Protein AF-A0A2S6H254-F1 (afdb_monomer_lite)

Sequence (1239 aa):
MQKLYFEAPTSEAFLKVLQPLWGDEAFSVSLIGDNELANELAAAASQQGITIRRSDVMPTVSSKKTQLKKTRLFIITEQKGEELSKQLLSCVDLDNVIVVAPITDWHFSQKPLFLVSIPKAGTHLIYELAKALGYYEGIEVPEFPEGQTWYCVEYTNSHTVARDFFVDTVRRSPFGNRHHSFMYSPALFIYRHPLDILVSEAHYYHKDGKTAFAGWLDGIGFDERIARLLDDNWLVGSLRERIGGFLPWLDFPNVISLSFEELIGAAGGGNDIDQLRLIWSIQLKLQAPGDSSNIASHLFNPDSATFRSGQLGGYKKHLPDHIVSDFLNKNEDILTKLGYPSDGSVGLPMDRMARRKRNIRFSKADYENMPITIESDFLGCNLVRYLKRFFAIPISAGHVALEALPADVLAIIPSAPSLSEIKATLLIGNIDLSVRRHALDKLAQSIKGLVPIQAVDQYWIGVNTPHLLQEGYFGYNLIAYAGRVWAIEVTAGPLDFANADVVQDWLANGSLLRAATVDGACAAVDRLLDRRAFEAGLSKLGTTFDERLISLTSRLENGLEEAAYRNDERLNTMEARLEQRQESIAQRLSLIAPESDGGTRLLQEDYHGYNLIAYAGRVWAVEMTAGSLDFANADVVEDWLANGSLLQAVTVDGACAAVDRLLDRRAFEAGLSKLGTTFDGRLISLTSRLENGLEEAAYRNDERLNTMETRLEQRQESIAQRLSLIAPESDGGTRLLQEDYYGYNLIAYAGRVWAVEMTAGSLDFANAEDWLTNGSLLQAATVDGACAAVDRLLDRRAFEAGLSTMETRLEQRQESIAQRLSLIAPESDGGTRLLQEDYHGYNLIAYAGRVWAVEMTAGSLDFANADVVEDWLANGNLLQAATVDGACAAVDRQLDRRAFEAGLSTIAQRLSLIAPESDGGTRLLQEDYHGYNLIAYAGRVWAVEMTAGSLDFANADVVEDWLANGSLLQAATVDGACVAVDRLLDRRAFEAGLSTMETRLEQRQESIAQRLSLIAPEFDGGTRLLQEDYHGYNLIAYAGRVWAVEMTAGSLDFANADVVEDWLANGSLLQAATVDGACAAVDRLLDRRAFEAGLSTIAQRLSLIAPESDGGTRLLQEDYHGYNLIAYAGRVWAVEMTVGSLDFANADVVEDWLANGSLLQAATVDGACVAVDRLLGRRAFEAGLSKLGTAIDEKLTSLASRLESSLEEAARRSDERFVVLERPRWRQWLGRKKNNGKV

Secondary structure (DSSP, 8-state):
-EEEEEE-SSHHHHHHHHHHHHT-TTEEEEEE--SHHHHHHHHHHHHTT---EEESS-----S------SEEEEEE---SHHHHHHHHHTTTT-SSEEEEEE--TTSGGGS-EEEEE-TTS-HHHHHHHHHHTT-EEEES--SSPPTTEEEESBTTBS---HHIIIIIIHHHSGGGGTT-GGGGS-EEEEE--HHHHHHHHHHHHTSTTT-TTGGGSTTS-HHHHHHHHHH--SSS--HHHHHHTTGGGGT-TTEEEEEHHHHSTGGGTS-HHHHHHHHHHHHHHHT--EEHHHHHTTT--TT-TT-S---TTGGGGTS-HHHHHHHHHH-HHHHHHHT--TT------TTHHHHHHPPP-------SSS-EEEEEEETTEEEEEETTEEEEEEGGG-S--GGGS-HHHHHHS-EESSHHHHHHHHHHTTT-HHHHHHHHHHHHHHHTTSS-GGGS--TTS--SS-EEEEEEETTEEEEEETTEEEEEEGGG----TT-HHHHHHHHHHTSEEEESSHHHHHHHHHHHHHHHHHHHHHHHHHHHHHHHHHHHHHHHHHHHHHHHHHHHHHHHHHHHHHHHHHHHHHTT---------SS-EEEEEEETTEEEEEETTEEEEEETTS----TT-HHHHHHHHHHTSEEEESSHHHHHHHHHHHHHHHHHHHHHHHHHHHHHHHHHHHHHHHHHHHHHHHHHHHHHHHHHHHHHHHHHHHHHHHTT-----S----EEEEEEETTEEEEEETTEEEEEETTS-S--GGGHHHHHHTTSEEEESSHHHHHHHHHHHHHHHHHHHHHHHHHHHHHHHHHHHHHHTTS-PPP---S-EEEEEEETTEEEEEETTEEEEEETTS----TT-HHHHHHHHHTTSEEEESSHHHHHHHHHHHHHHHHHHHHHHHHHHHHTTS---S----EEEEEEETTEEEEEETTEEEEEETTS----TT-HHHHHHHHHHTSEEEESSHHHHHHHHHHHHHHHHHHHHHHHHHHHHHHHHHHHHHHHTT------SS-EEEEEEETTEEEEEETTEEEEEETTS----TT-HHHHHHHHHHTSEEEESSHHHHHHHHHHHHHHHHHHHHHHHHHHHHTTS---S-SS-EEEEEEETTEEEEEETTEEEEEETTS----TT-HHHHHHHHHHTSEEEESSHHHHHHHHHHHHHHHHHHHHHHHHHHHHHHHHHHHHHHHHHHHHHHHHHTSSS----------------------

Structure (mmCIF, N/CA/C/O backbone):
data_AF-A0A2S6H254-F1
#
_entry.id   AF-A0A2S6H254-F1
#
loop_
_atom_site.group_PDB
_atom_site.id
_atom_site.type_symbol
_atom_site.label_atom_id
_atom_site.label_alt_id
_atom_site.label_comp_id
_atom_site.label_asym_id
_atom_site.label_entity_id
_atom_site.label_seq_id
_atom_site.pdbx_PDB_ins_code
_atom_site.Cartn_x
_atom_site.Cartn_y
_atom_site.Cartn_z
_atom_site.occupancy
_atom_site.B_iso_or_equiv
_atom_site.auth_seq_id
_atom_site.auth_comp_id
_atom_site.auth_asym_id
_atom_site.auth_atom_id
_atom_site.pdbx_PDB_model_num
ATOM 1 N N . MET A 1 1 ? -6.852 26.618 -0.969 1.00 84.00 1 MET A N 1
ATOM 2 C CA . MET A 1 1 ? -6.638 26.062 0.388 1.00 84.00 1 MET A CA 1
ATOM 3 C C . MET A 1 1 ? -7.608 24.910 0.620 1.00 84.00 1 MET A C 1
ATOM 5 O O . MET A 1 1 ? -8.804 25.120 0.461 1.00 84.00 1 MET A O 1
ATOM 9 N N . GLN A 1 2 ? -7.120 23.713 0.939 1.00 95.25 2 GLN A N 1
ATOM 10 C CA . GLN A 1 2 ? -7.946 22.543 1.271 1.00 95.25 2 GLN A CA 1
ATOM 11 C C . GLN A 1 2 ? -7.411 21.947 2.572 1.00 95.25 2 GLN A C 1
ATOM 13 O O . GLN A 1 2 ? -6.271 21.483 2.605 1.00 95.25 2 GLN A O 1
ATOM 18 N N . LYS A 1 3 ? -8.205 22.030 3.644 1.00 97.69 3 LYS A N 1
ATOM 19 C CA . LYS A 1 3 ? -7.824 21.567 4.986 1.00 97.69 3 LYS A CA 1
ATOM 20 C C . LYS A 1 3 ? -8.873 20.619 5.544 1.00 97.69 3 LYS A C 1
ATOM 22 O O . LYS A 1 3 ? -10.069 20.893 5.434 1.00 97.69 3 LYS A O 1
ATOM 27 N N . LEU A 1 4 ? -8.417 19.541 6.167 1.00 98.31 4 LEU A N 1
ATOM 28 C CA . LEU A 1 4 ? -9.266 18.528 6.784 1.00 98.31 4 LEU A CA 1
ATOM 29 C C . LEU A 1 4 ? -8.855 18.313 8.241 1.00 98.31 4 LEU A C 1
ATOM 31 O O . LEU A 1 4 ? -7.676 18.118 8.537 1.00 98.31 4 LEU A O 1
ATOM 35 N N . TYR A 1 5 ? -9.838 18.354 9.132 1.00 98.38 5 TYR A N 1
ATOM 36 C CA . TYR A 1 5 ? -9.691 18.120 10.563 1.00 98.38 5 TYR A CA 1
ATOM 37 C C . TYR A 1 5 ? -10.594 16.964 10.985 1.00 98.38 5 TYR A C 1
ATOM 39 O O . TYR A 1 5 ? -11.740 16.878 10.535 1.00 98.38 5 TYR A O 1
ATOM 47 N N . PHE A 1 6 ? -10.078 16.118 11.876 1.00 98.44 6 PHE A N 1
ATOM 48 C CA . PHE A 1 6 ? -10.823 15.035 12.502 1.00 98.44 6 PHE A CA 1
ATOM 49 C C . PHE A 1 6 ? -10.767 15.171 14.018 1.00 98.44 6 PHE A C 1
ATOM 51 O O . PHE A 1 6 ? -9.685 15.323 14.573 1.00 98.44 6 PHE A O 1
ATOM 58 N N . GLU A 1 7 ? -11.922 15.107 14.674 1.00 98.38 7 GLU A N 1
ATOM 59 C CA . GLU A 1 7 ? -12.042 15.248 16.128 1.00 98.38 7 GLU A CA 1
ATOM 60 C C . GLU A 1 7 ? -12.893 14.130 16.732 1.00 98.38 7 GLU A C 1
ATOM 62 O O . GLU A 1 7 ? -13.658 13.462 16.035 1.00 98.38 7 GLU A O 1
ATOM 67 N N . ALA A 1 8 ? -12.783 13.908 18.044 1.00 98.00 8 ALA A N 1
ATOM 68 C CA . ALA A 1 8 ? -13.702 13.002 18.733 1.00 98.00 8 ALA A CA 1
ATOM 69 C C . ALA A 1 8 ? -15.164 13.445 18.487 1.00 98.00 8 ALA A C 1
ATOM 71 O O . ALA A 1 8 ? -15.412 14.650 18.399 1.00 98.00 8 ALA A O 1
ATOM 72 N N . PRO A 1 9 ? -16.144 12.522 18.378 1.00 97.62 9 PRO A N 1
ATOM 73 C CA . PRO A 1 9 ? -17.543 12.843 18.071 1.00 97.62 9 PRO A CA 1
ATOM 74 C C . PRO A 1 9 ? -18.286 13.469 19.270 1.00 97.62 9 PRO A C 1
ATOM 76 O O . PRO A 1 9 ? -19.375 13.038 19.639 1.00 97.62 9 PRO A O 1
ATOM 79 N N . THR A 1 10 ? -17.691 14.487 19.890 1.00 97.94 10 THR A N 1
ATOM 80 C CA . THR A 1 10 ? -18.226 15.254 21.015 1.00 97.94 10 THR A CA 1
ATOM 81 C C . THR A 1 10 ? -18.233 16.737 20.662 1.00 97.94 10 THR A C 1
ATOM 83 O O . THR A 1 10 ? -17.360 17.230 19.940 1.00 97.94 10 THR A O 1
ATOM 86 N N . SER A 1 11 ? -19.219 17.478 21.171 1.00 97.69 11 SER A N 1
ATOM 87 C CA . SER A 1 11 ? -19.310 18.917 20.913 1.00 97.69 11 SER A CA 1
ATOM 88 C C . SER A 1 11 ? -18.085 19.667 21.436 1.00 97.69 11 SER A C 1
ATOM 90 O O . SER A 1 11 ? -17.565 20.529 20.736 1.00 97.69 11 SER A O 1
ATOM 92 N N . GLU A 1 12 ? -17.556 19.299 22.604 1.00 97.81 12 GLU A N 1
ATOM 93 C CA . GLU A 1 12 ? -16.350 19.906 23.181 1.00 97.81 12 GLU A CA 1
ATOM 94 C C . GLU A 1 12 ? -15.130 19.829 22.244 1.00 97.81 12 GLU A C 1
ATOM 96 O O . GLU A 1 12 ? -14.479 20.849 21.998 1.00 97.81 12 GLU A O 1
ATOM 101 N N . ALA A 1 13 ? -14.844 18.651 21.676 1.00 97.88 13 ALA A N 1
ATOM 102 C CA . ALA A 1 13 ? -13.695 18.458 20.791 1.00 97.88 13 ALA A CA 1
ATOM 103 C C . ALA A 1 13 ? -13.836 19.273 19.496 1.00 97.88 13 ALA A C 1
ATOM 105 O O . ALA A 1 13 ? -12.922 20.000 19.105 1.00 97.88 13 ALA A O 1
ATOM 106 N N . PHE A 1 14 ? -15.022 19.248 18.882 1.00 98.19 14 PHE A N 1
ATOM 107 C CA . PHE A 1 14 ? -15.319 20.064 17.703 1.00 98.19 14 PHE A CA 1
ATOM 108 C C . PHE A 1 14 ? -15.194 21.563 17.996 1.00 98.19 14 PHE A C 1
ATOM 110 O O . PHE A 1 14 ? -14.594 22.301 17.214 1.00 98.19 14 PHE A O 1
ATOM 117 N N . LEU A 1 15 ? -15.724 22.035 19.128 1.00 97.06 15 LEU A N 1
ATOM 118 C CA . LEU A 1 15 ? -15.663 23.445 19.513 1.00 97.06 15 LEU A CA 1
ATOM 119 C C . LEU A 1 15 ? -14.227 23.934 19.700 1.00 97.06 15 LEU A C 1
ATOM 121 O O . LEU A 1 15 ? -13.940 25.077 19.360 1.00 97.06 15 LEU A O 1
ATOM 125 N N . LYS A 1 16 ? -13.306 23.085 20.162 1.00 97.06 16 LYS A N 1
ATOM 126 C CA . LYS A 1 16 ? -11.884 23.439 20.279 1.00 97.06 16 LYS A CA 1
ATOM 127 C C . LYS A 1 16 ? -11.261 23.822 18.929 1.00 97.06 16 LYS A C 1
ATOM 129 O O . LYS A 1 16 ? -10.465 24.756 18.869 1.00 97.06 16 LYS A O 1
ATOM 134 N N . VAL A 1 17 ? -11.641 23.131 17.851 1.00 96.88 17 VAL A N 1
ATOM 135 C CA . VAL A 1 17 ? -11.173 23.419 16.481 1.00 96.88 17 VAL A CA 1
ATOM 136 C C . VAL A 1 17 ? -11.957 24.560 15.837 1.00 96.88 17 VAL A C 1
ATOM 138 O O . VAL A 1 17 ? -11.391 25.364 15.099 1.00 96.88 17 VAL A O 1
ATOM 141 N N . LEU A 1 18 ? -13.260 24.650 16.108 1.00 96.50 18 LEU A N 1
ATOM 142 C CA . LEU A 1 18 ? -14.143 25.652 15.508 1.00 96.50 18 LEU A CA 1
ATOM 143 C C . LEU A 1 18 ? -13.991 27.048 16.141 1.00 96.50 18 LEU A C 1
ATOM 145 O O . LEU A 1 18 ? -14.051 28.031 15.406 1.00 96.50 18 LEU A O 1
ATOM 149 N N . GLN A 1 19 ? -13.705 27.117 17.450 1.00 94.81 19 GLN A N 1
ATOM 150 C CA . GLN A 1 19 ? -13.237 28.273 18.243 1.00 94.81 19 GLN A CA 1
ATOM 151 C C . GLN A 1 19 ? -12.499 29.331 17.398 1.00 94.81 19 GLN A C 1
ATOM 153 O O . GLN A 1 19 ? -13.031 30.404 17.091 1.00 94.81 19 GLN A O 1
ATOM 158 N N . PRO A 1 20 ? -11.266 29.016 16.969 1.00 94.50 20 PRO A N 1
ATOM 159 C CA . PRO A 1 20 ? -10.436 29.942 16.204 1.00 94.50 20 PRO A CA 1
ATOM 160 C C . PRO A 1 20 ? -10.976 30.282 14.807 1.00 94.50 20 PRO A C 1
ATOM 162 O O . PRO A 1 20 ? -10.659 31.342 14.275 1.00 94.50 20 PRO A O 1
ATOM 165 N N . LEU A 1 21 ? -11.767 29.394 14.196 1.00 93.25 21 LEU A N 1
ATOM 166 C CA . LEU A 1 21 ? -12.285 29.563 12.833 1.00 93.25 21 LEU A CA 1
ATOM 167 C C . LEU A 1 21 ? -13.522 30.467 12.784 1.00 93.25 21 LEU A C 1
ATOM 169 O O . LEU A 1 21 ? -13.819 31.053 11.748 1.00 93.25 21 LEU A O 1
ATOM 173 N N . TRP A 1 22 ? -14.255 30.586 13.888 1.00 87.19 22 TRP A N 1
ATOM 174 C CA . TRP A 1 22 ? -15.487 31.366 13.960 1.00 87.19 22 TRP A CA 1
ATOM 175 C C . TRP A 1 22 ? -15.285 32.883 13.983 1.00 87.19 22 TRP A C 1
ATOM 177 O O . TRP A 1 22 ? -16.183 33.612 13.568 1.00 87.19 22 TRP A O 1
ATOM 187 N N . GLY A 1 23 ? -14.119 33.360 14.425 1.00 77.12 23 GLY A N 1
ATOM 188 C CA . GLY A 1 23 ? -13.796 34.791 14.474 1.00 77.12 23 GLY A CA 1
ATOM 189 C C . GLY A 1 23 ? -13.499 35.432 13.113 1.00 77.12 23 GLY A C 1
ATOM 190 O O . GLY A 1 23 ? -13.330 36.646 13.040 1.00 77.12 23 GLY A O 1
ATOM 191 N N . ASP A 1 24 ? -13.427 34.641 12.042 1.00 78.56 24 ASP A N 1
ATOM 192 C CA . ASP A 1 24 ? -13.094 35.117 10.703 1.00 78.56 24 ASP A CA 1
ATOM 193 C C . ASP A 1 24 ? -14.360 35.221 9.833 1.00 78.56 24 ASP A C 1
ATOM 195 O O . ASP A 1 24 ? -14.938 34.227 9.377 1.00 78.56 24 ASP A O 1
ATOM 199 N N . GLU A 1 25 ? -14.794 36.458 9.564 1.00 77.38 25 GLU A N 1
ATOM 200 C CA . GLU A 1 25 ? -15.943 36.747 8.697 1.00 77.38 25 GLU A CA 1
ATOM 201 C C . GLU A 1 25 ? -15.762 36.215 7.260 1.00 77.38 25 GLU A C 1
ATOM 203 O O . GLU A 1 25 ? -16.728 36.185 6.487 1.00 77.38 25 GLU A O 1
ATOM 208 N N . ALA A 1 26 ? -14.563 35.748 6.888 1.00 81.31 26 ALA A N 1
ATOM 209 C CA . ALA A 1 26 ? -14.245 35.172 5.589 1.00 81.31 26 ALA A CA 1
ATOM 210 C C . ALA A 1 26 ? -14.776 33.746 5.360 1.00 81.31 26 ALA A C 1
ATOM 212 O O . ALA A 1 26 ? -14.611 33.236 4.249 1.00 81.31 26 ALA A O 1
ATOM 213 N N . PHE A 1 27 ? -15.490 33.118 6.309 1.00 87.94 27 PHE A N 1
ATOM 214 C CA . PHE A 1 27 ? -16.077 31.782 6.103 1.00 87.94 27 PHE A CA 1
ATOM 215 C C . PHE A 1 27 ? -17.587 31.767 5.821 1.00 87.94 27 PHE A C 1
ATOM 217 O O . PHE A 1 27 ? -18.375 32.528 6.385 1.00 87.94 27 PHE A O 1
ATOM 224 N N . SER A 1 28 ? -18.029 30.880 4.925 1.00 91.00 28 SER A N 1
ATOM 225 C CA . SER A 1 28 ? -19.426 30.422 4.892 1.00 91.00 28 SER A CA 1
ATOM 226 C C . SER A 1 28 ? -19.522 29.069 5.594 1.00 91.00 28 SER A C 1
ATOM 228 O O . SER A 1 28 ? -18.947 28.100 5.093 1.00 91.00 28 SER A O 1
ATOM 230 N N . VAL A 1 29 ? -20.242 28.999 6.716 1.00 94.69 29 VAL A N 1
ATOM 231 C CA . VAL A 1 29 ? -20.322 27.793 7.556 1.00 94.69 29 VAL A CA 1
ATOM 232 C C . VAL A 1 29 ? -21.564 26.972 7.209 1.00 94.69 29 VAL A C 1
ATOM 234 O O . VAL A 1 29 ? -22.681 27.492 7.181 1.00 94.69 29 VAL A O 1
ATOM 237 N N . SER A 1 30 ? -21.374 25.685 6.922 1.00 96.06 30 SER A N 1
ATOM 238 C CA . SER A 1 30 ? -22.449 24.716 6.689 1.00 96.06 30 SER A CA 1
ATOM 239 C C . SER A 1 30 ? -22.297 23.524 7.629 1.00 96.06 30 SER A C 1
ATOM 241 O O . SER A 1 30 ? -21.223 22.935 7.696 1.00 96.06 30 SER A O 1
ATOM 243 N N . LEU A 1 31 ? -23.373 23.171 8.329 1.00 97.25 31 LEU A N 1
ATOM 244 C CA . LEU A 1 31 ? -23.442 21.995 9.196 1.00 97.25 31 LEU A CA 1
ATOM 245 C C . LEU A 1 31 ? -24.236 20.896 8.495 1.00 97.25 31 LEU A C 1
ATOM 247 O O . LEU A 1 31 ? -25.365 21.131 8.059 1.00 97.25 31 LEU A O 1
ATOM 251 N N . ILE A 1 32 ? -23.623 19.722 8.397 1.00 97.69 32 ILE A N 1
ATOM 252 C CA . ILE A 1 32 ? -24.108 18.566 7.655 1.00 97.69 32 ILE A CA 1
ATOM 253 C C . ILE A 1 32 ? -24.415 17.436 8.639 1.00 97.69 32 ILE A C 1
ATOM 255 O O . ILE A 1 32 ? -23.512 16.911 9.301 1.00 97.69 32 ILE A O 1
ATOM 259 N N . GLY A 1 33 ? -25.700 17.089 8.738 1.00 95.19 33 GLY A N 1
ATOM 260 C CA . GLY A 1 33 ? -26.215 16.008 9.581 1.00 95.19 33 GLY A CA 1
ATOM 261 C C . GLY A 1 33 ? -27.377 16.400 10.505 1.00 95.19 33 GLY A C 1
ATOM 262 O O . GLY A 1 33 ? -27.603 17.576 10.822 1.00 95.19 33 GLY A O 1
ATOM 263 N N . ASP A 1 34 ? -28.106 15.372 10.953 1.00 95.88 34 ASP A N 1
ATOM 264 C CA . ASP A 1 34 ? -29.287 15.493 11.819 1.00 95.88 34 ASP A CA 1
ATOM 265 C C . ASP A 1 34 ? -29.227 14.644 13.102 1.00 95.88 34 ASP A C 1
ATOM 267 O O . ASP A 1 34 ? -30.218 14.087 13.560 1.00 95.88 34 ASP A O 1
ATOM 271 N N . ASN A 1 35 ? -28.035 14.508 13.684 1.00 95.81 35 ASN A N 1
ATOM 272 C CA . ASN A 1 35 ? -27.842 13.774 14.935 1.00 95.81 35 ASN A CA 1
ATOM 273 C C . ASN A 1 35 ? -27.670 14.706 16.148 1.00 95.81 35 ASN A C 1
ATOM 275 O O . ASN A 1 35 ? -27.687 15.932 16.032 1.00 95.81 35 ASN A O 1
ATOM 279 N N . GLU A 1 36 ? -27.527 14.108 17.332 1.00 97.75 36 GLU A N 1
ATOM 280 C CA . GLU A 1 36 ? -27.354 14.825 18.600 1.00 97.75 36 GLU A CA 1
ATOM 281 C C . GLU A 1 36 ? -26.163 15.793 18.564 1.00 97.75 36 GLU A C 1
ATOM 283 O O . GLU A 1 36 ? -26.329 16.971 18.875 1.00 97.75 36 GLU A O 1
ATOM 288 N N . LEU A 1 37 ? -25.014 15.351 18.041 1.00 97.69 37 LEU A N 1
ATOM 289 C CA . LEU A 1 37 ? -23.827 16.191 17.871 1.00 97.69 37 LEU A CA 1
ATOM 290 C C . LEU A 1 37 ? -24.108 17.420 16.987 1.00 97.69 37 LEU A C 1
ATOM 292 O O . LEU A 1 37 ? -23.682 18.529 17.310 1.00 97.69 37 LEU A O 1
ATOM 296 N N . ALA A 1 38 ? -24.859 17.261 15.892 1.00 97.50 38 ALA A N 1
ATOM 297 C CA . ALA A 1 38 ? -25.267 18.386 15.051 1.00 97.50 38 ALA A CA 1
ATOM 298 C C . ALA A 1 38 ? -26.155 19.386 15.813 1.00 97.50 38 ALA A C 1
ATOM 300 O O . ALA A 1 38 ? -25.961 20.598 15.695 1.00 97.50 38 ALA A O 1
ATOM 301 N N . ASN A 1 39 ? -27.100 18.899 16.620 1.00 97.56 39 ASN A N 1
ATOM 302 C CA . ASN A 1 39 ? -27.965 19.753 17.436 1.00 97.56 39 ASN A CA 1
ATOM 303 C C . ASN A 1 39 ? -27.167 20.537 18.491 1.00 97.56 39 ASN A C 1
ATOM 305 O O . ASN A 1 39 ? -27.378 21.742 18.643 1.00 97.56 39 ASN A O 1
ATOM 309 N N . GLU A 1 40 ? -26.218 19.887 19.167 1.00 97.88 40 GLU A N 1
ATOM 310 C CA . GLU A 1 40 ? -25.334 20.527 20.148 1.00 97.88 40 GLU A CA 1
ATOM 311 C C . GLU A 1 40 ? -24.463 21.616 19.515 1.00 97.88 40 GLU A C 1
ATOM 313 O O . GLU A 1 40 ? -24.399 22.739 20.021 1.00 97.88 40 GLU A O 1
ATOM 318 N N . LEU A 1 41 ? -23.834 21.322 18.373 1.00 97.56 41 LEU A N 1
ATOM 319 C CA . LEU A 1 41 ? -22.987 22.283 17.663 1.00 97.56 41 LEU A CA 1
ATOM 320 C C . LEU A 1 41 ? -23.788 23.474 17.128 1.00 97.56 41 LEU A C 1
ATOM 322 O O . LEU A 1 41 ? -23.323 24.613 17.208 1.00 97.56 41 LEU A O 1
ATOM 326 N N . ALA A 1 42 ? -25.003 23.241 16.625 1.00 96.94 42 ALA A N 1
ATOM 327 C CA . ALA A 1 42 ? -25.900 24.312 16.200 1.00 96.94 42 ALA A CA 1
ATOM 328 C C . ALA A 1 42 ? -26.308 25.216 17.377 1.00 96.94 42 ALA A C 1
ATOM 330 O O . ALA A 1 42 ? -26.308 26.442 17.240 1.00 96.94 42 ALA A O 1
ATOM 331 N N . ALA A 1 43 ? -26.610 24.631 18.540 1.00 97.12 43 ALA A N 1
ATOM 332 C CA . ALA A 1 43 ? -26.935 25.383 19.749 1.00 97.12 43 ALA A CA 1
ATOM 333 C C . ALA A 1 43 ? -25.738 26.213 20.242 1.00 97.12 43 ALA A C 1
ATOM 335 O O . ALA A 1 43 ? -25.893 27.406 20.511 1.00 97.12 43 ALA A O 1
ATOM 336 N N . ALA A 1 44 ? -24.541 25.620 20.293 1.00 96.06 44 ALA A N 1
ATOM 337 C CA . ALA A 1 44 ? -23.314 26.305 20.700 1.00 96.06 44 ALA A CA 1
ATOM 338 C C . ALA A 1 44 ? -22.965 27.475 19.763 1.00 96.06 44 ALA A C 1
ATOM 340 O O . ALA A 1 44 ? -22.649 28.571 20.224 1.00 96.06 44 ALA A O 1
ATOM 341 N N . ALA A 1 45 ? -23.094 27.285 18.448 1.00 95.00 45 ALA A N 1
ATOM 342 C CA . ALA A 1 45 ? -22.885 28.355 17.477 1.00 95.00 45 ALA A CA 1
ATOM 343 C C . ALA A 1 45 ? -23.913 29.488 17.622 1.00 95.00 45 ALA A C 1
ATOM 345 O O . ALA A 1 45 ? -23.547 30.664 17.581 1.00 95.00 45 ALA A O 1
ATOM 346 N N . SER A 1 46 ? -25.186 29.150 17.866 1.00 95.69 46 SER A N 1
ATOM 347 C CA . SER A 1 46 ? -26.236 30.143 18.119 1.00 95.69 46 SER A CA 1
ATOM 348 C C . SER A 1 46 ? -25.963 30.963 19.381 1.00 95.69 46 SER A C 1
ATOM 350 O O . SER A 1 46 ? -26.230 32.163 19.385 1.00 95.69 46 SER A O 1
ATOM 352 N N . GLN A 1 47 ? -25.423 30.350 20.439 1.00 95.69 47 GLN A N 1
ATOM 353 C CA . GLN A 1 47 ? -25.035 31.059 21.665 1.00 95.69 47 GLN A CA 1
ATOM 354 C C . GLN A 1 47 ? -23.895 32.059 21.425 1.00 95.69 47 GLN A C 1
ATOM 356 O O . GLN A 1 47 ? -23.831 33.081 22.103 1.00 95.69 47 GLN A O 1
ATOM 361 N N . GLN A 1 48 ? -23.032 31.800 20.439 1.00 93.06 48 GLN A N 1
ATOM 362 C CA . GLN A 1 48 ? -21.937 32.692 20.045 1.00 93.06 48 GLN A CA 1
ATOM 363 C C . GLN A 1 48 ? -22.316 33.675 18.923 1.00 93.06 48 GLN A C 1
ATOM 365 O O . GLN A 1 48 ? -21.461 34.404 18.427 1.00 93.06 48 GLN A O 1
ATOM 370 N N . GLY A 1 49 ? -23.590 33.724 18.516 1.00 93.69 49 GLY A N 1
ATOM 371 C CA . GLY A 1 49 ? -24.068 34.632 17.468 1.00 93.69 49 GLY A CA 1
ATOM 372 C C . GLY A 1 49 ? -23.644 34.244 16.046 1.00 93.69 49 GLY A C 1
ATOM 373 O O . GLY A 1 49 ? -23.713 35.070 15.137 1.00 93.69 49 GLY A O 1
ATOM 374 N N . ILE A 1 50 ? -23.217 32.999 15.827 1.00 93.19 50 ILE A N 1
ATOM 375 C CA . ILE A 1 50 ? -22.716 32.523 14.536 1.00 93.19 50 ILE A CA 1
ATOM 376 C C . ILE A 1 50 ? -23.864 31.927 13.729 1.00 93.19 50 ILE A C 1
ATOM 378 O O . ILE A 1 50 ? -24.564 31.014 14.168 1.00 93.19 50 ILE A O 1
ATOM 382 N N . THR A 1 51 ? -24.038 32.413 12.501 1.00 93.12 51 THR A N 1
ATOM 383 C CA . THR A 1 51 ? -25.052 31.877 11.587 1.00 93.12 51 THR A CA 1
ATOM 384 C C . THR A 1 51 ? -24.516 30.643 10.864 1.00 93.12 51 THR A C 1
ATOM 386 O O . THR A 1 51 ? -23.673 30.753 9.974 1.00 93.12 51 THR A O 1
ATOM 389 N N . ILE A 1 52 ? -25.036 29.466 11.213 1.00 94.50 52 ILE A N 1
ATOM 390 C CA . ILE A 1 52 ? -24.728 28.197 10.542 1.00 94.50 52 ILE A CA 1
ATOM 391 C C . ILE A 1 52 ? -25.888 27.795 9.632 1.00 94.50 52 ILE A C 1
ATOM 393 O O . ILE A 1 52 ? -27.043 27.759 10.054 1.00 94.50 52 ILE A O 1
ATOM 397 N N . ARG A 1 53 ? -25.587 27.435 8.378 1.00 94.88 53 ARG A N 1
ATOM 398 C CA . ARG A 1 53 ? -26.586 26.857 7.472 1.00 94.88 53 ARG A CA 1
ATOM 399 C C . ARG A 1 53 ? -26.633 25.341 7.652 1.00 94.88 53 ARG A C 1
ATOM 401 O O . ARG A 1 53 ? -25.686 24.653 7.281 1.00 94.88 53 ARG A O 1
ATOM 408 N N . ARG A 1 54 ? -27.733 24.823 8.194 1.00 95.44 54 ARG A N 1
ATOM 409 C CA . ARG A 1 54 ? -27.958 23.377 8.308 1.00 95.44 54 ARG A CA 1
ATOM 410 C C . ARG A 1 54 ? -28.412 22.788 6.970 1.00 95.44 54 ARG A C 1
ATOM 412 O O . ARG A 1 54 ? -29.192 23.422 6.257 1.00 95.44 54 ARG A O 1
ATOM 419 N N . SER A 1 55 ? -27.902 21.613 6.620 1.00 93.38 55 SER A N 1
ATOM 420 C CA . SER A 1 55 ? -28.291 20.861 5.424 1.00 93.38 55 SER A CA 1
ATOM 421 C C . SER A 1 55 ? -28.109 19.366 5.665 1.00 93.38 55 SER A C 1
ATOM 423 O O . SER A 1 55 ? -27.102 18.961 6.234 1.00 93.38 55 SER A O 1
ATOM 425 N N . ASP A 1 56 ? -29.028 18.543 5.171 1.00 87.56 56 ASP A N 1
ATOM 426 C CA . ASP A 1 56 ? -28.890 17.079 5.245 1.00 87.56 56 ASP A CA 1
ATOM 427 C C . ASP A 1 56 ? -28.012 16.530 4.116 1.00 87.56 56 ASP A C 1
ATOM 429 O O . ASP A 1 56 ? -27.515 15.409 4.173 1.00 87.56 56 ASP A O 1
ATOM 433 N N . VAL A 1 57 ? -27.815 17.333 3.067 1.00 87.12 57 VAL A N 1
ATOM 434 C CA . VAL A 1 57 ? -27.083 16.939 1.864 1.00 87.12 57 VAL A CA 1
ATOM 435 C C . VAL A 1 57 ? -25.918 17.885 1.640 1.00 87.12 57 VAL A C 1
ATOM 437 O O . VAL A 1 57 ? -26.036 19.107 1.795 1.00 87.12 57 VAL A O 1
ATOM 440 N N . MET A 1 58 ? -24.789 17.317 1.227 1.00 89.00 58 MET A N 1
ATOM 441 C CA . MET A 1 58 ? -23.649 18.104 0.791 1.00 89.00 58 MET A CA 1
ATOM 442 C C . MET A 1 58 ? -24.002 18.909 -0.465 1.00 89.00 58 MET A C 1
ATOM 444 O O . MET A 1 58 ? -24.569 18.369 -1.417 1.00 89.00 58 MET A O 1
ATOM 448 N N . PRO A 1 59 ? -23.687 20.213 -0.501 1.00 80.81 59 PRO A N 1
ATOM 449 C CA . PRO A 1 59 ? -24.031 21.049 -1.636 1.00 80.81 59 PRO A CA 1
ATOM 450 C C . PRO A 1 59 ? -23.270 20.589 -2.879 1.00 80.81 59 PRO A C 1
ATOM 452 O O . PRO A 1 59 ? -22.048 20.712 -2.951 1.00 80.81 59 PRO A O 1
ATOM 455 N N . THR A 1 60 ? -24.009 20.117 -3.881 1.00 78.12 60 THR A N 1
ATOM 456 C CA . THR A 1 60 ? -23.459 19.784 -5.195 1.00 78.12 60 THR A CA 1
ATOM 457 C C . THR A 1 60 ? -22.830 21.018 -5.829 1.00 78.12 60 THR A C 1
ATOM 459 O O . THR A 1 60 ? -23.418 22.105 -5.807 1.00 78.12 60 THR A O 1
ATOM 462 N N . VAL A 1 61 ? -21.643 20.851 -6.415 1.00 74.38 61 VAL A N 1
ATOM 463 C CA . VAL A 1 61 ? -20.979 21.900 -7.193 1.00 74.38 61 VAL A CA 1
ATOM 464 C C . VAL A 1 61 ? -21.910 22.309 -8.334 1.00 74.38 61 VAL A C 1
ATOM 466 O O . VAL A 1 61 ? -22.112 21.562 -9.287 1.00 74.38 61 VAL A O 1
ATOM 469 N N . SER A 1 62 ? -22.527 23.486 -8.221 1.00 65.00 62 SER A N 1
ATOM 470 C CA . SER A 1 62 ? -23.280 24.072 -9.328 1.00 65.00 62 SER A CA 1
ATOM 471 C C . SER A 1 62 ? -22.317 24.294 -10.491 1.00 65.00 62 SER A C 1
ATOM 473 O O . SER A 1 62 ? -21.239 24.856 -10.306 1.00 65.00 62 SER A O 1
ATOM 475 N N . SER A 1 63 ? -22.705 23.880 -11.696 1.00 56.09 63 SER A N 1
ATOM 476 C CA . SER A 1 63 ? -21.900 24.000 -12.921 1.00 56.09 63 SER A CA 1
ATOM 477 C C . SER A 1 63 ? -21.499 25.442 -13.267 1.00 56.09 63 SER A C 1
ATOM 479 O O . SER A 1 63 ? -20.613 25.664 -14.095 1.00 56.09 63 SER A O 1
ATOM 481 N N . LYS A 1 64 ? -22.095 26.446 -12.610 1.00 60.47 64 LYS A N 1
ATOM 482 C CA . LYS A 1 64 ? -21.651 27.838 -12.690 1.00 60.47 64 LYS A CA 1
ATOM 483 C C . LYS A 1 64 ? -20.423 28.037 -11.794 1.00 60.47 64 LYS A C 1
ATOM 485 O O . LYS A 1 64 ? -20.565 28.308 -10.605 1.00 60.47 64 LYS A O 1
ATOM 490 N N . LYS A 1 65 ? -19.227 27.943 -12.399 1.00 56.38 65 LYS A N 1
ATOM 491 C CA . LYS A 1 65 ? -17.902 28.334 -11.861 1.00 56.38 65 LYS A CA 1
ATOM 492 C C . LYS A 1 65 ? -17.820 29.830 -11.496 1.00 56.38 65 LYS A C 1
ATOM 494 O O . LYS A 1 65 ? -16.904 30.537 -11.912 1.00 56.38 65 LYS A O 1
ATOM 499 N N . THR A 1 66 ? -18.767 30.365 -10.738 1.00 57.16 66 THR A N 1
ATOM 500 C CA . THR A 1 66 ? -18.570 31.669 -10.113 1.00 57.16 66 THR A CA 1
ATOM 501 C C . THR A 1 66 ? -17.547 31.440 -9.009 1.00 57.16 66 THR A C 1
ATOM 503 O O . THR A 1 66 ? -17.873 30.805 -8.010 1.00 57.16 66 THR A O 1
ATOM 506 N N . GLN A 1 67 ? -16.298 31.869 -9.224 1.00 58.44 67 GLN A N 1
ATOM 507 C CA . GLN A 1 67 ? -15.232 31.823 -8.219 1.00 58.44 67 GLN A CA 1
ATOM 508 C C . GLN A 1 67 ? -15.753 32.445 -6.921 1.00 58.44 67 GLN A C 1
ATOM 510 O O . GLN A 1 67 ? -15.862 33.666 -6.792 1.00 58.44 67 GLN A O 1
ATOM 515 N N . LEU A 1 68 ? -16.121 31.600 -5.961 1.00 64.69 68 LEU A N 1
ATOM 516 C CA . LEU A 1 68 ? -16.465 32.056 -4.630 1.00 64.69 68 LEU A CA 1
ATOM 517 C C . LEU A 1 68 ? -15.157 32.522 -3.995 1.00 64.69 68 LEU A C 1
ATOM 519 O O . LEU A 1 68 ? -14.287 31.715 -3.685 1.00 64.69 68 LEU A O 1
ATOM 523 N N . LYS A 1 69 ? -15.012 33.839 -3.820 1.00 79.12 69 LYS A N 1
ATOM 524 C CA . LYS A 1 69 ? -13.887 34.431 -3.077 1.00 79.12 69 LYS A CA 1
ATOM 525 C C . LYS A 1 69 ? -13.865 34.001 -1.603 1.00 79.12 69 LYS A C 1
ATOM 527 O O . LYS A 1 69 ? -12.855 34.192 -0.941 1.00 79.12 69 LYS A O 1
ATOM 532 N N . LYS A 1 70 ? -14.977 33.460 -1.090 1.00 87.94 70 LYS A N 1
ATOM 533 C CA . LYS A 1 70 ? -15.173 33.105 0.317 1.00 87.94 70 LYS A CA 1
ATOM 534 C C . LYS A 1 70 ? -14.831 31.633 0.565 1.00 87.94 70 LYS A C 1
ATOM 536 O O . LYS A 1 70 ? -15.347 30.768 -0.143 1.00 87.94 70 LYS A O 1
ATOM 541 N N . THR A 1 71 ? -14.007 31.356 1.575 1.00 91.88 71 THR A N 1
ATOM 542 C CA . THR A 1 71 ? -13.662 29.986 1.984 1.00 91.88 71 THR A CA 1
ATOM 543 C C . THR A 1 71 ? -14.880 29.314 2.619 1.00 91.88 71 THR A C 1
ATOM 545 O O . THR A 1 71 ? -15.641 29.936 3.365 1.00 91.88 71 THR A O 1
ATOM 548 N N . ARG A 1 72 ? -15.108 28.037 2.313 1.00 94.38 72 ARG A N 1
ATOM 549 C CA . ARG A 1 72 ? -16.267 27.284 2.815 1.00 94.38 72 ARG A CA 1
ATOM 550 C C . ARG A 1 72 ? -15.838 26.395 3.975 1.00 94.38 72 ARG A C 1
ATOM 552 O O . ARG A 1 72 ? -14.908 25.618 3.810 1.00 94.38 72 ARG A O 1
ATOM 559 N N . LEU A 1 73 ? -16.522 26.491 5.111 1.00 96.25 73 LEU A N 1
ATOM 560 C CA . LEU A 1 73 ? -16.324 25.610 6.261 1.00 96.25 73 LEU A CA 1
ATOM 561 C C . LEU A 1 73 ? -17.482 24.610 6.322 1.00 96.25 73 LEU A C 1
ATOM 563 O O . LEU A 1 73 ? -18.633 25.013 6.497 1.00 96.25 73 LEU A O 1
ATOM 567 N N . PHE A 1 74 ? -17.180 23.324 6.175 1.00 97.38 74 PHE A N 1
ATOM 568 C CA . PHE A 1 74 ? -18.130 22.237 6.394 1.00 97.38 74 PHE A CA 1
ATOM 569 C C . PHE A 1 74 ? -17.870 21.576 7.736 1.00 97.38 74 PHE A C 1
ATOM 571 O O . PHE A 1 74 ? -16.747 21.176 8.028 1.00 97.38 74 PHE A O 1
ATOM 578 N N . ILE A 1 75 ? -18.930 21.439 8.520 1.00 97.88 75 ILE A N 1
ATOM 579 C CA . ILE A 1 75 ? -18.944 20.680 9.763 1.00 97.88 75 ILE A CA 1
ATOM 580 C C . ILE A 1 75 ? -19.787 19.444 9.483 1.00 97.88 75 ILE A C 1
ATOM 582 O O . ILE A 1 75 ? -20.987 19.566 9.250 1.00 97.88 75 ILE A O 1
ATOM 586 N N . ILE A 1 76 ? -19.166 18.274 9.442 1.00 98.38 76 ILE A N 1
ATOM 587 C CA . ILE A 1 76 ? -19.835 16.999 9.187 1.00 98.38 76 ILE A CA 1
ATOM 588 C C . ILE A 1 76 ? -19.938 16.247 10.509 1.00 98.38 76 ILE A C 1
ATOM 590 O O . ILE A 1 76 ? -18.997 16.259 11.295 1.00 98.38 76 ILE A O 1
ATOM 594 N N . THR A 1 77 ? -21.078 15.607 10.765 1.00 98.19 77 THR A N 1
ATOM 595 C CA . THR A 1 77 ? -21.349 14.924 12.044 1.00 98.19 77 THR A CA 1
ATOM 596 C C . THR A 1 77 ? -21.638 13.428 11.903 1.00 98.19 77 THR A C 1
ATOM 598 O O . THR A 1 77 ? -21.925 12.775 12.901 1.00 98.19 77 THR A O 1
ATOM 601 N N . GLU A 1 78 ? -21.562 12.864 10.693 1.00 98.00 78 GLU A N 1
ATOM 602 C CA . GLU A 1 78 ? -21.752 11.428 10.432 1.00 98.00 78 GLU A CA 1
ATOM 603 C C . GLU A 1 78 ? -20.671 10.579 11.117 1.00 98.00 78 GLU A C 1
ATOM 605 O O . GLU A 1 78 ? -19.486 10.804 10.899 1.00 98.00 78 GLU A O 1
ATOM 610 N N . GLN A 1 79 ? -21.079 9.590 11.916 1.00 97.81 79 GLN A N 1
ATOM 611 C CA . GLN A 1 79 ? -20.178 8.778 12.747 1.00 97.81 79 GLN A CA 1
ATOM 612 C C . GLN A 1 79 ? -19.866 7.401 12.139 1.00 97.81 79 GLN A C 1
ATOM 614 O O . GLN A 1 79 ? -18.974 6.706 12.620 1.00 97.81 79 GLN A O 1
ATOM 619 N N . LYS A 1 80 ? -20.579 6.982 11.086 1.00 97.81 80 LYS A N 1
ATOM 620 C CA . LYS A 1 80 ? -20.301 5.729 10.369 1.00 97.81 80 LYS A CA 1
ATOM 621 C C . LYS A 1 80 ? -19.254 5.966 9.287 1.00 97.81 80 LYS A C 1
ATOM 623 O O . LYS A 1 80 ? -19.505 6.742 8.365 1.00 97.81 80 LYS A O 1
ATOM 628 N N . GLY A 1 81 ? -18.130 5.247 9.331 1.00 96.94 81 GLY A N 1
ATOM 629 C CA . GLY A 1 81 ? -17.011 5.467 8.412 1.00 96.94 81 GLY A CA 1
ATOM 630 C C . GLY A 1 81 ? -17.376 5.394 6.925 1.00 96.94 81 GLY A C 1
ATOM 631 O O . GLY A 1 81 ? -16.964 6.261 6.151 1.00 96.94 81 GLY A O 1
ATOM 632 N N . GLU A 1 82 ? -18.211 4.425 6.526 1.00 96.75 82 GLU A N 1
ATOM 633 C CA . GLU A 1 82 ? -18.665 4.275 5.132 1.00 96.75 82 GLU A CA 1
ATOM 634 C C . GLU A 1 82 ? -19.503 5.476 4.653 1.00 96.75 82 GLU A C 1
ATOM 636 O O . GLU A 1 82 ? -19.293 5.987 3.550 1.00 96.75 82 GLU A O 1
ATOM 641 N N . GLU A 1 83 ? -20.447 5.946 5.471 1.00 97.12 83 GLU A N 1
ATOM 642 C CA . GLU A 1 83 ? -21.315 7.075 5.115 1.00 97.12 83 GLU A CA 1
ATOM 643 C C . GLU A 1 83 ? -20.555 8.403 5.165 1.00 97.12 83 GLU A C 1
ATOM 645 O O . GLU A 1 83 ? -20.706 9.235 4.265 1.00 97.12 83 GLU A O 1
ATOM 650 N N . LEU A 1 84 ? -19.656 8.567 6.142 1.00 97.44 84 LEU A N 1
ATOM 651 C CA . LEU A 1 84 ? -18.766 9.720 6.212 1.00 97.44 84 LEU A CA 1
ATOM 652 C C . LEU A 1 84 ? -17.875 9.796 4.967 1.00 97.44 84 LEU A C 1
ATOM 654 O O . LEU A 1 84 ? -17.748 10.867 4.379 1.00 97.44 84 LEU A O 1
ATOM 658 N N . SER A 1 85 ? -17.319 8.672 4.501 1.00 96.88 85 SER A N 1
ATOM 659 C CA . SER A 1 85 ? -16.509 8.629 3.275 1.00 96.88 85 SER A CA 1
ATOM 660 C C . SER A 1 85 ? -17.285 9.127 2.047 1.00 96.88 85 SER A C 1
ATOM 662 O O . SER A 1 85 ? -16.761 9.925 1.266 1.00 96.88 85 SER A O 1
ATOM 664 N N . LYS A 1 86 ? -18.564 8.745 1.901 1.00 96.31 86 LYS A N 1
ATOM 665 C CA . LYS A 1 86 ? -19.435 9.237 0.813 1.00 96.31 86 LYS A CA 1
ATOM 666 C C . LYS A 1 86 ? -19.658 10.749 0.902 1.00 96.31 86 LYS A C 1
ATOM 668 O O . LYS A 1 86 ? -19.614 11.435 -0.120 1.00 96.31 86 LYS A O 1
ATOM 673 N N . GLN A 1 87 ? -19.882 11.272 2.108 1.00 96.81 87 GLN A N 1
ATOM 674 C CA . GLN A 1 87 ? -20.060 12.709 2.331 1.00 96.81 87 GLN A CA 1
ATOM 675 C C . GLN A 1 87 ? -18.765 13.482 2.059 1.00 96.81 87 GLN A C 1
ATOM 677 O O . GLN A 1 87 ? -18.794 14.477 1.335 1.00 96.81 87 GLN A O 1
ATOM 682 N N . LEU A 1 88 ? -17.622 12.996 2.546 1.00 97.38 88 LEU A N 1
ATOM 683 C CA . LEU A 1 88 ? -16.303 13.579 2.299 1.00 97.38 88 LEU A CA 1
ATOM 684 C C . LEU A 1 88 ? -15.970 13.611 0.805 1.00 97.38 88 LEU A C 1
ATOM 686 O O . LEU A 1 88 ? -15.535 14.640 0.295 1.00 97.38 88 LEU A O 1
ATOM 690 N N . LEU A 1 89 ? -16.240 12.537 0.061 1.00 97.00 89 LEU A N 1
ATOM 691 C CA . LEU A 1 89 ? -15.958 12.493 -1.377 1.00 97.00 89 LEU A CA 1
ATOM 692 C C . LEU A 1 89 ? -16.802 13.465 -2.209 1.00 97.00 89 LEU A C 1
ATOM 694 O O . LEU A 1 89 ? -16.387 13.839 -3.306 1.00 97.00 89 LEU A O 1
ATOM 698 N N . SER A 1 90 ? -17.915 13.980 -1.683 1.00 95.69 90 SER A N 1
ATOM 699 C CA . SER A 1 90 ? -18.625 15.098 -2.323 1.00 95.69 90 SER A CA 1
ATOM 700 C C . SER A 1 90 ? -17.822 16.414 -2.313 1.00 95.69 90 SER A C 1
ATOM 702 O O . SER A 1 90 ? -18.099 17.311 -3.112 1.00 95.69 90 SER A O 1
ATOM 704 N N . CYS A 1 91 ? -16.792 16.522 -1.461 1.00 95.75 91 CYS A N 1
ATOM 705 C CA . CYS A 1 91 ? -15.860 17.649 -1.412 1.00 95.75 91 CYS A CA 1
ATOM 706 C C . CYS A 1 91 ? -14.720 17.565 -2.432 1.00 95.75 91 CYS A C 1
ATOM 708 O O . CYS A 1 91 ? -13.927 18.502 -2.503 1.00 95.75 91 CYS A O 1
ATOM 710 N N . VAL A 1 92 ? -14.586 16.476 -3.196 1.00 95.88 92 VAL A N 1
ATOM 711 C CA . VAL A 1 92 ? -13.400 16.236 -4.042 1.00 95.88 92 VAL A CA 1
ATOM 712 C C . VAL A 1 92 ? -13.173 17.322 -5.101 1.00 95.88 92 VAL A C 1
ATOM 714 O O . VAL A 1 92 ? -12.033 17.660 -5.401 1.00 95.88 92 VAL A O 1
ATOM 717 N N . ASP A 1 93 ? -14.254 17.909 -5.626 1.00 93.25 93 ASP A N 1
ATOM 718 C CA . ASP A 1 93 ? -14.209 18.987 -6.623 1.00 93.25 93 ASP A CA 1
ATOM 719 C C . ASP A 1 93 ? -14.278 20.394 -5.991 1.00 93.25 93 ASP A C 1
ATOM 721 O O . ASP A 1 93 ? -14.405 21.390 -6.708 1.00 93.25 93 ASP A O 1
ATOM 725 N N . LEU A 1 94 ? -14.266 20.500 -4.657 1.00 92.12 94 LEU A N 1
ATOM 726 C CA . LEU A 1 94 ? -14.330 21.782 -3.961 1.00 92.12 94 LEU A CA 1
ATOM 727 C C . LEU A 1 94 ? -12.932 22.368 -3.761 1.00 92.12 94 LEU A C 1
ATOM 729 O O . LEU A 1 94 ? -12.056 21.767 -3.141 1.00 92.12 94 LEU A O 1
ATOM 733 N N . ASP A 1 95 ? -12.769 23.601 -4.228 1.00 90.69 95 ASP A N 1
ATOM 734 C CA . ASP A 1 95 ? -11.614 24.441 -3.935 1.00 90.69 95 ASP A CA 1
ATOM 735 C C . ASP A 1 95 ? -11.937 25.366 -2.742 1.00 90.69 95 ASP A C 1
ATOM 737 O O . ASP A 1 95 ? -13.102 25.692 -2.496 1.00 90.69 95 ASP A O 1
ATOM 741 N N . ASN A 1 96 ? -10.911 25.832 -2.019 1.00 92.25 96 ASN A N 1
ATOM 742 C CA . ASN A 1 96 ? -11.052 26.765 -0.884 1.00 92.25 96 ASN A CA 1
ATOM 743 C C . ASN A 1 96 ? -12.050 26.273 0.174 1.00 92.25 96 ASN A C 1
ATOM 745 O O . ASN A 1 96 ? -13.029 26.947 0.510 1.00 92.25 96 ASN A O 1
ATOM 749 N N . VAL A 1 97 ? -11.783 25.076 0.691 1.00 95.50 97 VAL A N 1
ATOM 750 C CA . VAL A 1 97 ? -12.647 24.373 1.634 1.00 95.50 97 VAL A CA 1
ATOM 751 C C . VAL A 1 97 ? -11.883 23.963 2.891 1.00 95.50 97 VAL A C 1
ATOM 753 O O . VAL A 1 97 ? -10.734 23.528 2.831 1.00 95.50 97 VAL A O 1
ATOM 756 N N . ILE A 1 98 ? -12.538 24.115 4.037 1.00 97.25 98 ILE A N 1
ATOM 757 C CA . ILE A 1 98 ? -12.146 23.530 5.315 1.00 97.25 98 ILE A CA 1
ATOM 758 C C . ILE A 1 98 ? -13.242 22.544 5.704 1.00 97.25 98 ILE A C 1
ATOM 760 O O . ILE A 1 98 ? -14.424 22.888 5.660 1.00 97.25 98 ILE A O 1
ATOM 764 N N . VAL A 1 99 ? -12.860 21.331 6.078 1.00 98.06 99 VAL A N 1
ATOM 765 C CA . VAL A 1 99 ? -13.785 20.305 6.558 1.00 98.06 99 VAL A CA 1
ATOM 766 C C . VAL A 1 99 ? -13.382 19.905 7.973 1.00 98.06 99 VAL A C 1
ATOM 768 O O . VAL A 1 99 ? -12.211 19.635 8.225 1.00 98.06 99 VAL A O 1
ATOM 771 N N . VAL A 1 100 ? -14.352 19.869 8.882 1.00 98.50 100 VAL A N 1
ATOM 772 C CA . VAL A 1 100 ? -14.222 19.310 10.232 1.00 98.50 100 VAL A CA 1
ATOM 773 C C . VAL A 1 100 ? -15.195 18.139 10.328 1.00 98.50 100 VAL A C 1
ATOM 775 O O . VAL A 1 100 ? -16.390 18.316 10.083 1.00 98.50 100 VAL A O 1
ATOM 778 N N . ALA A 1 101 ? -14.687 16.949 10.627 1.00 98.62 101 ALA A N 1
ATOM 779 C CA . ALA A 1 101 ? -15.440 15.696 10.654 1.00 98.62 101 ALA A CA 1
ATOM 780 C C . ALA A 1 101 ? -15.074 14.864 11.899 1.00 98.62 101 ALA A C 1
ATOM 782 O O . ALA A 1 101 ? -14.059 15.143 12.535 1.00 98.62 101 ALA A O 1
ATOM 783 N N . PRO A 1 102 ? -15.872 13.858 12.297 1.00 98.50 102 PRO A N 1
ATOM 784 C CA . PRO A 1 102 ? -15.544 13.043 13.458 1.00 98.50 102 PRO A CA 1
ATOM 785 C C . PRO A 1 102 ? -14.563 11.919 13.099 1.00 98.50 102 PRO A C 1
ATOM 787 O O . PRO A 1 102 ? -14.557 11.420 11.973 1.00 98.50 102 PRO A O 1
ATOM 790 N N . ILE A 1 103 ? -13.768 11.473 14.071 1.00 98.56 103 ILE A N 1
ATOM 791 C CA . ILE A 1 103 ? -12.986 10.233 13.987 1.00 98.56 103 ILE A CA 1
ATOM 792 C C . ILE A 1 103 ? -13.961 9.043 13.961 1.00 98.56 103 ILE A C 1
ATOM 794 O O . ILE A 1 103 ? -14.784 8.894 14.865 1.00 98.56 103 ILE A O 1
ATOM 798 N N . THR A 1 104 ? -13.856 8.194 12.935 1.00 98.06 104 THR A N 1
ATOM 799 C CA . THR A 1 104 ? -14.675 6.979 12.749 1.00 98.06 104 THR A CA 1
ATOM 800 C C . THR A 1 104 ? -13.812 5.715 12.712 1.00 98.06 104 THR A C 1
ATOM 802 O O . THR A 1 104 ? -12.585 5.787 12.756 1.00 98.06 104 THR A O 1
ATOM 805 N N . ASP A 1 105 ? -14.434 4.544 12.565 1.00 96.50 105 ASP A N 1
ATOM 806 C CA . ASP A 1 105 ? -13.759 3.256 12.349 1.00 96.50 105 ASP A CA 1
ATOM 807 C C . ASP A 1 105 ? -12.978 3.176 11.019 1.00 96.50 105 ASP A C 1
ATOM 809 O O . ASP A 1 105 ? -12.163 2.273 10.822 1.00 96.50 105 ASP A O 1
ATOM 813 N N . TRP A 1 106 ? -13.215 4.113 10.093 1.00 97.56 106 TRP A N 1
ATOM 814 C CA . TRP A 1 106 ? -12.476 4.262 8.831 1.00 97.56 106 TRP A CA 1
ATOM 815 C C . TRP A 1 106 ? -11.389 5.337 8.883 1.00 97.56 106 TRP A C 1
ATOM 817 O O . TRP A 1 106 ? -10.685 5.519 7.890 1.00 97.56 106 TRP A O 1
ATOM 827 N N . HIS A 1 107 ? -11.247 6.037 10.009 1.00 98.50 107 HIS A N 1
ATOM 828 C CA . HIS A 1 107 ? -10.202 7.036 10.190 1.00 98.50 107 HIS A CA 1
ATOM 829 C C . HIS A 1 107 ? -8.814 6.414 10.009 1.00 98.50 107 HIS A C 1
ATOM 831 O O . HIS A 1 107 ? -8.586 5.273 10.419 1.00 98.50 107 HIS A O 1
ATOM 837 N N . PHE A 1 108 ? -7.871 7.169 9.440 1.00 98.06 108 PHE A N 1
ATOM 838 C CA . PHE A 1 108 ? -6.530 6.667 9.126 1.00 98.06 108 PHE A CA 1
ATOM 839 C C . PHE A 1 108 ? -5.812 6.069 10.351 1.00 98.06 108 PHE A C 1
ATOM 841 O O . PHE A 1 108 ? -5.080 5.092 10.220 1.00 98.06 108 PHE A O 1
ATOM 848 N N . SER A 1 109 ? -6.082 6.586 11.558 1.00 97.94 109 SER A N 1
ATOM 849 C CA . SER A 1 109 ? -5.495 6.051 12.794 1.00 97.94 109 SER A CA 1
ATOM 850 C C . SER A 1 109 ? -6.079 4.716 13.267 1.00 97.94 109 SER A C 1
ATOM 852 O O . SER A 1 109 ? -5.525 4.091 14.162 1.00 97.94 109 SER A O 1
ATOM 854 N N . GLN A 1 110 ? -7.188 4.268 12.677 1.00 97.44 110 GLN A N 1
ATOM 855 C CA . GLN A 1 110 ? -7.861 3.006 13.006 1.00 97.44 110 GLN A CA 1
ATOM 856 C C . GLN A 1 110 ? -7.579 1.903 11.981 1.00 97.44 110 GLN A C 1
ATOM 858 O O . GLN A 1 110 ? -7.979 0.755 12.186 1.00 97.44 110 GLN A O 1
ATOM 863 N N . LYS A 1 111 ? -6.920 2.231 10.861 1.00 96.88 111 LYS A N 1
ATOM 864 C CA . LYS A 1 111 ? -6.670 1.290 9.767 1.00 96.88 111 LYS A CA 1
ATOM 865 C C . LYS A 1 111 ? -5.207 1.306 9.329 1.00 96.88 111 LYS A C 1
ATOM 867 O O . LYS A 1 111 ? -4.644 2.391 9.173 1.00 96.88 111 LYS A O 1
ATOM 872 N N . PRO A 1 112 ? -4.597 0.134 9.101 1.00 98.06 112 PRO A N 1
ATOM 873 C CA . PRO A 1 112 ? -3.296 0.076 8.455 1.00 98.06 112 PRO A CA 1
ATOM 874 C C . PRO A 1 112 ? -3.430 0.548 7.001 1.00 98.06 112 PRO A C 1
ATOM 876 O O . PRO A 1 112 ? -4.520 0.518 6.422 1.00 98.06 112 PRO A O 1
ATOM 879 N N . LEU A 1 113 ? -2.324 0.965 6.395 1.00 98.75 113 LEU A N 1
ATOM 880 C CA . LEU A 1 113 ? -2.273 1.330 4.981 1.00 98.75 113 LEU A CA 1
ATOM 881 C C . LEU A 1 113 ? -1.332 0.401 4.219 1.00 98.75 113 LEU A C 1
ATOM 883 O O . LEU A 1 113 ? -0.179 0.243 4.592 1.00 98.75 113 LEU A O 1
ATOM 887 N N . PHE A 1 114 ? -1.791 -0.171 3.112 1.00 98.62 114 PHE A N 1
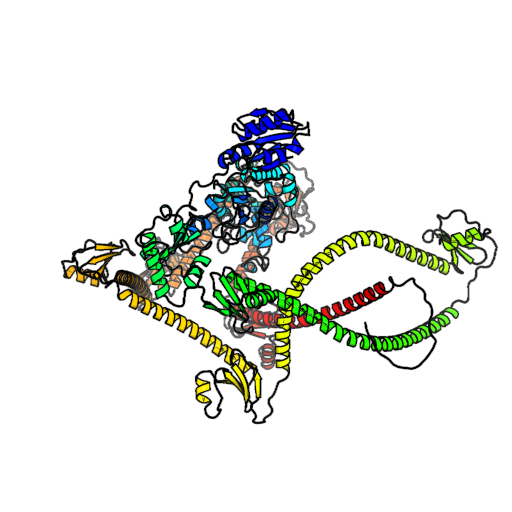ATOM 888 C CA . PHE A 1 114 ? -0.932 -0.993 2.258 1.00 98.62 114 PHE A CA 1
ATOM 889 C C . PHE A 1 114 ? -0.373 -0.185 1.090 1.00 98.62 114 PHE A C 1
ATOM 891 O O . PHE A 1 114 ? -1.113 0.548 0.436 1.00 98.62 114 PHE A O 1
ATOM 898 N N . LEU A 1 115 ? 0.919 -0.323 0.801 1.00 98.69 115 LEU A N 1
ATOM 899 C CA . LEU A 1 115 ? 1.570 0.358 -0.317 1.00 98.69 115 LEU A CA 1
ATOM 900 C C . LEU A 1 115 ? 1.954 -0.644 -1.405 1.00 98.69 115 LEU A C 1
ATOM 902 O O . LEU A 1 115 ? 2.657 -1.623 -1.154 1.00 98.69 115 LEU A O 1
ATOM 906 N N . VAL A 1 116 ? 1.509 -0.363 -2.628 1.00 98.56 116 VAL A N 1
ATOM 907 C CA . VAL A 1 116 ? 1.803 -1.146 -3.830 1.00 98.56 116 VAL A CA 1
ATOM 908 C C . VAL A 1 116 ? 2.332 -0.211 -4.913 1.00 98.56 116 VAL A C 1
ATOM 910 O O . VAL A 1 116 ? 1.800 0.876 -5.141 1.00 98.56 116 VAL A O 1
ATOM 913 N N . SER A 1 117 ? 3.387 -0.619 -5.603 1.00 98.38 117 SER A N 1
ATOM 914 C CA . SER A 1 117 ? 4.050 0.181 -6.626 1.00 98.38 117 SER A CA 1
ATOM 915 C C . SER A 1 117 ? 4.575 -0.718 -7.731 1.00 98.38 117 SER A C 1
ATOM 917 O O . SER A 1 117 ? 5.270 -1.696 -7.456 1.00 98.38 117 SER A O 1
ATOM 919 N N . ILE A 1 118 ? 4.332 -0.361 -8.991 1.00 98.25 118 ILE A N 1
ATOM 920 C CA . ILE A 1 118 ? 5.100 -0.972 -10.084 1.00 98.25 118 ILE A CA 1
ATOM 921 C C . ILE A 1 118 ? 6.581 -0.585 -9.888 1.00 98.25 118 ILE A C 1
ATOM 923 O O . ILE A 1 118 ? 6.863 0.581 -9.575 1.00 98.25 118 ILE A O 1
ATOM 927 N N . PRO A 1 119 ? 7.552 -1.506 -10.046 1.00 96.69 119 PRO A N 1
ATOM 928 C CA . PRO A 1 119 ? 8.968 -1.161 -10.043 1.00 96.69 119 PRO A CA 1
ATOM 929 C C . PRO A 1 119 ? 9.252 0.116 -10.833 1.00 96.69 119 PRO A C 1
ATOM 931 O O . PRO A 1 119 ? 8.767 0.316 -11.940 1.00 96.69 119 PRO A O 1
ATOM 934 N N . LYS A 1 120 ? 9.995 1.037 -10.210 1.00 96.19 120 LYS A N 1
ATOM 935 C CA . LYS A 1 120 ? 10.386 2.332 -10.799 1.00 96.19 120 LYS A CA 1
ATOM 936 C C . LYS A 1 120 ? 9.239 3.293 -11.176 1.00 96.19 120 LYS A C 1
ATOM 938 O O . LYS A 1 120 ? 9.513 4.355 -11.740 1.00 96.19 120 LYS A O 1
ATOM 943 N N . ALA A 1 121 ? 7.998 3.029 -10.765 1.00 97.12 121 ALA A N 1
ATOM 944 C CA . ALA A 1 121 ? 6.874 3.948 -10.962 1.00 97.12 121 ALA A CA 1
ATOM 945 C C . ALA A 1 121 ? 6.822 5.122 -9.968 1.00 97.12 121 ALA A C 1
ATOM 947 O O . ALA A 1 121 ? 5.935 5.960 -10.060 1.00 97.12 121 ALA A O 1
ATOM 948 N N . GLY A 1 122 ? 7.780 5.219 -9.041 1.00 95.56 122 GLY A N 1
ATOM 949 C CA . GLY A 1 122 ? 7.822 6.284 -8.033 1.00 95.56 122 GLY A CA 1
ATOM 950 C C . GLY A 1 122 ? 7.544 5.809 -6.610 1.00 95.56 122 GLY A C 1
ATOM 951 O O . GLY A 1 122 ? 6.962 6.554 -5.833 1.00 95.56 122 GLY A O 1
ATOM 952 N N . THR A 1 123 ? 7.996 4.605 -6.246 1.00 95.56 123 THR A N 1
ATOM 953 C CA . THR A 1 123 ? 7.862 4.027 -4.894 1.00 95.56 123 THR A CA 1
ATOM 954 C C . THR A 1 123 ? 8.261 4.985 -3.770 1.00 95.56 123 THR A C 1
ATOM 956 O O . THR A 1 123 ? 7.585 5.082 -2.757 1.00 95.56 123 THR A O 1
ATOM 959 N N . HIS A 1 124 ? 9.329 5.754 -3.957 1.00 95.12 124 HIS A N 1
ATOM 960 C CA . HIS A 1 124 ? 9.729 6.748 -2.969 1.00 95.12 124 HIS A CA 1
ATOM 961 C C . HIS A 1 124 ? 8.652 7.830 -2.746 1.00 95.12 124 HIS A C 1
ATOM 963 O O . HIS A 1 124 ? 8.405 8.215 -1.612 1.00 95.12 124 HIS A O 1
ATOM 969 N N . LEU A 1 125 ? 7.970 8.302 -3.799 1.00 96.25 125 LEU A N 1
ATOM 970 C CA . LEU A 1 125 ? 6.934 9.333 -3.649 1.00 96.25 125 LEU A CA 1
ATOM 971 C C . LEU A 1 125 ? 5.745 8.844 -2.828 1.00 96.25 125 LEU A C 1
ATOM 973 O O . LEU A 1 125 ? 5.175 9.615 -2.066 1.00 96.25 125 LEU A O 1
ATOM 977 N N . ILE A 1 126 ? 5.351 7.580 -2.997 1.00 97.56 126 ILE A N 1
ATOM 978 C CA . ILE A 1 126 ? 4.244 7.013 -2.224 1.00 97.56 126 ILE A CA 1
ATOM 979 C C . ILE A 1 126 ? 4.648 6.784 -0.757 1.00 97.56 126 ILE A C 1
ATOM 981 O O . ILE A 1 126 ? 3.800 6.926 0.121 1.00 97.56 126 ILE A O 1
ATOM 985 N N . TYR A 1 127 ? 5.932 6.522 -0.476 1.00 97.62 127 TYR A N 1
ATOM 986 C CA . TYR A 1 127 ? 6.462 6.465 0.893 1.00 97.62 127 TYR A CA 1
ATOM 987 C C . TYR A 1 127 ? 6.446 7.846 1.555 1.00 97.62 127 TYR A C 1
ATOM 989 O O . TYR A 1 127 ? 5.916 7.985 2.656 1.00 97.62 127 TYR A O 1
ATOM 997 N N . GLU A 1 128 ? 6.942 8.880 0.867 1.00 97.62 128 GLU A N 1
ATOM 998 C CA . GLU A 1 128 ? 6.877 10.261 1.365 1.00 97.62 128 GLU A CA 1
ATOM 999 C C . GLU A 1 128 ? 5.435 10.743 1.521 1.00 97.62 128 GLU A C 1
ATOM 1001 O O . GLU A 1 128 ? 5.112 11.427 2.488 1.00 97.62 128 GLU A O 1
ATOM 1006 N N . LEU A 1 129 ? 4.529 10.327 0.631 1.00 98.44 129 LEU A N 1
ATOM 1007 C CA . LEU A 1 129 ? 3.105 10.616 0.771 1.00 98.44 129 LEU A CA 1
ATOM 1008 C C . LEU A 1 129 ? 2.519 9.977 2.031 1.00 98.44 129 LEU A C 1
ATOM 1010 O O . LEU A 1 129 ? 1.817 10.660 2.772 1.00 98.44 129 LEU A O 1
ATOM 1014 N N . ALA A 1 130 ? 2.803 8.700 2.296 1.00 98.50 130 ALA A N 1
ATOM 1015 C CA . ALA A 1 130 ? 2.335 8.033 3.509 1.00 98.50 130 ALA A CA 1
ATOM 1016 C C . ALA A 1 130 ? 2.859 8.738 4.774 1.00 98.50 130 ALA A C 1
ATOM 1018 O O . ALA A 1 130 ? 2.076 9.036 5.679 1.00 98.50 130 ALA A O 1
ATOM 1019 N N . LYS A 1 131 ? 4.151 9.093 4.799 1.00 98.12 131 LYS A N 1
ATOM 1020 C CA . LYS A 1 131 ? 4.779 9.844 5.901 1.00 98.12 131 LYS A CA 1
ATOM 1021 C C . LYS A 1 131 ? 4.148 11.226 6.083 1.00 98.12 131 LYS A C 1
ATOM 1023 O O . LYS A 1 131 ? 3.758 11.578 7.193 1.00 98.12 131 LYS A O 1
ATOM 1028 N N . ALA A 1 132 ? 3.966 11.981 5.000 1.00 98.19 132 ALA A N 1
ATOM 1029 C CA . ALA A 1 132 ? 3.358 13.311 5.027 1.00 98.19 132 ALA A CA 1
ATOM 1030 C C . ALA A 1 132 ? 1.870 13.289 5.432 1.00 98.19 132 ALA A C 1
ATOM 1032 O O . ALA A 1 132 ? 1.379 14.252 6.017 1.00 98.19 132 ALA A O 1
ATOM 1033 N N . LEU A 1 133 ? 1.158 12.187 5.166 1.00 98.44 133 LEU A N 1
ATOM 1034 C CA . LEU A 1 133 ? -0.201 11.939 5.666 1.00 98.44 133 LEU A CA 1
ATOM 1035 C C . LEU A 1 133 ? -0.241 11.570 7.162 1.00 98.44 133 LEU A C 1
ATOM 1037 O O . LEU A 1 133 ? -1.325 11.515 7.739 1.00 98.44 133 LEU A O 1
ATOM 1041 N N . GLY A 1 134 ? 0.914 11.330 7.790 1.00 98.25 134 GLY A N 1
ATOM 1042 C CA . GLY A 1 134 ? 1.039 11.010 9.211 1.00 98.25 134 GLY A CA 1
ATOM 1043 C C . GLY A 1 134 ? 1.066 9.517 9.540 1.00 98.25 134 GLY A C 1
ATOM 1044 O O . GLY A 1 134 ? 0.825 9.172 10.698 1.00 98.25 134 GLY A O 1
ATOM 1045 N N . TYR A 1 135 ? 1.328 8.640 8.562 1.00 98.62 135 TYR A N 1
ATOM 1046 C CA . TYR A 1 135 ? 1.524 7.209 8.811 1.00 98.62 135 TYR A CA 1
ATOM 1047 C C . TYR A 1 135 ? 2.950 6.895 9.284 1.00 98.62 135 TYR A C 1
ATOM 1049 O O . TYR A 1 135 ? 3.926 7.420 8.742 1.00 98.62 135 TYR A O 1
ATOM 1057 N N . TYR A 1 136 ? 3.067 5.971 10.236 1.00 98.31 136 TYR A N 1
ATOM 1058 C CA . TYR A 1 136 ? 4.326 5.367 10.665 1.00 98.31 136 TYR A CA 1
ATOM 1059 C C . TYR A 1 136 ? 4.779 4.271 9.697 1.00 98.31 136 TYR A C 1
ATOM 1061 O O . TYR A 1 136 ? 3.968 3.638 9.022 1.00 98.31 136 TYR A O 1
ATOM 1069 N N . GLU A 1 137 ? 6.086 4.049 9.626 1.00 97.75 137 GLU A N 1
ATOM 1070 C CA . GLU A 1 137 ? 6.700 3.038 8.769 1.00 97.75 137 GLU A CA 1
ATOM 1071 C C . GLU A 1 137 ? 6.723 1.681 9.481 1.00 97.75 137 GLU A C 1
ATOM 1073 O O . GLU A 1 137 ? 7.444 1.507 10.459 1.00 97.75 137 GLU A O 1
ATOM 1078 N N . GLY A 1 138 ? 5.905 0.738 9.002 1.00 96.88 138 GLY A N 1
ATOM 1079 C CA . GLY A 1 138 ? 5.900 -0.652 9.465 1.00 96.88 138 GLY A CA 1
ATOM 1080 C C . GLY A 1 138 ? 6.673 -1.591 8.539 1.00 96.88 138 GLY A C 1
ATOM 1081 O O . GLY A 1 138 ? 7.318 -2.515 9.018 1.00 96.88 138 GLY A O 1
ATOM 1082 N N . ILE A 1 139 ? 6.665 -1.308 7.227 1.00 95.38 139 ILE A N 1
ATOM 1083 C CA . ILE A 1 139 ? 7.309 -2.076 6.142 1.00 95.38 139 ILE A CA 1
ATOM 1084 C C . ILE A 1 139 ? 6.770 -3.506 6.024 1.00 95.38 139 ILE A C 1
ATOM 1086 O O . ILE A 1 139 ? 6.117 -3.806 5.029 1.00 95.38 139 ILE A O 1
ATOM 1090 N N . GLU A 1 140 ? 7.026 -4.366 7.007 1.00 96.06 140 GLU A N 1
ATOM 1091 C CA . GLU A 1 140 ? 6.558 -5.749 7.064 1.00 96.06 140 GLU A CA 1
ATOM 1092 C C . GLU A 1 140 ? 5.273 -5.855 7.883 1.00 96.06 140 GLU A C 1
ATOM 1094 O O . GLU A 1 140 ? 5.151 -5.279 8.964 1.00 96.06 140 GLU A O 1
ATOM 1099 N N . VAL A 1 141 ? 4.294 -6.580 7.345 1.00 94.19 141 VAL A N 1
ATOM 1100 C CA . VAL A 1 141 ? 2.972 -6.745 7.955 1.00 94.19 141 VAL A CA 1
ATOM 1101 C C . VAL A 1 141 ? 3.094 -7.665 9.171 1.00 94.19 141 VAL A C 1
ATOM 1103 O O . VAL A 1 141 ? 3.378 -8.850 8.991 1.00 94.19 141 VAL A O 1
ATOM 1106 N N . PRO A 1 142 ? 2.852 -7.186 10.404 1.00 93.12 142 PRO A N 1
ATOM 1107 C CA . PRO A 1 142 ? 2.724 -8.084 11.534 1.00 93.12 142 PRO A CA 1
ATOM 1108 C C . PRO A 1 142 ? 1.391 -8.829 11.434 1.00 93.12 142 PRO A C 1
ATOM 1110 O O . PRO A 1 142 ? 0.469 -8.431 10.726 1.00 93.12 142 PRO A O 1
ATOM 1113 N N . GLU A 1 143 ? 1.245 -9.879 12.226 1.00 89.50 143 GLU A N 1
ATOM 1114 C CA . GLU A 1 143 ? 0.035 -10.704 12.257 1.00 89.50 143 GLU A CA 1
ATOM 1115 C C . GLU A 1 143 ? -1.255 -9.916 12.580 1.00 89.50 143 GLU A C 1
ATOM 1117 O O . GLU A 1 143 ? -2.345 -10.222 12.082 1.00 89.50 143 GLU A O 1
ATOM 1122 N N . PHE A 1 144 ? -1.113 -8.851 13.378 1.00 93.06 144 PHE A N 1
ATOM 1123 C CA . PHE A 1 144 ? -2.161 -7.875 13.672 1.00 93.06 144 PHE A CA 1
ATOM 1124 C C . PHE A 1 144 ? -1.657 -6.458 13.362 1.00 93.06 144 PHE A C 1
ATOM 1126 O O . PHE A 1 144 ? -1.089 -5.803 14.235 1.00 93.06 144 PHE A O 1
ATOM 1133 N N . PRO A 1 145 ? -1.844 -5.976 12.124 1.00 95.19 145 PRO A N 1
ATOM 1134 C CA . PRO A 1 145 ? -1.418 -4.647 11.698 1.00 95.19 145 PRO A CA 1
ATOM 1135 C C . PRO A 1 145 ? -2.056 -3.529 12.513 1.00 95.19 145 PRO A C 1
ATOM 1137 O O . PRO A 1 145 ? -3.247 -3.566 12.843 1.00 95.19 145 PRO A O 1
ATOM 1140 N N . GLU A 1 146 ? -1.259 -2.506 12.793 1.00 95.75 146 GLU A N 1
ATOM 1141 C CA . GLU A 1 146 ? -1.678 -1.356 13.580 1.00 95.75 146 GLU A CA 1
ATOM 1142 C C . GLU A 1 146 ? -2.282 -0.269 12.688 1.00 95.75 146 GLU A C 1
ATOM 1144 O O . GLU A 1 146 ? -1.868 -0.046 11.545 1.00 95.75 146 GLU A O 1
ATOM 1149 N N . GLY A 1 147 ? -3.285 0.426 13.224 1.00 97.06 147 GLY A N 1
ATOM 1150 C CA . GLY A 1 147 ? -3.783 1.648 12.607 1.00 97.06 147 GLY A CA 1
ATOM 1151 C C . GLY A 1 147 ? -2.697 2.721 12.569 1.00 97.06 147 GLY A C 1
ATOM 1152 O O . GLY A 1 147 ? -1.764 2.688 13.365 1.00 97.06 147 GLY A O 1
ATOM 1153 N N . GLN A 1 148 ? -2.802 3.673 11.642 1.00 98.12 148 GLN A N 1
ATOM 1154 C CA . GLN A 1 148 ? -1.777 4.704 11.433 1.00 98.12 148 GLN A CA 1
ATOM 1155 C C . GLN A 1 148 ? -0.399 4.183 10.991 1.00 98.12 148 GLN A C 1
ATOM 1157 O O . GLN A 1 148 ? 0.537 4.969 10.900 1.00 98.12 148 GLN A O 1
ATOM 1162 N N . THR A 1 149 ? -0.253 2.909 10.639 1.00 98.56 149 THR A N 1
ATOM 1163 C CA . THR A 1 149 ? 1.017 2.356 10.152 1.00 98.56 149 THR A CA 1
ATOM 1164 C C . THR A 1 149 ? 0.857 1.867 8.719 1.00 98.56 149 THR A C 1
ATOM 1166 O O . THR A 1 149 ? -0.185 1.314 8.355 1.00 98.56 149 THR A O 1
ATOM 1169 N N . TRP A 1 150 ? 1.860 2.115 7.875 1.00 98.56 150 TRP A N 1
ATOM 1170 C CA . TRP A 1 150 ? 1.881 1.608 6.510 1.00 98.56 150 TRP A CA 1
ATOM 1171 C C . TRP A 1 150 ? 2.786 0.382 6.368 1.00 98.56 150 TRP A C 1
ATOM 1173 O O . TRP A 1 150 ? 3.841 0.289 6.998 1.00 98.56 150 TRP A O 1
ATOM 1183 N N . TYR A 1 151 ? 2.376 -0.538 5.497 1.00 98.44 151 TYR A N 1
ATOM 1184 C CA . TYR A 1 151 ? 3.042 -1.811 5.248 1.00 98.44 151 TYR A CA 1
ATOM 1185 C C . TYR A 1 151 ? 3.108 -2.122 3.747 1.00 98.44 151 TYR A C 1
ATOM 1187 O O . TYR A 1 151 ? 2.304 -1.628 2.950 1.00 98.44 151 TYR A O 1
ATOM 1195 N N . CYS A 1 152 ? 4.050 -2.971 3.354 1.00 97.50 152 CYS A N 1
ATOM 1196 C CA . CYS A 1 152 ? 4.019 -3.660 2.069 1.00 97.50 152 CYS A CA 1
ATOM 1197 C C . CYS A 1 152 ? 2.956 -4.762 2.113 1.00 97.50 152 CYS A C 1
ATOM 1199 O O . CYS A 1 152 ? 2.572 -5.208 3.185 1.00 97.50 152 CYS A O 1
ATOM 1201 N N . VAL A 1 153 ? 2.430 -5.190 0.966 1.00 94.00 153 VAL A N 1
ATOM 1202 C CA . VAL A 1 153 ? 1.413 -6.260 0.957 1.00 94.00 153 VAL A CA 1
ATOM 1203 C C . VAL A 1 153 ? 2.034 -7.613 1.306 1.00 94.00 153 VAL A C 1
ATOM 1205 O O . VAL A 1 153 ? 1.413 -8.395 2.019 1.00 94.00 153 VAL A O 1
ATOM 1208 N N . GLU A 1 154 ? 3.261 -7.861 0.846 1.00 91.69 154 GLU A N 1
ATOM 1209 C CA . GLU A 1 154 ? 4.015 -9.077 1.142 1.00 91.69 154 GLU A CA 1
ATOM 1210 C C . GLU A 1 154 ? 5.427 -8.734 1.600 1.00 91.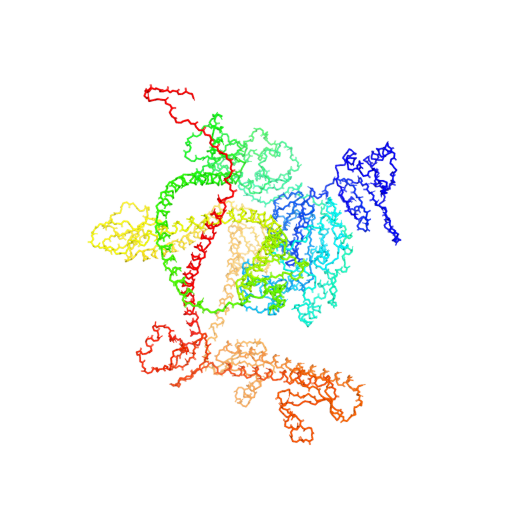69 154 GLU A C 1
ATOM 1212 O O . GLU A 1 154 ? 6.155 -7.999 0.921 1.00 91.69 154 GLU A O 1
ATOM 1217 N N . TYR A 1 155 ? 5.820 -9.306 2.742 1.00 90.12 155 TYR A N 1
ATOM 1218 C CA . TYR A 1 155 ? 7.141 -9.120 3.340 1.00 90.12 155 TYR A CA 1
ATOM 1219 C C . TYR A 1 155 ? 7.507 -7.627 3.404 1.00 90.12 155 TYR A C 1
ATOM 1221 O O . TYR A 1 155 ? 6.707 -6.800 3.831 1.00 90.12 155 TYR A O 1
ATOM 1229 N N . THR A 1 156 ? 8.695 -7.268 2.923 1.00 91.81 156 THR A N 1
ATOM 1230 C CA . THR A 1 156 ? 9.192 -5.893 2.820 1.00 91.81 156 THR A CA 1
ATOM 1231 C C . THR A 1 156 ? 9.066 -5.311 1.404 1.00 91.81 156 THR A C 1
ATOM 1233 O O . THR A 1 156 ? 9.667 -4.277 1.101 1.00 91.81 156 THR A O 1
ATOM 1236 N N . ASN A 1 157 ? 8.311 -5.962 0.507 1.00 92.75 157 ASN A N 1
ATOM 1237 C CA . ASN A 1 157 ? 8.293 -5.634 -0.917 1.00 92.75 157 ASN A CA 1
ATOM 1238 C C . ASN A 1 157 ? 7.009 -4.909 -1.363 1.00 92.75 157 ASN A C 1
ATOM 1240 O O . ASN A 1 157 ? 5.942 -5.507 -1.528 1.00 92.75 157 ASN A O 1
ATOM 1244 N N . SER A 1 158 ? 7.123 -3.619 -1.686 1.00 96.25 158 SER A N 1
ATOM 1245 C CA . SER A 1 158 ? 6.018 -2.841 -2.270 1.00 96.25 158 SER A CA 1
ATOM 1246 C C . SER A 1 158 ? 5.746 -3.165 -3.746 1.00 96.25 158 SER A C 1
ATOM 1248 O O . SER A 1 158 ? 4.769 -2.677 -4.312 1.00 96.25 158 SER A O 1
ATOM 1250 N N . HIS A 1 159 ? 6.559 -4.014 -4.378 1.00 97.00 159 HIS A N 1
ATOM 1251 C CA . HIS A 1 159 ? 6.442 -4.425 -5.781 1.00 97.00 159 HIS A CA 1
ATOM 1252 C C . HIS A 1 159 ? 5.699 -5.748 -5.974 1.00 97.00 159 HIS A C 1
ATOM 1254 O O . HIS A 1 159 ? 6.037 -6.538 -6.851 1.00 97.00 159 HIS A O 1
ATOM 1260 N N . THR A 1 160 ? 4.685 -5.991 -5.150 1.00 96.50 160 THR A N 1
ATOM 1261 C CA . THR A 1 160 ? 3.892 -7.220 -5.205 1.00 96.50 160 THR A CA 1
ATOM 1262 C C . THR A 1 160 ? 2.872 -7.153 -6.348 1.00 96.50 160 THR A C 1
ATOM 1264 O O . THR A 1 160 ? 1.979 -6.297 -6.349 1.00 96.50 160 THR A O 1
ATOM 1267 N N . VAL A 1 161 ? 2.977 -8.051 -7.331 1.00 96.94 161 VAL A N 1
ATOM 1268 C CA . VAL A 1 161 ? 1.945 -8.211 -8.371 1.00 96.94 161 VAL A CA 1
ATOM 1269 C C . VAL A 1 161 ? 0.693 -8.854 -7.773 1.00 96.94 161 VAL A C 1
ATOM 1271 O O . VAL A 1 161 ? 0.758 -9.622 -6.817 1.00 96.94 161 VAL A O 1
ATOM 1274 N N . ALA A 1 162 ? -0.477 -8.565 -8.344 1.00 96.38 162 ALA A N 1
ATOM 1275 C CA . ALA A 1 162 ? -1.735 -9.045 -7.771 1.00 96.38 162 ALA A CA 1
ATOM 1276 C C . ALA A 1 162 ? -1.835 -10.580 -7.787 1.00 96.38 162 ALA A C 1
ATOM 1278 O O . ALA A 1 162 ? -2.382 -11.179 -6.863 1.00 96.38 162 ALA A O 1
ATOM 1279 N N . ARG A 1 163 ? -1.300 -11.222 -8.832 1.00 94.44 163 ARG A N 1
ATOM 1280 C CA . ARG A 1 163 ? -1.310 -12.682 -8.963 1.00 94.44 163 ARG A CA 1
ATOM 1281 C C . ARG A 1 163 ? -0.581 -13.357 -7.802 1.00 94.44 163 ARG A C 1
ATOM 1283 O O . ARG A 1 163 ? -1.151 -14.269 -7.215 1.00 94.44 163 ARG A O 1
ATOM 1290 N N . ASP A 1 164 ? 0.620 -12.905 -7.470 1.00 93.06 164 ASP A N 1
ATOM 1291 C CA . ASP A 1 164 ? 1.458 -13.528 -6.440 1.00 93.06 164 ASP A CA 1
ATOM 1292 C C . ASP A 1 164 ? 0.749 -13.474 -5.081 1.00 93.06 164 ASP A C 1
ATOM 1294 O O . ASP A 1 164 ? 0.565 -14.504 -4.429 1.00 93.06 164 ASP A O 1
ATOM 1298 N N . PHE A 1 165 ? 0.170 -12.317 -4.744 1.00 94.25 165 PHE A N 1
ATOM 1299 C CA . PHE A 1 165 ? -0.604 -12.160 -3.515 1.00 94.25 165 PHE A CA 1
ATOM 1300 C C . PHE A 1 165 ? -1.869 -13.030 -3.464 1.00 94.25 165 PHE A C 1
ATOM 1302 O O . PHE A 1 165 ? -2.130 -13.716 -2.472 1.00 94.25 165 PHE A O 1
ATOM 1309 N N . PHE A 1 166 ? -2.684 -13.021 -4.523 1.00 92.06 166 PHE A N 1
ATOM 1310 C CA . PHE A 1 166 ? -3.989 -13.694 -4.511 1.00 92.06 166 PHE A CA 1
ATOM 1311 C C . PHE A 1 166 ? -3.954 -15.172 -4.914 1.00 92.06 166 PHE A C 1
ATOM 1313 O O . PHE A 1 166 ? -4.951 -15.870 -4.723 1.00 92.06 166 PHE A O 1
ATOM 1320 N N . VAL A 1 167 ? -2.852 -15.666 -5.474 1.00 89.75 167 VAL A N 1
ATOM 1321 C CA . VAL A 1 167 ? -2.714 -17.065 -5.899 1.00 89.75 167 VAL A CA 1
ATOM 1322 C C . VAL A 1 167 ? -1.638 -17.762 -5.087 1.00 89.75 167 VAL A C 1
ATOM 1324 O O . VAL A 1 167 ? -1.929 -18.776 -4.455 1.00 89.75 167 VAL A O 1
ATOM 1327 N N . ASP A 1 168 ? -0.418 -17.237 -5.069 1.00 81.44 168 ASP A N 1
ATOM 1328 C CA . ASP A 1 168 ? 0.717 -17.969 -4.510 1.00 81.44 168 ASP A CA 1
ATOM 1329 C C . ASP A 1 168 ? 0.748 -17.887 -2.988 1.00 81.44 168 ASP A C 1
ATOM 1331 O O . ASP A 1 168 ? 0.867 -18.920 -2.323 1.00 81.44 168 ASP A O 1
ATOM 1335 N N . THR A 1 169 ? 0.508 -16.708 -2.418 1.00 81.69 169 THR A N 1
ATOM 1336 C CA . THR A 1 169 ? 0.370 -16.570 -0.963 1.00 81.69 169 THR A CA 1
ATOM 1337 C C . THR A 1 169 ? -0.897 -17.236 -0.455 1.00 81.69 169 THR A C 1
ATOM 1339 O O . THR A 1 169 ? -0.861 -17.942 0.547 1.00 81.69 169 THR A O 1
ATOM 1342 N N . VAL A 1 170 ? -2.005 -17.164 -1.196 1.00 83.62 170 VAL A N 1
ATOM 1343 C CA . VAL A 1 170 ? -3.233 -17.908 -0.861 1.00 83.62 170 VAL A CA 1
ATOM 1344 C C . VAL A 1 170 ? -3.001 -19.422 -0.810 1.00 83.62 170 VAL A C 1
ATOM 1346 O O . VAL A 1 170 ? -3.561 -20.085 0.060 1.00 83.62 170 VAL A O 1
ATOM 1349 N N . ARG A 1 171 ? -2.166 -19.980 -1.696 1.00 85.69 171 ARG A N 1
ATOM 1350 C CA . ARG A 1 171 ? -1.816 -21.413 -1.688 1.00 85.69 171 ARG A CA 1
ATOM 1351 C C . ARG A 1 171 ? -0.955 -21.820 -0.493 1.00 85.69 171 ARG A C 1
ATOM 1353 O O . ARG A 1 171 ? -0.967 -22.992 -0.128 1.00 85.69 171 ARG A O 1
ATOM 1360 N N . ARG A 1 172 ? -0.198 -20.884 0.083 1.00 83.38 172 ARG A N 1
ATOM 1361 C CA . ARG A 1 172 ? 0.736 -21.135 1.193 1.00 83.38 172 ARG A CA 1
ATOM 1362 C C . ARG A 1 172 ? 0.152 -20.771 2.558 1.00 83.38 172 ARG A C 1
ATOM 1364 O O . ARG A 1 172 ? 0.583 -21.331 3.561 1.00 83.38 172 ARG A O 1
ATOM 1371 N N . SER A 1 173 ? -0.824 -19.868 2.601 1.00 85.19 173 SER A N 1
ATOM 1372 C CA . SER A 1 173 ? -1.425 -19.393 3.843 1.00 85.19 173 SER A CA 1
ATOM 1373 C C . SER A 1 173 ? -2.576 -20.289 4.312 1.00 85.19 173 SER A C 1
ATOM 1375 O O . SER A 1 173 ? -3.442 -20.668 3.512 1.00 85.19 173 SER A O 1
ATOM 1377 N N . PRO A 1 174 ? -2.682 -20.558 5.626 1.00 80.06 174 PRO A N 1
ATOM 1378 C CA . PRO A 1 174 ? -3.861 -21.203 6.182 1.00 80.06 174 PRO A CA 1
ATOM 1379 C C . PRO A 1 174 ? -5.111 -20.374 5.871 1.00 80.06 174 PRO A C 1
ATOM 1381 O O . PRO A 1 174 ? -5.078 -19.143 5.780 1.00 80.06 174 PRO A O 1
ATOM 1384 N N . PHE A 1 175 ? -6.235 -21.061 5.663 1.00 87.56 175 PHE A N 1
ATOM 1385 C CA . PHE A 1 175 ? -7.518 -20.429 5.339 1.00 87.56 175 PHE A CA 1
ATOM 1386 C C . PHE A 1 175 ? -7.490 -19.551 4.066 1.00 87.56 175 PHE A C 1
ATOM 1388 O O . PHE A 1 175 ? -8.296 -18.629 3.910 1.00 87.56 175 PHE A O 1
ATOM 1395 N N . GLY A 1 176 ? -6.557 -19.826 3.145 1.00 86.62 176 GLY A N 1
ATOM 1396 C CA . GLY A 1 176 ? -6.449 -19.141 1.858 1.00 86.62 176 GLY A CA 1
ATOM 1397 C C . GLY A 1 176 ? -6.240 -17.632 1.984 1.00 86.62 176 GLY A C 1
ATOM 1398 O O . GLY A 1 176 ? -6.811 -16.876 1.203 1.00 86.62 176 GLY A O 1
ATOM 1399 N N . ASN A 1 177 ? -5.520 -17.191 3.020 1.00 88.69 177 ASN A N 1
ATOM 1400 C CA . ASN A 1 177 ? -5.234 -15.782 3.316 1.00 88.69 177 ASN A CA 1
ATOM 1401 C C . ASN A 1 177 ? -6.477 -14.870 3.457 1.00 88.69 177 ASN A C 1
ATOM 1403 O O . ASN A 1 177 ? -6.367 -13.647 3.413 1.00 88.69 177 ASN A O 1
ATOM 1407 N N . ARG A 1 178 ? -7.685 -15.429 3.639 1.00 89.56 178 ARG A N 1
ATOM 1408 C CA . ARG A 1 178 ? -8.932 -14.638 3.721 1.00 89.56 178 ARG A CA 1
ATOM 1409 C C . ARG A 1 178 ? -8.952 -13.682 4.914 1.00 89.56 178 ARG A C 1
ATOM 1411 O O . ARG A 1 178 ? -9.627 -12.661 4.856 1.00 89.56 178 ARG A O 1
ATOM 1418 N N . HIS A 1 179 ? -8.206 -14.023 5.962 1.00 90.00 179 HIS A N 1
ATOM 1419 C CA . HIS A 1 179 ? -8.053 -13.248 7.189 1.00 90.00 179 HIS A CA 1
ATOM 1420 C C . HIS A 1 179 ? -7.029 -12.107 7.074 1.00 90.00 179 HIS A C 1
ATOM 1422 O O . HIS A 1 179 ? -6.874 -11.342 8.020 1.00 90.00 179 HIS A O 1
ATOM 1428 N N . HIS A 1 180 ? -6.339 -11.971 5.937 1.00 93.69 180 HIS A N 1
ATOM 1429 C CA . HIS A 1 180 ? -5.339 -10.928 5.741 1.00 93.69 180 HIS A CA 1
ATOM 1430 C C . HIS A 1 180 ? -5.944 -9.522 5.829 1.00 93.69 180 HIS A C 1
ATOM 1432 O O . HIS A 1 180 ? -7.006 -9.241 5.259 1.00 93.69 180 HIS A O 1
ATOM 1438 N N . SER A 1 181 ? -5.207 -8.597 6.454 1.00 94.12 181 SER A N 1
ATOM 1439 C CA . SER A 1 181 ? -5.699 -7.240 6.733 1.00 94.12 181 SER A CA 1
ATOM 1440 C C . SER A 1 181 ? -5.996 -6.384 5.511 1.00 94.12 181 SER A C 1
ATOM 1442 O O . SER A 1 181 ? -6.767 -5.426 5.593 1.00 94.12 181 SER A O 1
ATOM 1444 N N . PHE A 1 182 ? -5.426 -6.747 4.365 1.00 95.62 182 PHE A N 1
ATOM 1445 C CA . PHE A 1 182 ? -5.624 -6.051 3.098 1.00 95.62 182 PHE A CA 1
ATOM 1446 C C . PHE A 1 182 ? -7.109 -5.839 2.767 1.00 95.62 182 PHE A C 1
ATOM 1448 O O . PHE A 1 182 ? -7.503 -4.732 2.418 1.00 95.62 182 PHE A O 1
ATOM 1455 N N . MET A 1 183 ? -7.964 -6.856 2.929 1.00 93.44 183 MET A N 1
ATOM 1456 C CA . MET A 1 183 ? -9.353 -6.800 2.441 1.00 93.44 183 MET A CA 1
ATOM 1457 C C . MET A 1 183 ? -10.244 -5.802 3.201 1.00 93.44 183 MET A C 1
ATOM 1459 O O . MET A 1 183 ? -11.295 -5.406 2.689 1.00 93.44 183 MET A O 1
ATOM 1463 N N . TYR A 1 184 ? -9.849 -5.387 4.406 1.00 94.31 184 TYR A N 1
ATOM 1464 C CA . TYR A 1 184 ? -10.581 -4.422 5.239 1.00 94.31 184 TYR A CA 1
ATOM 1465 C C . TYR A 1 184 ? -9.811 -3.123 5.511 1.00 94.31 184 TYR A C 1
ATOM 1467 O O . TYR A 1 184 ? -10.226 -2.305 6.346 1.00 94.31 184 TYR A O 1
ATOM 1475 N N . SER A 1 185 ? -8.717 -2.925 4.777 1.00 97.31 185 SER A N 1
ATOM 1476 C CA . SER A 1 185 ? -7.814 -1.789 4.914 1.00 97.31 185 SER A CA 1
ATOM 1477 C C . SER A 1 185 ? -7.590 -1.112 3.561 1.00 97.31 185 SER A C 1
ATOM 1479 O O . SER A 1 185 ? -7.684 -1.764 2.515 1.00 97.31 185 SER A O 1
ATOM 1481 N N . PRO A 1 186 ? -7.337 0.204 3.541 1.00 98.50 186 PRO A N 1
ATOM 1482 C CA . PRO A 1 186 ? -7.007 0.899 2.310 1.00 98.50 186 PRO A CA 1
ATOM 1483 C C . PRO A 1 186 ? -5.634 0.480 1.784 1.00 98.50 186 PRO A C 1
ATOM 1485 O O . PRO A 1 186 ? -4.721 0.155 2.546 1.00 98.50 186 PRO A O 1
ATOM 1488 N N . ALA A 1 187 ? -5.479 0.561 0.467 1.00 98.75 187 ALA A N 1
ATOM 1489 C CA . ALA A 1 187 ? -4.190 0.428 -0.188 1.00 98.75 187 ALA A CA 1
ATOM 1490 C C . ALA A 1 187 ? -3.956 1.594 -1.151 1.00 98.75 187 ALA A C 1
ATOM 1492 O O . ALA A 1 187 ? -4.884 2.031 -1.829 1.00 98.75 187 ALA A O 1
ATOM 1493 N N . LEU A 1 188 ? -2.727 2.088 -1.239 1.00 98.88 188 LEU A N 1
ATOM 1494 C CA . LEU A 1 188 ? -2.298 3.009 -2.282 1.00 98.88 188 LEU A CA 1
ATOM 1495 C C . LEU A 1 188 ? -1.567 2.213 -3.363 1.00 98.88 188 LEU A C 1
ATOM 1497 O O . LEU A 1 188 ? -0.644 1.462 -3.058 1.00 98.88 188 LEU A O 1
ATOM 1501 N N . PHE A 1 189 ? -1.967 2.395 -4.619 1.00 98.81 189 PHE A N 1
ATOM 1502 C CA . PHE A 1 189 ? -1.299 1.788 -5.767 1.00 98.81 189 PHE A CA 1
ATOM 1503 C C . PHE A 1 189 ? -0.776 2.872 -6.705 1.00 98.81 189 PHE A C 1
ATOM 1505 O O . PHE A 1 189 ? -1.573 3.587 -7.320 1.00 98.81 189 PHE A O 1
ATOM 1512 N N . ILE A 1 190 ? 0.550 2.985 -6.821 1.00 98.62 190 ILE A N 1
ATOM 1513 C CA . ILE A 1 190 ? 1.195 3.913 -7.754 1.00 98.62 190 ILE A CA 1
ATOM 1514 C C . ILE A 1 190 ? 1.638 3.208 -9.038 1.00 98.62 190 ILE A C 1
ATOM 1516 O O . ILE A 1 190 ? 2.313 2.176 -9.019 1.00 98.62 190 ILE A O 1
ATOM 1520 N N . TYR A 1 191 ? 1.269 3.806 -10.167 1.00 98.50 191 TYR A N 1
ATOM 1521 C CA . TYR A 1 191 ? 1.713 3.414 -11.501 1.00 98.50 191 TYR A CA 1
ATOM 1522 C C . TYR A 1 191 ? 2.282 4.623 -12.252 1.00 98.50 191 TYR A C 1
ATOM 1524 O O . TYR A 1 191 ? 2.132 5.770 -11.833 1.00 98.50 191 TYR A O 1
ATOM 1532 N N . ARG A 1 192 ? 2.965 4.364 -13.364 1.00 97.69 192 ARG A N 1
ATOM 1533 C CA . ARG A 1 192 ? 3.620 5.376 -14.200 1.00 97.69 192 ARG A CA 1
ATOM 1534 C C . ARG A 1 192 ? 3.534 4.961 -15.663 1.00 97.69 192 ARG A C 1
ATOM 1536 O O . ARG A 1 192 ? 3.307 3.782 -15.940 1.00 97.69 192 ARG A O 1
ATOM 1543 N N . HIS A 1 193 ? 3.742 5.898 -16.588 1.00 97.50 193 HIS A N 1
ATOM 1544 C CA . HIS A 1 193 ? 3.831 5.572 -18.006 1.00 97.50 193 HIS A CA 1
ATOM 1545 C C . HIS A 1 193 ? 4.843 4.426 -18.251 1.00 97.50 193 HIS A C 1
ATOM 1547 O O . HIS A 1 193 ? 6.013 4.567 -17.874 1.00 97.50 193 HIS A O 1
ATOM 1553 N N . PRO A 1 194 ? 4.443 3.315 -18.903 1.00 97.56 194 PRO A N 1
ATOM 1554 C CA . PRO A 1 194 ? 5.292 2.134 -19.102 1.00 97.56 194 PRO A CA 1
ATOM 1555 C C . PRO A 1 194 ? 6.689 2.420 -19.668 1.00 97.56 194 PRO A C 1
ATOM 1557 O O . PRO A 1 194 ? 7.687 1.905 -19.175 1.00 97.56 194 PRO A O 1
ATOM 1560 N N . LEU A 1 195 ? 6.786 3.302 -20.666 1.00 97.31 195 LEU A N 1
ATOM 1561 C CA . LEU A 1 195 ? 8.074 3.646 -21.281 1.00 97.31 195 LEU A CA 1
ATOM 1562 C C . LEU A 1 195 ? 9.007 4.448 -20.356 1.00 97.31 195 LEU A C 1
ATOM 1564 O O . LEU A 1 195 ? 10.226 4.329 -20.459 1.00 97.31 195 LEU A O 1
ATOM 1568 N N . ASP A 1 196 ? 8.464 5.235 -19.422 1.00 97.31 196 ASP A N 1
ATOM 1569 C CA . ASP A 1 196 ? 9.292 5.907 -18.414 1.00 97.31 196 ASP A CA 1
ATOM 1570 C C . ASP A 1 196 ? 9.812 4.910 -17.364 1.00 97.31 196 ASP A C 1
ATOM 1572 O O . ASP A 1 196 ? 10.919 5.087 -16.845 1.00 97.31 196 ASP A O 1
ATOM 1576 N N . ILE A 1 197 ? 9.037 3.859 -17.063 1.00 97.50 197 ILE A N 1
ATOM 1577 C CA . ILE A 1 197 ? 9.479 2.736 -16.225 1.00 97.50 197 ILE A CA 1
ATOM 1578 C C . ILE A 1 197 ? 10.650 2.030 -16.905 1.00 97.50 197 ILE A C 1
ATOM 1580 O O . ILE A 1 197 ? 11.717 1.952 -16.302 1.00 97.50 197 ILE A O 1
ATOM 1584 N N . LEU A 1 198 ? 10.502 1.642 -18.176 1.00 97.56 198 LEU A N 1
ATOM 1585 C CA . LEU A 1 198 ? 11.549 0.980 -18.965 1.00 97.56 198 LEU A CA 1
ATOM 1586 C C . LEU A 1 198 ? 12.873 1.755 -18.952 1.00 97.56 198 LEU A C 1
ATOM 1588 O O . LEU A 1 198 ? 13.933 1.207 -18.652 1.00 97.56 198 LEU A O 1
ATOM 1592 N N . VAL A 1 199 ? 12.816 3.062 -19.220 1.00 97.56 199 VAL A N 1
ATOM 1593 C CA . VAL A 1 199 ? 14.005 3.922 -19.189 1.00 97.56 199 VAL A CA 1
ATOM 1594 C C . VAL A 1 199 ? 14.591 4.008 -17.780 1.00 97.56 199 VAL A C 1
ATOM 1596 O O . VAL A 1 199 ? 15.810 4.022 -17.605 1.00 97.56 199 VAL A O 1
ATOM 1599 N N . SER A 1 200 ? 13.755 4.061 -16.744 1.00 96.50 200 SER A N 1
ATOM 1600 C CA . SER A 1 200 ? 14.236 4.046 -15.363 1.00 96.50 200 SER A CA 1
ATOM 1601 C C . SER A 1 200 ? 14.924 2.724 -15.001 1.00 96.50 200 SER A C 1
ATOM 1603 O O . SER A 1 200 ? 15.981 2.753 -14.368 1.00 96.50 200 SER A O 1
ATOM 1605 N N . GLU A 1 201 ? 14.365 1.591 -15.427 1.00 96.75 201 GLU A N 1
ATOM 1606 C CA . GLU A 1 201 ? 14.908 0.243 -15.237 1.00 96.75 201 GLU A CA 1
ATOM 1607 C C . GLU A 1 201 ? 16.257 0.082 -15.944 1.00 96.75 201 GLU A C 1
ATOM 1609 O O . GLU A 1 201 ? 17.234 -0.274 -15.289 1.00 96.75 201 GLU A O 1
ATOM 1614 N N . ALA A 1 202 ? 16.373 0.463 -17.220 1.00 97.00 202 ALA A N 1
ATOM 1615 C CA . ALA A 1 202 ? 17.626 0.361 -17.978 1.00 97.00 202 ALA A CA 1
ATOM 1616 C C . ALA A 1 202 ? 18.787 1.133 -17.326 1.00 97.00 202 ALA A C 1
ATOM 1618 O O . ALA A 1 202 ? 19.929 0.661 -17.277 1.00 97.00 202 ALA A O 1
ATOM 1619 N N . HIS A 1 203 ? 18.497 2.297 -16.739 1.00 96.38 203 HIS A N 1
ATOM 1620 C CA . HIS A 1 203 ? 19.483 3.076 -15.988 1.00 96.38 203 HIS A CA 1
ATOM 1621 C C . HIS A 1 203 ? 19.757 2.556 -14.571 1.00 96.38 203 HIS A C 1
ATOM 1623 O O . HIS A 1 203 ? 20.755 2.962 -13.972 1.00 96.38 203 HIS A O 1
ATOM 1629 N N . TYR A 1 204 ? 18.892 1.717 -14.003 1.00 95.56 204 TYR A N 1
ATOM 1630 C CA . TYR A 1 204 ? 18.988 1.280 -12.609 1.00 95.56 204 TYR A CA 1
ATOM 1631 C C . TYR A 1 204 ? 19.481 -0.164 -12.472 1.00 95.56 204 TYR A C 1
ATOM 1633 O O . TYR A 1 204 ? 20.385 -0.402 -11.679 1.00 95.56 204 TYR A O 1
ATOM 1641 N N . TYR A 1 205 ? 18.942 -1.103 -13.251 1.00 96.06 205 TYR A N 1
ATOM 1642 C CA . TYR A 1 205 ? 19.144 -2.541 -13.053 1.00 96.06 205 TYR A CA 1
ATOM 1643 C C . TYR A 1 205 ? 20.567 -3.027 -13.323 1.00 96.06 205 TYR A C 1
ATOM 1645 O O . TYR A 1 205 ? 21.044 -3.857 -12.563 1.00 96.06 205 TYR A O 1
ATOM 1653 N N . HIS A 1 206 ? 21.276 -2.457 -14.300 1.00 95.94 206 HIS A N 1
ATOM 1654 C CA . HIS A 1 206 ? 22.679 -2.807 -14.588 1.00 95.94 206 HIS A CA 1
ATOM 1655 C C . HIS A 1 206 ? 23.688 -2.414 -13.495 1.00 95.94 206 HIS A C 1
ATOM 1657 O O . HIS A 1 206 ? 24.857 -2.765 -13.585 1.00 95.94 206 HIS A O 1
ATOM 1663 N N . LYS A 1 207 ? 23.287 -1.617 -12.498 1.00 95.38 207 LYS A N 1
ATOM 1664 C CA . LYS A 1 207 ? 24.218 -1.133 -11.476 1.00 95.38 207 LYS A CA 1
ATOM 1665 C C . LYS A 1 207 ? 24.445 -2.217 -10.432 1.00 95.38 207 LYS A C 1
ATOM 1667 O O . LYS A 1 207 ? 23.479 -2.690 -9.828 1.00 95.38 207 LYS A O 1
ATOM 1672 N N . ASP A 1 208 ? 25.709 -2.535 -10.177 1.00 94.31 208 ASP A N 1
ATOM 1673 C CA . ASP A 1 208 ? 26.080 -3.508 -9.154 1.00 94.31 208 ASP A CA 1
ATOM 1674 C C . ASP A 1 208 ? 25.467 -3.164 -7.781 1.00 94.31 208 ASP A C 1
ATOM 1676 O O . ASP A 1 208 ? 25.298 -1.994 -7.410 1.00 94.31 208 ASP A O 1
ATOM 1680 N N . GLY A 1 209 ? 25.030 -4.202 -7.068 1.00 91.94 209 GLY A N 1
ATOM 1681 C CA . GLY A 1 209 ? 24.313 -4.096 -5.796 1.00 91.94 209 GLY A CA 1
ATOM 1682 C C . GLY A 1 209 ? 22.901 -3.491 -5.864 1.00 91.94 209 GLY A C 1
ATOM 1683 O O . GLY A 1 209 ? 22.269 -3.331 -4.819 1.00 91.94 209 GLY A O 1
ATOM 1684 N N . LYS A 1 210 ? 22.372 -3.127 -7.045 1.00 91.00 210 LYS A N 1
ATOM 1685 C CA . LYS A 1 210 ? 20.981 -2.638 -7.188 1.00 91.00 210 LYS A CA 1
ATOM 1686 C C . LYS A 1 210 ? 19.982 -3.728 -7.543 1.00 91.00 210 LYS A C 1
ATOM 1688 O O . LYS A 1 210 ? 18.815 -3.604 -7.180 1.00 91.00 210 LYS A O 1
ATOM 1693 N N . THR A 1 211 ? 20.420 -4.772 -8.238 1.00 92.50 211 THR A N 1
ATOM 1694 C CA . THR A 1 211 ? 19.619 -5.971 -8.506 1.00 92.50 211 THR A CA 1
ATOM 1695 C C . THR A 1 211 ? 20.497 -7.213 -8.463 1.00 92.50 211 THR A C 1
ATOM 1697 O O . THR A 1 211 ? 21.693 -7.134 -8.736 1.00 92.50 211 THR A O 1
ATOM 1700 N N . ALA A 1 212 ? 19.902 -8.369 -8.154 1.00 94.38 212 ALA A N 1
ATOM 1701 C CA . ALA A 1 212 ? 20.614 -9.651 -8.143 1.00 94.38 212 ALA A CA 1
ATOM 1702 C C . ALA A 1 212 ? 21.119 -10.074 -9.536 1.00 94.38 212 ALA A C 1
ATOM 1704 O O . ALA A 1 212 ? 22.036 -10.879 -9.641 1.00 94.38 212 ALA A O 1
ATOM 1705 N N . PHE A 1 213 ? 20.540 -9.515 -10.602 1.00 93.62 213 PHE A N 1
ATOM 1706 C CA . PHE A 1 213 ? 20.902 -9.797 -11.989 1.00 93.62 213 PHE A CA 1
ATOM 1707 C C . PHE A 1 213 ? 21.665 -8.642 -12.653 1.00 93.62 213 PHE A C 1
ATOM 1709 O O . PHE A 1 213 ? 21.737 -8.589 -13.877 1.00 93.62 213 PHE A O 1
ATOM 1716 N N . ALA A 1 214 ? 22.248 -7.715 -11.884 1.00 95.62 214 ALA A N 1
ATOM 1717 C CA . ALA A 1 214 ? 22.932 -6.550 -12.450 1.00 95.62 214 ALA A CA 1
ATOM 1718 C C . ALA A 1 214 ? 24.005 -6.938 -13.481 1.00 95.62 214 ALA A C 1
ATOM 1720 O O . ALA A 1 214 ? 24.036 -6.357 -14.563 1.00 95.62 214 ALA A O 1
ATOM 1721 N N . GLY A 1 215 ? 24.783 -7.991 -13.197 1.00 94.94 215 GLY A N 1
ATOM 1722 C CA . GLY A 1 215 ? 25.802 -8.529 -14.105 1.00 94.94 215 GLY A CA 1
ATOM 1723 C C . GLY A 1 215 ? 25.266 -9.032 -15.453 1.00 94.94 215 GLY A C 1
ATOM 1724 O O . GLY A 1 215 ? 26.003 -9.047 -16.428 1.00 94.94 215 GLY A O 1
ATOM 1725 N N . TRP A 1 216 ? 23.979 -9.385 -15.553 1.00 93.88 216 TRP A N 1
ATOM 1726 C CA . TRP A 1 216 ? 23.355 -9.787 -16.823 1.00 93.88 216 TRP A CA 1
ATOM 1727 C C . TRP A 1 216 ? 23.129 -8.603 -17.780 1.00 93.88 216 TRP A C 1
ATOM 1729 O O . TRP A 1 216 ? 23.059 -8.779 -18.999 1.00 93.88 216 TRP A O 1
ATOM 1739 N N . LEU A 1 217 ? 23.019 -7.392 -17.226 1.00 95.75 217 LEU A N 1
ATOM 1740 C CA . LEU A 1 217 ? 22.886 -6.136 -17.967 1.00 95.75 217 LEU A CA 1
ATOM 1741 C C . LEU A 1 217 ? 24.169 -5.297 -17.939 1.00 95.75 217 LEU A C 1
ATOM 1743 O O . LEU A 1 217 ? 24.172 -4.182 -18.466 1.00 95.75 217 LEU A O 1
ATOM 1747 N N . ASP A 1 218 ? 25.221 -5.786 -17.287 1.00 94.31 218 ASP A N 1
ATOM 1748 C CA . ASP A 1 218 ? 26.490 -5.082 -17.188 1.00 94.31 218 ASP A CA 1
ATOM 1749 C C . ASP A 1 218 ? 27.274 -5.182 -18.504 1.00 94.31 218 ASP A C 1
ATOM 1751 O O . ASP A 1 218 ? 27.097 -6.110 -19.292 1.00 94.31 218 ASP A O 1
ATOM 1755 N N . GLY A 1 219 ? 28.097 -4.175 -18.786 1.00 93.19 219 GLY A N 1
ATOM 1756 C CA . GLY A 1 219 ? 28.904 -4.099 -20.009 1.00 93.19 219 GLY A CA 1
ATOM 1757 C C . GLY A 1 219 ? 28.138 -3.825 -21.313 1.00 93.19 219 GLY A C 1
ATOM 1758 O O . GLY A 1 219 ? 28.771 -3.471 -22.306 1.00 93.19 219 GLY A O 1
ATOM 1759 N N . ILE A 1 220 ? 26.802 -3.913 -21.332 1.00 96.19 220 ILE A N 1
ATOM 1760 C CA . ILE A 1 220 ? 25.992 -3.639 -22.530 1.00 96.19 220 ILE A CA 1
ATOM 1761 C C . ILE A 1 220 ? 25.503 -2.184 -22.622 1.00 96.19 220 ILE A C 1
ATOM 1763 O O . ILE A 1 220 ? 25.239 -1.490 -21.627 1.00 96.19 220 ILE A O 1
ATOM 1767 N N . GLY A 1 221 ? 25.363 -1.711 -23.863 1.00 96.88 221 GLY A N 1
ATOM 1768 C CA . GLY A 1 221 ? 24.928 -0.351 -24.185 1.00 96.88 221 GLY A CA 1
ATOM 1769 C C . GLY A 1 221 ? 23.537 -0.014 -23.635 1.00 96.88 221 GLY A C 1
ATOM 1770 O O . GLY A 1 221 ? 22.765 -0.887 -23.241 1.00 96.88 221 GLY A O 1
ATOM 1771 N N . PHE A 1 222 ? 23.198 1.276 -23.565 1.00 96.81 222 PHE A N 1
ATOM 1772 C CA . PHE A 1 222 ? 21.866 1.695 -23.106 1.00 96.81 222 PHE A CA 1
ATOM 1773 C C . PHE A 1 222 ? 20.753 1.156 -24.018 1.00 96.81 222 PHE A C 1
ATOM 1775 O O . PHE A 1 222 ? 19.795 0.575 -23.517 1.00 96.81 222 PHE A O 1
ATOM 1782 N N . ASP A 1 223 ? 20.920 1.269 -25.335 1.00 96.06 223 ASP A N 1
ATOM 1783 C CA . ASP A 1 223 ? 19.925 0.810 -26.310 1.00 96.06 223 ASP A CA 1
ATOM 1784 C C . ASP A 1 223 ? 19.750 -0.712 -26.278 1.00 96.06 223 ASP A C 1
ATOM 1786 O O . ASP A 1 223 ? 18.629 -1.214 -26.320 1.00 96.06 223 ASP A O 1
ATOM 1790 N N . GLU A 1 224 ? 20.843 -1.459 -26.096 1.00 95.44 224 GLU A N 1
ATOM 1791 C CA . GLU A 1 224 ? 20.778 -2.913 -25.933 1.00 95.44 224 GLU A CA 1
ATOM 1792 C C . GLU A 1 224 ? 20.049 -3.305 -24.639 1.00 95.44 224 GLU A C 1
ATOM 1794 O O . GLU A 1 224 ? 19.227 -4.221 -24.642 1.00 95.44 224 GLU A O 1
ATOM 1799 N N . ARG A 1 225 ? 20.269 -2.577 -23.534 1.00 96.81 225 ARG A N 1
ATOM 1800 C CA . ARG A 1 225 ? 19.501 -2.778 -22.292 1.00 96.81 225 ARG A CA 1
ATOM 1801 C C . ARG A 1 225 ? 18.020 -2.507 -22.485 1.00 96.81 225 ARG A C 1
ATOM 1803 O O . ARG A 1 225 ? 17.209 -3.245 -21.938 1.00 96.81 225 ARG A O 1
ATOM 1810 N N . ILE A 1 226 ? 17.668 -1.462 -23.232 1.00 97.31 226 ILE A N 1
ATOM 1811 C CA . ILE A 1 226 ? 16.277 -1.163 -23.579 1.00 97.31 226 ILE A CA 1
ATOM 1812 C C . ILE A 1 226 ? 15.677 -2.315 -24.380 1.00 97.31 226 ILE A C 1
ATOM 1814 O O . ILE A 1 226 ? 14.627 -2.814 -23.987 1.00 97.31 226 ILE A O 1
ATOM 1818 N N . ALA A 1 227 ? 16.348 -2.771 -25.441 1.00 94.44 227 ALA A N 1
ATOM 1819 C CA . ALA A 1 227 ? 15.873 -3.871 -26.275 1.00 94.44 227 ALA A CA 1
ATOM 1820 C C . ALA A 1 227 ? 15.656 -5.154 -25.458 1.00 94.44 227 ALA A C 1
ATOM 1822 O O . ALA A 1 227 ? 14.598 -5.772 -25.558 1.00 94.44 227 ALA A O 1
ATOM 1823 N N . ARG A 1 228 ? 16.608 -5.504 -24.578 1.00 94.81 228 ARG A N 1
ATOM 1824 C CA . ARG A 1 228 ? 16.459 -6.638 -23.656 1.00 94.81 228 ARG A CA 1
ATOM 1825 C C . ARG A 1 228 ? 15.283 -6.428 -22.701 1.00 94.81 228 ARG A C 1
ATOM 1827 O O . ARG A 1 228 ? 14.390 -7.253 -22.652 1.00 94.81 228 ARG A O 1
ATOM 1834 N N . LEU A 1 229 ? 15.221 -5.318 -21.968 1.00 96.00 229 LEU A N 1
ATOM 1835 C CA . LEU A 1 229 ? 14.173 -5.094 -20.959 1.00 96.00 229 LEU A CA 1
ATOM 1836 C C . LEU A 1 229 ? 12.764 -4.903 -21.538 1.00 96.00 229 LEU A C 1
ATOM 1838 O O . LEU A 1 229 ? 11.787 -5.052 -20.798 1.00 96.00 229 LEU A O 1
ATOM 1842 N N . LEU A 1 230 ? 12.648 -4.541 -22.814 1.00 96.31 230 LEU A N 1
ATOM 1843 C CA . LEU A 1 230 ? 11.373 -4.383 -23.503 1.00 96.31 230 LEU A CA 1
ATOM 1844 C C . LEU A 1 230 ? 10.697 -5.743 -23.732 1.00 96.31 230 LEU A C 1
ATOM 1846 O O . LEU A 1 230 ? 9.540 -5.901 -23.344 1.00 96.31 230 LEU A O 1
ATOM 1850 N N . ASP A 1 231 ? 11.440 -6.716 -24.269 1.00 93.00 231 ASP A N 1
ATOM 1851 C CA . ASP A 1 231 ? 10.913 -7.995 -24.776 1.00 93.00 231 ASP A CA 1
ATOM 1852 C C . ASP A 1 231 ? 11.655 -9.241 -24.220 1.00 93.00 231 ASP A C 1
ATOM 1854 O O . ASP A 1 231 ? 11.673 -10.296 -24.855 1.00 93.00 231 ASP A O 1
ATOM 1858 N N . ASP A 1 232 ? 12.296 -9.154 -23.047 1.00 89.31 232 ASP A N 1
ATOM 1859 C CA . ASP A 1 232 ? 12.981 -10.304 -22.430 1.00 89.31 232 ASP A CA 1
ATOM 1860 C C . ASP A 1 232 ? 11.994 -11.406 -22.034 1.00 89.31 232 ASP A C 1
ATOM 1862 O O . ASP A 1 232 ? 11.215 -11.237 -21.109 1.00 89.31 232 ASP A O 1
ATOM 1866 N N . ASN A 1 233 ? 12.074 -12.572 -22.664 1.00 87.31 233 ASN A N 1
ATOM 1867 C CA . ASN A 1 233 ? 11.205 -13.706 -22.337 1.00 87.31 233 ASN A CA 1
ATOM 1868 C C . ASN A 1 233 ? 11.857 -14.725 -21.391 1.00 87.31 233 ASN A C 1
ATOM 1870 O O . ASN A 1 233 ? 11.260 -15.767 -21.122 1.00 87.31 233 ASN A O 1
ATOM 1874 N N . TRP A 1 234 ? 13.079 -14.471 -20.912 1.00 86.56 234 TRP A N 1
ATOM 1875 C CA . TRP A 1 234 ? 13.877 -15.490 -20.229 1.00 86.56 234 TRP A CA 1
ATOM 1876 C C . TRP A 1 234 ? 14.067 -15.227 -18.741 1.00 86.56 234 TRP A C 1
ATOM 1878 O O . TRP A 1 234 ? 13.917 -16.158 -17.951 1.00 86.56 234 TRP A O 1
ATOM 1888 N N . LEU A 1 235 ? 14.421 -13.999 -18.348 1.00 91.38 235 LEU A N 1
ATOM 1889 C CA . LEU A 1 235 ? 14.847 -13.718 -16.976 1.00 91.38 235 LEU A CA 1
ATOM 1890 C C . LEU A 1 235 ? 13.835 -12.877 -16.198 1.00 91.38 235 LEU A C 1
ATOM 1892 O O . LEU A 1 235 ? 13.357 -13.302 -15.149 1.00 91.38 235 LEU A O 1
ATOM 1896 N N . VAL A 1 236 ? 13.540 -11.671 -16.682 1.00 91.19 236 VAL A N 1
ATOM 1897 C CA . VAL A 1 236 ? 12.667 -10.707 -15.996 1.00 91.19 236 VAL A CA 1
ATOM 1898 C C . VAL A 1 236 ? 11.252 -10.659 -16.577 1.00 91.19 236 VAL A C 1
ATOM 1900 O O . VAL A 1 236 ? 10.371 -10.062 -15.956 1.00 91.19 236 VAL A O 1
ATOM 1903 N N . GLY A 1 237 ? 11.021 -11.286 -17.734 1.00 94.06 237 GLY A N 1
ATOM 1904 C CA . GLY A 1 237 ? 9.762 -11.206 -18.483 1.00 94.06 237 GLY A CA 1
ATOM 1905 C C . GLY A 1 237 ? 9.656 -9.904 -19.277 1.00 94.06 237 GLY A C 1
ATOM 1906 O O . GLY A 1 237 ? 10.366 -8.942 -18.988 1.00 94.06 237 GLY A O 1
ATOM 1907 N N . SER A 1 238 ? 8.785 -9.844 -20.282 1.00 95.44 238 SER A N 1
ATOM 1908 C CA . SER A 1 238 ? 8.617 -8.656 -21.129 1.00 95.44 238 SER A CA 1
ATOM 1909 C C . SER A 1 238 ? 8.082 -7.471 -20.317 1.00 95.44 238 SER A C 1
ATOM 1911 O O . SER A 1 238 ? 7.411 -7.646 -19.295 1.00 95.44 238 SER A O 1
ATOM 1913 N N . LEU A 1 239 ? 8.308 -6.230 -20.767 1.00 96.50 239 LEU A N 1
ATOM 1914 C CA . LEU A 1 239 ? 7.756 -5.041 -20.093 1.00 96.50 239 LEU A CA 1
ATOM 1915 C C . LEU A 1 239 ? 6.227 -5.136 -19.957 1.00 96.50 239 LEU A C 1
ATOM 1917 O O . LEU A 1 239 ? 5.651 -4.722 -18.947 1.00 96.50 239 LEU A O 1
ATOM 1921 N N . ARG A 1 240 ? 5.582 -5.728 -20.969 1.00 96.00 240 ARG A N 1
ATOM 1922 C CA . ARG A 1 240 ? 4.153 -6.034 -20.990 1.00 96.00 240 ARG A CA 1
ATOM 1923 C C . ARG A 1 240 ? 3.752 -6.943 -19.830 1.00 96.00 240 ARG A C 1
ATOM 1925 O O . ARG A 1 240 ? 2.805 -6.617 -19.121 1.00 96.00 240 ARG A O 1
ATOM 1932 N N . GLU A 1 241 ? 4.451 -8.054 -19.624 1.00 95.44 241 GLU A N 1
ATOM 1933 C CA . GLU A 1 241 ? 4.162 -9.008 -18.545 1.00 95.44 241 GLU A CA 1
ATOM 1934 C C . GLU A 1 241 ? 4.423 -8.398 -17.169 1.00 95.44 241 GLU A C 1
ATOM 1936 O O . GLU A 1 241 ? 3.559 -8.477 -16.289 1.00 95.44 241 GLU A O 1
ATOM 1941 N N . ARG A 1 242 ? 5.563 -7.709 -17.009 1.00 95.56 242 ARG A N 1
ATOM 1942 C CA . ARG A 1 242 ? 5.939 -7.062 -15.743 1.00 95.56 242 ARG A CA 1
ATOM 1943 C C . ARG A 1 242 ? 4.902 -6.031 -15.300 1.00 95.56 242 ARG A C 1
ATOM 1945 O O . ARG A 1 242 ? 4.543 -5.998 -14.129 1.00 95.56 242 ARG A O 1
ATOM 1952 N N . ILE A 1 243 ? 4.388 -5.211 -16.219 1.00 97.50 243 ILE A N 1
ATOM 1953 C CA . ILE A 1 243 ? 3.349 -4.210 -15.916 1.00 97.50 243 ILE A CA 1
ATOM 1954 C C . ILE A 1 243 ? 1.960 -4.851 -15.837 1.00 97.50 243 ILE A C 1
ATOM 1956 O O . ILE A 1 243 ? 1.162 -4.502 -14.963 1.00 97.50 243 ILE A O 1
ATOM 1960 N N . GLY A 1 244 ? 1.672 -5.804 -16.726 1.00 97.25 244 GLY A N 1
ATOM 1961 C CA . GLY A 1 244 ? 0.395 -6.507 -16.823 1.00 97.25 244 GLY A CA 1
ATOM 1962 C C . GLY A 1 244 ? -0.023 -7.157 -15.505 1.00 97.25 244 GLY A C 1
ATOM 1963 O O . GLY A 1 244 ? -1.186 -7.047 -15.111 1.00 97.25 244 GLY A O 1
ATOM 1964 N N . GLY A 1 245 ? 0.933 -7.736 -14.767 1.00 96.62 245 GLY A N 1
ATOM 1965 C CA . GLY A 1 245 ? 0.700 -8.341 -13.450 1.00 96.62 245 GLY A CA 1
ATOM 1966 C C . GLY A 1 245 ? 0.161 -7.382 -12.376 1.00 96.62 245 GLY A C 1
ATOM 1967 O O . GLY A 1 245 ? -0.466 -7.830 -11.412 1.00 96.62 245 GLY A O 1
ATOM 1968 N N . PHE A 1 246 ? 0.341 -6.067 -12.543 1.00 98.31 246 PHE A N 1
ATOM 1969 C CA . PHE A 1 246 ? -0.165 -5.051 -11.613 1.00 98.31 246 PHE A CA 1
ATOM 1970 C C . PHE A 1 246 ? -1.525 -4.468 -12.011 1.00 98.31 246 PHE A C 1
ATOM 1972 O O . PHE A 1 246 ? -2.178 -3.846 -11.175 1.00 98.31 246 PHE A O 1
ATOM 1979 N N . LEU A 1 247 ? -1.988 -4.657 -13.252 1.00 98.06 247 LEU A N 1
ATOM 1980 C CA . LEU A 1 247 ? -3.253 -4.074 -13.715 1.00 98.06 247 LEU A CA 1
ATOM 1981 C C . LEU A 1 247 ? -4.472 -4.440 -12.853 1.00 98.06 247 LEU A C 1
ATOM 1983 O O . LEU A 1 247 ? -5.305 -3.552 -12.653 1.00 98.06 247 LEU A O 1
ATOM 1987 N N . PRO A 1 248 ? -4.593 -5.658 -12.282 1.00 97.88 248 PRO A N 1
ATOM 1988 C CA . PRO A 1 248 ? -5.714 -5.975 -11.402 1.00 97.88 248 PRO A CA 1
ATOM 1989 C C . PRO A 1 248 ? -5.814 -5.061 -10.174 1.00 97.88 248 PRO A C 1
ATOM 1991 O O . PRO A 1 248 ? -6.925 -4.801 -9.715 1.00 97.88 248 PRO A O 1
ATOM 1994 N N . TRP A 1 249 ? -4.701 -4.495 -9.676 1.00 98.19 249 TRP A N 1
ATOM 1995 C CA . TRP A 1 249 ? -4.719 -3.529 -8.565 1.00 98.19 249 TRP A CA 1
ATOM 1996 C C . TRP A 1 249 ? -5.583 -2.300 -8.855 1.00 98.19 249 TRP A C 1
ATOM 1998 O O . TRP A 1 249 ? -6.152 -1.713 -7.936 1.00 98.19 249 TRP A O 1
ATOM 2008 N N . LEU A 1 250 ? -5.749 -1.932 -10.129 1.00 97.81 250 LEU A N 1
ATOM 2009 C CA . LEU A 1 250 ? -6.623 -0.833 -10.529 1.00 97.81 250 LEU A CA 1
ATOM 2010 C C . LEU A 1 250 ? -8.089 -1.100 -10.196 1.00 97.81 250 LEU A C 1
ATOM 2012 O O . LEU A 1 250 ? -8.816 -0.144 -9.945 1.00 97.81 250 LEU A O 1
ATOM 2016 N N . ASP A 1 251 ? -8.531 -2.355 -10.179 1.00 97.06 251 ASP A N 1
ATOM 2017 C CA . ASP A 1 251 ? -9.949 -2.712 -10.105 1.00 97.06 251 ASP A CA 1
ATOM 2018 C C . ASP A 1 251 ? -10.425 -3.023 -8.675 1.00 97.06 251 ASP A C 1
ATOM 2020 O O . ASP A 1 251 ? -11.630 -2.996 -8.408 1.00 97.06 251 ASP A O 1
ATOM 2024 N N . PHE A 1 252 ? -9.508 -3.257 -7.730 1.00 97.62 252 PHE A N 1
ATOM 2025 C CA . PHE A 1 252 ? -9.880 -3.561 -6.347 1.00 97.62 252 PHE A CA 1
ATOM 2026 C C . PHE A 1 252 ? -10.544 -2.365 -5.647 1.00 97.62 252 PHE A C 1
ATOM 2028 O O . PHE A 1 252 ? -10.062 -1.229 -5.730 1.00 97.62 252 PHE A O 1
ATOM 2035 N N . PRO A 1 253 ? -11.647 -2.599 -4.912 1.00 97.31 253 PRO A N 1
ATOM 2036 C CA . PRO A 1 253 ? -12.461 -1.519 -4.372 1.00 97.31 253 PRO A CA 1
ATOM 2037 C C . PRO A 1 253 ? -11.833 -0.817 -3.162 1.00 97.31 253 PRO A C 1
ATOM 2039 O O . PRO A 1 253 ? -12.198 0.320 -2.880 1.00 97.31 253 PRO A O 1
ATOM 2042 N N . ASN A 1 254 ? -10.903 -1.452 -2.451 1.00 98.06 254 ASN A N 1
ATOM 2043 C CA . ASN A 1 254 ? -10.152 -0.860 -1.339 1.00 98.06 254 ASN A CA 1
ATOM 2044 C C . ASN A 1 254 ? -8.837 -0.195 -1.792 1.00 98.06 254 ASN A C 1
ATOM 2046 O O . ASN A 1 254 ? -8.156 0.429 -0.978 1.00 98.06 254 ASN A O 1
ATOM 2050 N N . VAL A 1 255 ? -8.481 -0.310 -3.076 1.00 98.62 255 VAL A N 1
ATOM 2051 C CA . VAL A 1 255 ? -7.259 0.274 -3.635 1.00 98.62 255 VAL A CA 1
ATOM 2052 C C . VAL A 1 255 ? -7.541 1.679 -4.162 1.00 98.62 255 VAL A C 1
ATOM 2054 O O . VAL A 1 255 ? -8.499 1.929 -4.898 1.00 98.62 255 VAL A O 1
ATOM 2057 N N . ILE A 1 256 ? -6.671 2.617 -3.821 1.00 98.75 256 ILE A N 1
ATOM 2058 C CA . ILE A 1 256 ? -6.628 3.974 -4.345 1.0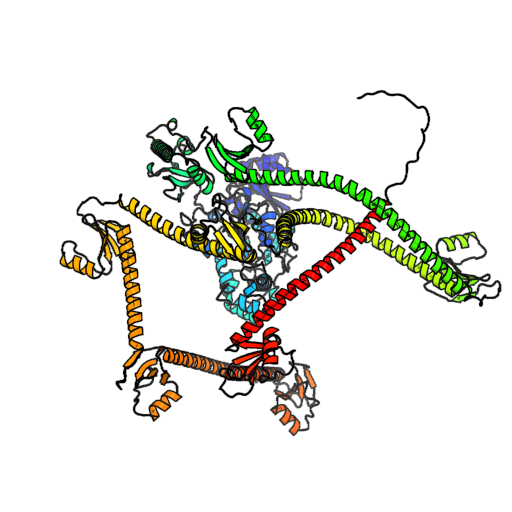0 98.75 256 ILE A CA 1
ATOM 2059 C C . ILE A 1 256 ? -5.493 4.014 -5.363 1.00 98.75 256 ILE A C 1
ATOM 2061 O O . ILE A 1 256 ? -4.322 4.088 -5.007 1.00 98.75 256 ILE A O 1
ATOM 2065 N N . SER A 1 257 ? -5.850 3.938 -6.640 1.00 98.38 257 SER A N 1
ATOM 2066 C CA . SER A 1 257 ? -4.897 4.018 -7.745 1.00 98.38 257 SER A CA 1
ATOM 2067 C C . SER A 1 257 ? -4.527 5.471 -8.043 1.00 98.38 257 SER A C 1
ATOM 2069 O O . SER A 1 257 ? -5.429 6.298 -8.228 1.00 98.38 257 SER A O 1
ATOM 2071 N N . LEU A 1 258 ? -3.236 5.757 -8.172 1.00 98.12 258 LEU A N 1
ATOM 2072 C CA . LEU A 1 258 ? -2.706 7.064 -8.544 1.00 98.12 258 LEU A CA 1
ATOM 2073 C C . LEU A 1 258 ? -1.554 6.933 -9.542 1.00 98.12 258 LEU A C 1
ATOM 2075 O O . LEU A 1 258 ? -0.817 5.949 -9.534 1.00 98.12 258 LEU A O 1
ATOM 2079 N N . SER A 1 259 ? -1.398 7.940 -10.393 1.00 98.25 259 SER A N 1
ATOM 2080 C CA . SER A 1 259 ? -0.287 8.001 -11.336 1.00 98.25 259 SER A CA 1
ATOM 2081 C C . SER A 1 259 ? 0.859 8.861 -10.809 1.00 98.25 259 SER A C 1
ATOM 2083 O O . SER A 1 259 ? 0.640 9.847 -10.098 1.00 98.25 259 SER A O 1
ATOM 2085 N N . PHE A 1 260 ? 2.084 8.513 -11.193 1.00 97.94 260 PHE A N 1
ATOM 2086 C CA . PHE A 1 260 ? 3.273 9.331 -10.966 1.00 97.94 260 PHE A CA 1
ATOM 2087 C C . PHE A 1 260 ? 3.096 10.745 -11.529 1.00 97.94 260 PHE A C 1
ATOM 2089 O O . PHE A 1 260 ? 3.439 11.723 -10.869 1.00 97.94 260 PHE A O 1
ATOM 2096 N N . GLU A 1 261 ? 2.514 10.845 -12.727 1.00 97.06 261 GLU A N 1
ATOM 2097 C CA . GLU A 1 261 ? 2.284 12.089 -13.463 1.00 97.06 261 GLU A CA 1
ATOM 2098 C C . GLU A 1 261 ? 1.410 13.077 -12.681 1.00 97.06 261 GLU A C 1
ATOM 2100 O O . GLU A 1 261 ? 1.640 14.285 -12.728 1.00 97.06 261 GLU A O 1
ATOM 2105 N N . GLU A 1 262 ? 0.424 12.572 -11.940 1.00 97.19 262 GLU A N 1
ATOM 2106 C CA . GLU A 1 262 ? -0.402 13.393 -11.057 1.00 97.19 262 GLU A CA 1
ATOM 2107 C C . GLU A 1 262 ? 0.306 13.735 -9.744 1.00 97.19 262 GLU A C 1
ATOM 2109 O O . GLU A 1 262 ? 0.163 14.854 -9.256 1.00 97.19 262 GLU A O 1
ATOM 2114 N N . LEU A 1 263 ? 1.047 12.789 -9.154 1.00 97.81 263 LEU A N 1
ATOM 2115 C CA . LEU A 1 263 ? 1.606 12.950 -7.809 1.00 97.81 263 LEU A CA 1
ATOM 2116 C C . LEU A 1 263 ? 2.863 13.826 -7.765 1.00 97.81 263 LEU A C 1
ATOM 2118 O O . LEU A 1 263 ? 3.110 14.469 -6.749 1.00 97.81 263 LEU A O 1
ATOM 2122 N N . ILE A 1 264 ? 3.668 13.858 -8.827 1.00 95.69 264 ILE A N 1
ATOM 2123 C CA . ILE A 1 264 ? 4.987 14.509 -8.797 1.00 95.69 264 ILE A CA 1
ATOM 2124 C C . ILE A 1 264 ? 4.923 16.050 -8.712 1.00 95.69 264 ILE A C 1
ATOM 2126 O O . ILE A 1 264 ? 5.883 16.679 -8.266 1.00 95.69 264 ILE A O 1
ATOM 2130 N N . GLY A 1 265 ? 3.802 16.666 -9.110 1.00 95.81 265 GLY A N 1
ATOM 2131 C CA . GLY A 1 265 ? 3.641 18.128 -9.134 1.00 95.81 265 GLY A CA 1
ATOM 2132 C C . GLY A 1 265 ? 4.554 18.833 -10.146 1.00 95.81 265 GLY A C 1
ATOM 2133 O O . GLY A 1 265 ? 5.243 18.191 -10.943 1.00 95.81 265 GLY A O 1
ATOM 2134 N N . ALA A 1 266 ? 4.568 20.167 -10.143 1.00 95.62 266 ALA A N 1
ATOM 2135 C CA . ALA A 1 266 ? 5.339 20.959 -11.108 1.00 95.62 266 ALA A CA 1
ATOM 2136 C C . ALA A 1 266 ? 6.856 20.723 -11.012 1.00 95.62 266 ALA A C 1
ATOM 2138 O O . ALA A 1 266 ? 7.550 20.792 -12.027 1.00 95.62 266 ALA A O 1
ATOM 2139 N N . ALA A 1 267 ? 7.368 20.375 -9.827 1.00 90.75 267 ALA A N 1
ATOM 2140 C CA . ALA A 1 267 ? 8.792 20.120 -9.596 1.00 90.75 267 ALA A CA 1
ATOM 2141 C C . ALA A 1 267 ? 9.363 18.979 -10.464 1.00 90.75 267 ALA A C 1
ATOM 2143 O O . ALA A 1 267 ? 10.511 19.054 -10.896 1.00 90.75 267 ALA A O 1
ATOM 2144 N N . GLY A 1 268 ? 8.563 17.953 -10.781 1.00 90.31 268 GLY A N 1
ATOM 2145 C CA . GLY A 1 268 ? 8.944 16.896 -11.730 1.00 90.31 268 GLY A CA 1
ATOM 2146 C C . GLY A 1 268 ? 8.294 17.014 -13.108 1.00 90.31 268 GLY A C 1
ATOM 2147 O O . GLY A 1 268 ? 8.234 16.034 -13.849 1.00 90.31 268 GLY A O 1
ATOM 2148 N N . GLY A 1 269 ? 7.796 18.198 -13.472 1.00 92.19 269 GLY A N 1
ATOM 2149 C CA . GLY A 1 269 ? 7.166 18.458 -14.772 1.00 92.19 269 GLY A CA 1
ATOM 2150 C C . GLY A 1 269 ? 5.676 18.114 -14.854 1.00 92.19 269 GLY A C 1
ATOM 2151 O O . GLY A 1 269 ? 5.116 18.132 -15.948 1.00 92.19 269 GLY A O 1
ATOM 2152 N N . GLY A 1 270 ? 5.036 17.799 -13.726 1.00 94.38 270 GLY A N 1
ATOM 2153 C CA . GLY A 1 270 ? 3.586 17.655 -13.600 1.00 94.38 270 GLY A CA 1
ATOM 2154 C C . GLY A 1 270 ? 2.873 18.993 -13.377 1.00 94.38 270 GLY A C 1
ATOM 2155 O O . GLY A 1 270 ? 3.345 20.055 -13.781 1.00 94.38 270 GLY A O 1
ATOM 2156 N N . ASN A 1 271 ? 1.707 18.948 -12.730 1.00 95.44 271 ASN A N 1
ATOM 2157 C CA . ASN A 1 271 ? 0.876 20.125 -12.473 1.00 95.44 271 ASN A CA 1
ATOM 2158 C C . ASN A 1 271 ? 0.440 20.182 -11.001 1.00 95.44 271 ASN A C 1
ATOM 2160 O O . ASN A 1 271 ? -0.185 19.244 -10.510 1.00 95.44 271 ASN A O 1
ATOM 2164 N N . ASP A 1 272 ? 0.709 21.299 -10.318 1.00 96.56 272 ASP A N 1
ATOM 2165 C CA . ASP A 1 272 ? 0.393 21.465 -8.889 1.00 96.56 272 ASP A CA 1
ATOM 2166 C C . ASP A 1 272 ? -1.109 21.382 -8.595 1.00 96.56 272 ASP A C 1
ATOM 2168 O O . ASP A 1 272 ? -1.516 20.852 -7.568 1.00 96.56 272 ASP A O 1
ATOM 2172 N N . ILE A 1 273 ? -1.971 21.857 -9.499 1.00 96.00 273 ILE A N 1
ATOM 2173 C CA . ILE A 1 273 ? -3.428 21.778 -9.312 1.00 96.00 273 ILE A CA 1
ATOM 2174 C C . ILE A 1 273 ? -3.879 20.316 -9.334 1.00 96.00 273 ILE A C 1
ATOM 2176 O O . ILE A 1 273 ? -4.728 19.917 -8.534 1.00 96.00 273 ILE A O 1
ATOM 2180 N N . ASP A 1 274 ? -3.330 19.510 -10.242 1.00 96.25 274 ASP A N 1
ATOM 2181 C CA . ASP A 1 274 ? -3.627 18.080 -10.301 1.00 96.25 274 ASP A CA 1
ATOM 2182 C C . ASP A 1 274 ? -3.047 17.322 -9.103 1.00 96.25 274 ASP A C 1
ATOM 2184 O O . ASP A 1 274 ? -3.753 16.483 -8.540 1.00 96.25 274 ASP A O 1
ATOM 2188 N N . GLN A 1 275 ? -1.838 17.673 -8.660 1.00 97.94 275 GLN A N 1
ATOM 2189 C CA . GLN A 1 275 ? -1.219 17.116 -7.457 1.00 97.94 275 GLN A CA 1
ATOM 2190 C C . GLN A 1 275 ? -2.058 17.405 -6.207 1.00 97.94 275 GLN A C 1
ATOM 2192 O O . GLN A 1 275 ? -2.420 16.482 -5.479 1.00 97.94 275 GLN A O 1
ATOM 2197 N N . LEU A 1 276 ? -2.439 18.666 -5.982 1.00 97.94 276 LEU A N 1
ATOM 2198 C CA . LEU A 1 276 ? -3.254 19.070 -4.834 1.00 97.94 276 LEU A CA 1
ATOM 2199 C C . LEU A 1 276 ? -4.619 18.375 -4.840 1.00 97.94 276 LEU A C 1
ATOM 2201 O O . LEU A 1 276 ? -5.062 17.877 -3.809 1.00 97.94 276 LEU A O 1
ATOM 2205 N N . ARG A 1 277 ? -5.266 18.263 -6.007 1.00 97.44 277 ARG A N 1
ATOM 2206 C CA . ARG A 1 277 ? -6.541 17.537 -6.143 1.00 97.44 277 ARG A CA 1
ATOM 2207 C C . ARG A 1 277 ? -6.404 16.043 -5.882 1.00 97.44 277 ARG A C 1
ATOM 2209 O O . ARG A 1 277 ? -7.319 15.447 -5.312 1.00 97.44 277 ARG A O 1
ATOM 2216 N N . LEU A 1 278 ? -5.301 15.431 -6.310 1.00 98.44 278 LEU A N 1
ATOM 2217 C CA . LEU A 1 278 ? -5.017 14.032 -6.016 1.00 98.44 278 LEU A CA 1
ATOM 2218 C C . LEU A 1 278 ? -4.809 13.832 -4.510 1.00 98.44 278 LEU A C 1
ATOM 2220 O O . LEU A 1 278 ? -5.472 12.978 -3.926 1.00 98.44 278 LEU A O 1
ATOM 2224 N N . ILE A 1 279 ? -3.959 14.644 -3.877 1.00 98.69 279 ILE A N 1
ATOM 2225 C CA . ILE A 1 279 ? -3.706 14.588 -2.429 1.00 98.69 279 ILE A CA 1
ATOM 2226 C C . ILE A 1 279 ? -5.008 14.796 -1.655 1.00 98.69 279 ILE A C 1
ATOM 2228 O O . ILE A 1 279 ? -5.318 14.008 -0.767 1.00 98.69 279 ILE A O 1
ATOM 2232 N N . TRP A 1 280 ? -5.822 15.781 -2.042 1.00 98.50 280 TRP A N 1
ATOM 2233 C CA . TRP A 1 280 ? -7.129 16.023 -1.435 1.00 98.50 280 TRP A CA 1
ATOM 2234 C C . TRP A 1 280 ? -8.059 14.812 -1.555 1.00 98.50 280 TRP A C 1
ATOM 2236 O O . TRP A 1 280 ? -8.652 14.379 -0.570 1.00 98.50 280 TRP A O 1
ATOM 2246 N N . SER A 1 281 ? -8.141 14.197 -2.739 1.00 98.62 281 SER A N 1
ATOM 2247 C CA . SER A 1 281 ? -8.894 12.951 -2.937 1.00 98.62 281 SER A CA 1
ATOM 2248 C C . SER A 1 281 ? -8.405 11.827 -2.017 1.00 98.62 281 SER A C 1
ATOM 2250 O O . SER A 1 281 ? -9.226 11.104 -1.451 1.00 98.62 281 SER A O 1
ATOM 2252 N N . ILE A 1 282 ? -7.088 11.683 -1.848 1.00 98.75 282 ILE A N 1
ATOM 2253 C CA . ILE A 1 282 ? -6.481 10.667 -0.980 1.00 98.75 282 ILE A CA 1
ATOM 2254 C C . ILE A 1 282 ? -6.803 10.950 0.493 1.00 98.75 282 ILE A C 1
ATOM 2256 O O . ILE A 1 282 ? -7.281 10.044 1.173 1.00 98.75 282 ILE A O 1
ATOM 2260 N N . GLN A 1 283 ? -6.648 12.192 0.965 1.00 98.69 283 GLN A N 1
ATOM 2261 C CA . GLN A 1 283 ? -7.008 12.597 2.331 1.00 98.69 283 GLN A CA 1
ATOM 2262 C C . GLN A 1 283 ? -8.475 12.284 2.654 1.00 98.69 283 GLN A C 1
ATOM 2264 O O . GLN A 1 283 ? -8.766 11.716 3.704 1.00 98.69 283 GLN A O 1
ATOM 2269 N N . LEU A 1 284 ? -9.398 12.588 1.734 1.00 98.56 284 LEU A N 1
ATOM 2270 C CA . LEU A 1 284 ? -10.829 12.314 1.910 1.00 98.56 284 LEU A CA 1
ATOM 2271 C C . LEU A 1 284 ? -11.145 10.812 1.980 1.00 98.56 284 LEU A C 1
ATOM 2273 O O . LEU A 1 284 ? -11.995 10.401 2.767 1.00 98.56 284 LEU A O 1
ATOM 2277 N N . LYS A 1 285 ? -10.472 9.988 1.167 1.00 98.56 285 LYS A N 1
ATOM 2278 C CA . LYS A 1 285 ? -10.664 8.526 1.150 1.00 98.56 285 LYS A CA 1
ATOM 2279 C C . LYS A 1 285 ? -10.098 7.863 2.397 1.00 98.56 285 LYS A C 1
ATOM 2281 O O . LYS A 1 285 ? -10.769 7.025 2.986 1.00 98.56 285 LYS A O 1
ATOM 2286 N N . LEU A 1 286 ? -8.881 8.243 2.782 1.00 98.56 286 LEU A N 1
ATOM 2287 C CA . LEU A 1 286 ? -8.191 7.699 3.951 1.00 98.56 286 LEU A CA 1
ATOM 2288 C C . LEU A 1 286 ? -8.685 8.298 5.267 1.00 98.56 286 LEU A C 1
ATOM 2290 O O . LEU A 1 286 ? -8.315 7.803 6.324 1.00 98.56 286 LEU A O 1
ATOM 2294 N N . GLN A 1 287 ? -9.488 9.367 5.206 1.00 98.31 287 GLN A N 1
ATOM 2295 C CA . GLN A 1 287 ? -9.844 10.174 6.370 1.00 98.31 287 GLN A CA 1
ATOM 2296 C C . GLN A 1 287 ? -8.587 10.621 7.135 1.00 98.31 287 GLN A C 1
ATOM 2298 O O . GLN A 1 287 ? -8.500 10.491 8.354 1.00 98.31 287 GLN A O 1
ATOM 2303 N N . ALA A 1 288 ? -7.591 11.108 6.390 1.00 98.44 288 ALA A N 1
ATOM 2304 C CA . ALA A 1 288 ? -6.326 11.592 6.929 1.00 98.44 288 ALA A CA 1
ATOM 2305 C C . ALA A 1 288 ? -6.366 13.129 7.051 1.00 98.44 288 ALA A C 1
ATOM 2307 O O . ALA A 1 288 ? -6.652 13.805 6.055 1.00 98.44 288 ALA A O 1
ATOM 2308 N N . PRO A 1 289 ? -6.110 13.707 8.239 1.00 98.31 289 PRO A N 1
ATOM 2309 C CA . PRO A 1 289 ? -6.159 15.151 8.450 1.00 98.31 289 PRO A CA 1
ATOM 2310 C C . PRO A 1 289 ? -5.019 15.878 7.719 1.00 98.31 289 PRO A C 1
ATOM 2312 O O . PRO A 1 289 ? -4.097 15.269 7.183 1.00 98.31 289 PRO A O 1
ATOM 2315 N N . GLY A 1 290 ? -5.072 17.209 7.709 1.00 97.81 290 GLY A N 1
ATOM 2316 C CA . GLY A 1 290 ? -3.972 18.062 7.255 1.00 97.81 290 GLY A CA 1
ATOM 2317 C C . GLY A 1 290 ? -4.331 19.007 6.111 1.00 97.81 290 GLY A C 1
ATOM 2318 O O . GLY A 1 290 ? -5.467 19.057 5.634 1.00 97.81 290 GLY A O 1
ATOM 2319 N N . ASP A 1 291 ? -3.334 19.778 5.682 1.00 98.00 291 ASP A N 1
ATOM 2320 C CA . ASP A 1 291 ? -3.418 20.699 4.546 1.00 98.00 291 ASP A CA 1
ATOM 2321 C C . ASP A 1 291 ? -2.769 20.060 3.316 1.00 98.00 291 ASP A C 1
ATOM 2323 O O . ASP A 1 291 ? -1.573 19.765 3.330 1.00 98.00 291 ASP A O 1
ATOM 2327 N N . SER A 1 292 ? -3.548 19.884 2.248 1.00 98.00 292 SER A N 1
ATOM 2328 C CA . SER A 1 292 ? -3.071 19.320 0.975 1.00 98.00 292 SER A CA 1
ATOM 2329 C C . SER A 1 292 ? -1.808 20.006 0.439 1.00 98.00 292 SER A C 1
ATOM 2331 O O . SER A 1 292 ? -0.925 19.332 -0.086 1.00 98.00 292 SER A O 1
ATOM 2333 N N . SER A 1 293 ? -1.684 21.331 0.602 1.00 97.62 293 SER A N 1
ATOM 2334 C CA . SER A 1 293 ? -0.518 22.088 0.137 1.00 97.62 293 SER A CA 1
ATOM 2335 C C . SER A 1 293 ? 0.719 21.827 0.988 1.00 97.62 293 SER A C 1
ATOM 2337 O O . SER A 1 293 ? 1.817 21.736 0.447 1.00 97.62 293 SER A O 1
ATOM 2339 N N . ASN A 1 294 ? 0.536 21.651 2.298 1.00 97.88 294 ASN A N 1
ATOM 2340 C CA . ASN A 1 294 ? 1.621 21.265 3.193 1.00 97.88 294 ASN A CA 1
ATOM 2341 C C . ASN A 1 294 ? 2.071 19.822 2.922 1.00 97.88 294 ASN A C 1
ATOM 2343 O O . ASN A 1 294 ? 3.257 19.538 2.904 1.00 97.88 294 ASN A O 1
ATOM 2347 N N . ILE A 1 295 ? 1.145 18.899 2.657 1.00 98.06 295 ILE A N 1
ATOM 2348 C CA . ILE A 1 295 ? 1.502 17.520 2.285 1.00 98.06 295 ILE A CA 1
ATOM 2349 C C . ILE A 1 295 ? 2.291 17.514 0.968 1.00 98.06 295 ILE A C 1
ATOM 2351 O O . ILE A 1 295 ? 3.351 16.900 0.894 1.00 98.06 295 ILE A O 1
ATOM 2355 N N . ALA A 1 296 ? 1.820 18.249 -0.046 1.00 97.88 296 ALA A N 1
ATOM 2356 C CA . ALA A 1 296 ? 2.470 18.340 -1.354 1.00 97.88 296 ALA A CA 1
ATOM 2357 C C . ALA A 1 296 ? 3.932 18.810 -1.271 1.00 97.88 296 ALA A C 1
ATOM 2359 O O . ALA A 1 296 ? 4.788 18.264 -1.970 1.00 97.88 296 ALA A O 1
ATOM 2360 N N . SER A 1 297 ? 4.237 19.778 -0.397 1.00 96.56 297 SER A N 1
ATOM 2361 C CA . SER A 1 297 ? 5.591 20.332 -0.271 1.00 96.56 297 SER A CA 1
ATOM 2362 C C . SER A 1 297 ? 6.626 19.349 0.280 1.00 96.56 297 SER A C 1
ATOM 2364 O O . SER A 1 297 ? 7.816 19.614 0.149 1.00 96.56 297 SER A O 1
ATOM 2366 N N . HIS A 1 298 ? 6.200 18.227 0.869 1.00 95.88 298 HIS A N 1
ATOM 2367 C CA . HIS A 1 298 ? 7.096 17.197 1.405 1.00 95.88 298 HIS A CA 1
ATOM 2368 C C . HIS A 1 298 ? 7.343 16.033 0.430 1.00 95.88 298 HIS A C 1
ATOM 2370 O O . HIS A 1 298 ? 8.205 15.202 0.687 1.00 95.88 298 HIS A O 1
ATOM 2376 N N . LEU A 1 299 ? 6.615 15.947 -0.693 1.00 95.25 299 LEU A N 1
ATOM 2377 C CA . LEU A 1 299 ? 6.684 14.768 -1.570 1.00 95.25 299 LEU A CA 1
ATOM 2378 C C . LEU A 1 299 ? 7.922 14.743 -2.469 1.00 95.25 299 LEU A C 1
ATOM 2380 O O . LEU A 1 299 ? 8.480 13.679 -2.750 1.00 95.25 299 LEU A O 1
ATOM 2384 N N . PHE A 1 300 ? 8.324 15.905 -2.983 1.00 93.12 300 PHE A N 1
ATOM 2385 C CA . PHE A 1 300 ? 9.447 15.998 -3.908 1.00 93.12 300 PHE A CA 1
ATOM 2386 C C . PHE A 1 300 ? 10.763 16.055 -3.129 1.00 93.12 300 PHE A C 1
ATOM 2388 O O . PHE A 1 300 ? 11.169 17.114 -2.659 1.00 93.12 300 PHE A O 1
ATOM 2395 N N . ASN A 1 301 ? 11.439 14.910 -3.025 1.00 89.75 301 ASN A N 1
ATOM 2396 C CA . ASN A 1 301 ? 12.752 14.803 -2.395 1.00 89.75 301 ASN A CA 1
ATOM 2397 C C . ASN A 1 301 ? 13.827 14.430 -3.438 1.00 89.75 301 ASN A C 1
ATOM 2399 O O . ASN A 1 301 ? 13.926 13.256 -3.822 1.00 89.75 301 ASN A O 1
ATOM 2403 N N . PRO A 1 302 ? 14.631 15.399 -3.916 1.00 88.12 302 PRO A N 1
ATOM 2404 C CA . PRO A 1 302 ? 15.715 15.128 -4.856 1.00 88.12 302 PRO A CA 1
ATOM 2405 C C . PRO A 1 302 ? 16.875 14.337 -4.229 1.00 88.12 302 PRO A C 1
ATOM 2407 O O . PRO A 1 302 ? 17.638 13.721 -4.969 1.00 88.12 302 PRO A O 1
ATOM 2410 N N . ASP A 1 303 ? 16.984 14.302 -2.896 1.00 87.00 303 ASP A N 1
ATOM 2411 C CA . ASP A 1 303 ? 18.064 13.620 -2.169 1.00 87.00 303 ASP A CA 1
ATOM 2412 C C . ASP A 1 303 ? 17.806 12.113 -1.980 1.00 87.00 303 ASP A C 1
ATOM 2414 O O . ASP A 1 303 ? 18.629 11.386 -1.420 1.00 87.00 303 ASP A O 1
ATOM 2418 N N . SER A 1 304 ? 16.670 11.599 -2.461 1.00 83.12 304 SER A N 1
ATOM 2419 C CA . SER A 1 304 ? 16.378 10.167 -2.406 1.00 83.12 304 SER A CA 1
ATOM 2420 C C . SER A 1 304 ? 17.402 9.353 -3.200 1.00 83.12 304 SER A C 1
ATOM 2422 O O . SER A 1 304 ? 17.637 9.603 -4.381 1.00 83.12 304 SER A O 1
ATOM 2424 N N . ALA A 1 305 ? 17.923 8.276 -2.603 1.00 78.19 305 ALA A N 1
ATOM 2425 C CA . ALA A 1 305 ? 18.899 7.376 -3.234 1.00 78.19 305 ALA A CA 1
ATOM 2426 C C . ALA A 1 305 ? 18.417 6.737 -4.555 1.00 78.19 305 ALA A C 1
ATOM 2428 O O . ALA A 1 305 ? 19.209 6.173 -5.315 1.00 78.19 305 ALA A O 1
ATOM 2429 N N . THR A 1 306 ? 17.108 6.778 -4.819 1.00 75.62 306 THR A N 1
ATOM 2430 C CA . THR A 1 306 ? 16.492 6.249 -6.044 1.00 75.62 306 THR A CA 1
ATOM 2431 C C . THR A 1 306 ? 16.048 7.337 -7.023 1.00 75.62 306 THR A C 1
ATOM 2433 O O . THR A 1 306 ? 15.621 7.005 -8.136 1.00 75.62 306 THR A O 1
ATOM 2436 N N . PHE A 1 307 ? 16.172 8.614 -6.646 1.00 85.00 307 PHE A N 1
ATOM 2437 C CA . PHE A 1 307 ? 15.888 9.749 -7.510 1.00 85.00 307 PHE A CA 1
ATOM 2438 C C . PHE A 1 307 ? 16.974 9.868 -8.582 1.00 85.00 307 PHE A C 1
ATOM 2440 O O . PHE A 1 307 ? 18.169 9.831 -8.306 1.00 85.00 307 PHE A O 1
ATOM 2447 N N . ARG A 1 308 ? 16.550 9.972 -9.843 1.00 85.12 308 ARG A N 1
ATOM 2448 C CA . ARG A 1 308 ? 17.450 10.185 -10.988 1.00 85.12 308 ARG A CA 1
ATOM 2449 C C . ARG A 1 308 ? 17.158 11.526 -11.641 1.00 85.12 308 ARG A C 1
ATOM 2451 O O . ARG A 1 308 ? 18.008 12.399 -11.684 1.00 85.12 308 ARG A O 1
ATOM 2458 N N . SER A 1 309 ? 15.956 11.647 -12.191 1.00 86.25 309 SER A N 1
ATOM 2459 C CA . SER A 1 309 ? 15.463 12.884 -12.802 1.00 86.25 309 SER A CA 1
ATOM 2460 C C . SER A 1 309 ? 14.090 13.268 -12.271 1.00 86.25 309 SER A C 1
ATOM 2462 O O . SER A 1 309 ? 13.790 14.450 -12.185 1.00 86.25 309 SER A O 1
ATOM 2464 N N . GLY A 1 310 ? 13.246 12.283 -11.933 1.00 82.88 310 GLY A N 1
ATOM 2465 C CA . GLY A 1 310 ? 11.881 12.532 -11.466 1.00 82.88 310 GLY A CA 1
ATOM 2466 C C . GLY A 1 310 ? 10.996 13.237 -12.498 1.00 82.88 310 GLY A C 1
ATOM 2467 O O . GLY A 1 310 ? 9.993 13.817 -12.115 1.00 82.88 310 GLY A O 1
ATOM 2468 N N . GLN A 1 311 ? 11.369 13.216 -13.783 1.00 90.75 311 GLN A N 1
ATOM 2469 C CA . GLN A 1 311 ? 10.691 13.975 -14.838 1.00 90.75 311 GLN A CA 1
ATOM 2470 C C . GLN A 1 311 ? 9.676 13.139 -15.619 1.00 90.75 311 GLN A C 1
ATOM 2472 O O . GLN A 1 311 ? 9.921 11.960 -15.889 1.00 90.75 311 GLN A O 1
ATOM 2477 N N . LEU A 1 312 ? 8.575 13.773 -16.027 1.00 92.81 312 LEU A N 1
ATOM 2478 C CA . LEU A 1 312 ? 7.572 13.195 -16.928 1.00 92.81 312 LEU A CA 1
ATOM 2479 C C . LEU A 1 312 ? 8.060 13.122 -18.374 1.00 92.81 312 LEU A C 1
ATOM 2481 O O . LEU A 1 312 ? 8.717 14.043 -18.860 1.00 92.81 312 LEU A O 1
ATOM 2485 N N . GLY A 1 313 ? 7.703 12.039 -19.072 1.00 93.56 313 GLY A N 1
ATOM 2486 C CA . GLY A 1 313 ? 7.970 11.895 -20.503 1.00 93.56 313 GLY A CA 1
ATOM 2487 C C . GLY A 1 313 ? 9.459 11.840 -20.837 1.00 93.56 313 GLY A C 1
ATOM 2488 O O . GLY A 1 313 ? 9.855 12.176 -21.954 1.00 93.56 313 GLY A O 1
ATOM 2489 N N . GLY A 1 314 ? 10.292 11.436 -19.873 1.00 92.69 314 GLY A N 1
ATOM 2490 C CA . GLY A 1 314 ? 11.730 11.287 -20.064 1.00 92.69 314 GLY A CA 1
ATOM 2491 C C . GLY A 1 314 ? 12.049 10.297 -21.181 1.00 92.69 314 GLY A C 1
ATOM 2492 O O . GLY A 1 314 ? 13.029 10.488 -21.898 1.00 92.69 314 GLY A O 1
ATOM 2493 N N . TYR A 1 315 ? 11.185 9.301 -21.389 1.00 95.94 315 TYR A N 1
ATOM 2494 C CA . TYR A 1 315 ? 11.341 8.307 -22.443 1.00 95.94 315 TYR A CA 1
ATOM 2495 C C . TYR A 1 315 ? 11.485 8.901 -23.849 1.00 95.94 315 TYR A C 1
ATOM 2497 O O . TYR A 1 315 ? 12.275 8.382 -24.627 1.00 95.94 315 TYR A O 1
ATOM 2505 N N . LYS A 1 316 ? 10.832 10.028 -24.164 1.00 95.00 316 LYS A N 1
ATOM 2506 C CA . LYS A 1 316 ? 10.936 10.662 -25.494 1.00 95.00 316 LYS A CA 1
ATOM 2507 C C . LYS A 1 316 ? 12.336 11.162 -25.831 1.00 95.00 316 LYS A C 1
ATOM 2509 O O . LYS A 1 316 ? 12.665 11.331 -26.994 1.00 95.00 316 LYS A O 1
ATOM 2514 N N . LYS A 1 317 ? 13.155 11.433 -24.814 1.00 94.94 317 LYS A N 1
ATOM 2515 C CA . LYS A 1 317 ? 14.548 11.864 -24.997 1.00 94.94 317 LYS A CA 1
ATOM 2516 C C . LYS A 1 317 ? 15.506 10.688 -25.176 1.00 94.94 317 LYS A C 1
ATOM 2518 O O . LYS A 1 317 ? 16.645 10.903 -25.569 1.00 94.94 317 LYS A O 1
ATOM 2523 N N . HIS A 1 318 ? 15.080 9.487 -24.794 1.00 95.56 318 HIS A N 1
ATOM 2524 C CA . HIS A 1 318 ? 15.945 8.318 -24.659 1.00 95.56 318 HIS A CA 1
ATOM 2525 C C . HIS A 1 318 ? 15.586 7.186 -25.618 1.00 95.56 318 HIS A C 1
ATOM 2527 O O . HIS A 1 318 ? 16.441 6.355 -25.890 1.00 95.56 318 HIS A O 1
ATOM 2533 N N . LEU A 1 319 ? 14.341 7.122 -26.088 1.00 96.50 319 LEU A N 1
ATOM 2534 C CA . LEU A 1 319 ? 13.853 6.047 -26.940 1.00 96.50 319 LEU A CA 1
ATOM 2535 C C . LEU A 1 319 ? 13.666 6.546 -28.376 1.00 96.50 319 LEU A C 1
ATOM 2537 O O . LEU A 1 319 ? 13.055 7.600 -28.558 1.00 96.50 319 LEU A O 1
ATOM 2541 N N . PRO A 1 320 ? 14.119 5.784 -29.386 1.00 93.81 320 PRO A N 1
ATOM 2542 C CA . PRO A 1 320 ? 13.806 6.064 -30.782 1.00 93.81 320 PRO A CA 1
ATOM 2543 C C . PRO A 1 320 ? 12.297 6.005 -31.067 1.00 93.81 320 PRO A C 1
ATOM 2545 O O . PRO A 1 320 ? 11.592 5.148 -30.528 1.00 93.81 320 PRO A O 1
ATOM 2548 N N . ASP A 1 321 ? 11.813 6.844 -31.987 1.00 94.25 321 ASP A N 1
ATOM 2549 C CA . ASP A 1 321 ? 10.384 6.935 -32.336 1.00 94.25 321 ASP A CA 1
ATOM 2550 C C . ASP A 1 321 ? 9.783 5.606 -32.816 1.00 94.25 321 ASP A C 1
ATOM 2552 O O . ASP A 1 321 ? 8.615 5.321 -32.543 1.00 94.25 321 ASP A O 1
ATOM 2556 N N . HIS A 1 322 ? 10.569 4.767 -33.499 1.00 93.75 322 HIS A N 1
ATOM 2557 C CA . HIS A 1 322 ? 10.105 3.453 -33.951 1.00 93.75 322 HIS A CA 1
ATOM 2558 C C . HIS A 1 322 ? 9.868 2.491 -32.774 1.00 93.75 322 HIS A C 1
ATOM 2560 O O . HIS A 1 322 ? 8.836 1.832 -32.748 1.00 93.75 322 HIS A O 1
ATOM 2566 N N . ILE A 1 323 ? 10.736 2.483 -31.751 1.00 94.00 323 ILE A N 1
ATOM 2567 C CA . ILE A 1 323 ? 10.542 1.682 -30.526 1.00 94.00 323 ILE A CA 1
ATOM 2568 C C . ILE A 1 323 ? 9.298 2.149 -29.770 1.00 94.00 323 ILE A C 1
ATOM 2570 O O . ILE A 1 323 ? 8.505 1.333 -29.301 1.00 94.00 323 ILE A O 1
ATOM 2574 N N . VAL A 1 324 ? 9.110 3.469 -29.666 1.00 95.88 324 VAL A N 1
ATOM 2575 C CA . VAL A 1 324 ? 7.915 4.050 -29.046 1.00 95.88 324 VAL A CA 1
ATOM 2576 C C . VAL A 1 324 ? 6.668 3.612 -29.814 1.00 95.88 324 VAL A C 1
ATOM 2578 O O . VAL A 1 324 ? 5.748 3.069 -29.210 1.00 95.88 324 VAL A O 1
ATOM 2581 N N . SER A 1 325 ? 6.653 3.784 -31.135 1.00 94.62 325 SER A N 1
ATOM 2582 C CA . SER A 1 325 ? 5.518 3.427 -31.995 1.00 94.62 325 SER A CA 1
ATOM 2583 C C . SER A 1 325 ? 5.182 1.936 -31.917 1.00 94.62 325 SER A C 1
ATOM 2585 O O . SER A 1 325 ? 4.018 1.574 -31.743 1.00 94.62 325 SER A O 1
ATOM 2587 N N . ASP A 1 326 ? 6.191 1.068 -31.974 1.00 94.12 326 ASP A N 1
ATOM 2588 C CA . ASP A 1 326 ? 6.018 -0.380 -31.865 1.00 94.12 326 ASP A CA 1
ATOM 2589 C C . ASP A 1 326 ? 5.448 -0.781 -30.504 1.00 94.12 326 ASP A C 1
ATOM 2591 O O . ASP A 1 326 ? 4.526 -1.600 -30.437 1.00 94.12 326 ASP A O 1
ATOM 2595 N N . PHE A 1 327 ? 5.945 -0.182 -29.416 1.00 95.62 327 PHE A N 1
ATOM 2596 C CA . PHE A 1 327 ? 5.410 -0.434 -28.083 1.00 95.62 327 PHE A CA 1
ATOM 2597 C C . PHE A 1 327 ? 3.946 -0.005 -27.971 1.00 95.62 327 PHE A C 1
ATOM 2599 O O . PHE A 1 327 ? 3.134 -0.784 -27.469 1.00 95.62 327 PHE A O 1
ATOM 2606 N N . LEU A 1 328 ? 3.604 1.200 -28.440 1.00 95.25 328 LEU A N 1
ATOM 2607 C CA . LEU A 1 328 ? 2.236 1.727 -28.404 1.00 95.25 328 LEU A CA 1
ATOM 2608 C C . LEU A 1 328 ? 1.270 0.810 -29.166 1.00 95.25 328 LEU A C 1
ATOM 2610 O O . LEU A 1 328 ? 0.232 0.436 -28.624 1.00 95.25 328 LEU A O 1
ATOM 2614 N N . ASN A 1 329 ? 1.652 0.378 -30.371 1.00 94.56 329 ASN A N 1
ATOM 2615 C CA . ASN A 1 329 ? 0.838 -0.502 -31.212 1.00 94.56 329 ASN A CA 1
ATOM 2616 C C . ASN A 1 329 ? 0.615 -1.885 -30.580 1.00 94.56 329 ASN A C 1
ATOM 2618 O O . ASN A 1 329 ? -0.479 -2.437 -30.662 1.00 94.56 329 ASN A O 1
ATOM 2622 N N . LYS A 1 330 ? 1.640 -2.460 -29.938 1.00 95.56 330 LYS A N 1
ATOM 2623 C CA . LYS A 1 330 ? 1.556 -3.792 -29.311 1.00 95.56 330 LYS A CA 1
ATOM 2624 C C . LYS A 1 330 ? 0.885 -3.780 -27.931 1.00 95.56 330 LYS A C 1
ATOM 2626 O O . LYS A 1 330 ? 0.487 -4.837 -27.448 1.00 95.56 330 LYS A O 1
ATOM 2631 N N . ASN A 1 331 ? 0.795 -2.620 -27.272 1.00 96.06 331 ASN A N 1
ATOM 2632 C CA . ASN A 1 331 ? 0.379 -2.503 -25.867 1.00 96.06 331 ASN A CA 1
ATOM 2633 C C . ASN A 1 331 ? -0.740 -1.481 -25.632 1.00 96.06 331 ASN A C 1
ATOM 2635 O O . ASN A 1 331 ? -0.873 -0.945 -24.526 1.00 96.06 331 ASN A O 1
ATOM 2639 N N . GLU A 1 332 ? -1.560 -1.225 -26.653 1.00 95.94 332 GLU A N 1
ATOM 2640 C CA . GLU A 1 332 ? -2.705 -0.316 -26.572 1.00 95.94 332 GLU A CA 1
ATOM 2641 C C . GLU A 1 332 ? -3.638 -0.657 -25.400 1.00 95.94 332 GLU A C 1
ATOM 2643 O O . GLU A 1 332 ? -4.117 0.234 -24.700 1.00 95.94 332 GLU A O 1
ATOM 2648 N N . ASP A 1 333 ? -3.865 -1.942 -25.137 1.00 96.12 333 ASP A N 1
ATOM 2649 C CA . ASP A 1 333 ? -4.738 -2.422 -24.068 1.00 96.12 333 ASP A CA 1
ATOM 2650 C C . ASP A 1 333 ? -4.215 -2.070 -22.665 1.00 96.12 333 ASP A C 1
ATOM 2652 O O . ASP A 1 333 ? -4.983 -1.600 -21.820 1.00 96.12 333 ASP A O 1
ATOM 2656 N N . ILE A 1 334 ? -2.907 -2.218 -22.421 1.00 96.81 334 ILE A N 1
ATOM 2657 C CA . ILE A 1 334 ? -2.271 -1.845 -21.148 1.00 96.81 334 ILE A CA 1
ATOM 2658 C C . ILE A 1 334 ? -2.313 -0.331 -20.955 1.00 96.81 334 ILE A C 1
ATOM 2660 O O . ILE A 1 334 ? -2.660 0.146 -19.870 1.00 96.81 334 ILE A O 1
ATOM 2664 N N . LEU A 1 335 ? -1.989 0.433 -22.001 1.00 96.94 335 LEU A N 1
ATOM 2665 C CA . LEU A 1 335 ? -2.025 1.895 -21.962 1.00 96.94 335 LEU A CA 1
ATOM 2666 C C . LEU A 1 335 ? -3.439 2.395 -21.684 1.00 96.94 335 LEU A C 1
ATOM 2668 O O . LEU A 1 335 ? -3.635 3.179 -20.755 1.00 96.94 335 LEU A O 1
ATOM 2672 N N . THR A 1 336 ? -4.426 1.849 -22.394 1.00 96.12 336 THR A N 1
ATOM 2673 C CA . THR A 1 336 ? -5.846 2.146 -22.194 1.00 96.12 336 THR A CA 1
ATOM 2674 C C . THR A 1 336 ? -6.274 1.830 -20.765 1.00 96.12 336 THR A C 1
ATOM 2676 O O . THR A 1 336 ? -6.890 2.668 -20.110 1.00 96.12 336 THR A O 1
ATOM 2679 N N . LYS A 1 337 ? -5.894 0.664 -20.225 1.00 97.25 337 LYS A N 1
ATOM 2680 C CA . LYS A 1 337 ? -6.235 0.270 -18.850 1.00 97.25 337 LYS A CA 1
ATOM 2681 C C . LYS A 1 337 ? -5.579 1.176 -17.801 1.00 97.25 337 LYS A C 1
ATOM 2683 O O . LYS A 1 337 ? -6.205 1.504 -16.793 1.00 97.25 337 LYS A O 1
ATOM 2688 N N . LEU A 1 338 ? -4.344 1.625 -18.019 1.00 97.25 338 LEU A N 1
ATOM 2689 C CA . LEU A 1 338 ? -3.677 2.609 -17.154 1.00 97.25 338 LEU A CA 1
ATOM 2690 C C . LEU A 1 338 ? -4.231 4.034 -17.341 1.00 97.25 338 LEU A C 1
ATOM 2692 O O . LEU A 1 338 ? -4.082 4.865 -16.442 1.00 97.25 338 LEU A O 1
ATOM 2696 N N . GLY A 1 339 ? -4.931 4.278 -18.450 1.00 97.00 339 GLY A N 1
ATOM 2697 C CA . GLY A 1 339 ? -5.545 5.543 -18.834 1.00 97.00 339 GLY A CA 1
ATOM 2698 C C . GLY A 1 339 ? -4.641 6.437 -19.687 1.00 97.00 339 GLY A C 1
ATOM 2699 O O . GLY A 1 339 ? -4.970 7.607 -19.858 1.00 97.00 339 GLY A O 1
ATOM 2700 N N . TYR A 1 340 ? -3.505 5.948 -20.186 1.00 96.88 340 TYR A N 1
ATOM 2701 C CA . TYR A 1 340 ? -2.609 6.733 -21.036 1.00 96.88 340 TYR A CA 1
ATOM 2702 C C . TYR A 1 340 ? -3.075 6.745 -22.500 1.00 96.88 340 TYR A C 1
ATOM 2704 O O . TYR A 1 340 ? -3.664 5.765 -22.960 1.00 96.88 340 TYR A O 1
ATOM 2712 N N . PRO A 1 341 ? -2.805 7.832 -23.244 1.00 91.88 341 PRO A N 1
ATOM 2713 C CA . PRO A 1 341 ? -3.066 7.889 -24.678 1.00 91.88 341 PRO A CA 1
ATOM 2714 C C . PRO A 1 341 ? -2.261 6.836 -25.452 1.00 91.88 341 PRO A C 1
ATOM 2716 O O . PRO A 1 341 ? -1.064 6.668 -25.216 1.00 91.88 341 PRO A O 1
ATOM 2719 N N . SER A 1 342 ? -2.898 6.160 -26.409 1.00 91.00 342 SER A N 1
ATOM 2720 C CA . SER A 1 342 ? -2.228 5.220 -27.322 1.00 91.00 342 SER A CA 1
ATOM 2721 C C . SER A 1 342 ? -1.501 5.913 -28.481 1.00 91.00 342 SER A C 1
ATOM 2723 O O . SER A 1 342 ? -0.741 5.273 -29.198 1.00 91.00 342 SER A O 1
ATOM 2725 N N . ASP A 1 343 ? -1.667 7.230 -28.634 1.00 88.81 343 ASP A N 1
ATOM 2726 C CA . ASP A 1 343 ? -1.014 8.046 -29.667 1.00 88.81 343 ASP A CA 1
ATOM 2727 C C . ASP A 1 343 ? 0.415 8.498 -29.301 1.00 88.81 343 ASP A C 1
ATOM 2729 O O . ASP A 1 343 ? 1.050 9.238 -30.053 1.00 88.81 343 ASP A O 1
ATOM 2733 N N . GLY A 1 344 ? 0.927 8.097 -28.131 1.00 80.25 344 GLY A N 1
ATOM 2734 C CA . GLY A 1 344 ? 2.264 8.470 -27.664 1.00 80.25 344 GLY A CA 1
ATOM 2735 C C . GLY A 1 344 ? 2.378 9.901 -27.138 1.00 80.25 344 GLY A C 1
ATOM 2736 O O . GLY A 1 344 ? 3.486 10.401 -26.903 1.00 80.25 344 GLY A O 1
ATOM 2737 N N . SER A 1 345 ? 1.265 10.608 -26.943 1.00 86.62 345 SER A N 1
ATOM 2738 C CA . SER A 1 345 ? 1.286 11.900 -26.262 1.00 86.62 345 SER A CA 1
ATOM 2739 C C . SER A 1 345 ? 1.702 11.740 -24.791 1.00 86.62 345 SER A C 1
ATOM 2741 O O . SER A 1 345 ? 1.333 10.795 -24.095 1.00 86.62 345 SER A O 1
ATOM 2743 N N . VAL A 1 346 ? 2.533 12.671 -24.304 1.00 86.38 346 VAL A N 1
ATOM 2744 C CA . VAL A 1 346 ? 2.886 12.727 -22.876 1.00 86.38 346 VAL A CA 1
ATOM 2745 C C . VAL A 1 346 ? 1.754 13.464 -22.190 1.00 86.38 346 VAL A C 1
ATOM 2747 O O . VAL A 1 346 ? 1.529 14.643 -22.462 1.00 86.38 346 VAL A O 1
ATOM 2750 N N . GLY A 1 347 ? 1.029 12.769 -21.324 1.00 86.00 347 GLY A N 1
ATOM 2751 C CA . GLY A 1 347 ? -0.140 13.336 -20.683 1.00 86.00 347 GLY A CA 1
ATOM 2752 C C . GLY A 1 347 ? -0.537 12.607 -19.414 1.00 86.00 347 GLY A C 1
ATOM 2753 O O . GLY A 1 347 ? -0.074 11.509 -19.109 1.00 86.00 347 GLY A O 1
ATOM 2754 N N . LEU A 1 348 ? -1.426 13.260 -18.674 1.00 93.50 348 LEU A N 1
ATOM 2755 C CA . LEU A 1 348 ? -2.065 12.684 -17.502 1.00 93.50 348 LEU A CA 1
ATOM 2756 C C . LEU A 1 348 ? -3.045 11.578 -17.920 1.00 93.50 348 LEU A C 1
ATOM 2758 O O . LEU A 1 348 ? -3.728 11.746 -18.937 1.00 93.50 348 LEU A O 1
ATOM 2762 N N . PRO A 1 349 ? -3.229 10.527 -17.103 1.00 95.50 349 PRO A N 1
ATOM 2763 C CA . PRO A 1 349 ? -4.215 9.495 -17.390 1.00 95.50 349 PRO A CA 1
ATOM 2764 C C . PRO A 1 349 ? -5.624 10.072 -17.583 1.00 95.50 349 PRO A C 1
ATOM 2766 O O . PRO A 1 349 ? -6.084 10.896 -16.783 1.00 95.50 349 PRO A O 1
ATOM 2769 N N . MET A 1 350 ? -6.334 9.640 -18.624 1.00 95.44 350 MET A N 1
ATOM 2770 C CA . MET A 1 350 ? -7.686 10.094 -18.966 1.00 95.44 350 MET A CA 1
ATOM 2771 C C . MET A 1 350 ? -8.693 9.777 -17.851 1.00 95.44 350 MET A C 1
ATOM 2773 O O . MET A 1 350 ? -9.512 10.623 -17.489 1.00 95.44 350 MET A O 1
ATOM 2777 N N . ASP A 1 351 ? -8.557 8.611 -17.216 1.00 95.19 351 ASP A N 1
ATOM 2778 C CA . ASP A 1 351 ? -9.463 8.130 -16.165 1.00 95.19 351 ASP A CA 1
ATOM 2779 C C . ASP A 1 351 ? -9.228 8.758 -14.786 1.00 95.19 351 ASP A C 1
ATOM 2781 O O . ASP A 1 351 ? -9.943 8.446 -13.827 1.00 95.19 351 ASP A O 1
ATOM 2785 N N . ARG A 1 352 ? -8.235 9.643 -14.638 1.00 95.50 352 ARG A N 1
ATOM 2786 C CA . ARG A 1 352 ? -7.838 10.178 -13.327 1.00 95.50 352 ARG A CA 1
ATOM 2787 C C . ARG A 1 352 ? -8.989 10.814 -12.553 1.00 95.50 352 ARG A C 1
ATOM 2789 O O . ARG A 1 352 ? -9.109 10.628 -11.347 1.00 95.50 352 ARG A O 1
ATOM 2796 N N . MET A 1 353 ? -9.893 11.513 -13.243 1.00 96.31 353 MET A N 1
ATOM 2797 C CA . MET A 1 353 ? -11.049 12.146 -12.601 1.00 96.31 353 MET A CA 1
ATOM 2798 C C . MET A 1 353 ? -12.034 11.108 -12.057 1.00 96.31 353 MET A C 1
ATOM 2800 O O . MET A 1 353 ? -12.563 11.286 -10.960 1.00 96.31 353 MET A O 1
ATOM 2804 N N . ALA A 1 354 ? -12.247 10.006 -12.781 1.00 97.25 354 ALA A N 1
ATOM 2805 C CA . ALA A 1 354 ? -13.060 8.894 -12.301 1.00 97.25 354 ALA A CA 1
ATOM 2806 C C . ALA A 1 354 ? -12.396 8.214 -11.091 1.00 97.25 354 ALA A C 1
ATOM 2808 O O . ALA A 1 354 ? -13.058 7.974 -10.082 1.00 97.25 354 ALA A O 1
ATOM 2809 N N . ARG A 1 355 ? -11.073 7.997 -11.134 1.00 96.94 355 ARG A N 1
ATOM 2810 C CA . ARG A 1 355 ? -10.294 7.399 -10.031 1.00 96.94 355 ARG A CA 1
ATOM 2811 C C . ARG A 1 355 ? -10.290 8.275 -8.774 1.00 96.94 355 ARG A C 1
ATOM 2813 O O . ARG A 1 355 ? -10.488 7.765 -7.671 1.00 96.94 355 ARG A O 1
ATOM 2820 N N . ARG A 1 356 ? -10.164 9.600 -8.909 1.00 97.44 356 ARG A N 1
ATOM 2821 C CA . ARG A 1 356 ? -10.275 10.560 -7.789 1.00 97.44 356 ARG A CA 1
ATOM 2822 C C . ARG A 1 356 ? -11.651 10.506 -7.113 1.00 97.44 356 ARG A C 1
ATOM 2824 O O . ARG A 1 356 ? -11.729 10.573 -5.890 1.00 97.44 356 ARG A O 1
ATOM 2831 N N . LYS A 1 357 ? -12.721 10.315 -7.887 1.00 97.19 357 LYS A N 1
ATOM 2832 C CA . LYS A 1 357 ? -14.111 10.260 -7.393 1.00 97.19 357 LYS A CA 1
ATOM 2833 C C . LYS A 1 357 ? -14.566 8.881 -6.924 1.00 97.19 357 LYS A C 1
ATOM 2835 O O . LYS A 1 357 ? -15.639 8.764 -6.340 1.00 97.19 357 LYS A O 1
ATOM 2840 N N . ARG A 1 358 ? -13.793 7.830 -7.198 1.00 97.19 358 ARG A N 1
ATOM 2841 C CA . ARG A 1 358 ? -14.159 6.462 -6.829 1.00 97.19 358 ARG A CA 1
ATOM 2842 C C . ARG A 1 358 ? -14.202 6.301 -5.309 1.00 97.19 358 ARG A C 1
ATOM 2844 O O . ARG A 1 358 ? -13.187 6.492 -4.648 1.00 97.19 358 ARG A O 1
ATOM 2851 N N . ASN A 1 359 ? -15.349 5.883 -4.778 1.00 96.44 359 ASN A N 1
ATOM 2852 C CA . ASN A 1 359 ? -15.471 5.486 -3.375 1.00 96.44 359 ASN A CA 1
ATOM 2853 C C . ASN A 1 359 ? -14.639 4.232 -3.104 1.00 96.44 359 ASN A C 1
ATOM 2855 O O . ASN A 1 359 ? -14.703 3.277 -3.883 1.00 96.44 359 ASN A O 1
ATOM 2859 N N . ILE A 1 360 ? -13.931 4.217 -1.976 1.00 96.75 360 ILE A N 1
ATOM 2860 C CA . ILE A 1 360 ? -13.326 2.987 -1.473 1.00 96.75 360 ILE A CA 1
ATOM 2861 C C . ILE A 1 360 ? -14.395 2.109 -0.816 1.00 96.75 360 ILE A C 1
ATOM 2863 O O . ILE A 1 360 ? -15.371 2.618 -0.260 1.00 96.75 360 ILE A O 1
ATOM 2867 N N . ARG A 1 361 ? -14.238 0.787 -0.895 1.00 97.25 361 ARG A N 1
ATOM 2868 C CA . ARG A 1 361 ? -15.079 -0.168 -0.162 1.00 97.25 361 ARG A CA 1
ATOM 2869 C C . ARG A 1 361 ? -14.210 -1.236 0.469 1.00 97.25 361 ARG A C 1
ATOM 2871 O O . ARG A 1 361 ? -13.331 -1.785 -0.187 1.00 97.25 361 ARG A O 1
ATOM 2878 N N . PHE A 1 362 ? -14.522 -1.554 1.713 1.00 96.38 362 PHE A N 1
ATOM 2879 C CA . PHE A 1 362 ? -13.879 -2.616 2.469 1.00 96.38 362 PHE A CA 1
ATOM 2880 C C . PHE A 1 362 ? -14.766 -3.857 2.509 1.00 96.38 362 PHE A C 1
ATOM 2882 O O . PHE A 1 362 ? -15.994 -3.768 2.399 1.00 96.38 362 PHE A O 1
ATOM 2889 N N . SER A 1 363 ? -14.141 -5.020 2.672 1.00 94.81 363 SER A N 1
ATOM 2890 C CA . SER A 1 363 ? -14.862 -6.243 3.003 1.00 94.81 363 SER A CA 1
ATOM 2891 C C . SER A 1 363 ? -15.633 -6.054 4.310 1.00 94.81 363 SER A C 1
ATOM 2893 O O . SER A 1 363 ? -15.114 -5.487 5.269 1.00 94.81 363 SER A O 1
ATOM 2895 N N . LYS A 1 364 ? -16.874 -6.546 4.345 1.00 94.06 364 LYS A N 1
ATOM 2896 C CA . LYS A 1 364 ? -17.702 -6.595 5.563 1.00 94.06 364 LYS A CA 1
ATOM 2897 C C . LYS A 1 364 ? -17.475 -7.872 6.374 1.00 94.06 364 LYS A C 1
ATOM 2899 O O . LYS A 1 364 ? -18.098 -8.039 7.415 1.00 94.06 364 LYS A O 1
ATOM 2904 N N . ALA A 1 365 ? -16.653 -8.790 5.864 1.00 91.81 365 ALA A N 1
ATOM 2905 C CA . ALA A 1 365 ? -16.317 -10.012 6.574 1.00 91.81 365 ALA A CA 1
ATOM 2906 C C . ALA A 1 365 ? -15.437 -9.677 7.781 1.00 91.81 365 ALA A C 1
ATOM 2908 O O . ALA A 1 365 ? -14.417 -9.004 7.639 1.00 91.81 365 ALA A O 1
ATOM 2909 N N . ASP A 1 366 ? -15.845 -10.167 8.944 1.00 86.75 366 ASP A N 1
ATOM 2910 C CA . ASP A 1 366 ? -15.131 -10.000 10.200 1.00 86.75 366 ASP A CA 1
ATOM 2911 C C . ASP A 1 366 ? -14.405 -11.302 10.541 1.00 86.75 366 ASP A C 1
ATOM 2913 O O . ASP A 1 366 ? -14.978 -12.229 11.111 1.00 86.75 366 ASP A O 1
ATOM 2917 N N . TYR A 1 367 ? -13.146 -11.383 10.117 1.00 90.38 367 TYR A N 1
ATOM 2918 C CA . TYR A 1 367 ? -12.284 -12.530 10.403 1.00 90.38 367 TYR A CA 1
ATOM 2919 C C . TYR A 1 367 ? -11.517 -12.384 11.720 1.00 90.38 367 TYR A C 1
ATOM 2921 O O . TYR A 1 367 ? -10.875 -13.337 12.150 1.00 90.38 367 TYR A O 1
ATOM 2929 N N . GLU A 1 368 ? -11.576 -11.218 12.368 1.00 87.38 368 GLU A N 1
ATOM 2930 C CA . GLU A 1 368 ? -10.952 -11.015 13.678 1.00 87.38 368 GLU A CA 1
ATOM 2931 C C . GLU A 1 368 ? -11.790 -11.655 14.786 1.00 87.38 368 GLU A C 1
ATOM 2933 O O . GLU A 1 368 ? -11.246 -12.248 15.716 1.00 87.38 368 GLU A O 1
ATOM 2938 N N . ASN A 1 369 ? -13.117 -11.608 14.647 1.00 90.56 369 ASN A N 1
ATOM 2939 C CA . ASN A 1 369 ? -14.060 -12.265 15.551 1.00 90.56 369 ASN A CA 1
ATOM 2940 C C . ASN A 1 369 ? -14.480 -13.668 15.072 1.00 90.56 369 ASN A C 1
ATOM 2942 O O . ASN A 1 369 ? -15.426 -14.242 15.605 1.00 90.56 369 ASN A O 1
ATOM 2946 N N . MET A 1 370 ? -13.799 -14.238 14.075 1.00 93.25 370 MET A N 1
ATOM 2947 C CA . MET A 1 370 ? -14.028 -15.610 13.619 1.00 93.25 370 MET A CA 1
ATOM 2948 C C . MET A 1 370 ? -12.874 -16.500 14.094 1.00 93.25 370 MET A C 1
ATOM 2950 O O . MET A 1 370 ? -11.729 -16.215 13.750 1.00 93.25 370 MET A O 1
ATOM 2954 N N . PRO A 1 371 ? -13.134 -17.583 14.845 1.00 94.81 371 PRO A N 1
ATOM 2955 C CA . PRO A 1 371 ? -12.115 -18.582 15.149 1.00 94.81 371 PRO A CA 1
ATOM 2956 C C . PRO A 1 371 ? -11.568 -19.225 13.872 1.00 94.81 371 PRO A C 1
ATOM 2958 O O . PRO A 1 371 ? -12.317 -19.828 13.102 1.00 94.81 371 PRO A O 1
ATOM 2961 N N . ILE A 1 372 ? -10.260 -19.116 13.644 1.00 94.44 372 ILE A N 1
ATOM 2962 C CA . ILE A 1 372 ? -9.587 -19.707 12.482 1.00 94.44 372 ILE A CA 1
ATOM 2963 C C . ILE A 1 372 ? -8.441 -20.580 12.974 1.00 94.44 372 ILE A C 1
ATOM 2965 O O . ILE A 1 372 ? -7.490 -20.085 13.574 1.00 94.44 372 ILE A O 1
ATOM 2969 N N . THR A 1 373 ? -8.502 -21.885 12.714 1.00 94.75 373 THR A N 1
ATOM 2970 C CA . THR A 1 373 ? -7.369 -22.779 12.976 1.00 94.75 373 THR A CA 1
ATOM 2971 C C . THR A 1 373 ? -6.243 -22.469 11.995 1.00 94.75 373 THR A C 1
ATOM 2973 O O . THR A 1 373 ? -6.400 -22.624 10.785 1.00 94.75 373 THR A O 1
ATOM 2976 N N . ILE A 1 374 ? -5.115 -22.017 12.531 1.00 94.44 374 ILE A N 1
ATOM 2977 C CA . ILE A 1 374 ? -3.911 -21.656 11.776 1.00 94.44 374 ILE A CA 1
ATOM 2978 C C . ILE A 1 374 ? -2.999 -22.870 11.635 1.00 94.44 374 ILE A C 1
ATOM 2980 O O . ILE A 1 374 ? -2.452 -23.118 10.565 1.00 94.44 374 ILE A O 1
ATOM 2984 N N . GLU A 1 375 ? -2.892 -23.663 12.698 1.00 94.88 375 GLU A N 1
ATOM 2985 C CA . GLU A 1 375 ? -2.074 -24.870 12.739 1.00 94.88 375 GLU A CA 1
ATOM 2986 C C . GLU A 1 375 ? -2.747 -25.909 13.633 1.00 94.88 375 GLU A C 1
ATOM 2988 O O . GLU A 1 375 ? -3.318 -25.572 14.672 1.00 94.88 375 GLU A O 1
ATOM 2993 N N . SER A 1 376 ? -2.720 -27.170 13.212 1.00 95.38 376 SER A N 1
ATOM 2994 C CA . SER A 1 376 ? -3.333 -28.279 13.950 1.00 95.38 376 SER A CA 1
ATOM 2995 C C . SER A 1 376 ? -2.259 -29.156 14.577 1.00 95.38 376 SER A C 1
ATOM 2997 O O . SER A 1 376 ? -1.185 -29.312 14.003 1.00 95.38 376 SER A O 1
ATOM 2999 N N . ASP A 1 377 ? -2.573 -29.746 15.730 1.00 94.81 377 ASP A N 1
ATOM 3000 C CA . ASP A 1 377 ? -1.706 -30.702 16.439 1.00 94.81 377 ASP A CA 1
ATOM 3001 C C . ASP A 1 377 ? -0.290 -30.197 16.758 1.00 94.81 377 ASP A C 1
ATOM 3003 O O . ASP A 1 377 ? 0.684 -30.947 16.816 1.00 94.81 377 ASP A O 1
ATOM 3007 N N . PHE A 1 378 ? -0.170 -28.902 17.051 1.00 94.62 378 PHE A N 1
ATOM 3008 C CA . PHE A 1 378 ? 1.057 -28.361 17.613 1.00 94.62 378 PHE A CA 1
ATOM 3009 C C . PHE A 1 378 ? 1.120 -28.712 19.105 1.00 94.62 378 PHE A C 1
ATOM 3011 O O . PHE A 1 378 ? 0.442 -28.106 19.938 1.00 94.62 378 PHE A O 1
ATOM 3018 N N . LEU A 1 379 ? 1.920 -29.728 19.447 1.00 92.31 379 LEU A N 1
ATOM 3019 C CA . LEU A 1 379 ? 2.112 -30.221 20.821 1.00 92.31 379 LEU A CA 1
ATOM 3020 C C . LEU A 1 379 ? 0.794 -30.622 21.521 1.00 92.31 379 LEU A C 1
ATOM 3022 O O . LEU A 1 379 ? 0.634 -30.414 22.727 1.00 92.31 379 LEU A O 1
ATOM 3026 N N . GLY A 1 380 ? -0.147 -31.212 20.773 1.00 93.56 380 GLY A N 1
ATOM 3027 C CA . GLY A 1 380 ? -1.464 -31.633 21.270 1.00 93.56 380 GLY A CA 1
ATOM 3028 C C . GLY A 1 380 ? -2.517 -30.519 21.330 1.00 93.56 380 GLY A C 1
ATOM 3029 O O . GLY A 1 380 ? -3.596 -30.727 21.894 1.00 93.56 380 GLY A O 1
ATOM 3030 N N . CYS A 1 381 ? -2.224 -29.346 20.762 1.00 96.38 381 CYS A N 1
ATOM 3031 C CA . CYS A 1 381 ? -3.151 -28.223 20.649 1.00 96.38 381 CYS A CA 1
ATOM 3032 C C . CYS A 1 381 ? -3.408 -27.845 19.184 1.00 96.38 381 CYS A C 1
ATOM 3034 O O . CYS A 1 381 ? -2.514 -27.896 18.345 1.00 96.38 381 CYS A O 1
ATOM 3036 N N . ASN A 1 382 ? -4.617 -27.375 18.896 1.00 97.25 382 ASN A N 1
ATOM 3037 C CA . ASN A 1 382 ? -4.902 -26.578 17.710 1.00 97.25 382 ASN A CA 1
ATOM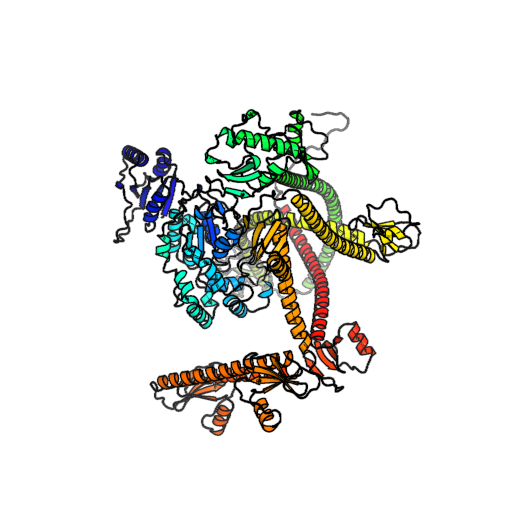 3038 C C . ASN A 1 382 ? -4.596 -25.110 18.027 1.00 97.25 382 ASN A C 1
ATOM 3040 O O . ASN A 1 382 ? -5.100 -24.577 19.017 1.00 97.25 382 ASN A O 1
ATOM 3044 N N . LEU A 1 383 ? -3.790 -24.454 17.196 1.00 96.94 383 LEU A N 1
ATOM 3045 C CA . LEU A 1 383 ? -3.512 -23.024 17.300 1.00 96.94 383 LEU A CA 1
ATOM 3046 C C . LEU A 1 383 ? -4.587 -22.264 16.524 1.00 96.94 383 LEU A C 1
ATOM 3048 O O . LEU A 1 383 ? -4.707 -22.404 15.306 1.00 96.94 383 LEU A O 1
ATOM 3052 N N . VAL A 1 384 ? -5.394 -21.484 17.238 1.00 96.44 384 VAL A N 1
ATOM 3053 C CA . VAL A 1 384 ? -6.584 -20.817 16.702 1.00 96.44 384 VAL A CA 1
ATOM 3054 C C . VAL A 1 384 ? -6.445 -19.305 16.836 1.00 96.44 384 VAL A C 1
ATOM 3056 O O . VAL A 1 384 ? -6.300 -18.791 17.941 1.00 96.44 384 VAL A O 1
ATOM 3059 N N . ARG A 1 385 ? -6.514 -18.582 15.718 1.00 95.69 385 ARG A N 1
ATOM 3060 C CA . ARG A 1 385 ? -6.586 -17.116 15.671 1.00 95.69 385 ARG A CA 1
ATOM 3061 C C . ARG A 1 385 ? -8.011 -16.674 16.000 1.00 95.69 385 ARG A C 1
ATOM 3063 O O . ARG A 1 385 ? -8.951 -17.147 15.365 1.00 95.69 385 ARG A O 1
ATOM 3070 N N . TYR A 1 386 ? -8.172 -15.810 16.999 1.00 95.75 386 TYR A N 1
ATOM 3071 C CA . TYR A 1 386 ? -9.460 -15.269 17.446 1.00 95.75 386 TYR A CA 1
ATOM 3072 C C . TYR A 1 386 ? -9.237 -14.002 18.292 1.00 95.75 386 TYR A C 1
ATOM 3074 O O . TYR A 1 386 ? -8.274 -13.940 19.050 1.00 95.75 386 TYR A O 1
ATOM 3082 N N . LEU A 1 387 ? -10.095 -12.981 18.178 1.00 93.81 387 LEU A N 1
ATOM 3083 C CA . LEU A 1 387 ? -10.034 -11.726 18.955 1.00 93.81 387 LEU A CA 1
ATOM 3084 C C . LEU A 1 387 ? -8.641 -11.068 18.980 1.00 93.81 387 LEU A C 1
ATOM 3086 O O . LEU A 1 387 ? -8.165 -10.646 20.036 1.00 93.81 387 LEU A O 1
ATOM 3090 N N . LYS A 1 388 ? -7.972 -10.996 17.822 1.00 93.50 388 LYS A N 1
ATOM 3091 C CA . LYS A 1 388 ? -6.599 -10.474 17.687 1.00 93.50 388 LYS A CA 1
ATOM 3092 C C . LYS A 1 388 ? -5.558 -11.184 18.570 1.00 93.50 388 LYS A C 1
ATOM 3094 O O . LYS A 1 388 ? -4.615 -10.567 19.067 1.00 93.50 388 LYS A O 1
ATOM 3099 N N . ARG A 1 389 ? -5.752 -12.479 18.826 1.00 94.94 389 ARG A N 1
ATOM 3100 C CA . ARG A 1 389 ? -4.837 -13.341 19.585 1.00 94.94 389 ARG A CA 1
ATOM 3101 C C . ARG A 1 389 ? -4.796 -14.740 18.980 1.00 94.94 389 ARG A C 1
ATOM 3103 O O . ARG A 1 389 ? -5.675 -15.135 18.218 1.00 94.94 389 ARG A O 1
ATOM 3110 N N . PHE A 1 390 ? -3.787 -15.503 19.365 1.00 96.00 390 PHE A N 1
ATOM 3111 C CA . PHE A 1 390 ? -3.669 -16.930 19.100 1.00 96.00 390 PHE A CA 1
ATOM 3112 C C . PHE A 1 390 ? -3.963 -17.688 20.370 1.00 96.00 390 PHE A C 1
ATOM 3114 O O . PHE A 1 390 ? -3.327 -17.418 21.380 1.00 96.00 390 PHE A O 1
ATOM 3121 N N . PHE A 1 391 ? -4.875 -18.645 20.310 1.00 96.94 391 PHE A N 1
ATOM 3122 C CA . PHE A 1 391 ? -5.235 -19.530 21.403 1.00 96.94 391 PHE A CA 1
ATOM 3123 C C . PHE A 1 391 ? -4.711 -20.938 21.131 1.00 96.94 391 PHE A C 1
ATOM 3125 O O . PHE A 1 391 ? -4.837 -21.443 20.017 1.00 96.94 391 PHE A O 1
ATOM 3132 N N . ALA A 1 392 ? -4.164 -21.593 22.151 1.00 96.81 392 ALA A N 1
ATOM 3133 C CA . ALA A 1 392 ? -3.795 -23.003 22.094 1.00 96.81 392 ALA A CA 1
ATOM 3134 C C . ALA A 1 392 ? -4.932 -23.865 22.660 1.00 96.81 392 ALA A C 1
ATOM 3136 O O . ALA A 1 392 ? -5.081 -24.001 23.874 1.00 96.81 392 ALA A O 1
ATOM 3137 N N . ILE A 1 393 ? -5.757 -24.430 21.776 1.00 97.38 393 ILE A N 1
ATOM 3138 C CA . ILE A 1 393 ? -6.931 -25.228 22.147 1.00 97.38 393 ILE A CA 1
ATOM 3139 C C . ILE A 1 393 ? -6.544 -26.707 22.217 1.00 97.38 393 ILE A C 1
ATOM 3141 O O . ILE A 1 393 ? -6.183 -27.266 21.182 1.00 97.38 393 ILE A O 1
ATOM 3145 N N . PRO A 1 394 ? -6.642 -27.381 23.378 1.00 96.56 394 PRO A N 1
ATOM 3146 C CA . PRO A 1 394 ? -6.314 -28.801 23.472 1.00 96.56 394 PRO A CA 1
ATOM 3147 C C . PRO A 1 394 ? -7.158 -29.638 22.505 1.00 96.56 394 PRO A C 1
ATOM 3149 O O . PRO A 1 394 ? -8.383 -29.519 22.493 1.00 96.56 394 PRO A O 1
ATOM 3152 N N . ILE A 1 395 ? -6.539 -30.548 21.750 1.00 96.56 395 ILE A N 1
ATOM 3153 C CA . ILE A 1 395 ? -7.278 -31.448 20.845 1.00 96.56 395 ILE A CA 1
ATOM 3154 C C . ILE A 1 395 ? -8.248 -32.339 21.633 1.00 96.56 395 ILE A C 1
ATOM 3156 O O . ILE A 1 395 ? -9.355 -32.622 21.169 1.00 96.56 395 ILE A O 1
ATOM 3160 N N . SER A 1 396 ? -7.891 -32.716 22.867 1.00 95.75 396 SER A N 1
ATOM 3161 C CA . SER A 1 396 ? -8.761 -33.491 23.759 1.00 95.75 396 SER A CA 1
ATOM 3162 C C . SER A 1 396 ? -10.048 -32.748 24.150 1.00 95.75 396 SER A C 1
ATOM 3164 O O . SER A 1 396 ? -11.012 -33.390 24.585 1.00 95.75 396 SER A O 1
ATOM 3166 N N . ALA A 1 397 ? -10.132 -31.427 23.932 1.00 95.50 397 ALA A N 1
ATOM 3167 C CA . ALA A 1 397 ? -11.360 -30.651 24.103 1.00 95.50 397 ALA A CA 1
ATOM 3168 C C . ALA A 1 397 ? -12.420 -30.970 23.027 1.00 95.50 397 ALA A C 1
ATOM 3170 O O . ALA A 1 397 ? -13.610 -30.782 23.278 1.00 95.50 397 ALA A O 1
ATOM 3171 N N . GLY A 1 398 ? -12.027 -31.542 21.883 1.00 94.25 398 GLY A N 1
ATOM 3172 C CA . GLY A 1 398 ? -12.917 -31.803 20.752 1.00 94.25 398 GLY A CA 1
ATOM 3173 C C . GLY A 1 398 ? -13.289 -30.519 20.005 1.00 94.25 398 GLY A C 1
ATOM 3174 O O . GLY A 1 398 ? -12.491 -29.590 19.914 1.00 94.25 398 GLY A O 1
ATOM 3175 N N . HIS A 1 399 ? -14.501 -30.464 19.451 1.00 94.12 399 HIS A N 1
ATOM 3176 C CA . HIS A 1 399 ? -15.003 -29.259 18.791 1.00 94.12 399 HIS A CA 1
ATOM 3177 C C . HIS A 1 399 ? -15.379 -28.195 19.833 1.00 94.12 399 HIS A C 1
ATOM 3179 O O . HIS A 1 399 ? -16.296 -28.404 20.629 1.00 94.12 399 HIS A O 1
ATOM 3185 N N . VAL A 1 400 ? -14.699 -27.047 19.803 1.00 94.50 400 VAL A N 1
ATOM 3186 C CA . VAL A 1 400 ? -14.901 -25.934 20.742 1.00 94.50 400 VAL A CA 1
ATOM 3187 C C . VAL A 1 400 ? -15.439 -24.720 19.987 1.00 94.50 400 VAL A C 1
ATOM 3189 O O . VAL A 1 400 ? -14.784 -24.224 19.077 1.00 94.50 400 VAL A O 1
ATOM 3192 N N . ALA A 1 401 ? -16.611 -24.225 20.386 1.00 94.88 401 ALA A N 1
ATOM 3193 C CA . ALA A 1 401 ? -17.151 -22.950 19.909 1.00 94.88 401 ALA A CA 1
ATOM 3194 C C . ALA A 1 401 ? -16.603 -21.813 20.789 1.00 94.88 401 ALA A C 1
ATOM 3196 O O . ALA A 1 401 ? -17.155 -21.544 21.858 1.00 94.88 401 ALA A O 1
ATOM 3197 N N . LEU A 1 402 ? -15.485 -21.195 20.387 1.00 94.25 402 LEU A N 1
ATOM 3198 C CA . LEU A 1 402 ? -14.783 -20.176 21.189 1.00 94.25 402 LEU A CA 1
ATOM 3199 C C . LEU A 1 402 ? -15.657 -18.956 21.496 1.00 94.25 402 LEU A C 1
ATOM 3201 O O . LEU A 1 402 ? -15.565 -18.384 22.577 1.00 94.25 402 LEU A O 1
ATOM 3205 N N . GLU A 1 403 ? -16.539 -18.595 20.575 1.00 94.31 403 GLU A N 1
ATOM 3206 C CA . GLU A 1 403 ? -17.511 -17.514 20.699 1.00 94.31 403 GLU A CA 1
ATOM 3207 C C . GLU A 1 403 ? -18.587 -17.768 21.764 1.00 94.31 403 GLU A C 1
ATOM 3209 O O . GLU A 1 403 ? -19.180 -16.823 22.280 1.00 94.31 403 GLU A O 1
ATOM 3214 N N . ALA A 1 404 ? -18.829 -19.034 22.116 1.00 94.69 404 ALA A N 1
ATOM 3215 C CA . ALA A 1 404 ? -19.793 -19.425 23.140 1.00 94.69 404 ALA A CA 1
ATOM 3216 C C . ALA A 1 404 ? -19.146 -19.633 24.519 1.00 94.69 404 ALA A C 1
ATOM 3218 O O . ALA A 1 404 ? -19.858 -19.894 25.493 1.00 94.69 404 ALA A O 1
ATOM 3219 N N . LEU A 1 405 ? -17.813 -19.545 24.621 1.00 93.88 405 LEU A N 1
ATOM 3220 C CA . LEU A 1 405 ? -17.124 -19.736 25.890 1.00 93.88 405 LEU A CA 1
ATOM 3221 C C . LEU A 1 405 ? -17.333 -18.531 26.821 1.00 93.88 405 LEU A C 1
ATOM 3223 O O . LEU A 1 405 ? -17.188 -17.383 26.395 1.00 93.88 405 LEU A O 1
ATOM 3227 N N . PRO A 1 406 ? -17.613 -18.771 28.114 1.00 92.31 406 PRO A N 1
ATOM 3228 C CA . PRO A 1 406 ? -17.572 -17.728 29.132 1.00 92.31 406 PRO A CA 1
ATOM 3229 C C . PRO A 1 406 ? -16.213 -17.005 29.165 1.00 92.31 406 PRO A C 1
ATOM 3231 O O . PRO A 1 406 ? -15.165 -17.624 28.970 1.00 92.31 406 PRO A O 1
ATOM 3234 N N . ALA A 1 407 ? -16.216 -15.693 29.427 1.00 89.38 407 ALA A N 1
ATOM 3235 C CA . ALA A 1 407 ? -15.005 -14.862 29.413 1.00 89.38 407 ALA A CA 1
ATOM 3236 C C . ALA A 1 407 ? -13.920 -15.333 30.401 1.00 89.38 407 ALA A C 1
ATOM 3238 O O . ALA A 1 407 ? -12.732 -15.193 30.122 1.00 89.38 407 ALA A O 1
ATOM 3239 N N . ASP A 1 408 ? -14.313 -15.920 31.530 1.00 86.25 408 ASP A N 1
ATOM 3240 C CA . ASP A 1 408 ? -13.415 -16.533 32.511 1.00 86.25 408 ASP A CA 1
ATOM 3241 C C . ASP A 1 408 ? -12.774 -17.833 31.994 1.00 86.25 408 ASP A C 1
ATOM 3243 O O . ASP A 1 408 ? -11.585 -18.051 32.223 1.00 86.25 408 ASP A O 1
ATOM 3247 N N . VAL A 1 409 ? -13.509 -18.661 31.241 1.00 88.88 409 VAL A N 1
ATOM 3248 C CA . VAL A 1 409 ? -12.950 -19.845 30.560 1.00 88.88 409 VAL A CA 1
ATOM 3249 C C . VAL A 1 409 ? -11.998 -19.425 29.440 1.00 88.88 409 VAL A C 1
ATOM 3251 O O . VAL A 1 409 ? -10.909 -19.976 29.311 1.00 88.88 409 VAL A O 1
ATOM 3254 N N . LEU A 1 410 ? -12.368 -18.427 28.637 1.00 91.38 410 LEU A N 1
ATOM 3255 C CA . LEU A 1 410 ? -11.510 -17.944 27.553 1.00 91.38 410 LEU A CA 1
ATOM 3256 C C . LEU A 1 410 ? -10.192 -17.360 28.091 1.00 91.38 410 LEU A C 1
ATOM 3258 O O . LEU A 1 410 ? -9.138 -17.575 27.497 1.00 91.38 410 LEU A O 1
ATOM 3262 N N . ALA A 1 411 ? -10.239 -16.677 29.240 1.00 87.75 411 ALA A N 1
ATOM 3263 C CA . ALA A 1 411 ? -9.074 -16.065 29.879 1.00 87.75 411 ALA A CA 1
ATOM 3264 C C . ALA A 1 411 ? -8.036 -17.075 30.397 1.00 87.75 411 ALA A C 1
ATOM 3266 O O . ALA A 1 411 ? -6.868 -16.712 30.536 1.00 87.75 411 ALA A O 1
ATOM 3267 N N . ILE A 1 412 ? -8.429 -18.322 30.690 1.00 87.56 412 ILE A N 1
ATOM 3268 C CA . ILE A 1 412 ? -7.480 -19.350 31.142 1.00 87.56 412 ILE A CA 1
ATOM 3269 C C . ILE A 1 412 ? -6.790 -20.087 29.995 1.00 87.56 412 ILE A C 1
ATOM 3271 O O . ILE A 1 412 ? -5.734 -20.673 30.218 1.00 87.56 412 ILE A O 1
ATOM 3275 N N . ILE A 1 413 ? -7.352 -20.076 28.783 1.00 93.19 413 ILE A N 1
ATOM 3276 C CA . ILE A 1 413 ? -6.749 -20.744 27.625 1.00 93.19 413 ILE A CA 1
ATOM 3277 C C . ILE A 1 413 ? -5.424 -20.038 27.283 1.00 93.19 413 ILE A C 1
ATOM 3279 O O . ILE A 1 413 ? -5.414 -18.806 27.181 1.00 93.19 413 ILE A O 1
ATOM 3283 N N . PRO A 1 414 ? -4.306 -20.772 27.085 1.00 93.00 414 PRO A N 1
ATOM 3284 C CA . PRO A 1 414 ? -3.043 -20.153 26.703 1.00 93.00 414 PRO A CA 1
ATOM 3285 C C . PRO A 1 414 ? -3.241 -19.322 25.437 1.00 93.00 414 PRO A C 1
ATOM 3287 O O . PRO A 1 414 ? -3.729 -19.839 24.428 1.00 93.00 414 PRO A O 1
ATOM 3290 N N . SER A 1 415 ? -2.881 -18.038 25.494 1.00 93.75 415 SER A N 1
ATOM 3291 C CA . SER A 1 415 ? -2.996 -17.158 24.337 1.00 93.75 415 SER A CA 1
ATOM 3292 C C . SER A 1 415 ? -1.888 -16.121 24.234 1.00 93.75 415 SER A C 1
ATOM 3294 O O . SER A 1 415 ? -1.436 -15.583 25.246 1.00 93.75 415 SER A O 1
ATOM 3296 N N . ALA A 1 416 ? -1.503 -15.780 23.007 1.00 91.88 416 ALA A N 1
ATOM 3297 C CA . ALA A 1 416 ? -0.453 -14.806 22.712 1.00 91.88 416 ALA A CA 1
ATOM 3298 C C . ALA A 1 416 ? -0.850 -13.873 21.549 1.00 91.88 416 ALA A C 1
ATOM 3300 O O . ALA A 1 416 ? -1.724 -14.232 20.758 1.00 91.88 416 ALA A O 1
ATOM 3301 N N . PRO A 1 417 ? -0.245 -12.678 21.424 1.00 89.19 417 PRO A N 1
ATOM 3302 C CA . PRO A 1 417 ? -0.487 -11.763 20.307 1.00 89.19 417 PRO A CA 1
ATOM 3303 C C . PRO A 1 417 ? 0.185 -12.196 18.994 1.00 89.19 417 PRO A C 1
ATOM 3305 O O . PRO A 1 417 ? -0.061 -11.575 17.970 1.00 89.19 417 PRO A O 1
ATOM 3308 N N . SER A 1 418 ? 1.013 -13.243 18.980 1.00 90.88 418 SER A N 1
ATOM 3309 C CA . SER A 1 418 ? 1.634 -13.744 17.750 1.00 90.88 418 SER A CA 1
ATOM 3310 C C . SER A 1 418 ? 1.741 -15.267 17.736 1.00 90.88 418 SER A C 1
ATOM 3312 O O . SER A 1 418 ? 1.750 -15.923 18.786 1.00 90.88 418 SER A O 1
ATOM 3314 N N . LEU A 1 419 ? 1.833 -15.838 16.530 1.00 92.38 419 LEU A N 1
ATOM 3315 C CA . LEU A 1 419 ? 2.005 -17.278 16.344 1.00 92.38 419 LEU A CA 1
ATOM 3316 C C . LEU A 1 419 ? 3.325 -17.771 16.960 1.00 92.38 419 LEU A C 1
ATOM 3318 O O . LEU A 1 419 ? 3.355 -18.807 17.625 1.00 92.38 419 LEU A O 1
ATOM 3322 N N . SER A 1 420 ? 4.411 -17.018 16.780 1.00 88.06 420 SER A N 1
ATOM 3323 C CA . SER A 1 420 ? 5.716 -17.347 17.360 1.00 88.06 420 SER A CA 1
ATOM 3324 C C . SER A 1 420 ? 5.668 -17.355 18.890 1.00 88.06 420 SER A C 1
ATOM 3326 O O . SER A 1 420 ? 6.175 -18.288 19.510 1.00 88.06 420 SER A O 1
ATOM 3328 N N . GLU A 1 421 ? 4.988 -16.389 19.515 1.00 84.38 421 GLU A N 1
ATOM 3329 C CA . GLU A 1 421 ? 4.868 -16.329 20.976 1.00 84.38 421 GLU A CA 1
ATOM 3330 C C . GLU A 1 421 ? 4.000 -17.446 21.560 1.00 84.38 421 GLU A C 1
ATOM 3332 O O . GLU A 1 421 ? 4.352 -17.997 22.606 1.00 84.38 421 GLU A O 1
ATOM 3337 N N . ILE A 1 422 ? 2.888 -17.828 20.915 1.00 92.00 422 ILE A N 1
ATOM 3338 C CA . ILE A 1 422 ? 2.081 -18.952 21.420 1.00 92.00 422 ILE A CA 1
ATOM 3339 C C . ILE A 1 422 ? 2.852 -20.269 21.297 1.00 92.00 422 ILE A C 1
ATOM 3341 O O . ILE A 1 422 ? 2.815 -21.093 22.212 1.00 92.00 422 ILE A O 1
ATOM 3345 N N . LYS A 1 423 ? 3.626 -20.444 20.217 1.00 91.75 423 LYS A N 1
ATOM 3346 C CA . LYS A 1 423 ? 4.514 -21.600 20.053 1.00 91.75 423 LYS A CA 1
ATOM 3347 C C . LYS A 1 423 ? 5.598 -21.619 21.121 1.00 91.75 423 LYS A C 1
ATOM 3349 O O . LYS A 1 423 ? 5.781 -22.648 21.767 1.00 91.75 423 LYS A O 1
ATOM 3354 N N . ALA A 1 424 ? 6.257 -20.486 21.361 1.00 83.62 424 ALA A N 1
ATOM 3355 C CA . ALA A 1 424 ? 7.239 -20.347 22.429 1.00 83.62 424 ALA A CA 1
ATOM 3356 C C . ALA A 1 424 ? 6.620 -20.661 23.800 1.00 83.62 424 ALA A C 1
ATOM 3358 O O . ALA A 1 424 ? 7.196 -21.424 24.565 1.00 83.62 424 ALA A O 1
ATOM 3359 N N . THR A 1 425 ? 5.408 -20.174 24.082 1.00 83.50 425 THR A N 1
ATOM 3360 C CA . THR A 1 425 ? 4.678 -20.453 25.333 1.00 83.50 425 THR A CA 1
ATOM 3361 C C . THR A 1 425 ? 4.451 -21.955 25.543 1.00 83.50 425 THR A C 1
ATOM 3363 O O . THR A 1 425 ? 4.635 -22.462 26.649 1.00 83.50 425 THR A O 1
ATOM 3366 N N . LEU A 1 426 ? 4.099 -22.691 24.484 1.00 85.25 426 LEU A N 1
ATOM 3367 C CA . LEU A 1 426 ? 3.904 -24.145 24.539 1.00 85.25 426 LEU A CA 1
ATOM 3368 C C . LEU A 1 426 ? 5.225 -24.937 24.598 1.00 85.25 426 LEU A C 1
ATOM 3370 O O . LEU A 1 426 ? 5.249 -26.048 25.139 1.00 85.25 426 LEU A O 1
ATOM 3374 N N . LEU A 1 427 ? 6.311 -24.374 24.057 1.00 81.19 427 LEU A N 1
ATOM 3375 C CA . LEU A 1 427 ? 7.657 -24.956 24.069 1.00 81.19 427 LEU A CA 1
ATOM 3376 C C . LEU A 1 427 ? 8.401 -24.715 25.389 1.00 81.19 427 LEU A C 1
ATOM 3378 O O . LEU A 1 427 ? 9.136 -25.591 25.821 1.00 81.19 427 LEU A O 1
ATOM 3382 N N . ILE A 1 428 ? 8.206 -23.574 26.055 1.00 66.19 428 ILE A N 1
ATOM 3383 C CA . ILE A 1 428 ? 8.915 -23.186 27.289 1.00 66.19 428 ILE A CA 1
ATOM 3384 C C . ILE A 1 428 ? 8.583 -24.113 28.480 1.00 66.19 428 ILE A C 1
ATOM 3386 O O . ILE A 1 428 ? 9.396 -24.271 29.387 1.00 66.19 428 ILE A O 1
ATOM 3390 N N . GLY A 1 429 ? 7.449 -24.823 28.464 1.00 55.66 429 GLY A N 1
ATOM 3391 C CA . GLY A 1 429 ? 7.067 -25.805 29.498 1.00 55.66 429 GLY A CA 1
ATOM 3392 C C . GLY A 1 429 ? 7.819 -27.154 29.468 1.00 55.66 429 GLY A C 1
ATOM 3393 O O . GLY A 1 429 ? 7.279 -28.156 29.932 1.00 55.66 429 GLY A O 1
ATOM 3394 N N . ASN A 1 430 ? 9.020 -27.225 28.886 1.00 49.31 430 ASN A N 1
ATOM 3395 C CA . ASN A 1 430 ? 9.601 -28.445 28.301 1.00 49.31 430 ASN A CA 1
ATOM 3396 C C . ASN A 1 430 ? 10.303 -29.460 29.226 1.00 49.31 430 ASN A C 1
ATOM 3398 O O . ASN A 1 430 ? 11.039 -30.298 28.713 1.00 49.31 430 ASN A O 1
ATOM 3402 N N . ILE A 1 431 ? 10.114 -29.455 30.548 1.00 52.09 431 ILE A N 1
ATOM 3403 C CA . ILE A 1 431 ? 10.816 -30.450 31.393 1.00 52.09 431 ILE A CA 1
ATOM 3404 C C . ILE A 1 431 ? 9.947 -31.681 31.702 1.00 52.09 431 ILE A C 1
ATOM 3406 O O . ILE A 1 431 ? 10.489 -32.761 31.920 1.00 52.09 431 ILE A O 1
ATOM 3410 N N . ASP A 1 432 ? 8.613 -31.591 31.608 1.00 69.44 432 ASP A N 1
ATOM 3411 C CA . ASP A 1 432 ? 7.753 -32.772 31.750 1.00 69.44 432 ASP A CA 1
ATOM 3412 C C . ASP A 1 432 ? 6.532 -32.741 30.815 1.00 69.44 432 ASP A C 1
ATOM 3414 O O . ASP A 1 432 ? 5.496 -32.121 31.086 1.00 69.44 432 ASP A O 1
ATOM 3418 N N . LEU A 1 433 ? 6.648 -33.469 29.698 1.00 74.19 433 LEU A N 1
ATOM 3419 C CA . LEU A 1 433 ? 5.561 -33.698 28.742 1.00 74.19 433 LEU A CA 1
ATOM 3420 C C . LEU A 1 433 ? 4.294 -34.242 29.423 1.00 74.19 433 LEU A C 1
ATOM 3422 O O . LEU A 1 433 ? 3.190 -33.972 28.945 1.00 74.19 433 LEU A O 1
ATOM 3426 N N . SER A 1 434 ? 4.433 -34.990 30.524 1.00 78.62 434 SER A N 1
ATOM 3427 C CA . SER A 1 434 ? 3.305 -35.561 31.260 1.00 78.62 434 SER A CA 1
ATOM 3428 C C . SER A 1 434 ? 2.535 -34.500 32.049 1.00 78.62 434 SER A C 1
ATOM 3430 O O . SER A 1 434 ? 1.306 -34.478 31.979 1.00 78.62 434 SER A O 1
ATOM 3432 N N . VAL A 1 435 ? 3.228 -33.555 32.697 1.00 78.81 435 VAL A N 1
ATOM 3433 C CA . VAL A 1 435 ? 2.607 -32.419 33.403 1.00 78.81 435 VAL A CA 1
ATOM 3434 C C . VAL A 1 435 ? 1.868 -31.525 32.417 1.00 78.81 435 VAL A C 1
ATOM 3436 O O . VAL A 1 435 ? 0.713 -31.165 32.649 1.00 78.81 435 VAL A O 1
ATOM 3439 N N . ARG A 1 436 ? 2.498 -31.232 31.273 1.00 84.81 436 ARG A N 1
ATOM 3440 C CA . ARG A 1 436 ? 1.866 -30.470 30.192 1.00 84.81 436 ARG A CA 1
ATOM 3441 C C . ARG A 1 436 ? 0.587 -31.148 29.713 1.00 84.81 436 ARG A C 1
ATOM 3443 O O . ARG A 1 436 ? -0.460 -30.509 29.639 1.00 84.81 436 ARG A O 1
ATOM 3450 N N . ARG A 1 437 ? 0.667 -32.444 29.396 1.00 86.38 437 ARG A N 1
ATOM 3451 C CA . ARG A 1 437 ? -0.472 -33.227 28.905 1.00 86.38 437 ARG A CA 1
ATOM 3452 C C . ARG A 1 437 ? -1.606 -33.254 29.924 1.00 86.38 437 ARG A C 1
ATOM 3454 O O . ARG A 1 437 ? -2.740 -32.965 29.565 1.00 86.38 437 ARG A O 1
ATOM 3461 N N . HIS A 1 438 ? -1.287 -33.490 31.195 1.00 87.44 438 HIS A N 1
ATOM 3462 C CA . HIS A 1 438 ? -2.257 -33.485 32.291 1.00 87.44 438 HIS A CA 1
ATOM 3463 C C . HIS A 1 438 ? -2.970 -32.139 32.439 1.00 87.44 438 HIS A C 1
ATOM 3465 O O . HIS A 1 438 ? -4.190 -32.084 32.593 1.00 87.44 438 HIS A O 1
ATOM 3471 N N . ALA A 1 439 ? -2.232 -31.035 32.353 1.00 87.12 439 ALA A N 1
ATOM 3472 C CA . ALA A 1 439 ? -2.819 -29.708 32.437 1.00 87.12 439 ALA A CA 1
ATOM 3473 C C . ALA A 1 439 ? -3.659 -29.340 31.203 1.00 87.12 439 ALA A C 1
ATOM 3475 O O . ALA A 1 439 ? -4.723 -28.741 31.355 1.00 87.12 439 ALA A O 1
ATOM 3476 N N . LEU A 1 440 ? -3.237 -29.740 29.997 1.00 90.94 440 LEU A N 1
ATOM 3477 C CA . LEU A 1 440 ? -4.050 -29.599 28.784 1.00 90.94 440 LEU A CA 1
ATOM 3478 C C . LEU A 1 440 ? -5.328 -30.450 28.855 1.00 90.94 440 LEU A C 1
ATOM 3480 O O . LEU A 1 440 ? -6.384 -29.983 28.437 1.00 90.94 440 LEU A O 1
ATOM 3484 N N . ASP A 1 441 ? -5.274 -31.648 29.439 1.00 92.00 441 ASP A N 1
ATOM 3485 C CA . ASP A 1 441 ? -6.450 -32.503 29.637 1.00 92.00 441 ASP A CA 1
ATOM 3486 C C . ASP A 1 441 ? -7.419 -31.921 30.675 1.00 92.00 441 ASP A C 1
ATOM 3488 O O . ASP A 1 441 ? -8.633 -31.912 30.458 1.00 92.00 441 ASP A O 1
ATOM 3492 N N . LYS A 1 442 ? -6.909 -31.358 31.776 1.00 91.38 442 LYS A N 1
ATOM 3493 C CA . LYS A 1 442 ? -7.727 -30.592 32.730 1.00 91.38 442 LYS A CA 1
ATOM 3494 C C . LYS A 1 442 ? -8.349 -29.355 32.083 1.00 91.38 442 LYS A C 1
ATOM 3496 O O . LYS A 1 442 ? -9.532 -29.089 32.297 1.00 91.38 442 LYS A O 1
ATOM 3501 N N . LEU A 1 443 ? -7.585 -28.617 31.272 1.00 92.06 443 LEU A N 1
ATOM 3502 C CA . LEU A 1 443 ? -8.095 -27.480 30.504 1.00 92.06 443 LEU A CA 1
ATOM 3503 C C . LEU A 1 443 ? -9.209 -27.929 29.549 1.00 92.06 443 LEU A C 1
ATOM 3505 O O . LEU A 1 443 ? -10.271 -27.314 29.524 1.00 92.06 443 LEU A O 1
ATOM 3509 N N . ALA A 1 444 ? -9.020 -29.039 28.834 1.00 94.75 444 ALA A N 1
ATOM 3510 C CA . ALA A 1 444 ? -10.034 -29.627 27.964 1.00 94.75 444 ALA A CA 1
ATOM 3511 C C . ALA A 1 444 ? -11.317 -30.001 28.723 1.00 94.75 444 ALA A C 1
ATOM 3513 O O . ALA A 1 444 ? -12.422 -29.768 28.231 1.00 94.75 444 ALA A O 1
ATOM 3514 N N . GLN A 1 445 ? -11.193 -30.564 29.928 1.00 93.69 445 GLN A N 1
ATOM 3515 C CA . GLN A 1 445 ? -12.339 -30.871 30.788 1.00 93.69 445 GLN A CA 1
ATOM 3516 C C . GLN A 1 445 ? -13.047 -29.603 31.286 1.00 93.69 445 GLN A C 1
ATOM 3518 O O . GLN A 1 445 ? -14.277 -29.578 31.320 1.00 93.69 445 GLN A O 1
ATOM 3523 N N . SER A 1 446 ? -12.300 -28.547 31.617 1.00 91.44 446 SER A N 1
ATOM 3524 C CA . SER A 1 446 ? -12.853 -27.242 32.006 1.00 91.44 446 SER A CA 1
ATOM 3525 C C . SER A 1 446 ? -13.608 -26.568 30.856 1.00 91.44 446 SER A C 1
ATOM 3527 O O . SER A 1 446 ? -14.742 -26.135 31.039 1.00 91.44 446 SER A O 1
ATOM 3529 N N . ILE A 1 447 ? -13.056 -26.594 29.636 1.00 92.75 447 ILE A N 1
ATOM 3530 C CA . ILE A 1 447 ? -13.732 -26.113 28.416 1.00 92.75 447 ILE A CA 1
ATOM 3531 C C . ILE A 1 447 ? -15.059 -26.859 28.186 1.00 92.75 447 ILE A C 1
ATOM 3533 O O . ILE A 1 447 ? -16.048 -26.256 27.780 1.00 92.75 447 ILE A O 1
ATOM 3537 N N . LYS A 1 448 ? -15.113 -28.161 28.499 1.00 93.31 448 LYS A N 1
ATOM 3538 C CA . LYS A 1 448 ? -16.343 -28.976 28.443 1.00 93.31 448 LYS A CA 1
ATOM 3539 C C . LYS A 1 448 ? -17.302 -28.745 29.623 1.00 93.31 448 LYS A C 1
ATOM 3541 O O . LYS A 1 448 ? -18.341 -29.398 29.684 1.00 93.31 448 LYS A O 1
ATOM 3546 N N . GLY A 1 449 ? -16.959 -27.878 30.578 1.00 89.69 449 GLY A N 1
ATOM 3547 C CA . GLY A 1 449 ? -17.737 -27.629 31.795 1.00 89.69 449 GLY A CA 1
ATOM 3548 C C . GLY A 1 449 ? -17.728 -28.785 32.804 1.00 89.69 449 GLY A C 1
ATOM 3549 O O . GLY A 1 449 ? -18.552 -28.806 33.714 1.00 89.69 449 GLY A O 1
ATOM 3550 N N . LEU A 1 450 ? -16.826 -29.761 32.649 1.00 83.44 450 LEU A N 1
ATOM 3551 C CA . LEU A 1 450 ? -16.741 -30.946 33.514 1.00 83.44 450 LEU A CA 1
ATOM 3552 C C . LEU A 1 450 ? -15.933 -30.690 34.792 1.00 83.44 450 LEU A C 1
ATOM 3554 O O . LEU A 1 450 ? -16.099 -31.403 35.780 1.00 83.44 450 LEU A O 1
ATOM 3558 N N . VAL A 1 451 ? -15.048 -29.694 34.769 1.00 86.50 451 VAL A N 1
ATOM 3559 C CA . VAL A 1 451 ? -14.145 -29.349 35.870 1.00 86.50 451 VAL A CA 1
ATOM 3560 C C . VAL A 1 451 ? -14.193 -27.834 36.095 1.00 86.50 451 VAL A C 1
ATOM 3562 O O . VAL A 1 451 ? -14.192 -27.087 35.119 1.00 86.50 451 VAL A O 1
ATOM 3565 N N . PRO A 1 452 ? -14.246 -27.348 37.349 1.00 84.75 452 PRO A N 1
ATOM 3566 C CA . PRO A 1 452 ? -14.201 -25.916 37.625 1.00 84.75 452 PRO A CA 1
ATOM 3567 C C . PRO A 1 452 ? -12.855 -25.311 37.205 1.00 84.75 452 PRO A C 1
ATOM 3569 O O . PRO A 1 452 ? -11.803 -25.924 37.386 1.00 84.75 452 PRO A O 1
ATOM 3572 N N . ILE A 1 453 ? -12.884 -24.073 36.705 1.00 80.12 453 ILE A N 1
ATOM 3573 C CA . ILE A 1 453 ? -11.715 -23.330 36.201 1.00 80.12 453 ILE A CA 1
ATOM 3574 C C . ILE A 1 453 ? -10.536 -23.336 37.188 1.00 80.12 453 ILE A C 1
ATOM 3576 O O . ILE A 1 453 ? -9.386 -23.455 36.774 1.00 80.12 453 ILE A O 1
ATOM 3580 N N . GLN A 1 454 ? -10.812 -23.275 38.494 1.00 83.69 454 GLN A N 1
ATOM 3581 C CA . GLN A 1 454 ? -9.801 -23.240 39.556 1.00 83.69 454 GLN A CA 1
ATOM 3582 C C . GLN A 1 454 ? -8.969 -24.529 39.671 1.00 83.69 454 GLN A C 1
ATOM 3584 O O . GLN A 1 454 ? -7.947 -24.526 40.348 1.00 83.69 454 GLN A O 1
ATOM 3589 N N . ALA A 1 455 ? -9.402 -25.630 39.053 1.00 79.94 455 ALA A N 1
ATOM 3590 C CA . ALA A 1 455 ? -8.689 -26.906 39.074 1.00 79.94 455 ALA A CA 1
ATOM 3591 C C . ALA A 1 455 ? -7.744 -27.104 37.871 1.00 79.94 455 ALA A C 1
ATOM 3593 O O . ALA A 1 455 ? -7.043 -28.122 37.815 1.00 79.94 455 ALA A O 1
ATOM 3594 N N . VAL A 1 456 ? -7.727 -26.162 36.917 1.00 79.25 456 VAL A N 1
ATOM 3595 C CA . VAL A 1 456 ? -6.788 -26.156 35.788 1.00 79.25 456 VAL A CA 1
ATOM 3596 C C . VAL A 1 456 ? -5.443 -25.615 36.264 1.00 79.25 456 VAL A C 1
ATOM 3598 O O . VAL A 1 456 ? -5.331 -24.449 36.637 1.00 79.25 456 VAL A O 1
ATOM 3601 N N . ASP A 1 457 ? -4.413 -26.459 36.221 1.00 71.06 457 ASP A N 1
ATOM 3602 C CA . ASP A 1 457 ? -3.044 -26.048 36.527 1.00 71.06 457 ASP A CA 1
ATOM 3603 C C . ASP A 1 457 ? -2.521 -25.203 35.357 1.00 71.06 457 ASP A C 1
ATOM 3605 O O . ASP A 1 457 ? -2.216 -25.727 34.283 1.00 71.06 457 ASP A O 1
ATOM 3609 N N . GLN A 1 458 ? -2.446 -23.884 35.536 1.00 69.38 458 GLN A N 1
ATOM 3610 C CA . GLN A 1 458 ? -1.977 -22.960 34.502 1.00 69.38 458 GLN A CA 1
ATOM 3611 C C . GLN A 1 458 ? -0.445 -23.010 34.384 1.00 69.38 458 GLN A C 1
ATOM 3613 O O . GLN A 1 458 ? 0.234 -22.037 34.690 1.00 69.38 458 GLN A O 1
ATOM 3618 N N . TYR A 1 459 ? 0.132 -24.131 33.938 1.00 67.19 459 TYR A N 1
ATOM 3619 C CA . TYR A 1 459 ? 1.598 -24.274 33.831 1.00 67.19 459 TYR A CA 1
ATOM 3620 C C . TYR A 1 459 ? 2.250 -23.204 32.932 1.00 67.19 459 TYR A C 1
ATOM 3622 O O . TYR A 1 459 ? 3.442 -22.939 33.053 1.00 67.19 459 TYR A O 1
ATOM 3630 N N . TRP A 1 460 ? 1.468 -22.591 32.034 1.00 67.38 460 TRP A N 1
ATOM 3631 C CA . TRP A 1 460 ? 1.866 -21.490 31.152 1.00 67.38 460 TRP A CA 1
ATOM 3632 C C . TRP A 1 460 ? 1.752 -20.100 31.807 1.00 67.38 460 TRP A C 1
ATOM 3634 O O . TRP A 1 460 ? 2.343 -19.144 31.311 1.00 67.38 460 TRP A O 1
ATOM 3644 N N . ILE A 1 461 ? 1.024 -19.971 32.923 1.00 56.09 461 ILE A N 1
ATOM 3645 C CA . ILE A 1 461 ? 0.871 -18.737 33.707 1.00 56.09 461 ILE A CA 1
ATOM 3646 C C . ILE A 1 461 ? 1.630 -18.929 35.019 1.00 56.09 461 ILE A C 1
ATOM 3648 O O . ILE A 1 461 ? 1.084 -19.341 36.034 1.00 56.09 461 ILE A O 1
ATOM 3652 N N . GLY A 1 462 ? 2.919 -18.603 34.998 1.00 54.09 462 GLY A N 1
ATOM 3653 C CA . GLY A 1 462 ? 3.690 -18.434 36.224 1.00 54.09 462 GLY A CA 1
ATOM 3654 C C . GLY A 1 462 ? 4.120 -19.736 36.884 1.00 54.09 462 GLY A C 1
ATOM 3655 O O . GLY A 1 462 ? 3.587 -20.144 37.914 1.00 54.09 462 GLY A O 1
ATOM 3656 N N . VAL A 1 463 ? 5.211 -20.311 36.385 1.00 48.91 463 VAL A N 1
ATOM 3657 C CA . VAL A 1 463 ? 6.021 -21.164 37.248 1.00 48.91 463 VAL A CA 1
ATOM 3658 C C . VAL A 1 463 ? 6.761 -20.248 38.228 1.00 48.91 463 VAL A C 1
ATOM 3660 O O . VAL A 1 463 ? 7.637 -19.476 37.839 1.00 48.91 463 VAL A O 1
ATOM 3663 N N . ASN A 1 464 ? 6.390 -20.297 39.511 1.00 56.34 464 ASN A N 1
ATOM 3664 C CA . ASN A 1 464 ? 7.129 -19.663 40.619 1.00 56.34 464 ASN A CA 1
ATOM 3665 C C . ASN A 1 464 ? 8.381 -20.473 40.992 1.00 56.34 464 ASN A C 1
ATOM 3667 O O . ASN A 1 464 ? 8.860 -20.428 42.121 1.00 56.34 464 ASN A O 1
ATOM 3671 N N . THR A 1 465 ? 8.884 -21.269 40.059 1.00 59.81 465 THR A N 1
ATOM 3672 C CA . THR A 1 465 ? 10.094 -22.066 40.192 1.00 59.81 465 THR A CA 1
ATOM 3673 C C . THR A 1 465 ? 10.966 -21.691 38.999 1.00 59.81 465 THR A C 1
ATOM 3675 O O . THR A 1 465 ? 10.461 -21.715 37.876 1.00 59.81 465 THR A O 1
ATOM 3678 N N . PRO A 1 466 ? 12.210 -21.228 39.208 1.00 70.94 466 PRO A N 1
ATOM 3679 C CA . PRO A 1 466 ? 13.042 -20.767 38.104 1.00 70.94 466 PRO A CA 1
ATOM 3680 C C . PRO A 1 466 ? 13.389 -21.933 37.173 1.00 70.94 466 PRO A C 1
ATOM 3682 O O . PRO A 1 466 ? 13.890 -22.958 37.634 1.00 70.94 466 PRO A O 1
ATOM 3685 N N . HIS A 1 467 ? 13.147 -21.774 35.873 1.00 65.56 467 HIS A N 1
ATOM 3686 C CA . HIS A 1 467 ? 13.472 -22.766 34.847 1.00 65.56 467 HIS A CA 1
ATOM 3687 C C . HIS A 1 467 ? 14.434 -22.198 33.816 1.00 65.56 467 HIS A C 1
ATOM 3689 O O . HIS A 1 467 ? 14.126 -21.200 33.174 1.00 65.56 467 HIS A O 1
ATOM 3695 N N . LEU A 1 468 ? 15.580 -22.850 33.628 1.00 74.62 468 LEU A N 1
ATOM 3696 C CA . LEU A 1 468 ? 16.544 -22.483 32.594 1.00 74.62 468 LEU A CA 1
ATOM 3697 C C . LEU A 1 468 ? 15.956 -22.759 31.200 1.00 74.62 468 LEU A C 1
ATOM 3699 O O . LEU A 1 468 ? 15.555 -23.881 30.906 1.00 74.62 468 LEU A O 1
ATOM 3703 N N . LEU A 1 469 ? 15.891 -21.724 30.368 1.00 65.50 469 LEU A N 1
ATOM 3704 C CA . LEU A 1 469 ? 15.426 -21.757 28.978 1.00 65.50 469 LEU A CA 1
ATOM 3705 C C . LEU A 1 469 ? 16.589 -21.909 28.004 1.00 65.50 469 LEU A C 1
ATOM 3707 O O . LEU A 1 469 ? 16.489 -22.652 27.034 1.00 65.50 469 LEU A O 1
ATOM 3711 N N . GLN A 1 470 ? 17.679 -21.187 28.263 1.00 75.44 470 GLN A N 1
ATOM 3712 C CA . GLN A 1 470 ? 18.874 -21.186 27.431 1.00 75.44 470 GLN A CA 1
ATOM 3713 C C . GLN A 1 470 ? 20.094 -20.875 28.292 1.00 75.44 470 GLN A C 1
ATOM 3715 O O . GLN A 1 470 ? 20.061 -19.962 29.117 1.00 75.44 470 GLN A O 1
ATOM 3720 N N . GLU A 1 471 ? 21.166 -21.632 28.091 1.00 85.31 471 GLU A N 1
ATOM 3721 C CA . GLU A 1 471 ? 22.428 -21.461 28.806 1.00 85.31 471 GLU A CA 1
ATOM 3722 C C . GLU A 1 471 ? 23.418 -20.638 27.970 1.00 85.31 471 GLU A C 1
ATOM 3724 O O . GLU A 1 471 ? 23.543 -20.848 26.763 1.00 85.31 471 GLU A O 1
ATOM 3729 N N . GLY A 1 472 ? 24.121 -19.702 28.613 1.00 74.25 472 GLY A N 1
ATOM 3730 C CA . GLY A 1 472 ? 25.298 -19.040 28.044 1.00 74.25 472 GLY A CA 1
ATOM 3731 C C . GLY A 1 472 ? 25.068 -18.073 26.874 1.00 74.25 472 GLY A C 1
ATOM 3732 O O . GLY A 1 472 ? 26.034 -17.756 26.180 1.00 74.25 472 GLY A O 1
ATOM 3733 N N . TYR A 1 473 ? 23.851 -17.560 26.652 1.00 82.31 473 TYR A N 1
ATOM 3734 C CA . TYR A 1 473 ? 23.581 -16.532 25.636 1.00 82.31 473 TYR A CA 1
ATOM 3735 C C . TYR A 1 473 ? 24.366 -15.250 25.955 1.00 82.31 473 TYR A C 1
ATOM 3737 O O . TYR A 1 473 ? 24.007 -14.505 26.865 1.00 82.31 473 TYR A O 1
ATOM 3745 N N . PHE A 1 474 ? 25.489 -15.045 25.260 1.00 85.19 474 PHE A N 1
ATOM 3746 C CA . PHE A 1 474 ? 26.471 -13.984 25.527 1.00 85.19 474 PHE A CA 1
ATOM 3747 C C . PHE A 1 474 ? 26.843 -13.827 27.015 1.00 85.19 474 PHE A C 1
ATOM 3749 O O . PHE A 1 474 ? 26.961 -12.719 27.534 1.00 85.19 474 PHE A O 1
ATOM 3756 N N . GLY A 1 475 ? 27.018 -14.950 27.719 1.00 84.50 475 GLY A N 1
ATOM 3757 C CA . GLY A 1 475 ? 27.349 -14.944 29.149 1.00 84.50 475 GLY A CA 1
ATOM 3758 C C . GLY A 1 475 ? 26.150 -14.757 30.085 1.00 84.50 475 GLY A C 1
ATOM 3759 O O . GLY A 1 475 ? 26.354 -14.581 31.284 1.00 84.50 475 GLY A O 1
ATOM 3760 N N . TYR A 1 476 ? 24.917 -14.845 29.574 1.00 92.12 476 TYR A N 1
ATOM 3761 C CA . TYR A 1 476 ? 23.682 -14.856 30.357 1.00 92.12 476 TYR A CA 1
ATOM 3762 C C . TYR A 1 476 ? 22.928 -16.184 30.218 1.00 92.12 476 TYR A C 1
ATOM 3764 O O . TYR A 1 476 ? 22.781 -16.745 29.135 1.00 92.12 476 TYR A O 1
ATOM 3772 N N . ASN A 1 477 ? 22.378 -16.654 31.330 1.00 89.94 477 ASN A N 1
ATOM 3773 C CA . ASN A 1 477 ? 21.403 -17.730 31.387 1.00 89.94 477 ASN A CA 1
ATOM 3774 C C . ASN A 1 477 ? 19.995 -17.138 31.316 1.00 89.94 477 ASN A C 1
ATOM 3776 O O . ASN A 1 477 ? 19.615 -16.330 32.163 1.00 89.94 477 ASN A O 1
ATOM 3780 N N . LEU A 1 478 ? 19.207 -17.538 30.322 1.00 83.50 478 LEU A N 1
ATOM 3781 C CA . LEU A 1 478 ? 17.814 -17.117 30.192 1.00 83.50 478 LEU A CA 1
ATOM 3782 C C . LEU A 1 478 ? 16.935 -18.064 31.002 1.00 83.50 478 LEU A C 1
ATOM 3784 O O . LEU A 1 478 ? 16.984 -19.271 30.797 1.00 83.50 478 LEU A O 1
ATOM 3788 N N . ILE A 1 479 ? 16.140 -17.534 31.925 1.00 80.50 479 ILE A N 1
ATOM 3789 C CA . ILE A 1 479 ? 15.369 -18.295 32.907 1.00 80.50 479 ILE A CA 1
ATOM 3790 C C . ILE A 1 479 ? 13.912 -17.820 32.908 1.00 80.50 479 ILE A C 1
ATOM 3792 O O . ILE A 1 479 ? 13.640 -16.635 33.074 1.00 80.50 479 ILE A O 1
ATOM 3796 N N . ALA A 1 480 ? 12.950 -18.731 32.773 1.00 71.56 480 ALA A N 1
ATOM 3797 C CA . ALA A 1 480 ? 11.544 -18.445 33.031 1.00 71.56 480 ALA A CA 1
ATOM 3798 C C . ALA A 1 480 ? 11.270 -18.499 34.537 1.00 71.56 480 ALA A C 1
ATOM 3800 O O . ALA A 1 480 ? 11.509 -19.519 35.181 1.00 71.56 480 ALA A O 1
ATOM 3801 N N . TYR A 1 481 ? 10.744 -17.414 35.102 1.00 74.50 481 TYR A N 1
ATOM 3802 C CA . TYR A 1 481 ? 10.334 -17.358 36.505 1.00 74.50 481 TYR A CA 1
ATOM 3803 C C . TYR A 1 481 ? 9.227 -16.321 36.716 1.00 74.50 481 TYR A C 1
ATOM 3805 O O . TYR A 1 481 ? 9.317 -15.195 36.219 1.00 74.50 481 TYR A O 1
ATOM 3813 N N . ALA A 1 482 ? 8.182 -16.692 37.462 1.00 67.69 482 ALA A N 1
ATOM 3814 C CA . ALA A 1 482 ? 7.047 -15.832 37.813 1.00 67.69 482 ALA A CA 1
ATOM 3815 C C . ALA A 1 482 ? 6.369 -15.166 36.591 1.00 67.69 482 ALA A C 1
ATOM 3817 O O . ALA A 1 482 ? 5.995 -13.993 36.619 1.00 67.69 482 ALA A O 1
ATOM 3818 N N . GLY A 1 483 ? 6.237 -15.920 35.492 1.00 62.84 483 GLY A N 1
ATOM 3819 C CA . GLY A 1 483 ? 5.566 -15.465 34.266 1.00 62.84 483 GLY A CA 1
ATOM 3820 C C . GLY A 1 483 ? 6.381 -14.473 33.431 1.00 62.84 483 GLY A C 1
ATOM 3821 O O . GLY A 1 483 ? 5.810 -13.708 32.658 1.00 62.84 483 GLY A O 1
ATOM 3822 N N . ARG A 1 484 ? 7.706 -14.440 33.614 1.00 72.88 484 ARG A N 1
ATOM 3823 C CA . ARG A 1 484 ? 8.638 -13.588 32.866 1.00 72.88 484 ARG A CA 1
ATOM 3824 C C . ARG A 1 484 ? 9.885 -14.365 32.478 1.00 72.88 484 ARG A C 1
ATOM 3826 O O . ARG A 1 484 ? 10.208 -15.365 33.117 1.00 72.88 484 ARG A O 1
ATOM 3833 N N . VAL A 1 485 ? 10.590 -13.864 31.468 1.00 75.56 485 VAL A N 1
ATOM 3834 C CA . VAL A 1 485 ? 11.934 -14.326 31.120 1.00 75.56 485 VAL A CA 1
ATOM 3835 C C . VAL A 1 485 ? 12.951 -13.387 31.757 1.00 75.56 485 VAL A C 1
ATOM 3837 O O . VAL A 1 485 ? 12.859 -12.164 31.638 1.00 75.56 485 VAL A O 1
ATOM 3840 N N . TRP A 1 486 ? 13.911 -13.973 32.454 1.00 87.62 486 TRP A N 1
ATOM 3841 C CA . TRP A 1 486 ? 14.992 -13.295 33.142 1.00 87.62 486 TRP A CA 1
ATOM 3842 C C . TRP A 1 486 ? 16.308 -13.680 32.486 1.00 87.62 486 TRP A C 1
ATOM 3844 O O . TRP A 1 486 ? 16.588 -14.866 32.377 1.00 87.62 486 TRP A O 1
ATOM 3854 N N . ALA A 1 487 ? 17.118 -12.717 32.062 1.00 90.94 487 ALA A N 1
ATOM 3855 C CA . ALA A 1 487 ? 18.498 -13.003 31.682 1.00 90.94 487 ALA A CA 1
ATOM 3856 C C . ALA A 1 487 ? 19.380 -12.794 32.913 1.00 90.94 487 ALA A C 1
ATOM 3858 O O . ALA A 1 487 ? 19.385 -11.699 33.471 1.00 90.94 487 ALA A O 1
ATOM 3859 N N . ILE A 1 488 ? 20.089 -13.833 33.346 1.00 91.75 488 ILE A N 1
ATOM 3860 C CA . ILE A 1 488 ? 20.934 -13.820 34.543 1.00 91.75 488 ILE A CA 1
ATOM 3861 C C . ILE A 1 488 ? 22.388 -14.002 34.128 1.00 91.75 488 ILE A C 1
ATOM 3863 O O . ILE A 1 488 ? 22.722 -15.000 33.499 1.00 91.75 488 ILE A O 1
ATOM 3867 N N . GLU A 1 489 ? 23.251 -13.058 34.475 1.00 92.25 489 GLU A N 1
ATOM 3868 C CA . GLU A 1 489 ? 24.674 -13.109 34.141 1.00 92.25 489 GLU A CA 1
ATOM 3869 C C . GLU A 1 489 ? 25.333 -14.330 34.809 1.00 92.25 489 GLU A C 1
ATOM 3871 O O . GLU A 1 489 ? 25.247 -14.517 36.024 1.00 92.25 489 GLU A O 1
ATOM 3876 N N . VAL A 1 490 ? 25.988 -15.186 34.019 1.00 86.88 490 VAL A N 1
ATOM 3877 C CA . VAL A 1 490 ? 26.532 -16.488 34.461 1.00 86.88 490 VAL A CA 1
ATOM 3878 C C . VAL A 1 490 ? 27.589 -16.320 35.559 1.00 86.88 490 VAL A C 1
ATOM 3880 O O . VAL A 1 490 ? 27.741 -17.179 36.427 1.00 86.88 490 VAL A O 1
ATOM 3883 N N . THR A 1 491 ? 28.304 -15.196 35.557 1.00 86.75 491 THR A N 1
ATOM 3884 C CA . THR A 1 491 ? 29.383 -14.887 36.506 1.00 86.75 491 THR A CA 1
ATOM 3885 C C . THR A 1 491 ? 28.894 -14.260 37.814 1.00 86.75 491 THR A C 1
ATOM 3887 O O . THR A 1 491 ? 29.676 -14.166 38.760 1.00 86.75 491 THR A O 1
ATOM 3890 N N . ALA A 1 492 ? 27.619 -13.865 37.911 1.00 80.69 492 ALA A N 1
ATOM 3891 C CA . ALA A 1 492 ? 27.081 -13.151 39.073 1.00 80.69 492 ALA A CA 1
ATOM 3892 C C . ALA A 1 492 ? 26.838 -14.053 40.305 1.00 80.69 492 ALA A C 1
ATOM 3894 O O . ALA A 1 492 ? 26.604 -13.554 41.406 1.00 80.69 492 ALA A O 1
ATOM 3895 N N . GLY A 1 493 ? 26.952 -15.380 40.155 1.00 76.94 493 GLY A N 1
ATOM 3896 C CA . GLY A 1 493 ? 26.752 -16.357 41.231 1.00 76.94 493 GLY A CA 1
ATOM 3897 C C . GLY A 1 493 ? 25.283 -16.781 41.411 1.00 76.94 493 GLY A C 1
ATOM 3898 O O . GLY A 1 493 ? 24.455 -16.533 40.537 1.00 76.94 493 GLY A O 1
ATOM 3899 N N . PRO A 1 494 ? 24.929 -17.479 42.507 1.00 77.75 494 PRO A N 1
ATOM 3900 C CA . PRO A 1 494 ? 23.559 -17.937 42.737 1.00 77.75 494 PRO A CA 1
ATOM 3901 C C . PRO A 1 494 ? 22.633 -16.779 43.146 1.00 77.75 494 PRO A C 1
ATOM 3903 O O . PRO A 1 494 ? 22.904 -16.079 44.121 1.00 77.75 494 PRO A O 1
ATOM 3906 N N . LEU A 1 495 ? 21.513 -16.615 42.434 1.00 80.44 495 LEU A N 1
ATOM 3907 C CA . LEU A 1 495 ? 20.474 -15.625 42.740 1.00 80.44 495 LEU A CA 1
ATOM 3908 C C . LEU A 1 495 ? 19.323 -16.251 43.538 1.00 80.44 495 LEU A C 1
ATOM 3910 O O . LEU A 1 495 ? 18.731 -17.240 43.104 1.00 80.44 495 LEU A O 1
ATOM 3914 N N . ASP A 1 496 ? 18.949 -15.621 44.653 1.00 80.44 496 ASP A N 1
ATOM 3915 C CA . ASP A 1 496 ? 17.712 -15.923 45.379 1.00 80.44 496 ASP A CA 1
ATOM 3916 C C . ASP A 1 496 ? 16.628 -14.882 45.059 1.00 80.44 496 ASP A C 1
ATOM 3918 O O . ASP A 1 496 ? 16.670 -13.743 45.527 1.00 80.44 496 ASP A O 1
ATOM 3922 N N . PHE A 1 497 ? 15.624 -15.290 44.281 1.00 73.06 497 PHE A N 1
ATOM 3923 C CA . PHE A 1 497 ? 14.493 -14.442 43.900 1.00 73.06 497 PHE A CA 1
ATOM 3924 C C . PHE A 1 497 ? 13.577 -14.042 45.072 1.00 73.06 497 PHE A C 1
ATOM 3926 O O . PHE A 1 497 ? 12.741 -13.153 44.899 1.00 73.06 497 PHE A O 1
ATOM 3933 N N . ALA A 1 498 ? 13.695 -14.674 46.247 1.00 74.19 498 ALA A N 1
ATOM 3934 C CA . ALA A 1 498 ? 12.937 -14.290 47.440 1.00 74.19 498 ALA A CA 1
ATOM 3935 C C . ALA A 1 498 ? 13.507 -13.037 48.128 1.00 74.19 498 ALA A C 1
ATOM 3937 O O . ALA A 1 498 ? 12.804 -12.380 48.900 1.00 74.19 498 ALA A O 1
ATOM 3938 N N . ASN A 1 499 ? 14.764 -12.685 47.845 1.00 80.56 499 ASN A N 1
ATOM 3939 C CA . ASN A 1 499 ? 15.425 -11.528 48.427 1.00 80.56 499 ASN A CA 1
ATOM 3940 C C . ASN A 1 499 ? 15.282 -10.302 47.511 1.00 80.56 499 ASN A C 1
ATOM 3942 O O . ASN A 1 499 ? 16.041 -10.113 46.560 1.00 80.56 499 ASN A O 1
ATOM 3946 N N . ALA A 1 500 ? 14.284 -9.465 47.804 1.00 75.31 500 ALA A N 1
ATOM 3947 C CA . ALA A 1 500 ? 13.936 -8.306 46.984 1.00 75.31 500 ALA A CA 1
ATOM 3948 C C . ALA A 1 500 ? 15.084 -7.294 46.831 1.00 75.31 500 ALA A C 1
ATOM 3950 O O . ALA A 1 500 ? 15.210 -6.698 45.763 1.00 75.31 500 ALA A O 1
ATOM 3951 N N . ASP A 1 501 ? 15.927 -7.137 47.854 1.00 76.88 501 ASP A N 1
ATOM 3952 C CA . ASP A 1 501 ? 17.050 -6.197 47.825 1.00 76.88 501 ASP A CA 1
ATOM 3953 C C . ASP A 1 501 ? 18.121 -6.672 46.830 1.00 76.88 501 ASP A C 1
ATOM 3955 O O . ASP A 1 501 ? 18.540 -5.917 45.958 1.00 76.88 501 ASP A O 1
ATOM 3959 N N . VAL A 1 502 ? 18.456 -7.969 46.851 1.00 82.00 502 VAL A N 1
ATOM 3960 C CA . VAL A 1 502 ? 19.418 -8.574 45.909 1.00 82.00 502 VAL A CA 1
ATOM 3961 C C . VAL A 1 502 ? 18.905 -8.512 44.468 1.00 82.00 502 VAL A C 1
ATOM 3963 O O . VAL A 1 502 ? 19.664 -8.213 43.548 1.00 82.00 502 VAL A O 1
ATOM 3966 N N . VAL A 1 503 ? 17.607 -8.747 44.254 1.00 78.81 503 VAL A N 1
ATOM 3967 C CA . VAL A 1 503 ? 16.988 -8.652 42.921 1.00 78.81 503 VAL A CA 1
ATOM 3968 C C . VAL A 1 503 ? 17.020 -7.217 42.388 1.00 78.81 503 VAL A C 1
ATOM 3970 O O . VAL A 1 503 ? 17.284 -7.018 41.202 1.00 78.81 503 VAL A O 1
ATOM 3973 N N . GLN A 1 504 ? 16.759 -6.215 43.233 1.00 77.75 504 GLN A N 1
ATOM 3974 C CA . GLN A 1 504 ? 16.852 -4.806 42.834 1.00 77.75 504 GLN A CA 1
ATOM 3975 C C . GLN A 1 504 ? 18.293 -4.399 42.528 1.00 77.75 504 GLN A C 1
ATOM 3977 O O . GLN A 1 504 ? 18.526 -3.746 41.512 1.00 77.75 504 GLN A O 1
ATOM 3982 N N . ASP A 1 505 ? 19.256 -4.846 43.333 1.00 81.56 505 ASP A N 1
ATOM 3983 C CA . ASP A 1 505 ? 20.677 -4.584 43.101 1.00 81.56 505 ASP A CA 1
ATOM 3984 C C . ASP A 1 505 ? 21.152 -5.182 41.767 1.00 81.56 505 ASP A C 1
ATOM 3986 O O . ASP A 1 505 ? 21.862 -4.525 41.002 1.00 81.56 505 ASP A O 1
ATOM 3990 N N . TRP A 1 506 ? 20.709 -6.400 41.437 1.00 87.81 506 TRP A N 1
ATOM 3991 C CA . TRP A 1 506 ? 21.073 -7.069 40.184 1.00 87.81 506 TRP A CA 1
ATOM 3992 C C . TRP A 1 506 ? 20.373 -6.475 38.956 1.00 87.81 506 TRP A C 1
ATOM 3994 O O . TRP A 1 506 ? 20.947 -6.439 37.868 1.00 87.81 506 TRP A O 1
ATOM 4004 N N . LEU A 1 507 ? 19.147 -5.969 39.118 1.00 81.62 507 LEU A N 1
ATOM 4005 C CA . LEU A 1 507 ? 18.473 -5.189 38.075 1.00 81.62 507 LEU A CA 1
ATOM 4006 C C . LEU A 1 507 ? 19.181 -3.851 37.838 1.00 81.62 507 LEU A C 1
ATOM 4008 O O . LEU A 1 507 ? 19.306 -3.416 36.695 1.00 81.62 507 LEU A O 1
ATOM 4012 N N . ALA A 1 508 ? 19.652 -3.204 38.905 1.00 78.31 508 ALA A N 1
ATOM 4013 C CA . ALA A 1 508 ? 20.331 -1.916 38.827 1.00 78.31 508 ALA A CA 1
ATOM 4014 C C . ALA A 1 508 ? 21.722 -2.017 38.180 1.00 78.31 508 ALA A C 1
ATOM 4016 O O . ALA A 1 508 ? 22.132 -1.095 37.476 1.00 78.31 508 ALA A O 1
ATOM 4017 N N . ASN A 1 509 ? 22.439 -3.125 38.390 1.00 81.50 509 ASN A N 1
ATOM 4018 C CA . ASN A 1 509 ? 23.795 -3.327 37.863 1.00 81.50 509 ASN A CA 1
ATOM 4019 C C . ASN A 1 509 ? 23.848 -4.113 36.527 1.00 81.50 509 ASN A C 1
ATOM 4021 O O . ASN A 1 509 ? 24.928 -4.318 35.966 1.00 81.50 509 ASN A O 1
ATOM 4025 N N . GLY A 1 510 ? 22.693 -4.545 36.004 1.00 84.06 510 GLY A N 1
ATOM 4026 C CA . GLY A 1 510 ? 22.583 -5.273 34.735 1.00 84.06 510 GLY A CA 1
ATOM 4027 C C . GLY A 1 510 ? 22.988 -6.752 34.794 1.00 84.06 510 GLY A C 1
ATOM 4028 O O . GLY A 1 510 ? 23.059 -7.396 33.750 1.00 84.06 510 GLY A O 1
ATOM 4029 N N . SER A 1 511 ? 23.224 -7.308 35.986 1.00 87.25 511 SER A N 1
ATOM 4030 C CA . SER A 1 511 ? 23.450 -8.754 36.174 1.00 87.25 511 SER A CA 1
ATOM 4031 C C . SER A 1 511 ? 22.153 -9.559 36.041 1.00 87.25 511 SER A C 1
ATOM 4033 O O . SER A 1 511 ? 22.175 -10.777 35.877 1.00 87.25 511 SER A O 1
ATOM 4035 N N . LEU A 1 512 ? 21.007 -8.876 36.118 1.00 90.19 512 LEU A N 1
ATOM 4036 C CA . LEU A 1 512 ? 19.678 -9.432 35.917 1.00 90.19 512 LEU A CA 1
ATOM 4037 C C . LEU A 1 512 ? 18.883 -8.525 34.975 1.00 90.19 512 LEU A C 1
ATOM 4039 O O . LEU A 1 512 ? 18.698 -7.343 35.250 1.00 90.19 512 LEU A O 1
ATOM 4043 N N . LEU A 1 513 ? 18.368 -9.077 33.881 1.00 88.81 513 LEU A N 1
ATOM 4044 C CA . LEU A 1 513 ? 17.482 -8.381 32.946 1.00 88.81 513 LEU A CA 1
ATOM 4045 C C . LEU A 1 513 ? 16.124 -9.058 32.915 1.00 88.81 513 LEU A C 1
ATOM 4047 O O . LEU A 1 513 ? 16.008 -10.260 33.134 1.00 88.81 513 LEU A O 1
ATOM 4051 N N . ARG A 1 514 ? 15.081 -8.280 32.633 1.00 83.75 514 ARG A N 1
ATOM 4052 C CA . ARG A 1 514 ? 13.697 -8.745 32.697 1.00 83.75 514 ARG A CA 1
ATOM 4053 C C . ARG A 1 514 ? 12.967 -8.453 31.399 1.00 83.75 514 ARG A C 1
ATOM 4055 O O . ARG A 1 514 ? 12.863 -7.293 31.007 1.00 83.75 514 ARG A O 1
ATOM 4062 N N . ALA A 1 515 ? 12.368 -9.479 30.813 1.00 76.69 515 ALA A N 1
ATOM 4063 C CA . ALA A 1 515 ? 11.551 -9.372 29.616 1.00 76.69 515 ALA A CA 1
ATOM 4064 C C . ALA A 1 515 ? 10.278 -10.220 29.719 1.00 76.69 515 ALA A C 1
ATOM 4066 O O . ALA A 1 515 ? 10.137 -11.095 30.577 1.00 76.69 515 ALA A O 1
ATOM 4067 N N . ALA A 1 516 ? 9.321 -9.929 28.840 1.00 56.53 516 ALA A N 1
ATOM 4068 C CA . ALA A 1 516 ? 8.115 -10.737 28.696 1.00 56.53 516 ALA A CA 1
ATOM 4069 C C . ALA A 1 516 ? 8.362 -12.010 27.863 1.00 56.53 516 ALA A C 1
ATOM 4071 O O . ALA A 1 516 ? 7.649 -12.991 28.041 1.00 56.53 516 ALA A O 1
ATOM 4072 N N . THR A 1 517 ? 9.376 -12.005 26.989 1.00 60.50 517 THR A N 1
ATOM 4073 C CA . THR A 1 517 ? 9.677 -13.074 26.024 1.00 60.50 517 THR A CA 1
ATOM 4074 C C . THR A 1 517 ? 11.173 -13.400 25.999 1.00 60.50 517 THR A C 1
ATOM 4076 O O . THR A 1 517 ? 11.986 -12.619 26.497 1.00 60.50 517 THR A O 1
ATOM 4079 N N . VAL A 1 518 ? 11.535 -14.545 25.407 1.00 61.62 518 VAL A N 1
ATOM 4080 C CA . VAL A 1 518 ? 12.938 -14.942 25.179 1.00 61.62 518 VAL A CA 1
ATOM 4081 C C . VAL A 1 518 ? 13.621 -13.950 24.240 1.00 61.62 518 VAL A C 1
ATOM 4083 O O . VAL A 1 518 ? 14.641 -13.388 24.617 1.00 61.62 518 VAL A O 1
ATOM 4086 N N . ASP A 1 519 ? 12.999 -13.615 23.108 1.00 58.62 519 ASP A N 1
ATOM 4087 C CA . ASP A 1 519 ? 13.545 -12.634 22.157 1.00 58.62 519 ASP A CA 1
ATOM 4088 C C . ASP A 1 519 ? 13.694 -11.241 22.782 1.00 58.62 519 ASP A C 1
ATOM 4090 O O . ASP A 1 519 ? 14.679 -10.541 22.561 1.00 58.62 519 ASP A O 1
ATOM 4094 N N . GLY A 1 520 ? 12.744 -10.845 23.635 1.00 64.06 520 GLY A N 1
ATOM 4095 C CA . GLY A 1 520 ? 12.834 -9.603 24.397 1.00 64.06 520 GLY A CA 1
ATOM 4096 C C . GLY A 1 520 ? 13.978 -9.615 25.413 1.00 64.06 520 GLY A C 1
ATOM 4097 O O . GLY A 1 520 ? 14.560 -8.562 25.673 1.00 64.06 520 GLY A O 1
ATOM 4098 N N . ALA A 1 521 ? 14.308 -10.783 25.975 1.00 72.19 521 ALA A N 1
ATOM 4099 C CA . ALA A 1 521 ? 15.452 -10.964 26.863 1.00 72.19 521 ALA A CA 1
ATOM 4100 C C . ALA A 1 521 ? 16.770 -10.932 26.078 1.00 72.19 521 ALA A C 1
ATOM 4102 O O . ALA A 1 521 ? 17.672 -10.209 26.488 1.00 72.19 521 ALA A O 1
ATOM 4103 N N . CYS A 1 522 ? 16.851 -11.612 24.929 1.00 70.38 522 CYS A N 1
ATOM 4104 C CA . CYS A 1 522 ? 17.990 -11.544 24.010 1.00 70.38 522 CYS A CA 1
ATOM 4105 C C . CYS A 1 522 ? 18.263 -10.097 23.586 1.00 70.38 522 CYS A C 1
ATOM 4107 O O . CYS A 1 522 ? 19.333 -9.573 23.863 1.00 70.38 522 CYS A O 1
ATOM 4109 N N . ALA A 1 523 ? 17.248 -9.386 23.088 1.00 70.19 523 ALA A N 1
ATOM 4110 C CA . ALA A 1 523 ? 17.380 -7.983 22.701 1.00 70.19 523 ALA A CA 1
ATOM 4111 C C . ALA A 1 523 ? 17.737 -7.055 23.879 1.00 70.19 523 ALA A C 1
ATOM 4113 O O . ALA A 1 523 ? 18.306 -5.980 23.691 1.00 70.19 523 ALA A O 1
ATOM 4114 N N . ALA A 1 524 ? 17.354 -7.400 25.113 1.00 75.50 524 ALA A N 1
ATOM 4115 C CA . ALA A 1 524 ? 17.773 -6.655 26.300 1.00 75.50 524 ALA A CA 1
ATOM 4116 C C . ALA A 1 524 ? 19.248 -6.909 26.650 1.00 75.50 524 ALA A C 1
ATOM 4118 O O . ALA A 1 524 ? 19.935 -5.954 27.011 1.00 75.50 524 ALA A O 1
ATOM 4119 N N . VAL A 1 525 ? 19.718 -8.155 26.525 1.00 83.31 525 VAL A 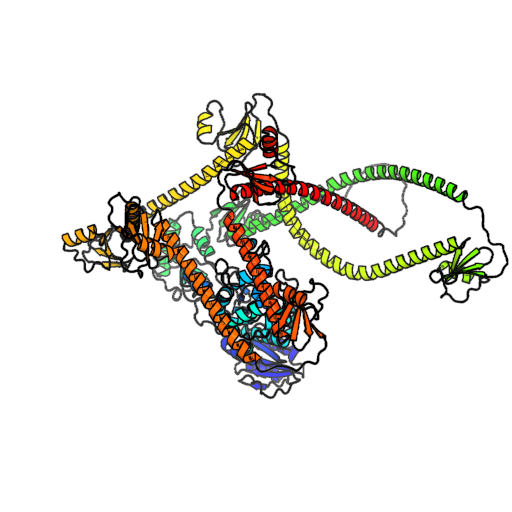N 1
ATOM 4120 C CA . VAL A 1 525 ? 21.131 -8.531 26.693 1.00 83.31 525 VAL A CA 1
ATOM 4121 C C . VAL A 1 525 ? 21.983 -7.837 25.635 1.00 83.31 525 VAL A C 1
ATOM 4123 O O . VAL A 1 525 ? 22.940 -7.162 25.998 1.00 83.31 525 VAL A O 1
ATOM 4126 N N . ASP A 1 526 ? 21.581 -7.900 24.366 1.00 79.94 526 ASP A N 1
ATOM 4127 C CA . ASP A 1 526 ? 22.300 -7.274 23.252 1.00 79.94 526 ASP A CA 1
ATOM 4128 C C . ASP A 1 526 ? 22.469 -5.761 23.499 1.00 79.94 526 ASP A C 1
ATOM 4130 O O . ASP A 1 526 ? 23.587 -5.253 23.553 1.00 79.94 526 ASP A O 1
ATOM 4134 N N . ARG A 1 527 ? 21.377 -5.053 23.836 1.00 77.88 527 ARG A N 1
ATOM 4135 C CA . ARG A 1 527 ? 21.418 -3.615 24.180 1.00 77.88 527 ARG A CA 1
ATOM 4136 C C . ARG A 1 527 ? 22.300 -3.288 25.388 1.00 77.88 527 ARG A C 1
ATOM 4138 O O . ARG A 1 527 ? 22.874 -2.200 25.451 1.00 77.88 527 ARG A O 1
ATOM 4145 N N . LEU A 1 528 ? 22.362 -4.170 26.388 1.00 81.62 528 LEU A N 1
ATOM 4146 C CA . LEU A 1 528 ? 23.211 -3.968 27.564 1.00 81.62 528 LEU A CA 1
ATOM 4147 C C . LEU A 1 528 ? 24.691 -4.155 27.213 1.00 81.62 528 LEU A C 1
ATOM 4149 O O . LEU A 1 528 ? 25.525 -3.381 27.684 1.00 81.62 528 LEU A O 1
ATOM 4153 N N . LEU A 1 529 ? 25.015 -5.162 26.401 1.00 77.31 529 LEU A N 1
ATOM 4154 C CA . LEU A 1 529 ? 26.378 -5.431 25.950 1.00 77.31 529 LEU A CA 1
ATOM 4155 C C . LEU A 1 529 ? 26.895 -4.309 25.054 1.00 77.31 529 LEU A C 1
ATOM 4157 O O . LEU A 1 529 ? 28.015 -3.851 25.272 1.00 77.31 529 LEU A O 1
ATOM 4161 N N . ASP A 1 530 ? 26.055 -3.780 24.165 1.00 70.19 530 ASP A N 1
ATOM 4162 C CA . ASP A 1 530 ? 26.377 -2.599 23.360 1.00 70.19 530 ASP A CA 1
ATOM 4163 C C . ASP A 1 530 ? 26.698 -1.388 24.252 1.00 70.19 530 ASP A C 1
ATOM 4165 O O . ASP A 1 530 ? 27.694 -0.689 24.050 1.00 70.19 530 ASP A O 1
ATOM 4169 N N . ARG A 1 531 ? 25.909 -1.172 25.315 1.00 72.69 531 ARG A N 1
ATOM 4170 C CA . ARG A 1 531 ? 26.147 -0.095 26.289 1.00 72.69 531 ARG A CA 1
ATOM 4171 C C . ARG A 1 531 ? 27.446 -0.287 27.077 1.00 72.69 531 ARG A C 1
ATOM 4173 O O . ARG A 1 531 ? 28.207 0.666 27.231 1.00 72.69 531 ARG A O 1
ATOM 4180 N N . ARG A 1 532 ? 27.715 -1.500 27.573 1.00 74.12 532 ARG A N 1
ATOM 4181 C CA . ARG A 1 532 ? 28.948 -1.822 28.317 1.00 74.12 532 ARG A CA 1
ATOM 4182 C C . ARG A 1 532 ? 30.182 -1.708 27.415 1.00 74.12 532 ARG A C 1
ATOM 4184 O O . ARG A 1 532 ? 31.205 -1.197 27.863 1.00 74.12 532 ARG A O 1
ATOM 4191 N N . ALA A 1 533 ? 30.088 -2.127 26.153 1.00 61.28 533 ALA A N 1
ATOM 4192 C CA . ALA A 1 533 ? 31.153 -1.969 25.164 1.00 61.28 533 ALA A CA 1
ATOM 4193 C C . ALA A 1 533 ? 31.452 -0.486 24.891 1.00 61.28 533 ALA A C 1
ATOM 4195 O O . ALA A 1 533 ? 32.616 -0.084 24.858 1.00 61.28 533 ALA A O 1
ATOM 4196 N N . PHE A 1 534 ? 30.409 0.341 24.798 1.00 50.75 534 PHE A N 1
ATOM 4197 C CA . PHE A 1 534 ? 30.529 1.791 24.657 1.00 50.75 534 PHE A CA 1
ATOM 4198 C C . PHE A 1 534 ? 31.192 2.459 25.881 1.00 50.75 534 PHE A C 1
ATOM 4200 O O . PHE A 1 534 ? 32.128 3.248 25.735 1.00 50.75 534 PHE A O 1
ATOM 4207 N N . GLU A 1 535 ? 30.778 2.109 27.104 1.00 53.72 535 GLU A N 1
ATOM 4208 C CA . GLU A 1 535 ? 31.348 2.649 28.352 1.00 53.72 535 GLU A CA 1
ATOM 4209 C C . GLU A 1 535 ? 32.796 2.184 28.600 1.00 53.72 535 GLU A C 1
ATOM 4211 O O . GLU A 1 535 ? 33.649 2.975 29.018 1.00 53.72 535 GLU A O 1
ATOM 4216 N N . ALA A 1 536 ? 33.114 0.925 28.282 1.00 52.00 536 ALA A N 1
ATOM 4217 C CA . ALA A 1 536 ? 34.481 0.410 28.315 1.00 52.00 536 ALA A CA 1
ATOM 4218 C C . ALA A 1 536 ? 35.374 1.124 27.289 1.00 52.00 536 ALA A C 1
ATOM 4220 O O . ALA A 1 536 ? 36.520 1.451 27.605 1.00 52.00 536 ALA A O 1
ATOM 4221 N N . GLY A 1 537 ? 34.839 1.434 26.102 1.00 41.69 537 GLY A N 1
ATOM 4222 C CA . GLY A 1 537 ? 35.501 2.262 25.094 1.00 41.69 537 GLY A CA 1
ATOM 4223 C C . GLY A 1 537 ? 35.865 3.652 25.624 1.00 41.69 537 GLY A C 1
ATOM 4224 O O . GLY A 1 537 ? 37.012 4.077 25.487 1.00 41.69 537 GLY A O 1
ATOM 4225 N N . LEU A 1 538 ? 34.940 4.317 26.325 1.00 42.16 538 LEU A N 1
ATOM 4226 C CA . LEU A 1 538 ? 35.164 5.627 26.956 1.00 42.16 538 LEU A CA 1
ATOM 4227 C C . LEU A 1 538 ? 36.235 5.590 28.060 1.00 42.16 538 LEU A C 1
ATOM 4229 O O . LEU A 1 538 ? 37.093 6.473 28.121 1.00 42.16 538 LEU A O 1
ATOM 4233 N N . SER A 1 539 ? 36.233 4.559 28.910 1.00 42.91 539 SER A N 1
ATOM 4234 C CA . SER A 1 539 ? 37.242 4.410 29.970 1.00 42.91 539 SER A CA 1
ATOM 4235 C C . SER A 1 539 ? 38.637 4.116 29.411 1.00 42.91 539 SER A C 1
ATOM 4237 O O . SER A 1 539 ? 39.623 4.628 29.941 1.00 42.91 539 SER A O 1
ATOM 4239 N N . LYS A 1 540 ? 38.730 3.309 28.344 1.00 42.38 540 LYS A N 1
ATOM 4240 C CA . LYS A 1 540 ? 39.996 2.996 27.662 1.00 42.38 540 LYS A CA 1
ATOM 4241 C C . LYS A 1 540 ? 40.548 4.236 26.956 1.00 42.38 540 LYS A C 1
ATOM 4243 O O . LYS A 1 540 ? 41.750 4.482 27.010 1.00 42.38 540 LYS A O 1
ATOM 4248 N N . LEU A 1 541 ? 39.683 5.061 26.363 1.00 38.06 541 LEU A N 1
ATOM 4249 C CA . LEU A 1 541 ? 40.056 6.353 25.778 1.00 38.06 541 LEU A CA 1
ATOM 4250 C C . LEU A 1 541 ? 40.666 7.303 26.815 1.00 38.06 541 LEU A C 1
ATOM 4252 O O . LEU A 1 541 ? 41.691 7.909 26.521 1.00 38.06 541 LEU A O 1
ATOM 4256 N N . GLY A 1 542 ? 40.109 7.374 28.030 1.00 37.44 542 GLY A N 1
ATOM 4257 C CA . GLY A 1 542 ? 40.624 8.225 29.111 1.00 37.44 542 GLY A CA 1
ATOM 4258 C C . GLY A 1 542 ? 42.036 7.856 29.582 1.00 37.44 542 GLY A C 1
ATOM 4259 O O . GLY A 1 542 ? 42.905 8.719 29.660 1.00 37.44 542 GLY A O 1
ATOM 4260 N N . THR A 1 543 ? 42.311 6.571 29.823 1.00 43.22 543 THR A N 1
ATOM 4261 C CA . THR A 1 543 ? 43.638 6.123 30.294 1.00 43.22 543 THR A CA 1
ATOM 4262 C C . THR A 1 543 ? 44.701 6.187 29.200 1.00 43.22 543 THR A C 1
ATOM 4264 O O . THR A 1 543 ? 45.846 6.555 29.459 1.00 43.22 543 THR A O 1
ATOM 4267 N N . THR A 1 544 ? 44.319 5.886 27.955 1.00 41.62 544 THR A N 1
ATOM 4268 C CA . THR A 1 544 ? 45.240 5.946 26.809 1.00 41.62 544 THR A CA 1
ATOM 4269 C C . THR A 1 544 ? 45.583 7.394 26.445 1.00 41.62 544 THR A C 1
ATOM 4271 O O . THR A 1 544 ? 46.676 7.653 25.937 1.00 41.62 544 THR A O 1
ATOM 4274 N N . PHE A 1 545 ? 44.685 8.349 26.730 1.00 37.47 545 PHE A N 1
ATOM 4275 C CA . PHE A 1 545 ? 44.950 9.779 26.567 1.00 37.47 545 PHE A CA 1
ATOM 4276 C C . PHE A 1 545 ? 45.999 10.283 27.557 1.00 37.47 545 PHE A C 1
ATOM 4278 O O . PHE A 1 545 ? 46.942 10.938 27.126 1.00 37.47 545 PHE A O 1
ATOM 4285 N N . ASP A 1 546 ? 45.891 9.943 28.843 1.00 41.47 546 ASP A N 1
ATOM 4286 C CA . ASP A 1 546 ? 46.822 10.427 29.873 1.00 41.47 546 ASP A CA 1
ATOM 4287 C C . ASP A 1 546 ? 48.250 9.884 29.675 1.00 41.47 546 ASP A C 1
ATOM 4289 O O . ASP A 1 546 ? 49.230 10.629 29.776 1.00 41.47 546 ASP A O 1
ATOM 4293 N N . GLU A 1 547 ? 48.391 8.609 29.299 1.00 42.69 547 GLU A N 1
ATOM 4294 C CA . GLU A 1 547 ? 49.699 8.001 29.017 1.00 42.69 547 GLU A CA 1
ATOM 4295 C C . GLU A 1 547 ? 50.331 8.548 27.725 1.00 42.69 547 GLU A C 1
ATOM 4297 O O . GLU A 1 547 ? 51.540 8.812 27.672 1.00 42.69 547 GLU A O 1
ATOM 4302 N N . ARG A 1 548 ? 49.518 8.792 26.685 1.00 36.78 548 ARG A N 1
ATOM 4303 C CA . ARG A 1 548 ? 49.993 9.415 25.441 1.00 36.78 548 ARG A CA 1
ATOM 4304 C C . ARG A 1 548 ? 50.308 10.893 25.618 1.00 36.78 548 ARG A C 1
ATOM 4306 O O . ARG A 1 548 ? 51.268 11.339 25.001 1.00 36.78 548 ARG A O 1
ATOM 4313 N N . LEU A 1 549 ? 49.585 11.633 26.460 1.00 39.81 549 LEU A N 1
ATOM 4314 C CA . LEU A 1 549 ? 49.847 13.050 26.728 1.00 39.81 549 LEU A CA 1
ATOM 4315 C C . LEU A 1 549 ? 51.219 13.230 27.387 1.00 39.81 549 LEU A C 1
ATOM 4317 O O . LEU A 1 549 ? 51.999 14.077 26.958 1.00 39.81 549 LEU A O 1
ATOM 4321 N N . ILE A 1 550 ? 51.569 12.382 28.357 1.00 46.19 550 ILE A N 1
ATOM 4322 C CA . ILE A 1 550 ? 52.883 12.415 29.019 1.00 46.19 550 ILE A CA 1
ATOM 4323 C C . ILE A 1 550 ? 54.008 12.080 28.023 1.00 46.19 550 ILE A C 1
ATOM 4325 O O . ILE A 1 550 ? 55.026 12.771 27.981 1.00 46.19 550 ILE A O 1
ATOM 4329 N N . SER A 1 551 ? 53.808 11.082 27.154 1.00 40.66 551 SER A N 1
ATOM 4330 C CA . SER A 1 551 ? 54.777 10.711 26.109 1.00 40.66 551 SER A CA 1
ATOM 4331 C C . SER A 1 551 ? 54.928 11.779 25.014 1.00 40.66 551 SER A C 1
ATOM 4333 O O . SER A 1 551 ? 56.045 12.081 24.587 1.00 40.66 551 SER A O 1
ATOM 4335 N N . LEU A 1 552 ? 53.818 12.380 24.572 1.00 37.62 552 LEU A N 1
ATOM 4336 C CA . LEU A 1 552 ? 53.800 13.444 23.569 1.00 37.62 552 LEU A CA 1
ATOM 4337 C C . LEU A 1 552 ? 54.445 14.716 24.096 1.00 37.62 552 LEU A C 1
ATOM 4339 O O . LEU A 1 552 ? 55.192 15.330 23.347 1.00 37.62 552 LEU A O 1
ATOM 4343 N N . THR A 1 553 ? 54.234 15.071 25.365 1.00 41.22 553 THR A N 1
ATOM 4344 C CA . THR A 1 553 ? 54.831 16.278 25.955 1.00 41.22 553 THR A CA 1
ATOM 4345 C C . THR A 1 553 ? 56.359 16.172 25.975 1.00 41.22 553 THR A C 1
ATOM 4347 O O . THR A 1 553 ? 57.035 17.073 25.490 1.00 41.22 553 THR A O 1
ATOM 4350 N N . SER A 1 554 ? 56.919 15.025 26.383 1.00 43.81 554 SER A N 1
ATOM 4351 C CA . SER A 1 554 ? 58.375 14.808 26.337 1.00 43.81 554 SER A CA 1
ATOM 4352 C C . SER A 1 554 ? 58.945 14.701 24.915 1.00 43.81 554 SER A C 1
ATOM 4354 O O . SER A 1 554 ? 60.099 15.056 24.684 1.00 43.81 554 SER A O 1
ATOM 4356 N N . ARG A 1 555 ? 58.166 14.224 23.933 1.00 40.56 555 ARG A N 1
ATOM 4357 C CA . ARG A 1 555 ? 58.597 14.170 22.522 1.00 40.56 555 ARG A CA 1
ATOM 4358 C C . ARG A 1 555 ? 58.485 15.524 21.819 1.00 40.56 555 ARG A C 1
ATOM 4360 O O . ARG A 1 555 ? 59.309 15.804 20.955 1.00 40.56 555 ARG A O 1
ATOM 4367 N N . LEU A 1 556 ? 57.514 16.356 22.201 1.00 39.56 556 LEU A N 1
ATOM 4368 C CA . LEU A 1 556 ? 57.377 17.736 21.733 1.00 39.56 556 LEU A CA 1
ATOM 4369 C C . LEU A 1 556 ? 58.482 18.623 22.296 1.00 39.56 556 LEU A C 1
ATOM 4371 O O . LEU A 1 556 ? 59.040 19.403 21.539 1.00 39.56 556 LEU A O 1
ATOM 4375 N N . GLU A 1 557 ? 58.843 18.479 23.573 1.00 44.97 557 GLU A N 1
ATOM 4376 C CA . GLU A 1 557 ? 59.959 19.231 24.167 1.00 44.97 557 GLU A CA 1
ATOM 4377 C C . GLU A 1 557 ? 61.288 18.906 23.464 1.00 44.97 557 GLU A C 1
ATOM 4379 O O . GLU A 1 557 ? 61.989 19.819 23.032 1.00 44.97 557 GLU A O 1
ATOM 4384 N N . ASN A 1 558 ? 61.571 17.621 23.217 1.00 46.59 558 ASN A N 1
ATOM 4385 C CA . ASN A 1 558 ? 62.773 17.205 22.483 1.00 46.59 558 ASN A CA 1
ATOM 4386 C C . ASN A 1 558 ? 62.731 17.602 20.991 1.00 46.59 558 ASN A C 1
ATOM 4388 O O . ASN A 1 558 ? 63.750 17.978 20.414 1.00 46.59 558 ASN A O 1
ATOM 4392 N N . GLY A 1 559 ? 61.555 17.538 20.356 1.00 41.66 559 GLY A N 1
ATOM 4393 C CA . GLY A 1 559 ? 61.369 17.920 18.953 1.00 41.66 559 GLY A CA 1
ATOM 4394 C C . GLY A 1 559 ? 61.429 19.433 18.719 1.00 41.66 559 GLY A C 1
ATOM 4395 O O . GLY A 1 559 ? 61.924 19.868 17.682 1.00 41.66 559 GLY A O 1
ATOM 4396 N N . LEU A 1 560 ? 60.975 20.240 19.684 1.00 41.78 560 LEU A N 1
ATOM 4397 C CA . LEU A 1 560 ? 61.086 21.700 19.655 1.00 41.78 560 LEU A CA 1
ATOM 4398 C C . LEU A 1 560 ? 62.536 22.157 19.861 1.00 41.78 560 LEU A C 1
ATOM 4400 O O . LEU A 1 560 ? 62.954 23.103 19.197 1.00 41.78 560 LEU A O 1
ATOM 4404 N N . GLU A 1 561 ? 63.325 21.468 20.695 1.00 46.84 561 GLU A N 1
ATOM 4405 C CA . GLU A 1 561 ? 64.771 21.716 20.816 1.00 46.84 561 GLU A CA 1
ATOM 4406 C C . GLU A 1 561 ? 65.531 21.383 19.519 1.00 46.84 561 GLU A C 1
ATOM 4408 O O . GLU A 1 561 ? 66.346 22.185 19.057 1.00 46.84 561 GLU A O 1
ATOM 4413 N N . GLU A 1 562 ? 65.225 20.255 18.867 1.00 48.72 562 GLU A N 1
ATOM 4414 C CA . GLU A 1 562 ? 65.828 19.906 17.570 1.00 48.72 562 GLU A CA 1
ATOM 4415 C C . GLU A 1 562 ? 65.397 20.851 16.437 1.00 48.72 562 GLU A C 1
ATOM 4417 O O . GLU A 1 562 ? 66.210 21.207 15.579 1.00 48.72 562 GLU A O 1
ATOM 4422 N N . ALA A 1 563 ? 64.129 21.271 16.414 1.00 43.06 563 ALA A N 1
ATOM 4423 C CA . ALA A 1 563 ? 63.613 22.195 15.407 1.00 43.06 563 ALA A CA 1
ATOM 4424 C C . ALA A 1 563 ? 64.176 23.612 15.585 1.00 43.06 563 ALA A C 1
ATOM 4426 O O . ALA A 1 563 ? 64.487 24.263 14.587 1.00 43.06 563 ALA A O 1
ATOM 4427 N N . ALA A 1 564 ? 64.371 24.070 16.827 1.00 43.66 564 ALA A N 1
ATOM 4428 C CA . ALA A 1 564 ? 65.039 25.335 17.124 1.00 43.66 564 ALA A CA 1
ATOM 4429 C C . ALA A 1 564 ? 66.501 25.322 16.647 1.00 43.66 564 ALA A C 1
ATOM 4431 O O . ALA A 1 564 ? 66.939 26.269 15.999 1.00 43.66 564 ALA A O 1
ATOM 4432 N N . TYR A 1 565 ? 67.219 24.212 16.852 1.00 49.72 565 TYR A N 1
ATOM 4433 C CA . TYR A 1 565 ? 68.599 24.057 16.380 1.00 49.72 565 TYR A CA 1
ATOM 4434 C C . TYR A 1 565 ? 68.708 24.065 14.842 1.00 49.72 565 TYR A C 1
ATOM 4436 O O . TYR A 1 565 ? 69.561 24.748 14.275 1.00 49.72 565 TYR A O 1
ATOM 4444 N N . ARG A 1 566 ? 67.803 23.364 14.140 1.00 46.88 566 ARG A N 1
ATOM 4445 C CA . ARG A 1 566 ? 67.777 23.332 12.661 1.00 46.88 566 ARG A CA 1
ATOM 4446 C C . ARG A 1 566 ? 67.282 24.641 12.038 1.00 46.88 566 ARG A C 1
ATOM 4448 O O . ARG A 1 566 ? 67.694 24.978 10.926 1.00 46.88 566 ARG A O 1
ATOM 4455 N N . ASN A 1 567 ? 66.406 25.377 12.723 1.00 47.09 567 ASN A N 1
ATOM 4456 C CA . ASN A 1 567 ? 65.961 26.695 12.271 1.00 47.09 567 ASN A CA 1
ATOM 4457 C C . ASN A 1 567 ? 67.047 27.756 12.449 1.00 47.09 567 ASN A C 1
ATOM 4459 O O . ASN A 1 567 ? 67.218 28.547 11.527 1.00 47.09 567 ASN A O 1
ATOM 4463 N N . ASP A 1 568 ? 67.830 27.726 13.530 1.00 49.12 568 ASP A N 1
ATOM 4464 C CA . ASP A 1 568 ? 69.004 28.599 13.686 1.00 49.12 568 ASP A CA 1
ATOM 4465 C C . ASP A 1 568 ? 70.062 28.319 12.606 1.00 49.12 568 ASP A C 1
ATOM 4467 O O . ASP A 1 568 ? 70.640 29.243 12.032 1.00 49.12 568 ASP A O 1
ATOM 4471 N N . GLU A 1 569 ? 70.283 27.054 12.243 1.00 48.88 569 GLU A N 1
ATOM 4472 C CA . GLU A 1 569 ? 71.195 26.689 11.151 1.00 48.88 569 GLU A CA 1
ATOM 4473 C C . GLU A 1 569 ? 70.687 27.192 9.782 1.00 48.88 569 GLU A C 1
ATOM 4475 O O . GLU A 1 569 ? 71.450 27.734 8.973 1.00 48.88 569 GLU A O 1
ATOM 4480 N N . ARG A 1 570 ? 69.373 27.102 9.531 1.00 46.44 570 ARG A N 1
ATOM 4481 C CA . ARG A 1 570 ? 68.726 27.638 8.321 1.00 46.44 570 ARG A CA 1
ATOM 4482 C C . ARG A 1 570 ? 68.719 29.164 8.265 1.00 46.44 570 ARG A C 1
ATOM 4484 O O . ARG A 1 570 ? 68.941 29.702 7.179 1.00 46.44 570 ARG A O 1
ATOM 4491 N N . LEU A 1 571 ? 68.499 29.848 9.389 1.00 48.81 571 LEU A N 1
ATOM 4492 C CA . LEU A 1 571 ? 68.523 31.310 9.471 1.00 48.81 571 LEU A CA 1
ATOM 4493 C C . LEU A 1 571 ? 69.929 31.839 9.188 1.00 48.81 571 LEU A C 1
ATOM 4495 O O . LEU A 1 571 ? 70.082 32.683 8.312 1.00 48.81 571 LEU A O 1
ATOM 4499 N N . ASN A 1 572 ? 70.956 31.239 9.796 1.00 53.69 572 ASN A N 1
ATOM 4500 C CA . ASN A 1 572 ? 72.355 31.583 9.526 1.00 53.69 572 ASN A CA 1
ATOM 4501 C C . ASN A 1 572 ? 72.739 31.339 8.051 1.00 53.69 572 ASN A C 1
ATOM 4503 O O . ASN A 1 572 ? 73.472 32.121 7.444 1.00 53.69 572 ASN A O 1
ATOM 4507 N N . THR A 1 573 ? 72.196 30.289 7.425 1.00 52.97 573 THR A N 1
ATOM 4508 C CA . THR A 1 573 ? 72.424 29.998 5.996 1.00 52.97 573 THR A CA 1
ATOM 4509 C C . THR A 1 573 ? 71.668 30.967 5.070 1.00 52.97 573 THR A C 1
ATOM 4511 O O . THR A 1 573 ? 72.130 31.268 3.965 1.00 52.97 573 THR A O 1
ATOM 4514 N N . MET A 1 574 ? 70.502 31.469 5.491 1.00 46.06 574 MET A N 1
ATOM 4515 C CA . MET A 1 574 ? 69.726 32.479 4.762 1.00 46.06 574 MET A CA 1
ATOM 4516 C C . MET A 1 574 ? 70.308 33.886 4.908 1.00 46.06 574 MET A C 1
ATOM 4518 O O . MET A 1 574 ? 70.358 34.604 3.911 1.00 46.06 574 MET A O 1
ATOM 4522 N N . GLU A 1 575 ? 70.793 34.263 6.091 1.00 51.66 575 GLU A N 1
ATOM 4523 C CA . GLU A 1 575 ? 71.478 35.538 6.333 1.00 51.66 575 GLU A CA 1
ATOM 4524 C C . GLU A 1 575 ? 72.781 35.622 5.528 1.00 51.66 575 GLU A C 1
ATOM 4526 O O . GLU A 1 575 ? 72.980 36.596 4.801 1.00 51.66 575 GLU A O 1
ATOM 4531 N N . ALA A 1 576 ? 73.576 34.545 5.487 1.00 50.59 576 ALA A N 1
ATOM 4532 C CA . ALA A 1 576 ? 74.767 34.467 4.636 1.00 50.59 576 ALA A CA 1
ATOM 4533 C C . ALA A 1 576 ? 74.446 34.602 3.130 1.00 50.59 576 ALA A C 1
ATOM 4535 O O . ALA A 1 576 ? 75.213 35.190 2.366 1.00 50.59 576 ALA A O 1
ATOM 4536 N N . ARG A 1 577 ? 73.288 34.093 2.678 1.00 50.28 577 ARG A N 1
ATOM 4537 C CA . ARG A 1 577 ? 72.813 34.244 1.288 1.00 50.28 577 ARG A CA 1
ATOM 4538 C C . ARG A 1 577 ? 72.245 35.635 1.000 1.00 50.28 577 ARG A C 1
ATOM 4540 O O . ARG A 1 577 ? 72.307 36.073 -0.148 1.00 50.28 577 ARG A O 1
ATOM 4547 N N . LEU A 1 578 ? 71.688 36.319 2.000 1.00 48.28 578 LEU A N 1
ATOM 4548 C CA . LEU A 1 578 ? 71.173 37.686 1.891 1.00 48.28 578 LEU A CA 1
ATOM 4549 C C . LEU A 1 578 ? 72.307 38.717 1.852 1.00 48.28 578 LEU A C 1
ATOM 4551 O O . LEU A 1 578 ? 72.246 39.613 1.011 1.00 48.28 578 LEU A O 1
ATOM 4555 N N . GLU A 1 579 ? 73.367 38.546 2.646 1.00 50.12 579 GLU A N 1
ATOM 4556 C CA . GLU A 1 579 ? 74.577 39.381 2.572 1.00 50.12 579 GLU A CA 1
ATOM 4557 C C . GLU A 1 579 ? 75.269 39.244 1.206 1.00 50.12 579 GLU A C 1
ATOM 4559 O O . GLU A 1 579 ? 75.570 40.246 0.554 1.00 50.12 579 GLU A O 1
ATOM 4564 N N . GLN A 1 580 ? 75.381 38.017 0.683 1.00 48.16 580 GLN A N 1
ATOM 4565 C CA . GLN A 1 580 ? 75.953 37.756 -0.644 1.00 48.16 580 GLN A CA 1
ATOM 4566 C C . GLN A 1 580 ? 75.114 38.368 -1.790 1.00 48.16 580 GLN A C 1
ATOM 4568 O O . GLN A 1 580 ? 75.643 38.753 -2.838 1.00 48.16 580 GLN A O 1
ATOM 4573 N N . ARG A 1 581 ? 73.792 38.505 -1.595 1.00 48.00 581 ARG A N 1
ATOM 4574 C CA . ARG A 1 581 ? 72.870 39.151 -2.548 1.00 48.00 581 ARG A CA 1
ATOM 4575 C C . ARG A 1 581 ? 72.891 40.678 -2.433 1.00 48.00 581 ARG A C 1
ATOM 4577 O O . ARG A 1 581 ? 72.767 41.350 -3.455 1.00 48.00 581 ARG A O 1
ATOM 4584 N N . GLN A 1 582 ? 73.078 41.225 -1.231 1.00 49.50 582 GLN A N 1
ATOM 4585 C CA . GLN A 1 582 ? 73.229 42.666 -1.007 1.00 49.50 582 GLN A CA 1
ATOM 4586 C C . GLN A 1 582 ? 74.563 43.196 -1.561 1.00 49.50 582 GLN A C 1
ATOM 4588 O O . GLN A 1 582 ? 74.559 44.238 -2.219 1.00 49.50 582 GLN A O 1
ATOM 4593 N N . GLU A 1 583 ? 75.668 42.451 -1.436 1.00 46.47 583 GLU A N 1
ATOM 4594 C CA . GLU A 1 583 ? 76.950 42.792 -2.083 1.00 46.47 583 GLU A CA 1
ATOM 4595 C C . GLU A 1 583 ? 76.870 42.741 -3.621 1.00 46.47 583 GLU A C 1
ATOM 4597 O O . GLU A 1 583 ? 77.413 43.613 -4.305 1.00 46.47 583 GLU A O 1
ATOM 4602 N N . SER A 1 584 ? 76.106 41.794 -4.183 1.00 43.47 584 SER A N 1
ATOM 4603 C CA . SER A 1 584 ? 75.871 41.694 -5.634 1.00 43.47 584 SER A CA 1
ATOM 4604 C C . SER A 1 584 ? 74.985 42.817 -6.203 1.00 43.47 584 SER A C 1
ATOM 4606 O O . SER A 1 584 ? 75.058 43.084 -7.406 1.00 43.47 584 SER A O 1
ATOM 4608 N N . ILE A 1 585 ? 74.139 43.454 -5.382 1.00 46.38 585 ILE A N 1
ATOM 4609 C CA . ILE A 1 585 ? 73.255 44.565 -5.786 1.00 46.38 585 ILE A CA 1
ATOM 4610 C C . ILE A 1 585 ? 73.957 45.919 -5.585 1.00 46.38 585 ILE A C 1
ATOM 4612 O O . ILE A 1 585 ? 73.836 46.798 -6.440 1.00 46.38 585 ILE A O 1
ATOM 4616 N N . ALA A 1 586 ? 74.782 46.064 -4.541 1.00 41.06 586 ALA A N 1
ATOM 4617 C CA . ALA A 1 586 ? 75.601 47.258 -4.309 1.00 41.06 586 ALA A CA 1
ATOM 4618 C C . ALA A 1 586 ? 76.675 47.480 -5.398 1.00 41.06 586 ALA A C 1
ATOM 4620 O O . ALA A 1 586 ? 77.012 48.622 -5.703 1.00 41.06 586 ALA A O 1
ATOM 4621 N N . GLN A 1 587 ? 77.161 46.415 -6.050 1.00 42.72 587 GLN A N 1
ATOM 4622 C CA . GLN A 1 587 ? 78.117 46.503 -7.167 1.00 42.72 587 GLN A CA 1
ATOM 4623 C C . GLN A 1 587 ? 77.476 46.770 -8.547 1.00 42.72 587 GLN A C 1
ATOM 4625 O O . GLN A 1 587 ? 78.202 46.958 -9.523 1.00 42.72 587 GLN A O 1
ATOM 4630 N N . ARG A 1 588 ? 76.136 46.818 -8.664 1.00 44.03 588 ARG A N 1
ATOM 4631 C CA . ARG A 1 588 ? 75.421 46.975 -9.952 1.00 44.03 588 ARG A CA 1
ATOM 4632 C C . ARG A 1 588 ? 74.549 48.231 -10.094 1.00 44.03 588 ARG A C 1
ATOM 4634 O O . ARG A 1 588 ? 73.957 48.414 -11.152 1.00 44.03 588 ARG A O 1
ATOM 4641 N N . LEU A 1 589 ? 74.509 49.121 -9.099 1.00 40.69 589 LEU A N 1
ATOM 4642 C CA . LEU A 1 589 ? 73.714 50.362 -9.130 1.00 40.69 589 LEU A CA 1
ATOM 4643 C C . LEU A 1 589 ? 74.560 51.631 -8.922 1.00 40.69 589 LEU A C 1
ATOM 4645 O O . LEU A 1 589 ? 74.232 52.505 -8.123 1.00 40.69 589 LEU A O 1
ATOM 4649 N N . SER A 1 590 ? 75.642 51.763 -9.692 1.00 37.66 590 SER A N 1
ATOM 4650 C CA . SER A 1 590 ? 76.194 53.075 -10.042 1.00 37.66 590 SER A CA 1
ATOM 4651 C C . SER A 1 590 ? 75.674 53.476 -11.424 1.00 37.66 590 SER A C 1
ATOM 4653 O O . SER A 1 590 ? 75.895 52.716 -12.364 1.00 37.66 590 SER A O 1
ATOM 4655 N N . LEU A 1 591 ? 75.098 54.683 -11.529 1.00 40.75 591 LEU A N 1
ATOM 4656 C CA . LEU A 1 591 ? 74.630 55.404 -12.735 1.00 40.75 591 LEU A CA 1
ATOM 4657 C C . LEU A 1 591 ? 73.111 55.348 -12.989 1.00 40.75 591 LEU A C 1
ATOM 4659 O O . LEU A 1 591 ? 72.614 54.447 -13.651 1.00 40.75 591 LEU A O 1
ATOM 4663 N N . ILE A 1 592 ? 72.400 56.373 -12.501 1.00 40.38 592 ILE A N 1
ATOM 4664 C CA . ILE A 1 592 ? 71.611 57.374 -13.261 1.00 40.38 592 ILE A CA 1
ATOM 4665 C C . ILE A 1 592 ? 70.730 58.111 -12.230 1.00 40.38 592 ILE A C 1
ATOM 4667 O O . ILE A 1 592 ? 69.756 57.565 -11.723 1.00 40.38 592 ILE A O 1
ATOM 4671 N N . ALA A 1 593 ? 71.096 59.350 -11.895 1.00 45.06 593 ALA A N 1
ATOM 4672 C CA . ALA A 1 593 ? 70.267 60.276 -11.121 1.00 45.06 593 ALA A CA 1
ATOM 4673 C C . ALA A 1 593 ? 69.721 61.355 -12.078 1.00 45.06 593 ALA A C 1
ATOM 4675 O O . ALA A 1 593 ? 70.495 61.835 -12.909 1.00 45.06 593 ALA A O 1
ATOM 4676 N N . PRO A 1 594 ? 68.442 61.761 -11.997 1.00 44.66 594 PRO A N 1
ATOM 4677 C CA . PRO A 1 594 ? 67.961 62.941 -12.706 1.00 44.66 594 PRO A CA 1
ATOM 4678 C C . PRO A 1 594 ? 68.418 64.221 -11.989 1.00 44.66 594 PRO A C 1
ATOM 4680 O O . PRO A 1 594 ? 68.244 64.361 -10.778 1.00 44.66 594 PRO A O 1
ATOM 4683 N N . GLU A 1 595 ? 68.999 65.152 -12.746 1.00 48.94 595 GLU A N 1
ATOM 4684 C CA . GLU A 1 595 ? 69.395 66.483 -12.278 1.00 48.94 595 GLU A CA 1
ATOM 4685 C C . GLU A 1 595 ? 68.188 67.323 -11.824 1.00 48.94 595 GLU A C 1
ATOM 4687 O O . GLU A 1 595 ? 67.072 67.205 -12.336 1.00 48.94 595 GLU A O 1
ATOM 4692 N N . SER A 1 596 ? 68.434 68.166 -10.820 1.00 49.12 596 SER A N 1
ATOM 4693 C CA . SER A 1 596 ? 67.455 69.004 -10.138 1.00 49.12 596 SER A CA 1
ATOM 4694 C C . SER A 1 596 ? 67.166 70.297 -10.904 1.00 49.12 596 SER A C 1
ATOM 4696 O O . SER A 1 596 ? 67.956 71.234 -10.833 1.00 49.12 596 SER A O 1
ATOM 4698 N N . ASP A 1 597 ? 65.993 70.391 -11.519 1.00 49.47 597 ASP A N 1
ATOM 4699 C CA . ASP A 1 597 ? 65.325 71.672 -11.758 1.00 49.47 597 ASP A CA 1
ATOM 4700 C C . ASP A 1 597 ? 63.940 71.586 -11.111 1.00 49.47 597 ASP A C 1
ATOM 4702 O O . ASP A 1 597 ? 63.206 70.623 -11.319 1.00 49.47 597 ASP A O 1
ATOM 4706 N N . GLY A 1 598 ? 63.610 72.549 -10.248 1.00 55.25 598 GLY A N 1
ATOM 4707 C CA . GLY A 1 598 ? 62.471 72.522 -9.316 1.00 55.25 598 GLY A CA 1
ATOM 4708 C C . GLY A 1 598 ? 61.067 72.597 -9.936 1.00 55.25 598 GLY A C 1
ATOM 4709 O O . GLY A 1 598 ? 60.166 73.139 -9.304 1.00 55.25 598 GLY A O 1
ATOM 4710 N N . GLY A 1 599 ? 60.868 72.096 -11.156 1.00 58.31 599 GLY A N 1
ATOM 4711 C CA . GLY A 1 599 ? 59.566 71.981 -11.811 1.00 58.31 599 GLY A CA 1
ATOM 4712 C C . GLY A 1 599 ? 59.063 70.536 -11.843 1.00 58.31 599 GLY A C 1
ATOM 4713 O O . GLY A 1 599 ? 59.834 69.605 -12.064 1.00 58.31 599 GLY A O 1
ATOM 4714 N N . THR A 1 600 ? 57.759 70.342 -11.643 1.00 70.06 600 THR A N 1
ATOM 4715 C CA . THR A 1 600 ? 57.111 69.030 -11.782 1.00 70.06 600 THR A CA 1
ATOM 4716 C C . THR A 1 600 ? 57.131 68.586 -13.243 1.00 70.06 600 THR A C 1
ATOM 4718 O O . THR A 1 600 ? 56.613 69.287 -14.112 1.00 70.06 600 THR A O 1
ATOM 4721 N N . ARG A 1 601 ? 57.696 67.408 -13.524 1.00 74.88 601 ARG A N 1
ATOM 4722 C CA . ARG A 1 601 ? 57.740 66.822 -14.871 1.00 74.88 601 ARG A CA 1
ATOM 4723 C C . ARG A 1 601 ? 57.002 65.490 -14.888 1.00 74.88 601 ARG A C 1
ATOM 4725 O O . ARG A 1 601 ? 57.386 64.580 -14.166 1.00 74.88 601 ARG A O 1
ATOM 4732 N N . LEU A 1 602 ? 55.989 65.352 -15.741 1.00 75.56 602 LEU A N 1
ATOM 4733 C CA . LEU A 1 602 ? 55.349 64.059 -15.993 1.00 75.56 602 LEU A CA 1
ATOM 4734 C C . LEU A 1 602 ? 56.343 63.126 -16.698 1.00 75.56 602 LEU A C 1
ATOM 4736 O O . LEU A 1 602 ? 56.936 63.497 -17.713 1.00 75.56 602 LEU A O 1
ATOM 4740 N N . LEU A 1 603 ? 56.567 61.951 -16.117 1.00 79.12 603 LEU A N 1
ATOM 4741 C CA . LEU A 1 603 ? 57.464 60.916 -16.631 1.00 79.12 603 LEU A CA 1
ATOM 4742 C C . LEU A 1 603 ? 56.685 59.836 -17.377 1.00 79.12 603 LEU A C 1
ATOM 4744 O O . LEU A 1 603 ? 57.119 59.410 -18.442 1.00 79.12 603 LEU A O 1
ATOM 4748 N N . GLN A 1 604 ? 55.540 59.424 -16.832 1.00 79.69 604 GLN A N 1
ATOM 4749 C CA . GLN A 1 604 ? 54.646 58.445 -17.440 1.00 79.69 604 GLN A CA 1
ATOM 4750 C C . GLN A 1 604 ? 53.214 58.692 -16.972 1.00 79.69 604 GLN A C 1
ATOM 4752 O O . GLN A 1 604 ? 52.982 58.976 -15.799 1.00 79.69 604 GLN A O 1
ATOM 4757 N N . GLU A 1 605 ? 52.267 58.595 -17.893 1.00 79.56 605 GLU A N 1
ATOM 4758 C CA . GLU A 1 605 ? 50.840 58.731 -17.610 1.00 79.56 605 GLU A CA 1
ATOM 4759 C C . GLU A 1 605 ? 50.205 57.339 -17.509 1.00 79.56 605 GLU A C 1
ATOM 4761 O O . GLU A 1 605 ? 50.602 56.435 -18.247 1.00 79.56 605 GLU A O 1
ATOM 4766 N N . ASP A 1 606 ? 49.249 57.181 -16.592 1.00 74.31 606 ASP A N 1
ATOM 4767 C CA . ASP A 1 606 ? 48.402 55.988 -16.453 1.00 74.31 606 ASP A CA 1
ATOM 4768 C C . ASP A 1 606 ? 49.153 54.642 -16.343 1.00 74.31 606 ASP A C 1
ATOM 4770 O O . ASP A 1 606 ? 48.861 53.655 -17.022 1.00 74.31 606 ASP A O 1
ATOM 4774 N N . TYR A 1 607 ? 50.140 54.576 -15.446 1.00 74.25 607 TYR A N 1
ATOM 4775 C CA . TYR A 1 607 ? 50.707 53.302 -15.010 1.00 74.25 607 TYR A CA 1
ATOM 4776 C C . TYR A 1 607 ? 49.797 52.691 -13.940 1.00 74.25 607 TYR A C 1
ATOM 4778 O O . TYR A 1 607 ? 49.871 53.045 -12.762 1.00 74.25 607 TYR A O 1
ATOM 4786 N N . HIS A 1 608 ? 48.887 51.817 -14.377 1.00 78.62 608 HIS A N 1
ATOM 4787 C CA . HIS A 1 608 ? 47.881 51.160 -13.535 1.00 78.62 608 HIS A CA 1
ATOM 4788 C C . HIS A 1 608 ? 47.035 52.139 -12.691 1.00 78.62 608 HIS A C 1
ATOM 4790 O O . HIS A 1 608 ? 46.773 51.891 -11.513 1.00 78.62 608 HIS A O 1
ATOM 4796 N N . GLY A 1 609 ? 46.602 53.258 -13.289 1.00 79.25 609 GLY A N 1
ATOM 4797 C CA . GLY A 1 609 ? 45.818 54.294 -12.608 1.00 79.25 609 GLY A CA 1
ATOM 4798 C C . GLY A 1 609 ? 46.645 55.327 -11.834 1.00 79.25 609 GLY A C 1
ATOM 4799 O O . GLY A 1 609 ? 46.065 56.150 -11.122 1.00 79.25 609 GLY A O 1
ATOM 4800 N N . TYR A 1 610 ? 47.977 55.318 -11.972 1.00 88.25 610 TYR A N 1
ATOM 4801 C CA . TYR A 1 610 ? 48.884 56.303 -11.379 1.00 88.25 610 TYR A CA 1
ATOM 4802 C C . TYR A 1 610 ? 49.687 57.060 -12.443 1.00 88.25 610 TYR A C 1
ATOM 4804 O O . TYR A 1 610 ? 50.229 56.480 -13.380 1.00 88.25 610 TYR A O 1
ATOM 4812 N N . ASN A 1 611 ? 49.852 58.364 -12.244 1.00 83.94 611 ASN A N 1
ATOM 4813 C CA . ASN A 1 611 ? 50.774 59.198 -13.003 1.00 83.94 611 ASN A CA 1
ATOM 4814 C C . ASN A 1 611 ? 52.140 59.230 -12.313 1.00 83.94 611 ASN A C 1
ATOM 4816 O O . ASN A 1 611 ? 52.243 59.612 -11.147 1.00 83.94 611 ASN A O 1
ATOM 4820 N N . LEU A 1 612 ? 53.201 58.871 -13.033 1.00 84.62 612 LEU A N 1
ATOM 4821 C CA . LEU A 1 612 ? 54.573 58.960 -12.544 1.00 84.62 612 LEU A CA 1
ATOM 4822 C C . LEU A 1 612 ? 55.146 60.336 -12.875 1.00 84.62 612 LEU A C 1
ATOM 4824 O O . LEU A 1 612 ? 55.230 60.715 -14.042 1.00 84.62 612 LEU A O 1
ATOM 4828 N N . ILE A 1 613 ? 55.581 61.082 -11.865 1.00 82.88 613 ILE A N 1
ATOM 4829 C CA . ILE A 1 613 ? 56.129 62.434 -12.007 1.00 82.88 613 ILE A CA 1
ATOM 4830 C C . ILE A 1 613 ? 57.506 62.540 -11.344 1.00 82.88 613 ILE A C 1
ATOM 4832 O O . ILE A 1 613 ? 57.769 61.924 -10.316 1.00 82.88 613 ILE A O 1
ATOM 4836 N N . ALA A 1 614 ? 58.398 63.348 -11.909 1.00 78.81 614 ALA A N 1
ATOM 4837 C CA . ALA A 1 614 ? 59.615 63.801 -11.252 1.00 78.81 614 ALA A CA 1
ATOM 4838 C C . ALA A 1 614 ? 59.335 65.132 -10.554 1.00 78.81 614 ALA A C 1
ATOM 4840 O O . ALA A 1 614 ? 58.880 66.086 -11.189 1.00 78.81 614 ALA A O 1
ATOM 4841 N N . TYR A 1 615 ? 59.647 65.205 -9.263 1.00 77.56 615 TYR A N 1
ATOM 4842 C CA . TYR A 1 615 ? 59.595 66.443 -8.493 1.00 77.56 615 TYR A CA 1
ATOM 4843 C C . TYR A 1 615 ? 60.659 66.419 -7.389 1.00 77.56 615 TYR A C 1
ATOM 4845 O O . TYR A 1 615 ? 60.795 65.424 -6.673 1.00 77.56 615 TYR A O 1
ATOM 4853 N N . ALA A 1 616 ? 61.430 67.507 -7.273 1.00 72.00 616 ALA A N 1
ATOM 4854 C CA . ALA A 1 616 ? 62.495 67.688 -6.277 1.00 72.00 616 ALA A CA 1
ATOM 4855 C C . ALA A 1 616 ? 63.527 66.534 -6.212 1.00 72.00 616 ALA A C 1
ATOM 4857 O O . ALA A 1 616 ? 63.938 66.106 -5.133 1.00 72.00 616 ALA A O 1
ATOM 4858 N N . GLY A 1 617 ? 63.946 66.017 -7.374 1.00 71.38 617 GLY A N 1
ATOM 4859 C CA . GLY A 1 617 ? 64.972 64.966 -7.473 1.00 71.38 617 GLY A CA 1
ATOM 4860 C C . GLY A 1 617 ? 64.494 63.559 -7.095 1.00 71.38 617 GLY A C 1
ATOM 4861 O O . GLY A 1 617 ? 65.318 62.671 -6.888 1.00 71.38 617 GLY A O 1
ATOM 4862 N N . ARG A 1 618 ? 63.176 63.343 -6.988 1.00 78.00 618 ARG A N 1
ATOM 4863 C CA . ARG A 1 618 ? 62.555 62.036 -6.724 1.00 78.00 618 ARG A CA 1
ATOM 4864 C C . ARG A 1 618 ? 61.454 61.739 -7.736 1.00 78.00 618 ARG A C 1
ATOM 4866 O O . ARG A 1 618 ? 60.909 62.660 -8.348 1.00 78.00 618 ARG A O 1
ATOM 4873 N N . VAL A 1 619 ? 61.137 60.456 -7.889 1.00 79.69 619 VAL A N 1
ATOM 4874 C CA . VAL A 1 619 ? 60.011 59.982 -8.697 1.00 79.69 619 VAL A CA 1
ATOM 4875 C C . VAL A 1 619 ? 58.831 59.694 -7.779 1.00 79.69 619 VAL A C 1
ATOM 4877 O O . VAL A 1 619 ? 58.983 59.052 -6.741 1.00 79.69 619 VAL A O 1
ATOM 4880 N N . TRP A 1 620 ? 57.655 60.162 -8.165 1.00 84.62 620 TRP A N 1
ATOM 4881 C CA . TRP A 1 620 ? 56.420 60.000 -7.414 1.00 84.62 620 TRP A CA 1
ATOM 4882 C C . TRP A 1 620 ? 55.364 59.350 -8.294 1.00 84.62 620 TRP A C 1
ATOM 4884 O O . TRP A 1 620 ? 55.203 59.770 -9.433 1.00 84.62 620 TRP A O 1
ATOM 4894 N N . ALA A 1 621 ? 54.641 58.362 -7.775 1.00 85.75 621 ALA A N 1
ATOM 4895 C CA . ALA A 1 621 ? 53.434 57.841 -8.406 1.00 85.75 621 ALA A CA 1
ATOM 4896 C C . ALA A 1 621 ? 52.215 58.474 -7.732 1.00 85.75 621 ALA A C 1
ATOM 4898 O O . ALA A 1 621 ? 52.059 58.345 -6.520 1.00 85.75 621 ALA A O 1
ATOM 4899 N N . VAL A 1 622 ? 51.379 59.166 -8.501 1.00 85.19 622 VAL A N 1
ATOM 4900 C CA . VAL A 1 622 ? 50.200 59.897 -8.015 1.00 85.19 622 VAL A CA 1
ATOM 4901 C C . VAL A 1 622 ? 48.943 59.259 -8.592 1.00 85.19 622 VAL A C 1
ATOM 4903 O O . VAL A 1 622 ? 48.815 59.177 -9.810 1.00 85.19 622 VAL A O 1
ATOM 4906 N N . GLU A 1 623 ? 48.023 58.809 -7.746 1.00 85.19 623 GLU A N 1
ATOM 4907 C CA . GLU A 1 623 ? 46.778 58.166 -8.179 1.00 85.19 623 GLU A CA 1
ATOM 4908 C C . GLU A 1 623 ? 45.919 59.161 -8.973 1.00 85.19 623 GLU A C 1
ATOM 4910 O O . GLU A 1 623 ? 45.631 60.260 -8.504 1.00 85.19 623 GLU A O 1
ATOM 4915 N N . MET A 1 624 ? 45.498 58.793 -10.183 1.00 81.94 624 MET A N 1
ATOM 4916 C CA . MET A 1 624 ? 44.841 59.714 -11.122 1.00 81.94 624 MET A CA 1
ATOM 4917 C C . MET A 1 624 ? 43.471 60.213 -10.645 1.00 81.94 624 MET A C 1
ATOM 4919 O O . MET A 1 624 ? 42.985 61.240 -11.117 1.00 81.94 624 MET A O 1
ATOM 4923 N N . THR A 1 625 ? 42.825 59.480 -9.737 1.00 79.81 625 THR A N 1
ATOM 4924 C CA . THR A 1 625 ? 41.519 59.837 -9.163 1.00 79.81 625 THR A CA 1
ATOM 4925 C C . THR A 1 625 ? 41.628 60.690 -7.905 1.00 79.81 625 THR A C 1
ATOM 4927 O O . THR A 1 625 ? 40.633 61.281 -7.480 1.00 79.81 625 THR A O 1
ATOM 4930 N N . ALA A 1 626 ? 42.813 60.757 -7.296 1.00 65.12 626 ALA A N 1
ATOM 4931 C CA . ALA A 1 626 ? 43.086 61.691 -6.220 1.00 65.12 626 ALA A CA 1
ATOM 4932 C C . ALA A 1 626 ? 43.259 63.082 -6.857 1.00 65.12 626 ALA A C 1
ATOM 4934 O O . ALA A 1 626 ? 43.873 63.204 -7.909 1.00 65.12 626 ALA A O 1
ATOM 4935 N N . GLY A 1 627 ? 42.628 64.122 -6.302 1.00 68.56 627 GLY A N 1
ATOM 4936 C CA . GLY A 1 627 ? 42.506 65.445 -6.939 1.00 68.56 627 GLY A CA 1
ATOM 4937 C C . GLY A 1 627 ? 43.826 66.211 -7.182 1.00 68.56 627 GLY A C 1
ATOM 4938 O O . GLY A 1 627 ? 44.883 65.662 -7.455 1.00 68.56 627 GLY A O 1
ATOM 4939 N N . SER A 1 628 ? 43.798 67.542 -7.103 1.00 72.25 628 SER A N 1
ATOM 4940 C CA . SER A 1 628 ? 45.025 68.347 -7.236 1.00 72.25 628 SER A CA 1
ATOM 4941 C C . SER A 1 628 ? 45.911 68.198 -5.994 1.00 72.25 628 SER A C 1
ATOM 4943 O O . SER A 1 628 ? 45.492 68.591 -4.907 1.00 72.25 628 SER A O 1
ATOM 4945 N N . LEU A 1 629 ? 47.142 67.709 -6.157 1.00 73.62 629 LEU A N 1
ATOM 4946 C CA . LEU A 1 629 ? 48.137 67.619 -5.084 1.00 73.62 629 LEU A CA 1
ATOM 4947 C C . LEU A 1 629 ? 49.000 68.889 -5.015 1.00 73.62 629 LEU A C 1
ATOM 4949 O O . LEU A 1 629 ? 49.635 69.267 -6.000 1.00 73.62 629 LEU A O 1
ATOM 4953 N N . ASP A 1 630 ? 49.061 69.515 -3.837 1.00 77.75 630 ASP A N 1
ATOM 4954 C CA . ASP A 1 630 ? 49.980 70.619 -3.545 1.00 77.75 630 ASP A CA 1
ATOM 4955 C C . ASP A 1 630 ? 51.182 70.116 -2.733 1.00 77.75 630 ASP A C 1
ATOM 4957 O O . ASP A 1 630 ? 51.087 69.865 -1.532 1.00 77.75 630 ASP A O 1
ATOM 4961 N N . PHE A 1 631 ? 52.335 69.993 -3.393 1.00 73.62 631 PHE A N 1
ATOM 4962 C CA . PHE A 1 631 ? 53.583 69.528 -2.780 1.00 73.62 631 PHE A CA 1
ATOM 4963 C C . PHE A 1 631 ? 54.178 70.494 -1.744 1.00 73.62 631 PHE A C 1
ATOM 4965 O O . PHE A 1 631 ? 55.124 70.120 -1.050 1.00 73.62 631 PHE A O 1
ATOM 4972 N N . ALA A 1 632 ? 53.676 71.728 -1.638 1.00 70.69 632 ALA A N 1
ATOM 4973 C CA . ALA A 1 632 ? 54.118 72.674 -0.617 1.00 70.69 632 ALA A CA 1
ATOM 4974 C C . ALA A 1 632 ? 53.438 72.439 0.744 1.00 70.69 632 ALA A C 1
ATOM 4976 O O . ALA A 1 632 ? 53.909 72.957 1.759 1.00 70.69 632 ALA A O 1
ATOM 4977 N N . ASN A 1 633 ? 52.351 71.663 0.781 1.00 76.81 633 ASN A N 1
ATOM 4978 C CA . ASN A 1 633 ? 51.599 71.375 1.994 1.00 76.81 633 ASN A CA 1
ATOM 4979 C C . ASN A 1 633 ? 51.973 69.991 2.551 1.00 76.81 633 ASN A C 1
ATOM 4981 O O . ASN A 1 633 ? 51.508 68.964 2.059 1.00 76.81 633 ASN A O 1
ATOM 4985 N N . ALA A 1 634 ? 52.828 69.973 3.578 1.00 72.62 634 ALA A N 1
ATOM 4986 C CA . ALA A 1 634 ? 53.374 68.744 4.157 1.00 72.62 634 ALA A CA 1
ATOM 4987 C C . ALA A 1 634 ? 52.293 67.802 4.717 1.00 72.62 634 ALA A C 1
ATOM 4989 O O . ALA A 1 634 ? 52.398 66.593 4.521 1.00 72.62 634 ALA A O 1
ATOM 4990 N N . ASP A 1 635 ? 51.234 68.349 5.319 1.00 73.62 635 ASP A N 1
ATOM 4991 C CA . ASP A 1 635 ? 50.152 67.555 5.914 1.00 73.62 635 ASP A CA 1
ATOM 4992 C C . ASP A 1 635 ? 49.365 66.794 4.829 1.00 73.62 635 ASP A C 1
ATOM 4994 O O . ASP A 1 635 ? 49.022 65.626 4.992 1.00 73.62 635 ASP A O 1
ATOM 4998 N N . VAL A 1 636 ? 49.148 67.422 3.665 1.00 77.00 636 VAL A N 1
ATOM 4999 C CA . VAL A 1 636 ? 48.467 66.788 2.519 1.00 77.00 636 VAL A CA 1
ATOM 5000 C C . VAL A 1 636 ? 49.338 65.692 1.898 1.00 77.00 636 VAL A C 1
ATOM 5002 O O . VAL A 1 636 ? 48.824 64.653 1.483 1.00 77.00 636 VAL A O 1
ATOM 5005 N N . VAL A 1 637 ? 50.657 65.898 1.847 1.00 77.31 637 VAL A N 1
ATOM 5006 C CA . VAL A 1 637 ? 51.607 64.901 1.333 1.00 77.31 637 VAL A CA 1
ATOM 5007 C C . VAL A 1 637 ? 51.692 63.686 2.264 1.00 77.31 637 VAL A C 1
ATOM 5009 O O . VAL A 1 637 ? 51.706 62.559 1.769 1.00 77.31 637 VAL A O 1
ATOM 5012 N N . GLU A 1 638 ? 51.709 63.882 3.587 1.00 77.31 638 GLU A N 1
ATOM 5013 C CA . GLU A 1 638 ? 51.692 62.777 4.557 1.00 77.31 638 GLU A CA 1
ATOM 5014 C C . GLU A 1 638 ? 50.387 61.974 4.500 1.00 77.31 638 GLU A C 1
ATOM 5016 O O . GLU A 1 638 ? 50.443 60.744 4.447 1.00 77.31 638 GLU A O 1
ATOM 5021 N N . ASP A 1 639 ? 49.229 62.636 4.404 1.00 77.69 639 ASP A N 1
ATOM 5022 C CA . ASP A 1 639 ? 47.934 61.955 4.271 1.00 77.69 639 ASP A CA 1
ATOM 5023 C C . ASP A 1 639 ? 47.859 61.094 2.999 1.00 77.69 639 ASP A C 1
ATOM 5025 O O . ASP A 1 639 ? 47.363 59.963 3.024 1.00 77.69 639 ASP A O 1
ATOM 5029 N N . TRP A 1 640 ? 48.384 61.598 1.877 1.00 83.62 640 TRP A N 1
ATOM 5030 C CA . TRP A 1 640 ? 48.380 60.870 0.605 1.00 83.62 640 TRP A CA 1
ATOM 5031 C C . TRP A 1 640 ? 49.401 59.728 0.565 1.00 83.62 640 TRP A C 1
ATOM 5033 O O . TRP A 1 640 ? 49.159 58.708 -0.084 1.00 83.62 640 TRP A O 1
ATOM 5043 N N . LEU A 1 641 ? 50.522 59.859 1.281 1.00 79.38 641 LEU A N 1
ATOM 5044 C CA . LEU A 1 641 ? 51.462 58.756 1.499 1.00 79.38 641 LEU A CA 1
ATOM 5045 C C . LEU A 1 641 ? 50.844 57.671 2.391 1.00 79.38 641 LEU A C 1
ATOM 5047 O O . LEU A 1 641 ? 51.017 56.483 2.121 1.00 79.38 641 LEU A O 1
ATOM 5051 N N . ALA A 1 642 ? 50.098 58.063 3.426 1.00 75.19 642 ALA A N 1
ATOM 5052 C CA . ALA A 1 642 ? 49.482 57.138 4.373 1.00 75.19 642 ALA A CA 1
ATOM 5053 C C . ALA A 1 642 ? 48.339 56.317 3.753 1.00 75.19 642 ALA A C 1
ATOM 5055 O O . ALA A 1 642 ? 48.179 55.141 4.083 1.00 75.19 642 ALA A O 1
ATOM 5056 N N . ASN A 1 643 ? 47.557 56.906 2.843 1.00 74.44 643 ASN A N 1
ATOM 5057 C CA . ASN A 1 643 ? 46.428 56.228 2.192 1.00 74.44 643 ASN A CA 1
ATOM 5058 C C . ASN A 1 643 ? 46.786 55.546 0.849 1.00 74.44 643 ASN A C 1
ATOM 5060 O O . ASN A 1 643 ? 45.945 54.868 0.247 1.00 74.44 643 ASN A O 1
ATOM 5064 N N . GLY A 1 644 ? 48.035 55.689 0.390 1.00 78.94 644 GLY A N 1
ATOM 5065 C CA . GLY A 1 644 ? 48.543 55.078 -0.841 1.00 78.94 644 GLY A CA 1
ATOM 5066 C C . GLY A 1 644 ? 48.124 55.786 -2.134 1.00 78.94 644 GLY A C 1
ATOM 5067 O O . GLY A 1 644 ? 48.305 55.221 -3.213 1.00 78.94 644 GLY A O 1
ATOM 5068 N N . SER A 1 645 ? 47.584 57.005 -2.050 1.00 80.81 645 SER A N 1
ATOM 5069 C CA . SER A 1 645 ? 47.298 57.854 -3.223 1.00 80.81 645 SER A CA 1
ATOM 5070 C C . SER A 1 645 ? 48.568 58.506 -3.787 1.00 80.81 645 SER A C 1
ATOM 5072 O O . SER A 1 645 ? 48.578 58.994 -4.916 1.00 80.81 645 SER A O 1
ATOM 5074 N N . LEU A 1 646 ? 49.654 58.517 -3.007 1.00 85.31 646 LEU A N 1
ATOM 5075 C CA . LEU A 1 646 ? 50.975 58.997 -3.396 1.00 85.31 646 LEU A CA 1
ATOM 5076 C C . LEU A 1 646 ? 52.036 57.975 -2.977 1.00 85.31 646 LEU A C 1
ATOM 5078 O O . LEU A 1 646 ? 52.063 57.542 -1.829 1.00 85.31 646 LEU A O 1
ATOM 5082 N N . LEU A 1 647 ? 52.938 57.607 -3.887 1.00 85.75 647 LEU A N 1
ATOM 5083 C CA . LEU A 1 647 ? 54.068 56.715 -3.608 1.00 85.75 647 LEU A CA 1
ATOM 5084 C C . LEU A 1 647 ? 55.374 57.380 -4.022 1.00 85.75 647 LEU A C 1
ATOM 5086 O O . LEU A 1 647 ? 55.434 58.049 -5.051 1.00 85.75 647 LEU A O 1
ATOM 5090 N N . GLN A 1 648 ? 56.432 57.178 -3.242 1.00 84.56 648 GLN A N 1
ATOM 5091 C CA . GLN A 1 648 ? 57.732 57.796 -3.481 1.00 84.56 648 GLN A CA 1
ATOM 5092 C C . GLN A 1 648 ? 58.792 56.752 -3.837 1.00 84.56 648 GLN A C 1
ATOM 5094 O O . GLN A 1 648 ? 58.948 55.750 -3.142 1.00 84.56 648 GLN A O 1
ATOM 5099 N N . ALA A 1 649 ? 59.581 57.033 -4.871 1.00 80.19 649 ALA A N 1
ATOM 5100 C CA . ALA A 1 649 ? 60.730 56.233 -5.263 1.00 80.19 649 ALA A CA 1
ATOM 5101 C C . ALA A 1 649 ? 61.895 57.102 -5.759 1.00 80.19 649 ALA A C 1
ATOM 5103 O O . ALA A 1 649 ? 61.766 58.292 -6.048 1.00 80.19 649 ALA A O 1
ATOM 5104 N N . VAL A 1 650 ? 63.071 56.485 -5.853 1.00 72.75 650 VAL A N 1
ATOM 5105 C CA . VAL A 1 650 ? 64.287 57.142 -6.357 1.00 72.75 650 VAL A CA 1
ATOM 5106 C C . VAL A 1 650 ? 64.382 57.038 -7.887 1.00 72.75 650 VAL A C 1
ATOM 5108 O O . VAL A 1 650 ? 64.969 57.904 -8.526 1.00 72.75 650 VAL A O 1
ATOM 5111 N N . THR A 1 651 ? 63.763 56.016 -8.488 1.00 79.25 651 THR A N 1
ATOM 5112 C CA . THR A 1 651 ? 63.771 55.747 -9.936 1.00 79.25 651 THR A CA 1
ATOM 5113 C C . THR A 1 651 ? 62.368 55.408 -10.445 1.00 79.25 651 THR A C 1
ATOM 5115 O O . THR A 1 651 ? 61.487 55.062 -9.658 1.00 79.25 651 THR A O 1
ATOM 5118 N N . VAL A 1 652 ? 62.164 55.486 -11.767 1.00 73.38 652 VAL A N 1
ATOM 5119 C CA . VAL A 1 652 ? 60.889 55.130 -12.422 1.00 73.38 652 VAL A CA 1
ATOM 5120 C C . VAL A 1 652 ? 60.543 53.659 -12.193 1.00 73.38 652 VAL A C 1
ATOM 5122 O O . VAL A 1 652 ? 59.434 53.363 -11.761 1.00 73.38 652 VAL A O 1
ATOM 5125 N N . ASP A 1 653 ? 61.511 52.753 -12.349 1.00 72.25 653 ASP A N 1
ATOM 5126 C CA . ASP A 1 653 ? 61.310 51.320 -12.087 1.00 72.25 653 ASP A CA 1
ATOM 5127 C C . ASP A 1 653 ? 60.973 51.048 -10.613 1.00 72.25 653 ASP A C 1
ATOM 5129 O O . ASP A 1 653 ? 60.151 50.190 -10.294 1.00 72.25 653 ASP A O 1
ATOM 5133 N N . GLY A 1 654 ? 61.563 51.824 -9.696 1.00 73.75 654 GLY A N 1
ATOM 5134 C CA . GLY A 1 654 ? 61.235 51.764 -8.274 1.00 73.75 654 GLY A CA 1
ATOM 5135 C C . GLY A 1 654 ? 59.803 52.216 -7.975 1.00 73.75 654 GLY A C 1
ATOM 5136 O O . GLY A 1 654 ? 59.162 51.636 -7.099 1.00 73.75 654 GLY A O 1
ATOM 5137 N N . ALA A 1 655 ? 59.296 53.214 -8.708 1.00 76.00 655 ALA A N 1
ATOM 5138 C CA . ALA A 1 655 ? 57.915 53.679 -8.594 1.00 76.00 655 ALA A CA 1
ATOM 5139 C C . ALA A 1 655 ? 56.929 52.655 -9.174 1.00 76.00 655 ALA A C 1
ATOM 5141 O O . ALA A 1 655 ? 55.935 52.349 -8.521 1.00 76.00 655 ALA A O 1
ATOM 5142 N N . CYS A 1 656 ? 57.247 52.054 -10.326 1.00 73.31 656 CYS A N 1
ATOM 5143 C CA . CYS A 1 656 ? 56.450 50.983 -10.932 1.00 73.31 656 CYS A CA 1
ATOM 5144 C C . CYS A 1 656 ? 56.323 49.786 -9.980 1.00 73.31 656 CYS A C 1
ATOM 5146 O O . CYS A 1 656 ? 55.220 49.389 -9.618 1.00 73.31 656 CYS A O 1
ATOM 5148 N N . ALA A 1 657 ? 57.447 49.308 -9.435 1.00 72.50 657 ALA A N 1
ATOM 5149 C CA . ALA A 1 657 ? 57.449 48.209 -8.471 1.00 72.50 657 ALA A CA 1
ATOM 5150 C C . ALA A 1 657 ? 56.741 48.552 -7.145 1.00 72.50 657 ALA A C 1
ATOM 5152 O O . ALA A 1 657 ? 56.343 47.655 -6.401 1.00 72.50 657 ALA A O 1
ATOM 5153 N N . ALA A 1 658 ? 56.638 49.832 -6.774 1.00 74.81 658 ALA A N 1
ATOM 5154 C CA . ALA A 1 658 ? 55.867 50.259 -5.608 1.00 74.81 658 ALA A CA 1
ATOM 5155 C C . ALA A 1 658 ? 54.355 50.245 -5.891 1.00 74.81 658 ALA A C 1
ATOM 5157 O O . ALA A 1 658 ? 53.601 49.775 -5.040 1.00 74.81 658 ALA A O 1
ATOM 5158 N N . VAL A 1 659 ? 53.934 50.695 -7.080 1.00 78.44 659 VAL A N 1
ATOM 5159 C CA . VAL A 1 659 ? 52.536 50.627 -7.542 1.00 78.44 659 VAL A CA 1
ATOM 5160 C C . VAL A 1 659 ? 52.081 49.172 -7.655 1.00 78.44 659 VAL A C 1
ATOM 5162 O O . VAL A 1 659 ? 51.061 48.819 -7.069 1.00 78.44 659 VAL A O 1
ATOM 5165 N N . ASP A 1 660 ? 52.873 48.305 -8.289 1.00 73.94 660 ASP A N 1
ATOM 5166 C CA . ASP A 1 660 ? 52.526 46.888 -8.468 1.00 73.94 660 ASP A CA 1
ATOM 5167 C C . ASP A 1 660 ? 52.358 46.180 -7.114 1.00 73.94 660 ASP A C 1
ATOM 5169 O O . ASP A 1 660 ? 51.355 45.512 -6.871 1.00 73.94 660 ASP A O 1
ATOM 5173 N N . ARG A 1 661 ? 53.265 46.431 -6.157 1.00 74.94 661 ARG A N 1
ATOM 5174 C CA . ARG A 1 661 ? 53.147 45.897 -4.787 1.00 74.94 661 ARG A CA 1
ATOM 5175 C C . ARG A 1 661 ? 51.918 46.417 -4.040 1.00 74.94 661 ARG A C 1
ATOM 5177 O O . ARG A 1 661 ? 51.340 45.675 -3.246 1.00 74.94 661 ARG A O 1
ATOM 5184 N N . LEU A 1 662 ? 51.530 47.677 -4.249 1.00 78.06 662 LEU A N 1
ATOM 5185 C CA . LEU A 1 662 ? 50.333 48.246 -3.627 1.00 78.06 662 LEU A CA 1
ATOM 5186 C C . LEU A 1 662 ? 49.058 47.641 -4.228 1.00 78.06 662 LEU A C 1
ATOM 5188 O O . LEU A 1 662 ? 48.124 47.339 -3.486 1.00 78.06 662 LEU A O 1
ATOM 5192 N N . LEU A 1 663 ? 49.018 47.441 -5.546 1.00 74.94 663 LEU A N 1
ATOM 5193 C CA . LEU A 1 663 ? 47.876 46.853 -6.243 1.00 74.94 663 LEU A CA 1
ATOM 5194 C C . LEU A 1 663 ? 47.729 45.363 -5.945 1.00 74.94 663 LEU A C 1
ATOM 5196 O O . LEU A 1 663 ? 46.613 44.928 -5.676 1.00 74.94 663 LEU A O 1
ATOM 5200 N N . ASP A 1 664 ? 48.829 44.613 -5.871 1.00 66.88 664 ASP A N 1
ATOM 5201 C CA . ASP A 1 664 ? 48.820 43.221 -5.413 1.00 66.88 664 ASP A CA 1
ATOM 5202 C C . ASP A 1 664 ? 48.310 43.121 -3.973 1.00 66.88 664 ASP A C 1
ATOM 5204 O O . ASP A 1 664 ? 47.489 42.260 -3.655 1.00 66.88 664 ASP A O 1
ATOM 5208 N N . ARG A 1 665 ? 48.717 44.054 -3.102 1.00 70.81 665 ARG A N 1
ATOM 5209 C CA . ARG A 1 665 ? 48.215 44.131 -1.728 1.00 70.81 665 ARG A CA 1
ATOM 5210 C C . ARG A 1 665 ? 46.725 44.483 -1.673 1.00 70.81 665 ARG A C 1
ATOM 5212 O O . ARG A 1 665 ? 45.985 43.809 -0.963 1.00 70.81 665 ARG A O 1
ATOM 5219 N N . ARG A 1 666 ? 46.256 45.479 -2.434 1.00 71.94 666 ARG A N 1
ATOM 5220 C CA . ARG A 1 666 ? 44.827 45.848 -2.507 1.00 71.94 666 ARG A CA 1
ATOM 5221 C C . ARG A 1 666 ? 43.986 44.722 -3.125 1.00 71.94 666 ARG A C 1
ATOM 5223 O O . ARG A 1 666 ? 42.873 44.483 -2.667 1.00 71.94 666 ARG A O 1
ATOM 5230 N N . ALA A 1 667 ? 44.506 43.997 -4.116 1.00 58.88 667 ALA A N 1
ATOM 5231 C CA . ALA A 1 667 ? 43.856 42.832 -4.717 1.00 58.88 667 ALA A CA 1
ATOM 5232 C C . ALA A 1 667 ? 43.793 41.647 -3.742 1.00 58.88 667 ALA A C 1
ATOM 5234 O O . ALA A 1 667 ? 42.774 40.960 -3.673 1.00 58.88 667 ALA A O 1
ATOM 5235 N N . PHE A 1 668 ? 44.839 41.454 -2.938 1.00 55.12 668 PHE A N 1
ATOM 5236 C CA . PHE A 1 668 ? 44.874 40.473 -1.858 1.00 55.12 668 PHE A CA 1
ATOM 5237 C C . PHE A 1 668 ? 43.895 40.827 -0.726 1.00 55.12 668 PHE A C 1
ATOM 5239 O O . PHE A 1 668 ? 43.129 39.971 -0.293 1.00 55.12 668 PHE A O 1
ATOM 5246 N N . GLU A 1 669 ? 43.831 42.091 -0.298 1.00 56.56 669 GLU A N 1
ATOM 5247 C CA . GLU A 1 669 ? 42.911 42.577 0.744 1.00 56.56 669 GLU A CA 1
ATOM 5248 C C . GLU A 1 669 ? 41.441 42.591 0.268 1.00 56.56 669 GLU A C 1
ATOM 5250 O O . GLU A 1 669 ? 40.539 42.182 1.004 1.00 56.56 669 GLU A O 1
ATOM 5255 N N . ALA A 1 670 ? 41.174 42.965 -0.989 1.00 52.12 670 ALA A N 1
ATOM 5256 C CA . ALA A 1 670 ? 39.852 42.834 -1.609 1.00 52.12 670 ALA A CA 1
ATOM 5257 C C . ALA A 1 670 ? 39.461 41.360 -1.802 1.00 52.12 670 ALA A C 1
ATOM 5259 O O . ALA A 1 670 ? 38.300 40.995 -1.604 1.00 52.12 670 ALA A O 1
ATOM 5260 N N . GLY A 1 671 ? 40.434 40.505 -2.131 1.00 44.25 671 GLY A N 1
ATOM 5261 C CA . GLY A 1 671 ? 40.300 39.053 -2.137 1.00 44.25 671 GLY A CA 1
ATOM 5262 C C . GLY A 1 671 ? 39.920 38.513 -0.760 1.00 44.25 671 GLY A C 1
ATOM 5263 O O . GLY A 1 671 ? 38.972 37.743 -0.669 1.00 44.25 671 GLY A O 1
ATOM 5264 N N . LEU A 1 672 ? 40.565 38.987 0.308 1.00 47.06 672 LEU A N 1
ATOM 5265 C CA . LEU A 1 672 ? 40.273 38.633 1.702 1.00 47.06 672 LEU A CA 1
ATOM 5266 C C . LEU A 1 672 ? 38.893 39.118 2.169 1.00 47.06 672 LEU A C 1
ATOM 5268 O O . LEU A 1 672 ? 38.191 38.369 2.839 1.00 47.06 672 LEU A O 1
ATOM 5272 N N . SER A 1 673 ? 38.456 40.317 1.778 1.00 42.50 673 SER A N 1
ATOM 5273 C CA . SER A 1 673 ? 37.120 40.851 2.108 1.00 42.50 673 SER A CA 1
ATOM 5274 C C . SER A 1 673 ? 35.987 40.109 1.372 1.00 42.50 673 SER A C 1
ATOM 5276 O O . SER A 1 673 ? 34.932 39.794 1.939 1.00 42.50 673 SER A O 1
ATOM 5278 N N . LYS A 1 674 ? 36.230 39.738 0.107 1.00 42.94 674 LYS A N 1
ATOM 5279 C CA . LYS A 1 674 ? 35.315 38.922 -0.705 1.00 42.94 674 LYS A CA 1
ATOM 5280 C C . LYS A 1 674 ? 35.317 37.457 -0.261 1.00 42.94 674 LYS A C 1
ATOM 5282 O O . LYS A 1 674 ? 34.269 36.814 -0.298 1.00 42.94 674 LYS A O 1
ATOM 5287 N N . LEU A 1 675 ? 36.456 36.943 0.215 1.00 39.12 675 LEU A N 1
ATOM 5288 C CA . LEU A 1 675 ? 36.530 35.656 0.899 1.00 39.12 675 LEU A CA 1
ATOM 5289 C C . LEU A 1 675 ? 35.749 35.716 2.207 1.00 39.12 675 LEU A C 1
ATOM 5291 O O . LEU A 1 675 ? 34.854 34.906 2.335 1.00 39.12 675 LEU A O 1
ATOM 5295 N N . GLY A 1 676 ? 35.965 36.686 3.099 1.00 37.19 676 GLY A N 1
ATOM 5296 C CA . GLY A 1 676 ? 35.314 36.753 4.417 1.00 37.19 676 GLY A CA 1
ATOM 5297 C C . GLY A 1 676 ? 33.781 36.743 4.372 1.00 37.19 676 GLY A C 1
ATOM 5298 O O . GLY A 1 676 ? 33.143 35.973 5.079 1.00 37.19 676 GLY A O 1
ATOM 5299 N N . THR A 1 677 ? 33.169 37.498 3.456 1.00 39.47 677 THR A N 1
ATOM 5300 C CA . THR A 1 677 ? 31.696 37.546 3.317 1.00 39.47 677 THR A CA 1
ATOM 5301 C C . THR A 1 677 ? 31.091 36.305 2.650 1.00 39.47 677 THR A C 1
ATOM 5303 O O . THR A 1 677 ? 29.957 35.926 2.948 1.00 39.47 677 THR A O 1
ATOM 5306 N N . THR A 1 678 ? 31.848 35.631 1.779 1.00 39.09 678 THR A N 1
ATOM 5307 C CA . THR A 1 678 ? 31.424 34.373 1.139 1.00 39.09 678 THR A CA 1
ATOM 5308 C C . THR A 1 678 ? 31.763 33.155 2.007 1.00 39.09 678 THR A C 1
ATOM 5310 O O . THR A 1 678 ? 31.068 32.140 1.933 1.00 39.09 678 THR A O 1
ATOM 5313 N N . PHE A 1 679 ? 32.801 33.263 2.844 1.00 38.81 679 PHE A N 1
ATOM 5314 C CA . PHE A 1 679 ? 33.213 32.264 3.820 1.00 38.81 679 PHE A CA 1
ATOM 5315 C C . PHE A 1 679 ? 32.247 32.252 4.987 1.00 38.81 679 PHE A C 1
ATOM 5317 O O . PHE A 1 679 ? 31.707 31.194 5.217 1.00 38.81 679 PHE A O 1
ATOM 5324 N N . ASP A 1 680 ? 31.907 33.358 5.650 1.00 38.06 680 ASP A N 1
ATOM 5325 C CA . ASP A 1 680 ? 31.044 33.283 6.844 1.00 38.06 680 ASP A CA 1
ATOM 5326 C C . ASP A 1 680 ? 29.648 32.703 6.543 1.00 38.06 680 ASP A C 1
ATOM 5328 O O . ASP A 1 680 ? 29.138 31.862 7.286 1.00 38.06 680 ASP A O 1
ATOM 5332 N N . GLY A 1 681 ? 29.059 33.040 5.389 1.00 36.06 681 GLY A N 1
ATOM 5333 C CA . GLY A 1 681 ? 27.775 32.475 4.956 1.00 36.06 681 GLY A CA 1
ATOM 5334 C C . GLY A 1 681 ? 27.847 30.998 4.541 1.00 36.06 681 GLY A C 1
ATOM 5335 O O . GLY A 1 681 ? 26.915 30.232 4.799 1.00 36.06 681 GLY A O 1
ATOM 5336 N N . ARG A 1 682 ? 28.956 30.565 3.922 1.00 36.22 682 ARG A N 1
ATOM 5337 C CA . ARG A 1 682 ? 29.165 29.155 3.552 1.00 36.22 682 ARG A CA 1
ATOM 5338 C C . ARG A 1 682 ? 29.718 28.322 4.693 1.00 36.22 682 ARG A C 1
ATOM 5340 O O . ARG A 1 682 ? 29.402 27.149 4.725 1.00 36.22 682 ARG A O 1
ATOM 5347 N N . LEU A 1 683 ? 30.479 28.894 5.616 1.00 37.81 683 LEU A N 1
ATOM 5348 C CA . LEU A 1 683 ? 31.114 28.240 6.752 1.00 37.81 683 LEU A CA 1
ATOM 5349 C C . LEU A 1 683 ? 30.066 27.964 7.821 1.00 37.81 683 LEU A C 1
ATOM 5351 O O . LEU A 1 683 ? 30.048 26.861 8.326 1.00 37.81 683 LEU A O 1
ATOM 5355 N N . ILE A 1 684 ? 29.098 28.842 8.088 1.00 42.53 684 ILE A N 1
ATOM 5356 C CA . ILE A 1 684 ? 27.991 28.498 9.004 1.00 42.53 684 ILE A CA 1
ATOM 5357 C C . ILE A 1 684 ? 27.125 27.360 8.419 1.00 42.53 684 ILE A C 1
ATOM 5359 O O . ILE A 1 684 ? 26.738 26.433 9.129 1.00 42.53 684 ILE A O 1
ATOM 5363 N N . SER A 1 685 ? 26.892 27.367 7.101 1.00 38.06 685 SER A N 1
ATOM 5364 C CA . SER A 1 685 ? 26.143 26.312 6.399 1.00 38.06 685 SER A CA 1
ATOM 5365 C C . SER A 1 685 ? 26.926 24.999 6.256 1.00 38.06 685 SER A C 1
ATOM 5367 O O . SER A 1 685 ? 26.351 23.925 6.418 1.00 38.06 685 SER A O 1
ATOM 5369 N N . LEU A 1 686 ? 28.227 25.061 5.971 1.00 34.78 686 LEU A N 1
ATOM 5370 C CA . LEU A 1 686 ? 29.104 23.900 5.848 1.00 34.78 686 LEU A CA 1
ATOM 5371 C C . LEU A 1 686 ? 29.463 23.343 7.209 1.00 34.78 686 LEU A C 1
ATOM 5373 O O . LEU A 1 686 ? 29.441 22.139 7.323 1.00 34.78 686 LEU A O 1
ATOM 5377 N N . THR A 1 687 ? 29.719 24.158 8.229 1.00 36.59 687 THR A N 1
ATOM 5378 C CA . THR A 1 687 ? 30.049 23.681 9.583 1.00 36.59 687 THR A CA 1
ATOM 5379 C C . THR A 1 687 ? 28.840 22.997 10.200 1.00 36.59 687 THR A C 1
ATOM 5381 O O . THR A 1 687 ? 28.985 21.900 10.701 1.00 36.59 687 THR A O 1
ATOM 5384 N N . SER A 1 688 ? 27.618 23.504 10.002 1.00 40.91 688 SER A N 1
ATOM 5385 C CA . SER A 1 688 ? 26.415 22.793 10.459 1.00 40.91 688 SER A CA 1
ATOM 5386 C C . SER A 1 688 ? 26.100 21.526 9.634 1.00 40.91 688 SER A C 1
ATOM 5388 O O . SER A 1 688 ? 25.548 20.563 10.162 1.00 40.91 688 SER A O 1
ATOM 5390 N N . ARG A 1 689 ? 26.479 21.466 8.345 1.00 36.59 689 ARG A N 1
ATOM 5391 C CA . ARG A 1 689 ? 26.338 20.256 7.500 1.00 36.59 689 ARG A CA 1
ATOM 5392 C C . ARG A 1 689 ? 27.484 19.252 7.675 1.00 36.59 689 ARG A C 1
ATOM 5394 O O . ARG A 1 689 ? 27.266 18.065 7.465 1.00 36.59 689 ARG A O 1
ATOM 5401 N N . LEU A 1 690 ? 28.675 19.710 8.054 1.00 34.22 690 LEU A N 1
ATOM 5402 C CA . LEU A 1 690 ? 29.849 18.899 8.367 1.00 34.22 690 LEU A CA 1
ATOM 5403 C C . LEU A 1 690 ? 29.805 18.418 9.806 1.00 34.22 690 LEU A C 1
ATOM 5405 O O . LEU A 1 690 ? 30.178 17.288 10.007 1.00 34.22 690 LEU A O 1
ATOM 5409 N N . GLU A 1 691 ? 29.331 19.181 10.787 1.00 39.44 691 GLU A N 1
ATOM 5410 C CA . GLU A 1 691 ? 29.172 18.689 12.163 1.00 39.44 691 GLU A CA 1
ATOM 5411 C C . GLU A 1 691 ? 28.089 17.611 12.210 1.00 39.44 691 GLU A C 1
ATOM 5413 O O . GLU A 1 691 ? 28.369 16.508 12.659 1.00 39.44 691 GLU A O 1
ATOM 5418 N N . ASN A 1 692 ? 26.922 17.847 11.596 1.00 41.12 692 ASN A N 1
ATOM 5419 C CA . ASN A 1 692 ? 25.879 16.820 11.506 1.00 41.12 692 ASN A CA 1
ATOM 5420 C C . ASN A 1 692 ? 26.290 15.649 10.597 1.00 41.12 692 ASN A C 1
ATOM 5422 O O . ASN A 1 692 ? 26.047 14.495 10.924 1.00 41.12 692 ASN A O 1
ATOM 5426 N N . GLY A 1 693 ? 26.944 15.924 9.463 1.00 35.12 693 GLY A N 1
ATOM 5427 C CA . GLY A 1 693 ? 27.389 14.889 8.527 1.00 35.12 693 GLY A CA 1
ATOM 5428 C C . GLY A 1 693 ? 28.606 14.094 9.007 1.00 35.12 693 GLY A C 1
ATOM 5429 O O . GLY A 1 693 ? 28.713 12.919 8.677 1.00 35.12 693 GLY A O 1
ATOM 5430 N N . LEU A 1 694 ? 29.511 14.696 9.784 1.00 35.66 694 LEU A N 1
ATOM 5431 C CA . LEU A 1 694 ? 30.656 14.026 10.404 1.00 35.66 694 LEU A CA 1
ATOM 5432 C C . LEU A 1 694 ? 30.260 13.343 11.704 1.00 35.66 694 LEU A C 1
ATOM 5434 O O . LEU A 1 694 ? 30.830 12.300 11.949 1.00 35.66 694 LEU A O 1
ATOM 5438 N N . GLU A 1 695 ? 29.301 13.819 12.502 1.00 42.41 695 GLU A N 1
ATOM 5439 C CA . GLU A 1 695 ? 28.790 13.022 13.630 1.00 42.41 695 GLU A CA 1
ATOM 5440 C C . GLU A 1 695 ? 28.082 11.763 13.123 1.00 42.41 695 GLU A C 1
ATOM 5442 O O . GLU A 1 695 ? 28.357 10.669 13.607 1.00 42.41 695 GLU A O 1
ATOM 5447 N N . GLU A 1 696 ? 27.244 11.867 12.087 1.00 43.06 696 GLU A N 1
ATOM 5448 C CA . GLU A 1 696 ? 26.540 10.701 11.539 1.00 43.06 696 GLU A CA 1
ATOM 5449 C C . GLU A 1 696 ? 27.466 9.763 10.750 1.00 43.06 696 GLU A C 1
ATOM 5451 O O . GLU A 1 696 ? 27.332 8.537 10.826 1.00 43.06 696 GLU A O 1
ATOM 5456 N N . ALA A 1 697 ? 28.426 10.315 9.999 1.00 35.56 697 ALA A N 1
ATOM 5457 C CA . ALA A 1 697 ? 29.403 9.518 9.268 1.00 35.56 697 ALA A CA 1
ATOM 5458 C C . ALA A 1 697 ? 30.521 8.989 10.166 1.00 35.56 697 ALA A C 1
ATOM 5460 O O . ALA A 1 697 ? 30.973 7.888 9.895 1.00 35.56 697 ALA A O 1
ATOM 5461 N N . ALA A 1 698 ? 30.958 9.697 11.213 1.00 36.69 698 ALA A N 1
ATOM 5462 C CA . ALA A 1 698 ? 31.916 9.183 12.193 1.00 36.69 698 ALA A CA 1
ATOM 5463 C C . ALA A 1 698 ? 31.257 8.162 13.113 1.00 36.69 698 ALA A C 1
ATOM 5465 O O . ALA A 1 698 ? 31.896 7.178 13.415 1.00 36.69 698 ALA A O 1
ATOM 5466 N N . TYR A 1 699 ? 29.971 8.283 13.453 1.00 43.16 699 TYR A N 1
ATOM 5467 C CA . TYR A 1 699 ? 29.273 7.227 14.191 1.00 43.16 699 TYR A CA 1
ATOM 5468 C C . TYR A 1 699 ? 29.169 5.934 13.364 1.00 43.16 699 TYR A C 1
ATOM 5470 O O . TYR A 1 699 ? 29.555 4.864 13.825 1.00 43.16 699 TYR A O 1
ATOM 5478 N N . ARG A 1 700 ? 28.748 6.025 12.093 1.00 39.22 700 ARG A N 1
ATOM 5479 C CA . ARG A 1 700 ? 28.623 4.846 11.209 1.00 39.22 700 ARG A CA 1
ATOM 5480 C C . ARG A 1 700 ? 29.964 4.334 10.677 1.00 39.22 700 ARG A C 1
ATOM 5482 O O . ARG A 1 700 ? 30.091 3.137 10.410 1.00 39.22 700 ARG A O 1
ATOM 5489 N N . ASN A 1 701 ? 30.949 5.213 10.481 1.00 38.88 701 ASN A N 1
ATOM 5490 C CA . ASN A 1 701 ? 32.297 4.811 10.094 1.00 38.88 701 ASN A CA 1
ATOM 5491 C C . ASN A 1 701 ? 33.112 4.344 11.288 1.00 38.88 701 ASN A C 1
ATOM 5493 O O . ASN A 1 701 ? 33.864 3.429 11.044 1.00 38.88 701 ASN A O 1
ATOM 5497 N N . ASP A 1 702 ? 32.965 4.844 12.517 1.00 40.22 702 ASP A N 1
ATOM 5498 C CA . ASP A 1 702 ? 33.623 4.270 13.706 1.00 40.22 702 ASP A CA 1
ATOM 5499 C C . ASP A 1 702 ? 32.991 2.937 14.080 1.00 40.22 702 ASP A C 1
ATOM 5501 O O . ASP A 1 702 ? 33.696 2.043 14.521 1.00 40.22 702 ASP A O 1
ATOM 5505 N N . GLU A 1 703 ? 31.691 2.735 13.863 1.00 41.88 703 GLU A N 1
ATOM 5506 C CA . GLU A 1 703 ? 31.071 1.421 14.052 1.00 41.88 703 GLU A CA 1
ATOM 5507 C C . GLU A 1 703 ? 31.593 0.418 13.006 1.00 41.88 703 GLU A C 1
ATOM 5509 O O . GLU A 1 703 ? 31.982 -0.704 13.337 1.00 41.88 703 GLU A O 1
ATOM 5514 N N . ARG A 1 704 ? 31.711 0.833 11.737 1.00 40.66 704 ARG A N 1
ATOM 5515 C CA . ARG A 1 704 ? 32.270 -0.007 10.663 1.00 40.66 704 ARG A CA 1
ATOM 5516 C C . ARG A 1 704 ? 33.789 -0.157 10.719 1.00 40.66 704 ARG A C 1
ATOM 5518 O O . ARG A 1 704 ? 34.264 -1.251 10.438 1.00 40.66 704 ARG A O 1
ATOM 5525 N N . LEU A 1 705 ? 34.535 0.888 11.072 1.00 39.47 705 LEU A N 1
ATOM 5526 C CA . LEU A 1 705 ? 35.987 0.883 11.253 1.00 39.47 705 LEU A CA 1
ATOM 5527 C C . LEU A 1 705 ? 36.341 0.168 12.534 1.00 39.47 705 LEU A C 1
ATOM 5529 O O . LEU A 1 705 ? 37.200 -0.667 12.427 1.00 39.47 705 LEU A O 1
ATOM 5533 N N . ASN A 1 706 ? 35.655 0.315 13.668 1.00 43.53 706 ASN A N 1
ATOM 5534 C CA . ASN A 1 706 ? 35.932 -0.548 14.823 1.00 43.53 706 ASN A CA 1
ATOM 5535 C C . ASN A 1 706 ? 35.577 -2.000 14.516 1.00 43.53 706 ASN A C 1
ATOM 5537 O O . ASN A 1 706 ? 36.325 -2.891 14.893 1.00 43.53 706 ASN A O 1
ATOM 5541 N N . THR A 1 707 ? 34.504 -2.286 13.774 1.00 46.38 707 THR A N 1
ATOM 5542 C CA . THR A 1 707 ? 34.207 -3.673 13.374 1.00 46.38 707 THR A CA 1
ATOM 5543 C C . THR A 1 707 ? 35.241 -4.214 12.375 1.00 46.38 707 THR A C 1
ATOM 5545 O O . THR A 1 707 ? 35.582 -5.396 12.417 1.00 46.38 707 THR A O 1
ATOM 5548 N N . MET A 1 708 ? 35.774 -3.375 11.478 1.00 40.09 708 MET A N 1
ATOM 5549 C CA . MET A 1 708 ? 36.800 -3.757 10.501 1.00 40.09 708 MET A CA 1
ATOM 5550 C C . MET A 1 708 ? 38.221 -3.747 11.069 1.00 40.09 708 MET A C 1
ATOM 5552 O O . MET A 1 708 ? 38.968 -4.635 10.699 1.00 40.09 708 MET A O 1
ATOM 5556 N N . GLU A 1 709 ? 38.580 -2.823 11.956 1.00 41.22 709 GLU A N 1
ATOM 5557 C CA . GLU A 1 709 ? 39.831 -2.700 12.718 1.00 41.22 709 GLU A CA 1
ATOM 5558 C C . GLU A 1 709 ? 39.881 -3.769 13.787 1.00 41.22 709 GLU A C 1
ATOM 5560 O O . GLU A 1 709 ? 40.887 -4.433 13.860 1.00 41.22 709 GLU A O 1
ATOM 5565 N N . THR A 1 710 ? 38.800 -4.095 14.498 1.00 46.78 710 THR A N 1
ATOM 5566 C CA . THR A 1 710 ? 38.812 -5.264 15.397 1.00 46.78 710 THR A CA 1
ATOM 5567 C C . THR A 1 710 ? 39.022 -6.550 14.591 1.00 46.78 710 THR A C 1
ATOM 5569 O O . THR A 1 710 ? 39.791 -7.413 14.996 1.00 46.78 710 THR A O 1
ATOM 5572 N N . ARG A 1 711 ? 38.426 -6.670 13.392 1.00 45.12 711 ARG A N 1
ATOM 5573 C CA . ARG A 1 711 ? 38.659 -7.811 12.481 1.00 45.12 711 ARG A CA 1
ATOM 5574 C C . ARG A 1 711 ? 40.026 -7.773 11.788 1.00 45.12 711 ARG A C 1
ATOM 5576 O O . ARG A 1 711 ? 40.541 -8.833 11.438 1.00 45.12 711 ARG A O 1
ATOM 5583 N N . LEU A 1 712 ? 40.602 -6.591 11.561 1.00 40.88 712 LEU A N 1
ATOM 5584 C CA . LEU A 1 712 ? 41.907 -6.376 10.928 1.00 40.88 712 LEU A CA 1
ATOM 5585 C C . LEU A 1 712 ? 43.045 -6.447 11.935 1.00 40.88 712 LEU A C 1
ATOM 5587 O O . LEU A 1 712 ? 44.080 -6.941 11.542 1.00 40.88 712 LEU A O 1
ATOM 5591 N N . GLU A 1 713 ? 42.863 -6.051 13.189 1.00 43.66 713 GLU A N 1
ATOM 5592 C CA . GLU A 1 713 ? 43.764 -6.243 14.327 1.00 43.66 713 GLU A CA 1
ATOM 5593 C C . GLU A 1 713 ? 43.734 -7.712 14.735 1.00 43.66 713 GLU A C 1
ATOM 5595 O O . GLU A 1 713 ? 44.790 -8.317 14.806 1.00 43.66 713 GLU A O 1
ATOM 5600 N N . GLN A 1 714 ? 42.565 -8.363 14.815 1.00 45.12 714 GLN A N 1
ATOM 5601 C CA . GLN A 1 714 ? 42.500 -9.824 14.982 1.00 45.12 714 GLN A CA 1
ATOM 5602 C C . GLN A 1 714 ? 43.169 -10.570 13.812 1.00 45.12 714 GLN A C 1
ATOM 5604 O O . GLN A 1 714 ? 43.827 -11.590 14.023 1.00 45.12 714 GLN A O 1
ATOM 5609 N N . ARG A 1 715 ? 43.074 -10.057 12.573 1.00 41.94 715 ARG A N 1
ATOM 5610 C CA . ARG A 1 715 ? 43.816 -10.599 11.417 1.00 41.94 715 ARG A CA 1
ATOM 5611 C C . ARG A 1 715 ? 45.293 -10.206 11.397 1.00 41.94 715 ARG A C 1
ATOM 5613 O O . ARG A 1 715 ? 46.090 -11.025 10.970 1.00 41.94 715 ARG A O 1
ATOM 5620 N N . GLN A 1 716 ? 45.682 -9.003 11.807 1.00 40.34 716 GLN A N 1
ATOM 5621 C CA . GLN A 1 716 ? 47.061 -8.502 11.788 1.00 40.34 716 GLN A CA 1
ATOM 5622 C C . GLN A 1 716 ? 47.859 -9.060 12.954 1.00 40.34 716 GLN A C 1
ATOM 5624 O O . GLN A 1 716 ? 49.027 -9.352 12.768 1.00 40.34 716 GLN A O 1
ATOM 5629 N N . GLU A 1 717 ? 47.245 -9.291 14.107 1.00 40.84 717 GLU A N 1
ATOM 5630 C CA . GLU A 1 717 ? 47.830 -10.001 15.241 1.00 40.84 717 GLU A CA 1
ATOM 5631 C C . GLU A 1 717 ? 47.966 -11.497 14.900 1.00 40.84 717 GLU A C 1
ATOM 5633 O O . GLU A 1 717 ? 49.027 -12.080 15.123 1.00 40.84 717 GLU A O 1
ATOM 5638 N N . SER A 1 718 ? 46.991 -12.075 14.178 1.00 41.41 718 SER A N 1
ATOM 5639 C CA . SER A 1 718 ? 47.099 -13.409 13.557 1.00 41.41 718 SER A CA 1
ATOM 5640 C C . SER A 1 718 ? 48.186 -13.487 12.464 1.00 41.41 718 SER A C 1
ATOM 5642 O O . SER A 1 718 ? 48.914 -14.475 12.383 1.00 41.41 718 SER A O 1
ATOM 5644 N N . ILE A 1 719 ? 48.364 -12.446 11.639 1.00 40.44 719 ILE A N 1
ATOM 5645 C CA . ILE A 1 719 ? 49.366 -12.388 10.555 1.00 40.44 719 ILE A CA 1
ATOM 5646 C C . ILE A 1 719 ? 50.773 -12.051 11.088 1.00 40.44 719 ILE A C 1
ATOM 5648 O O . ILE A 1 719 ? 51.757 -12.616 10.615 1.00 40.44 719 ILE A O 1
ATOM 5652 N N . ALA A 1 720 ? 50.894 -11.190 12.099 1.00 36.72 720 ALA A N 1
ATOM 5653 C CA . ALA A 1 720 ? 52.154 -10.843 12.756 1.00 36.72 720 ALA A CA 1
ATOM 5654 C C . ALA A 1 720 ? 52.685 -12.009 13.602 1.00 36.72 720 ALA A C 1
ATOM 5656 O O . ALA A 1 720 ? 53.894 -12.241 13.622 1.00 36.72 720 ALA A O 1
ATOM 5657 N N . GLN A 1 721 ? 51.799 -12.811 14.210 1.00 40.06 721 GLN A N 1
ATOM 5658 C CA . GLN A 1 721 ? 52.178 -14.098 14.801 1.00 40.06 721 GLN A CA 1
ATOM 5659 C C . GLN A 1 721 ? 52.615 -15.115 13.728 1.00 40.06 721 GLN A C 1
ATOM 5661 O O . GLN A 1 721 ? 53.603 -15.821 13.935 1.00 40.06 721 GLN A O 1
ATOM 5666 N N . ARG A 1 722 ? 51.967 -15.128 12.549 1.00 37.38 722 ARG A N 1
ATOM 5667 C CA . ARG A 1 722 ? 52.318 -15.988 11.396 1.00 37.38 722 ARG A CA 1
ATOM 5668 C C . ARG A 1 722 ? 53.649 -15.643 10.710 1.00 37.38 722 ARG A C 1
ATOM 5670 O O . ARG A 1 722 ? 54.251 -16.528 10.112 1.00 37.38 722 ARG A O 1
ATOM 5677 N N . LEU A 1 723 ? 54.142 -14.406 10.802 1.00 37.06 723 LEU A N 1
ATOM 5678 C CA . LEU A 1 723 ? 55.360 -13.961 10.100 1.00 37.06 723 LEU A CA 1
ATOM 5679 C C . LEU A 1 723 ? 56.678 -14.163 10.873 1.00 37.06 723 LEU A C 1
ATOM 5681 O O . LEU A 1 723 ? 57.740 -13.858 10.335 1.00 37.06 723 LEU A O 1
ATOM 5685 N N . SER A 1 724 ? 56.653 -14.701 12.100 1.00 40.09 724 SER A N 1
ATOM 5686 C CA . SER A 1 724 ? 57.874 -14.876 12.915 1.00 40.09 724 SER A CA 1
ATOM 5687 C C . SER A 1 724 ? 58.492 -16.284 12.916 1.00 40.09 724 SER A C 1
ATOM 5689 O O . SER A 1 724 ? 59.508 -16.493 13.578 1.00 40.09 724 SER A O 1
ATOM 5691 N N . LEU A 1 725 ? 57.943 -17.261 12.180 1.00 39.84 725 LEU A N 1
ATOM 5692 C CA . LEU A 1 725 ? 58.431 -18.648 12.220 1.00 39.84 725 LEU A CA 1
ATOM 5693 C C . LEU A 1 725 ? 58.518 -19.299 10.835 1.00 39.84 725 LEU A C 1
ATOM 5695 O O . LEU A 1 725 ? 57.598 -19.981 10.393 1.00 39.84 725 LEU A O 1
ATOM 5699 N N . ILE A 1 726 ? 59.682 -19.173 10.190 1.00 37.28 726 ILE A N 1
ATOM 5700 C CA . ILE A 1 726 ? 60.125 -20.117 9.157 1.00 37.28 726 ILE A CA 1
ATOM 5701 C C . ILE A 1 726 ? 61.413 -20.800 9.641 1.00 37.28 726 ILE A C 1
ATOM 5703 O O . ILE A 1 726 ? 62.375 -20.127 9.999 1.00 37.28 726 ILE A O 1
ATOM 5707 N N . ALA A 1 727 ? 61.376 -22.139 9.579 1.00 37.66 727 ALA A N 1
ATOM 5708 C CA . ALA A 1 727 ? 62.393 -23.165 9.861 1.00 37.66 727 ALA A CA 1
ATOM 5709 C C . ALA A 1 727 ? 62.535 -23.653 11.328 1.00 37.66 727 ALA A C 1
ATOM 5711 O O . ALA A 1 727 ? 63.074 -22.943 12.174 1.00 37.66 727 ALA A O 1
ATOM 5712 N N . PRO A 1 728 ? 62.134 -24.908 11.645 1.00 40.41 728 PRO A N 1
ATOM 5713 C CA . PRO A 1 728 ? 62.625 -25.617 12.820 1.00 40.41 728 PRO A CA 1
ATOM 5714 C C . PRO A 1 728 ? 64.015 -26.200 12.526 1.00 40.41 728 PRO A C 1
ATOM 5716 O O . PRO A 1 728 ? 64.154 -27.118 11.715 1.00 40.41 728 PRO A O 1
ATOM 5719 N N . GLU A 1 729 ? 65.036 -25.681 13.207 1.00 43.88 729 GLU A N 1
ATOM 5720 C CA . GLU A 1 729 ? 66.295 -26.400 13.410 1.00 43.88 729 GLU A CA 1
ATOM 5721 C C . GLU A 1 729 ? 66.079 -27.612 14.334 1.00 43.88 729 GLU A C 1
ATOM 5723 O O . GLU A 1 729 ? 65.150 -27.673 15.143 1.00 43.88 729 GLU A O 1
ATOM 5728 N N . SER A 1 730 ? 66.931 -28.614 14.150 1.00 46.88 730 SER A N 1
ATOM 5729 C CA . SER A 1 730 ? 66.812 -29.989 14.628 1.00 46.88 730 SER A CA 1
ATOM 5730 C C . SER A 1 730 ? 67.118 -30.178 16.120 1.00 46.88 730 SER A C 1
ATOM 5732 O O . SER A 1 730 ? 68.103 -30.834 16.454 1.00 46.88 730 SER A O 1
ATOM 5734 N N . ASP A 1 731 ? 66.265 -29.678 17.010 1.00 45.66 731 ASP A N 1
ATOM 5735 C CA . ASP A 1 731 ? 66.265 -30.100 18.416 1.00 45.66 731 ASP A CA 1
ATOM 5736 C C . ASP A 1 731 ? 64.962 -30.839 18.736 1.00 45.66 731 ASP A C 1
ATOM 5738 O O . ASP A 1 731 ? 63.866 -30.365 18.447 1.00 45.66 731 ASP A O 1
ATOM 5742 N N . GLY A 1 732 ? 65.076 -32.048 19.292 1.00 53.56 732 GLY A N 1
ATOM 5743 C CA . GLY A 1 732 ? 63.994 -33.029 19.475 1.00 53.56 732 GLY A CA 1
ATOM 5744 C C . GLY A 1 732 ? 62.886 -32.661 20.476 1.00 53.56 732 GLY A C 1
ATOM 5745 O O . GLY A 1 732 ? 62.299 -33.560 21.073 1.00 53.56 732 GLY A O 1
ATOM 5746 N N . GLY A 1 733 ? 62.609 -31.372 20.687 1.00 54.09 733 GLY A N 1
ATOM 5747 C CA . GLY A 1 733 ? 61.545 -30.864 21.552 1.00 54.09 733 GLY A CA 1
ATOM 5748 C C . GLY A 1 733 ? 60.257 -30.541 20.789 1.00 54.09 733 GLY A C 1
ATOM 5749 O O . GLY A 1 733 ? 60.289 -29.996 19.687 1.00 54.09 733 GLY A O 1
ATOM 5750 N N . THR A 1 734 ? 59.108 -30.860 21.388 1.00 69.88 734 THR A N 1
ATOM 5751 C CA . THR A 1 734 ? 57.780 -30.501 20.868 1.00 69.88 734 THR A CA 1
ATOM 5752 C C . THR A 1 734 ? 57.530 -29.005 21.049 1.00 69.88 734 THR A C 1
ATOM 5754 O O . THR A 1 734 ? 57.602 -28.503 22.171 1.00 69.88 734 THR A O 1
ATOM 5757 N N . ARG A 1 735 ? 57.198 -28.290 19.970 1.00 74.56 735 ARG A N 1
ATOM 5758 C CA . ARG A 1 735 ? 56.874 -26.856 20.004 1.00 74.56 735 ARG A CA 1
ATOM 5759 C C . ARG A 1 735 ? 55.486 -26.606 19.429 1.00 74.56 735 ARG A C 1
ATOM 5761 O O . ARG A 1 735 ? 55.218 -26.991 18.300 1.00 74.56 735 ARG A O 1
ATOM 5768 N N . LEU A 1 736 ? 54.623 -25.924 20.172 1.00 76.06 736 LEU A N 1
ATOM 5769 C CA . LEU A 1 736 ? 53.317 -25.490 19.678 1.00 76.06 736 LEU A CA 1
ATOM 5770 C C . LEU A 1 736 ? 53.488 -24.354 18.660 1.00 76.06 736 LEU A C 1
ATOM 5772 O O . LEU A 1 736 ? 54.205 -23.389 18.926 1.00 76.06 736 LEU A O 1
ATOM 5776 N N . LEU A 1 737 ? 52.890 -24.513 17.481 1.00 76.38 737 LEU A N 1
ATOM 5777 C CA . LEU A 1 737 ? 52.967 -23.573 16.360 1.00 76.38 737 LEU A CA 1
ATOM 5778 C C . LEU A 1 737 ? 51.689 -22.745 16.224 1.00 76.38 737 LEU A C 1
ATOM 5780 O O . LEU A 1 737 ? 51.772 -21.560 15.921 1.00 76.38 737 LEU A O 1
ATOM 5784 N N . GLN A 1 738 ? 50.526 -23.359 16.449 1.00 76.31 738 GLN A N 1
ATOM 5785 C CA . GLN A 1 738 ? 49.228 -22.691 16.413 1.00 76.31 738 GLN A CA 1
ATOM 5786 C C . GLN A 1 738 ? 48.233 -23.457 17.288 1.00 76.31 738 GLN A C 1
ATOM 5788 O O . GLN A 1 738 ? 48.136 -24.675 17.166 1.00 76.31 738 GLN A O 1
ATOM 5793 N N . GLU A 1 739 ? 47.501 -22.764 18.156 1.00 77.00 739 GLU A N 1
ATOM 5794 C CA . GLU A 1 739 ? 46.379 -23.353 18.897 1.00 77.00 739 GLU A CA 1
ATOM 5795 C C . GLU A 1 739 ? 45.069 -23.169 18.129 1.00 77.00 739 GLU A C 1
ATOM 5797 O O . GLU A 1 739 ? 44.894 -22.169 17.430 1.00 77.00 739 GLU A O 1
ATOM 5802 N N . ASP A 1 740 ? 44.172 -24.145 18.265 1.00 75.38 740 ASP A N 1
ATOM 5803 C CA . ASP A 1 740 ? 42.780 -24.084 17.802 1.00 75.38 740 ASP A CA 1
ATOM 5804 C C . ASP A 1 740 ? 42.578 -23.676 16.328 1.00 75.38 740 ASP A C 1
ATOM 5806 O O . ASP A 1 740 ? 41.739 -22.846 15.972 1.00 75.38 740 ASP A O 1
ATOM 5810 N N . TYR A 1 741 ? 43.340 -24.288 15.420 1.00 75.00 741 TYR A N 1
ATOM 5811 C CA . TYR A 1 741 ? 43.019 -24.247 13.997 1.00 75.00 741 TYR A CA 1
ATOM 5812 C C . TYR A 1 741 ? 41.853 -25.202 13.716 1.00 75.00 741 TYR A C 1
ATOM 5814 O O . TYR A 1 741 ? 42.056 -26.389 13.459 1.00 75.00 741 TYR A O 1
ATOM 5822 N N . TYR A 1 742 ? 40.630 -24.675 13.829 1.00 78.50 742 TYR A N 1
ATOM 5823 C CA . TYR A 1 742 ? 39.372 -25.419 13.693 1.00 78.50 742 TYR A CA 1
ATOM 5824 C C . TYR A 1 742 ? 39.289 -26.655 14.613 1.00 78.50 742 TYR A C 1
ATOM 5826 O O . TYR A 1 742 ? 38.921 -27.748 14.175 1.00 78.50 742 TYR A O 1
ATOM 5834 N N . GLY A 1 743 ? 39.654 -26.500 15.890 1.00 78.25 743 GLY A N 1
ATOM 5835 C CA . GLY A 1 743 ? 39.679 -27.590 16.866 1.00 78.25 743 GLY A CA 1
ATOM 5836 C C . GLY A 1 743 ? 40.953 -28.441 16.851 1.00 78.25 743 GLY A C 1
ATOM 5837 O O . GLY A 1 743 ? 40.981 -29.470 17.525 1.00 78.25 743 GLY A O 1
ATOM 5838 N N . TYR A 1 744 ? 42.005 -28.038 16.121 1.00 86.25 744 TYR A N 1
ATOM 5839 C CA . TYR A 1 744 ? 43.309 -28.714 16.091 1.00 86.25 744 TYR A CA 1
ATOM 5840 C C . TYR A 1 744 ? 44.458 -27.790 16.522 1.00 86.25 744 TYR A C 1
ATOM 5842 O O . TYR A 1 744 ? 44.623 -26.689 16.008 1.00 86.25 744 TYR A O 1
ATOM 5850 N N . ASN A 1 745 ? 45.333 -28.280 17.395 1.00 84.50 745 ASN A N 1
ATOM 5851 C CA . ASN A 1 745 ? 46.612 -27.665 17.727 1.00 84.50 745 ASN A CA 1
ATOM 5852 C C . ASN A 1 745 ? 47.689 -28.103 16.724 1.00 84.50 745 ASN A C 1
ATOM 5854 O O . ASN A 1 745 ? 47.989 -29.290 16.608 1.00 84.50 745 ASN A O 1
ATOM 5858 N N . LEU A 1 746 ? 48.317 -27.161 16.023 1.00 85.50 746 LEU A N 1
ATOM 5859 C CA . LEU A 1 746 ? 49.462 -27.431 15.155 1.00 85.50 746 LEU A CA 1
ATOM 5860 C C . LEU A 1 746 ? 50.754 -27.394 15.976 1.00 85.50 746 LEU A C 1
ATOM 5862 O O . LEU A 1 746 ? 51.068 -26.382 16.597 1.00 85.50 746 LEU A O 1
ATOM 5866 N N . ILE A 1 747 ? 51.536 -28.469 15.958 1.00 83.25 747 ILE A N 1
ATOM 5867 C CA . ILE A 1 747 ? 52.802 -28.611 16.686 1.00 83.25 747 ILE A CA 1
ATOM 5868 C C . ILE A 1 747 ? 53.945 -28.972 15.731 1.00 83.25 747 ILE A C 1
ATOM 5870 O O . ILE A 1 747 ? 53.769 -29.725 14.778 1.00 83.25 747 ILE A O 1
ATOM 5874 N N . ALA A 1 748 ? 55.145 -28.463 15.991 1.00 78.56 748 ALA A N 1
ATOM 5875 C CA . ALA A 1 748 ? 56.380 -28.912 15.368 1.00 78.56 748 ALA A CA 1
ATOM 5876 C C . ALA A 1 748 ? 57.016 -29.981 16.254 1.00 78.56 748 ALA A C 1
ATOM 5878 O O . ALA A 1 748 ? 57.310 -29.738 17.426 1.00 78.56 748 ALA A O 1
ATOM 5879 N N . TYR A 1 749 ? 57.241 -31.162 15.688 1.00 76.75 749 TYR A N 1
ATOM 5880 C CA . TYR A 1 749 ? 57.917 -32.262 16.366 1.00 76.75 749 TYR A CA 1
ATOM 5881 C C . TYR A 1 749 ? 58.718 -33.087 15.354 1.00 76.75 749 TYR A C 1
ATOM 5883 O O . TYR A 1 749 ? 58.205 -33.446 14.291 1.00 76.75 749 TYR A O 1
ATOM 5891 N N . ALA A 1 750 ? 59.987 -33.363 15.677 1.00 73.81 750 ALA A N 1
ATOM 5892 C CA . ALA A 1 750 ? 60.925 -34.126 14.843 1.00 73.81 750 ALA A CA 1
ATOM 5893 C C . ALA A 1 750 ? 61.060 -33.613 13.387 1.00 73.81 750 ALA A C 1
ATOM 5895 O O . ALA A 1 750 ? 61.123 -34.395 12.438 1.00 73.81 750 ALA A O 1
ATOM 5896 N N . GLY A 1 751 ? 61.091 -32.287 13.200 1.00 72.00 751 GLY A N 1
ATOM 5897 C CA . GLY A 1 751 ? 61.275 -31.657 11.884 1.00 72.00 751 GLY A CA 1
ATOM 5898 C C . GLY A 1 751 ? 60.044 -31.691 10.970 1.00 72.00 751 GLY A C 1
ATOM 5899 O O . GLY A 1 751 ? 60.172 -31.453 9.771 1.00 72.00 751 GLY A O 1
ATOM 5900 N N . ARG A 1 752 ? 58.855 -31.997 11.508 1.00 75.56 752 ARG A N 1
ATOM 5901 C CA . ARG A 1 752 ? 57.574 -31.990 10.783 1.00 75.56 752 ARG A CA 1
ATOM 5902 C C . ARG A 1 752 ? 56.500 -31.241 11.566 1.00 75.56 752 ARG A C 1
ATOM 5904 O O . ARG A 1 752 ? 56.623 -31.081 12.782 1.00 75.56 752 ARG A O 1
ATOM 5911 N N . VAL A 1 753 ? 55.458 -30.800 10.863 1.00 80.25 753 VAL A N 1
ATOM 5912 C CA . VAL A 1 753 ? 54.282 -30.155 11.455 1.00 80.25 753 VAL A CA 1
ATOM 5913 C C . VAL A 1 753 ? 53.169 -31.186 11.602 1.00 80.25 753 VAL A C 1
ATOM 5915 O O . VAL A 1 753 ? 52.879 -31.939 10.672 1.00 80.25 753 VAL A O 1
ATOM 5918 N N . TRP A 1 754 ? 52.548 -31.215 12.772 1.00 83.88 754 TRP A N 1
ATOM 5919 C CA . TRP A 1 754 ? 51.460 -32.118 13.111 1.00 83.88 754 TRP A CA 1
ATOM 5920 C C . TRP A 1 754 ? 50.241 -31.316 13.554 1.00 83.88 754 TRP A C 1
ATOM 5922 O O . TRP A 1 754 ? 50.399 -30.423 14.373 1.00 83.88 754 TRP A O 1
ATOM 5932 N N . ALA A 1 755 ? 49.048 -31.628 13.055 1.00 86.50 755 ALA A N 1
ATOM 5933 C CA . ALA A 1 755 ? 47.784 -31.112 13.578 1.00 86.50 755 ALA A CA 1
ATOM 5934 C C . ALA A 1 755 ? 47.190 -32.132 14.548 1.00 86.50 755 ALA A C 1
ATOM 5936 O O . ALA A 1 755 ? 46.982 -33.276 14.160 1.00 86.50 755 ALA A O 1
ATOM 5937 N N . VAL A 1 756 ? 46.934 -31.728 15.787 1.00 84.12 756 VAL A N 1
ATOM 5938 C CA . VAL A 1 756 ? 46.435 -32.571 16.879 1.00 84.12 756 VAL A CA 1
ATOM 5939 C C . VAL A 1 756 ? 45.064 -32.071 17.311 1.00 84.12 756 VAL A C 1
ATOM 5941 O O . VAL A 1 756 ? 44.959 -30.940 17.768 1.00 84.12 756 VAL A O 1
ATOM 5944 N N . GLU A 1 757 ? 44.025 -32.889 17.219 1.00 83.88 757 GLU A N 1
ATOM 5945 C CA . GLU A 1 757 ? 42.672 -32.516 17.648 1.00 83.88 757 GLU A CA 1
ATOM 5946 C C . GLU A 1 757 ? 42.648 -32.198 19.155 1.00 83.88 757 GLU A C 1
ATOM 5948 O O . GLU A 1 757 ? 43.109 -32.987 19.975 1.00 83.88 757 GLU A O 1
ATOM 5953 N N . MET A 1 758 ? 42.124 -31.035 19.543 1.00 77.38 758 MET A N 1
ATOM 5954 C CA . MET A 1 758 ? 42.217 -30.501 20.911 1.00 77.38 758 MET A CA 1
ATOM 5955 C C . MET A 1 758 ? 41.455 -31.321 21.955 1.00 77.38 758 MET A C 1
ATOM 5957 O O . MET A 1 758 ? 41.759 -31.255 23.144 1.00 77.38 758 MET A O 1
ATOM 5961 N N . THR A 1 759 ? 40.448 -32.076 21.521 1.00 74.75 759 THR A N 1
ATOM 5962 C CA . THR A 1 759 ? 39.678 -32.986 22.377 1.00 74.75 759 THR A CA 1
ATOM 5963 C C . THR A 1 759 ? 40.376 -34.329 22.573 1.00 74.75 759 THR A C 1
ATOM 5965 O O . THR A 1 759 ? 39.986 -35.099 23.455 1.00 74.75 759 THR A O 1
ATOM 5968 N N . ALA A 1 760 ? 41.412 -34.621 21.784 1.00 61.81 760 ALA A N 1
ATOM 5969 C CA . ALA A 1 760 ? 42.215 -35.812 21.950 1.00 61.81 760 ALA A CA 1
ATOM 5970 C C . ALA A 1 760 ? 43.125 -35.614 23.176 1.00 61.81 760 ALA A C 1
ATOM 5972 O O . ALA A 1 760 ? 43.824 -34.611 23.296 1.00 61.81 760 ALA A O 1
ATOM 5973 N N . GLY A 1 761 ? 43.051 -36.532 24.145 1.00 58.56 761 GLY A N 1
ATOM 5974 C CA . GLY A 1 761 ? 43.780 -36.427 25.414 1.00 58.56 761 GLY A CA 1
ATOM 5975 C C . GLY A 1 761 ? 45.313 -36.427 25.264 1.00 58.56 761 GLY A C 1
ATOM 5976 O O . GLY A 1 761 ? 45.859 -36.322 24.174 1.00 58.56 761 GLY A O 1
ATOM 5977 N N . SER A 1 762 ? 46.036 -36.578 26.381 1.00 60.19 762 SER A N 1
ATOM 5978 C CA . SER A 1 762 ? 47.512 -36.650 26.419 1.00 60.19 762 SER A CA 1
ATOM 5979 C C . SER A 1 762 ? 48.096 -37.558 25.320 1.00 60.19 762 SER A C 1
ATOM 5981 O O . SER A 1 762 ? 47.921 -38.775 25.375 1.00 60.19 762 SER A O 1
ATOM 5983 N N . LEU A 1 763 ? 48.825 -36.970 24.366 1.00 60.88 763 LEU A N 1
ATOM 5984 C CA . LEU A 1 763 ? 49.372 -37.660 23.195 1.00 60.88 763 LEU A CA 1
ATOM 5985 C C . LEU A 1 763 ? 50.643 -38.453 23.540 1.00 60.88 763 LEU A C 1
ATOM 5987 O O . LEU A 1 763 ? 51.634 -37.873 23.987 1.00 60.88 763 LEU A O 1
ATOM 5991 N N . ASP A 1 764 ? 50.638 -39.762 23.279 1.00 65.69 764 ASP A N 1
ATOM 5992 C CA . ASP A 1 764 ? 51.841 -40.603 23.288 1.00 65.69 764 ASP A CA 1
ATOM 5993 C C . ASP A 1 764 ? 52.234 -40.946 21.843 1.00 65.69 764 ASP A C 1
ATOM 5995 O O . ASP A 1 764 ? 51.556 -41.717 21.158 1.00 65.69 764 ASP A O 1
ATOM 5999 N N . PHE A 1 765 ? 53.343 -40.372 21.367 1.00 62.78 765 PHE A N 1
ATOM 6000 C CA . PHE A 1 765 ? 53.841 -40.574 20.000 1.00 62.78 765 PHE A CA 1
ATOM 6001 C C . PHE A 1 765 ? 54.254 -42.024 19.700 1.00 62.78 765 PHE A C 1
ATOM 6003 O O . PHE A 1 765 ? 54.468 -42.355 18.533 1.00 62.78 765 PHE A O 1
ATOM 6010 N N . ALA A 1 766 ? 54.333 -42.902 20.706 1.00 56.78 766 ALA A N 1
ATOM 6011 C CA . ALA A 1 766 ? 54.575 -44.327 20.500 1.00 56.78 766 ALA A CA 1
ATOM 6012 C C . ALA A 1 766 ? 53.374 -45.075 19.870 1.00 56.78 766 ALA A C 1
ATOM 6014 O O . ALA A 1 766 ? 53.579 -46.151 19.316 1.00 56.78 766 ALA A O 1
ATOM 6015 N N . ASN A 1 767 ? 52.159 -44.499 19.898 1.00 56.78 767 ASN A N 1
ATOM 6016 C CA . ASN A 1 767 ? 50.903 -45.088 19.387 1.00 56.78 767 ASN A CA 1
ATOM 6017 C C . ASN A 1 767 ? 50.204 -44.216 18.310 1.00 56.78 767 ASN A C 1
ATOM 6019 O O . ASN A 1 767 ? 48.980 -44.217 18.181 1.00 56.78 767 ASN A O 1
ATOM 6023 N N . ALA A 1 768 ? 50.965 -43.448 17.523 1.00 61.00 768 ALA A N 1
ATOM 6024 C CA . ALA A 1 768 ? 50.426 -42.432 16.605 1.00 61.00 768 ALA A CA 1
ATOM 6025 C C . ALA A 1 768 ? 49.566 -42.969 15.432 1.00 61.00 768 ALA A C 1
ATOM 6027 O O . ALA A 1 768 ? 48.872 -42.191 14.778 1.00 61.00 768 ALA A O 1
ATOM 6028 N N . GLU A 1 769 ? 49.599 -44.272 15.144 1.00 64.38 769 GLU A N 1
ATOM 6029 C CA . GLU A 1 769 ? 48.974 -44.874 13.953 1.00 64.38 769 GLU A CA 1
ATOM 6030 C C . GLU A 1 769 ? 47.432 -44.879 14.017 1.00 64.38 769 GLU A C 1
ATOM 6032 O O . GLU A 1 769 ? 46.766 -44.535 13.037 1.00 64.38 769 GLU A O 1
ATOM 6037 N N . ASP A 1 770 ? 46.850 -45.131 15.193 1.00 64.19 770 ASP A N 1
ATOM 6038 C CA . ASP A 1 770 ? 45.392 -45.075 15.395 1.00 64.19 770 ASP A CA 1
ATOM 6039 C C . ASP A 1 770 ? 44.849 -43.640 15.272 1.00 64.19 770 ASP A C 1
ATOM 6041 O O . ASP A 1 770 ? 43.751 -43.415 14.758 1.00 64.19 770 ASP A O 1
ATOM 6045 N N . TRP A 1 771 ? 45.651 -42.655 15.684 1.00 68.81 771 TRP A N 1
ATOM 6046 C CA . TRP A 1 771 ? 45.286 -41.235 15.691 1.00 68.81 771 TRP A CA 1
ATOM 6047 C C . TRP A 1 771 ? 45.421 -40.613 14.295 1.00 68.81 771 TRP A C 1
ATOM 6049 O O . TRP A 1 771 ? 44.671 -39.714 13.925 1.00 68.81 771 TRP A O 1
ATOM 6059 N N . LEU A 1 772 ? 46.350 -41.126 13.483 1.00 71.62 772 LEU A N 1
ATOM 6060 C CA . LEU A 1 772 ? 46.429 -40.802 12.057 1.00 71.62 772 LEU A CA 1
ATOM 6061 C C . LEU A 1 772 ? 45.228 -41.362 11.286 1.00 71.62 772 LEU A C 1
ATOM 6063 O O . LEU A 1 772 ? 44.744 -40.734 10.346 1.00 71.62 772 LEU A O 1
ATOM 6067 N N . THR A 1 773 ? 44.729 -42.530 11.695 1.00 68.81 773 THR A N 1
ATOM 6068 C CA . THR A 1 773 ? 43.656 -43.238 10.985 1.00 68.81 773 THR A CA 1
ATOM 6069 C C . THR A 1 773 ? 42.273 -42.632 11.247 1.00 68.81 773 THR A C 1
ATOM 6071 O O . THR A 1 773 ? 41.453 -42.567 10.333 1.00 68.81 773 THR A O 1
ATOM 6074 N N . ASN A 1 774 ? 42.003 -42.146 12.464 1.00 68.50 774 ASN A N 1
ATOM 6075 C CA . ASN A 1 774 ? 40.726 -41.504 12.818 1.00 68.50 774 ASN A CA 1
ATOM 6076 C C . ASN A 1 774 ? 40.687 -39.983 12.531 1.00 68.50 774 ASN A C 1
ATOM 6078 O O . ASN A 1 774 ? 39.656 -39.328 12.718 1.00 68.50 774 ASN A O 1
ATOM 6082 N N . GLY A 1 775 ? 41.800 -39.431 12.040 1.00 70.81 775 GLY A N 1
ATOM 6083 C CA . GLY A 1 775 ? 41.943 -38.025 11.681 1.00 70.81 775 GLY A CA 1
ATOM 6084 C C . GLY A 1 775 ? 42.219 -37.089 12.857 1.00 70.81 775 GLY A C 1
ATOM 6085 O O . GLY A 1 775 ? 42.345 -35.895 12.618 1.00 70.81 775 GLY A O 1
ATOM 6086 N N . SER A 1 776 ? 42.358 -37.594 14.088 1.00 76.56 776 SER A N 1
ATOM 6087 C CA . SER A 1 776 ? 42.701 -36.783 15.267 1.00 76.56 776 SER A CA 1
ATOM 6088 C C . SER A 1 776 ? 44.169 -36.332 15.286 1.00 76.56 776 SER A C 1
ATOM 6090 O O . SER A 1 776 ? 44.544 -35.465 16.076 1.00 76.56 776 SER A O 1
ATOM 6092 N N . LEU A 1 777 ? 45.008 -36.899 14.416 1.00 82.31 777 LEU A N 1
ATOM 6093 C CA . LEU A 1 777 ? 46.386 -36.486 14.172 1.00 82.31 777 LEU A CA 1
ATOM 6094 C C . LEU A 1 777 ? 46.638 -36.405 12.658 1.00 82.31 777 LEU A C 1
ATOM 6096 O O . LEU A 1 777 ? 46.406 -37.372 11.945 1.00 82.31 777 LEU A O 1
ATOM 6100 N N . LEU A 1 778 ? 47.146 -35.282 12.148 1.00 83.25 778 LEU A N 1
ATOM 6101 C CA . LEU A 1 778 ? 47.491 -35.107 10.728 1.00 83.25 778 LEU A CA 1
ATOM 6102 C C . LEU A 1 778 ? 48.938 -34.642 10.592 1.00 83.25 778 LEU A C 1
ATOM 6104 O O . LEU A 1 778 ? 49.398 -33.830 11.385 1.00 83.25 778 LEU A O 1
ATOM 6108 N N . GLN A 1 779 ? 49.661 -35.119 9.579 1.00 84.56 779 GLN A N 1
ATOM 6109 C CA . GLN A 1 779 ? 51.069 -34.773 9.372 1.00 84.56 779 GLN A CA 1
ATOM 6110 C C . GLN A 1 779 ? 51.272 -33.987 8.074 1.00 84.56 779 GLN A C 1
ATOM 6112 O O . GLN A 1 779 ? 50.777 -34.382 7.020 1.00 84.56 779 GLN A O 1
ATOM 6117 N N . ALA A 1 780 ? 52.081 -32.928 8.126 1.00 82.44 780 ALA A N 1
ATOM 6118 C CA . ALA A 1 780 ? 52.527 -32.191 6.951 1.00 82.44 780 ALA A CA 1
ATOM 6119 C C . ALA A 1 780 ? 53.973 -31.686 7.089 1.00 82.44 780 ALA A C 1
ATOM 6121 O O . ALA A 1 780 ? 54.550 -31.613 8.176 1.00 82.44 780 ALA A O 1
ATOM 6122 N N . ALA A 1 781 ? 54.576 -31.332 5.954 1.00 70.06 781 ALA A N 1
ATOM 6123 C CA . ALA A 1 781 ? 55.925 -30.770 5.917 1.00 70.06 781 ALA A CA 1
ATOM 6124 C C . ALA A 1 781 ? 55.965 -29.281 6.314 1.00 70.06 781 ALA A C 1
ATOM 6126 O O . ALA A 1 781 ? 57.006 -28.794 6.746 1.00 70.06 781 ALA A O 1
ATOM 6127 N N . THR A 1 782 ? 54.847 -28.562 6.178 1.00 77.56 782 THR A N 1
ATOM 6128 C CA . THR A 1 782 ? 54.728 -27.121 6.451 1.00 77.56 782 THR A CA 1
ATOM 6129 C C . THR A 1 782 ? 53.429 -26.814 7.195 1.00 77.56 782 THR A C 1
ATOM 6131 O O . THR A 1 782 ? 52.498 -27.621 7.180 1.00 77.56 782 THR A O 1
ATOM 6134 N N . VAL A 1 783 ? 53.357 -25.636 7.825 1.00 71.19 783 VAL A N 1
ATOM 6135 C CA . VAL A 1 783 ? 52.145 -25.156 8.515 1.00 71.19 783 VAL A CA 1
ATOM 6136 C C . VAL A 1 783 ? 50.980 -25.028 7.535 1.00 71.19 783 VAL A C 1
ATOM 6138 O O . VAL A 1 783 ? 49.926 -25.600 7.787 1.00 71.19 783 VAL A O 1
ATOM 6141 N N . ASP A 1 784 ? 51.198 -24.415 6.368 1.00 70.81 784 ASP A N 1
ATOM 6142 C CA . ASP A 1 784 ? 50.168 -24.307 5.325 1.00 70.81 784 ASP A CA 1
ATOM 6143 C C . ASP A 1 784 ? 49.704 -25.681 4.819 1.00 70.81 784 ASP A C 1
ATOM 6145 O O . ASP A 1 784 ? 48.523 -25.890 4.544 1.00 70.81 784 ASP A O 1
ATOM 6149 N N . GLY A 1 785 ? 50.622 -26.652 4.742 1.00 75.81 785 GLY A N 1
ATOM 6150 C CA . GLY A 1 785 ? 50.290 -28.030 4.394 1.00 75.81 785 GLY A CA 1
ATOM 6151 C C . GLY A 1 785 ? 49.429 -28.721 5.454 1.00 75.81 785 GLY A C 1
ATOM 6152 O O . GLY A 1 785 ? 48.544 -29.498 5.096 1.00 75.81 785 GLY A O 1
ATOM 6153 N N . ALA A 1 786 ? 49.662 -28.430 6.739 1.00 76.81 786 ALA A N 1
ATOM 6154 C CA . ALA A 1 786 ? 48.856 -28.944 7.843 1.00 76.81 786 ALA A CA 1
ATOM 6155 C C . ALA A 1 786 ? 47.469 -28.283 7.867 1.00 76.81 786 ALA A C 1
ATOM 6157 O O . ALA A 1 786 ? 46.474 -28.995 7.967 1.00 76.81 786 ALA A O 1
ATOM 6158 N N . CYS A 1 787 ? 47.388 -26.961 7.666 1.00 74.06 787 CYS A N 1
ATOM 6159 C CA . CYS A 1 787 ? 46.123 -26.235 7.531 1.00 74.06 787 CYS A CA 1
ATOM 6160 C C . CYS A 1 787 ? 45.275 -26.793 6.381 1.00 74.06 787 CYS A C 1
ATOM 6162 O O . CYS A 1 787 ? 44.141 -27.201 6.601 1.00 74.06 787 CYS A O 1
ATOM 6164 N N . ALA A 1 788 ? 45.856 -26.950 5.187 1.00 73.56 788 ALA A N 1
ATOM 6165 C CA . ALA A 1 788 ? 45.146 -27.518 4.041 1.00 73.56 788 ALA A CA 1
ATOM 6166 C C . ALA A 1 788 ? 44.712 -28.982 4.256 1.00 73.56 788 ALA A C 1
ATOM 6168 O O . ALA A 1 788 ? 43.768 -29.457 3.622 1.00 73.56 788 ALA A O 1
ATOM 6169 N N . ALA A 1 789 ? 45.415 -29.741 5.104 1.00 75.81 789 ALA A N 1
ATOM 6170 C CA . ALA A 1 789 ? 45.005 -31.093 5.477 1.00 75.81 789 ALA A CA 1
ATOM 6171 C C . ALA A 1 789 ? 43.812 -31.085 6.447 1.00 75.81 789 ALA A C 1
ATOM 6173 O O . ALA A 1 789 ? 42.894 -31.879 6.248 1.00 75.81 789 ALA A O 1
ATOM 6174 N N . VAL A 1 790 ? 43.802 -30.176 7.429 1.00 79.94 790 VAL A N 1
ATOM 6175 C CA . VAL A 1 790 ? 42.666 -29.967 8.342 1.00 79.94 790 VAL A CA 1
ATOM 6176 C C . VAL A 1 790 ? 41.438 -29.489 7.564 1.00 79.94 790 VAL A C 1
ATOM 6178 O O . VAL A 1 790 ? 40.376 -30.086 7.705 1.00 79.94 790 VAL A O 1
ATOM 6181 N N . ASP A 1 791 ? 41.589 -28.511 6.667 1.00 74.00 791 ASP A N 1
ATOM 6182 C CA . ASP A 1 791 ? 40.484 -27.978 5.856 1.00 74.00 791 ASP A CA 1
ATOM 6183 C C . ASP A 1 791 ? 39.825 -29.087 5.014 1.00 74.00 791 ASP A C 1
ATOM 6185 O O . ASP A 1 791 ? 38.611 -29.277 5.060 1.00 74.00 791 ASP A O 1
ATOM 6189 N N . ARG A 1 792 ? 40.626 -29.925 4.334 1.00 74.31 792 ARG A N 1
ATOM 6190 C CA . ARG A 1 792 ? 40.110 -31.081 3.574 1.00 74.31 792 ARG A CA 1
ATOM 6191 C C . ARG A 1 792 ? 39.414 -32.122 4.452 1.00 74.31 792 ARG A C 1
ATOM 6193 O O . ARG A 1 792 ? 38.461 -32.756 3.999 1.00 74.31 792 ARG A O 1
ATOM 6200 N N . LEU A 1 793 ? 39.900 -32.344 5.676 1.00 77.94 793 LEU A N 1
ATOM 6201 C CA . LEU A 1 793 ? 39.268 -33.269 6.618 1.00 77.94 793 LEU A CA 1
ATOM 6202 C C . LEU A 1 793 ? 37.922 -32.718 7.106 1.00 77.94 793 LEU A C 1
ATOM 6204 O O . LEU A 1 793 ? 36.967 -33.482 7.217 1.00 77.94 793 LEU A O 1
ATOM 6208 N N . LEU A 1 794 ? 37.829 -31.413 7.364 1.00 72.25 794 LEU A N 1
ATOM 6209 C CA . LEU A 1 794 ? 36.598 -30.756 7.801 1.00 72.25 794 LEU A CA 1
ATOM 6210 C C . LEU A 1 794 ? 35.561 -30.678 6.687 1.00 72.25 794 LEU A C 1
ATOM 6212 O O . LEU A 1 794 ? 34.402 -30.978 6.948 1.00 72.25 794 LEU A O 1
ATOM 6216 N N . ASP A 1 795 ? 35.969 -30.394 5.450 1.00 62.97 795 ASP A N 1
ATOM 6217 C CA . ASP A 1 795 ? 35.080 -30.462 4.286 1.00 62.97 795 ASP A CA 1
ATOM 6218 C C . ASP A 1 795 ? 34.520 -31.878 4.107 1.00 62.97 795 ASP A C 1
ATOM 6220 O O . ASP A 1 795 ? 33.321 -32.071 3.885 1.00 62.97 795 ASP A O 1
ATOM 6224 N N . ARG A 1 796 ? 35.371 -32.898 4.283 1.00 70.88 796 ARG A N 1
ATOM 6225 C CA . ARG A 1 796 ? 34.948 -34.300 4.256 1.00 70.88 796 ARG A CA 1
ATOM 6226 C C . ARG A 1 796 ? 34.002 -34.642 5.412 1.00 70.88 796 ARG A C 1
ATOM 6228 O O . ARG A 1 796 ? 32.971 -35.257 5.164 1.00 70.88 796 ARG A O 1
ATOM 6235 N N . ARG A 1 797 ? 34.302 -34.226 6.648 1.00 73.38 797 ARG A N 1
ATOM 6236 C CA . ARG A 1 797 ? 33.434 -34.446 7.820 1.00 73.38 797 ARG A CA 1
ATOM 6237 C C . ARG A 1 797 ? 32.112 -33.684 7.698 1.00 73.38 797 ARG A C 1
ATOM 6239 O O . ARG A 1 797 ? 31.092 -34.209 8.116 1.00 73.38 797 ARG A O 1
ATOM 6246 N N . ALA A 1 798 ? 32.095 -32.493 7.104 1.00 52.66 798 ALA A N 1
ATOM 6247 C CA . ALA A 1 798 ? 30.877 -31.731 6.835 1.00 52.66 798 ALA A CA 1
ATOM 6248 C C . ALA A 1 798 ? 30.008 -32.421 5.774 1.00 52.66 798 ALA A C 1
ATOM 6250 O O . ALA A 1 798 ? 28.788 -32.499 5.924 1.00 52.66 798 ALA A O 1
ATOM 6251 N N . PHE A 1 799 ? 30.634 -32.990 4.741 1.00 49.88 799 PHE A N 1
ATOM 6252 C CA . PHE A 1 799 ? 29.954 -33.812 3.743 1.00 49.88 799 PHE A CA 1
ATOM 6253 C C . PHE A 1 799 ? 29.398 -35.115 4.349 1.00 49.88 799 PHE A C 1
ATOM 6255 O O . PHE A 1 799 ? 28.227 -35.437 4.147 1.00 49.88 799 PHE A O 1
ATOM 6262 N N . GLU A 1 800 ? 30.191 -35.830 5.151 1.00 58.50 800 GLU A N 1
ATOM 6263 C CA . GLU A 1 800 ? 29.785 -37.060 5.848 1.00 58.50 800 GLU A CA 1
ATOM 6264 C C . GLU A 1 800 ? 28.726 -36.790 6.934 1.00 58.50 800 GLU A C 1
ATOM 6266 O O . GLU A 1 800 ? 27.783 -37.564 7.066 1.00 58.50 800 GLU A O 1
ATOM 6271 N N . ALA A 1 801 ? 28.794 -35.664 7.652 1.00 52.66 801 ALA A N 1
ATOM 6272 C CA . ALA A 1 801 ? 27.753 -35.215 8.579 1.00 52.66 801 ALA A CA 1
ATOM 6273 C C . ALA A 1 801 ? 26.471 -34.820 7.839 1.00 52.66 801 ALA A C 1
ATOM 6275 O O . ALA A 1 801 ? 25.377 -35.078 8.336 1.00 52.66 801 ALA A O 1
ATOM 6276 N N . GLY A 1 802 ? 26.580 -34.249 6.636 1.00 44.66 802 GLY A N 1
ATOM 6277 C CA . GLY A 1 802 ? 25.447 -34.030 5.739 1.00 44.66 802 GLY A CA 1
ATOM 6278 C C . GLY A 1 802 ? 24.770 -35.346 5.346 1.00 44.66 802 GLY A C 1
ATOM 6279 O O . GLY A 1 802 ? 23.549 -35.457 5.445 1.00 44.66 802 GLY A O 1
ATOM 6280 N N . LEU A 1 803 ? 25.562 -36.362 4.994 1.00 48.28 803 LEU A N 1
ATOM 6281 C CA . LEU A 1 803 ? 25.102 -37.722 4.691 1.00 48.28 803 LEU A CA 1
ATOM 6282 C C . LEU A 1 803 ? 24.477 -38.415 5.908 1.00 48.28 803 LEU A C 1
ATOM 6284 O O . LEU A 1 803 ? 23.354 -38.898 5.810 1.00 48.28 803 LEU A O 1
ATOM 6288 N N . SER A 1 804 ? 25.130 -38.371 7.069 1.00 50.00 804 SER A N 1
ATOM 6289 C CA . SER A 1 804 ? 24.631 -38.939 8.326 1.00 50.00 804 SER A CA 1
ATOM 6290 C C . SER A 1 804 ? 23.389 -38.207 8.837 1.00 50.00 804 SER A C 1
ATOM 6292 O O . SER A 1 804 ? 22.475 -38.839 9.352 1.00 50.00 804 SER A O 1
ATOM 6294 N N . THR A 1 805 ? 23.270 -36.891 8.633 1.00 46.78 805 THR A N 1
ATOM 6295 C CA . THR A 1 805 ? 22.032 -36.141 8.916 1.00 46.78 805 THR A CA 1
ATOM 6296 C C . THR A 1 805 ? 20.911 -36.579 7.976 1.00 46.78 805 THR A C 1
ATOM 6298 O O . THR A 1 805 ? 19.749 -36.628 8.377 1.00 46.78 805 THR A O 1
ATOM 6301 N N . MET A 1 806 ? 21.236 -36.928 6.729 1.00 42.91 806 MET A N 1
ATOM 6302 C CA . MET A 1 806 ? 20.284 -37.482 5.769 1.00 42.91 806 MET A CA 1
ATOM 6303 C C . MET A 1 806 ? 19.860 -38.910 6.147 1.00 42.91 806 MET A C 1
ATOM 6305 O O . MET A 1 806 ? 18.669 -39.210 6.102 1.00 42.91 806 MET A O 1
ATOM 6309 N N . GLU A 1 807 ? 20.794 -39.753 6.592 1.00 53.00 807 GLU A N 1
ATOM 6310 C CA . GLU A 1 807 ? 20.540 -41.106 7.106 1.00 53.00 807 GLU A CA 1
ATOM 6311 C C . GLU A 1 807 ? 19.763 -41.079 8.424 1.00 53.00 807 GLU A C 1
ATOM 6313 O O . GLU A 1 807 ? 18.758 -41.763 8.536 1.00 53.00 807 GLU A O 1
ATOM 6318 N N . THR A 1 808 ? 20.105 -40.199 9.365 1.00 49.12 808 THR A N 1
ATOM 6319 C CA . THR A 1 808 ? 19.366 -40.001 10.624 1.00 49.12 808 THR A CA 1
ATOM 6320 C C . THR A 1 808 ? 17.962 -39.471 10.345 1.00 49.12 808 THR A C 1
ATOM 6322 O O . THR A 1 808 ? 17.007 -39.875 10.996 1.00 49.12 808 THR A O 1
ATOM 6325 N N . ARG A 1 809 ? 17.786 -38.606 9.336 1.00 45.88 809 ARG A N 1
ATOM 6326 C CA . ARG A 1 809 ? 16.452 -38.189 8.870 1.00 45.88 809 ARG A CA 1
ATOM 6327 C C . ARG A 1 809 ? 15.694 -39.330 8.197 1.00 45.88 809 ARG A C 1
ATOM 6329 O O . ARG A 1 809 ? 14.472 -39.349 8.286 1.00 45.88 809 ARG A O 1
ATOM 6336 N N . LEU A 1 810 ? 16.372 -40.268 7.537 1.00 46.03 810 LEU A N 1
ATOM 6337 C CA . LEU A 1 810 ? 15.761 -41.476 6.975 1.00 46.03 810 LEU A CA 1
ATOM 6338 C C . LEU A 1 810 ? 15.392 -42.483 8.073 1.00 46.03 810 LEU A C 1
ATOM 6340 O O . LEU A 1 810 ? 14.287 -43.016 8.033 1.00 46.03 810 LEU A O 1
ATOM 6344 N N . GLU A 1 811 ? 16.237 -42.673 9.083 1.00 48.25 811 GLU A N 1
ATOM 6345 C CA . GLU A 1 811 ? 16.012 -43.545 10.240 1.00 48.25 811 GLU A CA 1
ATOM 6346 C C . GLU A 1 811 ? 14.940 -42.979 11.177 1.00 48.25 811 GLU A C 1
ATOM 6348 O O . GLU A 1 811 ? 13.998 -43.688 11.500 1.00 48.25 811 GLU A O 1
ATOM 6353 N N . GLN A 1 812 ? 14.965 -41.683 11.510 1.00 45.03 812 GLN A N 1
ATOM 6354 C CA . GLN A 1 812 ? 13.894 -41.011 12.265 1.00 45.03 812 GLN A CA 1
ATOM 6355 C C . GLN A 1 812 ? 12.562 -41.045 11.512 1.00 45.03 812 GLN A C 1
ATOM 6357 O O . GLN A 1 812 ? 11.495 -41.128 12.121 1.00 45.03 812 GLN A O 1
ATOM 6362 N N . ARG A 1 813 ? 12.601 -41.015 10.174 1.00 43.69 813 ARG A N 1
ATOM 6363 C CA . ARG A 1 813 ? 11.412 -41.188 9.335 1.00 43.69 813 ARG A CA 1
ATOM 6364 C C . ARG A 1 813 ? 10.960 -42.651 9.325 1.00 43.69 813 ARG A C 1
ATOM 6366 O O . ARG A 1 813 ? 9.762 -42.878 9.426 1.00 43.69 813 ARG A O 1
ATOM 6373 N N . GLN A 1 814 ? 11.866 -43.632 9.313 1.00 43.06 814 GLN A N 1
ATOM 6374 C CA . GLN A 1 814 ? 11.544 -45.058 9.479 1.00 43.06 814 GLN A CA 1
ATOM 6375 C C . GLN A 1 814 ? 11.003 -45.392 10.881 1.00 43.06 814 GLN A C 1
ATOM 6377 O O . GLN A 1 814 ? 10.073 -46.184 10.994 1.00 43.06 814 GLN A O 1
ATOM 6382 N N . GLU A 1 815 ? 11.509 -44.758 11.938 1.00 42.03 815 GLU A N 1
ATOM 6383 C CA . GLU A 1 815 ? 11.112 -44.971 13.335 1.00 42.03 815 GLU A CA 1
ATOM 6384 C C . GLU A 1 815 ? 9.785 -44.259 13.662 1.00 42.03 815 GLU A C 1
ATOM 6386 O O . GLU A 1 815 ? 8.907 -44.828 14.313 1.00 42.03 815 GLU A O 1
ATOM 6391 N N . SER A 1 816 ? 9.565 -43.070 13.085 1.00 40.19 816 SER A N 1
ATOM 6392 C CA . SER A 1 816 ? 8.264 -42.381 13.050 1.00 40.19 816 SER A CA 1
ATOM 6393 C C . SER A 1 816 ? 7.208 -43.188 12.280 1.00 40.19 816 SER A C 1
ATOM 6395 O O . SER A 1 816 ? 6.058 -43.292 12.715 1.00 40.19 816 SER A O 1
ATOM 6397 N N . ILE A 1 817 ? 7.602 -43.846 11.181 1.00 40.53 817 ILE A N 1
ATOM 6398 C CA . ILE A 1 817 ? 6.753 -44.796 10.446 1.00 40.53 817 ILE A CA 1
ATOM 6399 C C . ILE A 1 817 ? 6.471 -46.045 11.304 1.00 40.53 817 ILE A C 1
ATOM 6401 O O . ILE A 1 817 ? 5.315 -46.444 11.411 1.00 40.53 817 ILE A O 1
ATOM 6405 N N . ALA A 1 818 ? 7.464 -46.617 11.991 1.00 37.38 818 ALA A N 1
ATOM 6406 C CA . ALA A 1 818 ? 7.295 -47.777 12.875 1.00 37.38 818 ALA A CA 1
ATOM 6407 C C . ALA A 1 818 ? 6.373 -47.497 14.080 1.00 37.38 818 ALA A C 1
ATOM 6409 O O . ALA A 1 818 ? 5.558 -48.347 14.440 1.00 37.38 818 ALA A O 1
ATOM 6410 N N . GLN A 1 819 ? 6.433 -46.296 14.669 1.00 38.88 819 GLN A N 1
ATOM 6411 C CA . GLN A 1 819 ? 5.538 -45.890 15.761 1.00 38.88 819 GLN A CA 1
ATOM 6412 C C . GLN A 1 819 ? 4.108 -45.613 15.272 1.00 38.88 819 GLN A C 1
ATOM 6414 O O . GLN A 1 819 ? 3.147 -46.026 15.931 1.00 38.88 819 GLN A O 1
ATOM 6419 N N . ARG A 1 820 ? 3.947 -45.010 14.082 1.00 38.41 820 ARG A N 1
ATOM 6420 C CA . ARG A 1 820 ? 2.639 -44.820 13.420 1.00 38.41 820 ARG A CA 1
ATOM 6421 C C . ARG A 1 820 ? 1.975 -46.139 13.007 1.00 38.41 820 ARG A C 1
ATOM 6423 O O . ARG A 1 820 ? 0.751 -46.235 13.037 1.00 38.41 820 ARG A O 1
ATOM 6430 N N . LEU A 1 821 ? 2.762 -47.174 12.703 1.00 35.91 821 LEU A N 1
ATOM 6431 C CA . LEU A 1 821 ? 2.278 -48.512 12.338 1.00 35.91 821 LEU A CA 1
ATOM 6432 C C . LEU A 1 821 ? 1.627 -49.291 13.502 1.00 35.91 821 LEU A C 1
ATOM 6434 O O . LEU A 1 821 ? 0.942 -50.279 13.247 1.00 35.91 821 LEU A O 1
ATOM 6438 N N . SER A 1 822 ? 1.775 -48.854 14.761 1.00 35.53 822 SER A N 1
ATOM 6439 C CA . SER A 1 822 ? 1.217 -49.559 15.933 1.00 35.53 822 SER A CA 1
ATOM 6440 C C . SER A 1 822 ? -0.242 -49.213 16.283 1.00 35.53 822 SER A C 1
ATOM 6442 O O . SER A 1 822 ? -0.836 -49.891 17.120 1.00 35.53 822 SER A O 1
ATOM 6444 N N . LEU A 1 823 ? -0.841 -48.191 15.653 1.00 39.12 823 LEU A N 1
ATOM 6445 C CA . LEU A 1 823 ? -2.128 -47.611 16.087 1.00 39.12 823 LEU A CA 1
ATOM 6446 C C . LEU A 1 823 ? -3.264 -47.647 15.049 1.00 39.12 823 LEU A C 1
ATOM 6448 O O . LEU A 1 823 ? -4.347 -47.139 15.330 1.00 39.12 823 LEU A O 1
ATOM 6452 N N . ILE A 1 824 ? -3.068 -48.257 13.874 1.00 43.41 824 ILE A N 1
ATOM 6453 C CA . ILE A 1 824 ? -4.098 -48.319 12.819 1.00 43.41 824 ILE A CA 1
ATOM 6454 C C . ILE A 1 824 ? -4.240 -49.757 12.303 1.00 43.41 824 ILE A C 1
ATOM 6456 O O . ILE A 1 824 ? -3.873 -50.071 11.174 1.00 43.41 824 ILE A O 1
ATOM 6460 N N . ALA A 1 825 ? -4.770 -50.649 13.139 1.00 40.91 825 ALA A N 1
ATOM 6461 C CA . ALA A 1 825 ? -5.349 -51.906 12.673 1.00 40.91 825 ALA A CA 1
ATOM 6462 C C . ALA A 1 825 ? -6.877 -51.721 12.582 1.00 40.91 825 ALA A C 1
ATOM 6464 O O . ALA A 1 825 ? -7.500 -51.442 13.608 1.00 40.91 825 ALA A O 1
ATOM 6465 N N . PRO A 1 826 ? -7.501 -51.817 11.394 1.00 45.56 826 PRO A N 1
ATOM 6466 C CA . PRO A 1 826 ? -8.953 -51.731 11.272 1.00 45.56 826 PRO A CA 1
ATOM 6467 C C . PRO A 1 826 ? -9.622 -52.980 11.872 1.00 45.56 826 PRO A C 1
ATOM 6469 O O . PRO A 1 826 ? -9.260 -54.108 11.535 1.00 45.56 826 PRO A O 1
ATOM 6472 N N . GLU A 1 827 ? -10.599 -52.777 12.762 1.00 50.84 827 GLU A N 1
ATOM 6473 C CA . GLU A 1 827 ? -11.432 -53.849 13.324 1.00 50.84 827 GLU A CA 1
ATOM 6474 C C . GLU A 1 827 ? -12.202 -54.601 12.219 1.00 50.84 827 GLU A C 1
ATOM 6476 O O . GLU A 1 827 ? -12.604 -54.038 11.199 1.00 50.84 827 GLU A O 1
ATOM 6481 N N . SER A 1 828 ? -12.370 -55.909 12.418 1.00 45.88 828 SER A N 1
ATOM 6482 C CA . SER A 1 828 ? -12.753 -56.907 11.414 1.00 45.88 828 SER A CA 1
ATOM 6483 C C . SER A 1 828 ? -14.258 -56.986 11.115 1.00 45.88 828 SER A C 1
ATOM 6485 O O . SER A 1 828 ? -14.824 -58.080 11.137 1.00 45.88 828 SER A O 1
ATOM 6487 N N . ASP A 1 829 ? -14.918 -55.870 10.817 1.00 49.75 829 ASP A N 1
ATOM 6488 C CA . ASP A 1 829 ? -16.284 -55.912 10.282 1.00 49.75 829 ASP A CA 1
ATOM 6489 C C . ASP A 1 829 ? -16.220 -56.059 8.755 1.00 49.75 829 ASP A C 1
ATOM 6491 O O . ASP A 1 829 ? -15.703 -55.198 8.049 1.00 49.75 829 ASP A O 1
ATOM 6495 N N . GLY A 1 830 ? -16.700 -57.191 8.231 1.00 61.59 830 GLY A N 1
ATOM 6496 C CA . GLY A 1 830 ? -16.539 -57.639 6.837 1.00 61.59 830 GLY A CA 1
ATOM 6497 C C . GLY A 1 830 ? -17.221 -56.802 5.739 1.00 61.59 830 GLY A C 1
ATOM 6498 O O . GLY A 1 830 ? -17.494 -57.337 4.668 1.00 61.59 830 GLY A O 1
ATOM 6499 N N . GLY A 1 831 ? -17.524 -55.525 5.979 1.00 71.06 831 GLY A N 1
ATOM 6500 C CA . GLY A 1 831 ? -18.086 -54.603 4.990 1.00 71.06 831 GLY A CA 1
ATOM 6501 C C . GLY A 1 831 ? -17.014 -53.796 4.250 1.00 71.06 831 GLY A C 1
ATOM 6502 O O . GLY A 1 831 ? -16.021 -53.377 4.841 1.00 71.06 831 GLY A O 1
ATOM 6503 N N . THR A 1 832 ? -17.223 -53.544 2.954 1.00 80.88 832 THR A N 1
ATOM 6504 C CA . THR A 1 832 ? -16.371 -52.643 2.163 1.00 80.88 832 THR A CA 1
ATOM 6505 C C . THR A 1 832 ? -16.642 -51.189 2.544 1.00 80.88 832 THR A C 1
ATOM 6507 O O . THR A 1 832 ? -17.778 -50.724 2.447 1.00 80.88 832 THR A O 1
ATOM 6510 N N . ARG A 1 833 ? -15.607 -50.443 2.941 1.00 84.50 833 ARG A N 1
ATOM 6511 C CA . ARG A 1 833 ? -15.696 -49.010 3.262 1.00 84.50 833 ARG A CA 1
ATOM 6512 C C . ARG A 1 833 ? -14.736 -48.215 2.387 1.00 84.50 833 ARG A C 1
ATOM 6514 O O . ARG A 1 833 ? -13.537 -48.457 2.437 1.00 84.50 833 ARG A O 1
ATOM 6521 N N . LEU A 1 834 ? -15.240 -47.238 1.635 1.00 86.94 834 LEU A N 1
ATOM 6522 C CA . LEU A 1 834 ? -14.391 -46.270 0.935 1.00 86.94 834 LEU A CA 1
ATOM 6523 C C . LEU A 1 834 ? -13.651 -45.406 1.966 1.00 86.94 834 LEU A C 1
ATOM 6525 O O . LEU A 1 834 ? -14.277 -44.826 2.856 1.00 86.94 834 LEU A O 1
ATOM 6529 N N . LEU A 1 835 ? -12.324 -45.376 1.877 1.00 86.25 835 LEU A N 1
ATOM 6530 C CA . LEU A 1 835 ? -11.445 -44.599 2.752 1.00 86.25 835 LEU A CA 1
ATOM 6531 C C . LEU A 1 835 ? -11.026 -43.292 2.081 1.00 86.25 835 LEU A C 1
ATOM 6533 O O . LEU A 1 835 ? -11.014 -42.256 2.739 1.00 86.25 835 LEU A O 1
ATOM 6537 N N . GLN A 1 836 ? -10.713 -43.346 0.785 1.00 88.38 836 GLN A N 1
ATOM 6538 C CA . GLN A 1 836 ? -10.317 -42.193 -0.017 1.00 88.38 836 GLN A CA 1
ATOM 6539 C C . GLN A 1 836 ? -10.635 -42.449 -1.492 1.00 88.38 836 GLN A C 1
ATOM 6541 O O . GLN A 1 836 ? -10.395 -43.543 -1.998 1.00 88.38 836 GLN A O 1
ATOM 6546 N N . GLU A 1 837 ? -11.184 -41.448 -2.170 1.00 89.38 837 GLU A N 1
ATOM 6547 C CA . GLU A 1 837 ? -11.493 -41.495 -3.601 1.00 89.38 837 GLU A CA 1
ATOM 6548 C C . GLU A 1 837 ? -10.376 -40.804 -4.397 1.00 89.38 837 GLU A C 1
ATOM 6550 O O . GLU A 1 837 ? -9.821 -39.811 -3.922 1.00 89.38 837 GLU A O 1
ATOM 6555 N N . ASP A 1 838 ? -10.050 -41.342 -5.575 1.00 87.44 838 ASP A N 1
ATOM 6556 C CA . ASP A 1 838 ? -9.117 -40.756 -6.554 1.00 87.44 838 ASP A CA 1
ATOM 6557 C C . ASP A 1 838 ? -7.732 -40.348 -6.003 1.00 87.44 838 ASP A C 1
ATOM 6559 O O . ASP A 1 838 ? -7.235 -39.234 -6.187 1.00 87.44 838 ASP A O 1
ATOM 6563 N N . TYR A 1 839 ? -7.066 -41.274 -5.314 1.00 86.94 839 TYR A N 1
ATOM 6564 C CA . TYR A 1 839 ? -5.648 -41.142 -4.994 1.00 86.94 839 TYR A CA 1
ATOM 6565 C C . TYR A 1 839 ? -4.805 -41.576 -6.199 1.00 86.94 839 TYR A C 1
ATOM 6567 O O . TYR A 1 839 ? -4.563 -42.765 -6.407 1.00 86.94 839 TYR A O 1
ATOM 6575 N N . HIS A 1 840 ? -4.403 -40.603 -7.021 1.00 89.31 840 HIS A N 1
ATOM 6576 C CA . HIS A 1 840 ? -3.643 -40.817 -8.260 1.00 89.31 840 HIS A CA 1
ATOM 6577 C C . HIS A 1 840 ? -4.299 -41.837 -9.217 1.00 89.31 840 HIS A C 1
ATOM 6579 O O . HIS A 1 840 ? -3.615 -42.672 -9.809 1.00 89.31 840 HIS A O 1
ATOM 6585 N N . GLY A 1 841 ? -5.630 -41.786 -9.367 1.00 89.19 841 GLY A N 1
ATOM 6586 C CA . GLY A 1 841 ? -6.390 -42.725 -10.198 1.00 89.19 841 GLY A CA 1
ATOM 6587 C C . GLY A 1 841 ? -6.770 -44.043 -9.512 1.00 89.19 841 GLY A C 1
ATOM 6588 O O . GLY A 1 841 ? -7.285 -44.940 -10.183 1.00 89.19 841 GLY A O 1
ATOM 6589 N N . TYR A 1 842 ? -6.557 -44.177 -8.195 1.00 95.75 842 TYR A N 1
ATOM 6590 C CA . TYR A 1 842 ? -6.980 -45.329 -7.391 1.00 95.75 842 TYR A CA 1
ATOM 6591 C C . TYR A 1 842 ? -7.970 -44.928 -6.290 1.00 95.75 842 TYR A C 1
ATOM 6593 O O . TYR A 1 842 ? -7.784 -43.940 -5.587 1.00 95.75 842 TYR A O 1
ATOM 6601 N N . ASN A 1 843 ? -8.982 -45.759 -6.056 1.00 92.62 843 ASN A N 1
ATOM 6602 C CA . ASN A 1 843 ? -9.850 -45.672 -4.885 1.00 92.62 843 ASN A CA 1
ATOM 6603 C C . ASN A 1 843 ? -9.285 -46.526 -3.749 1.00 92.62 843 ASN A C 1
ATOM 6605 O O . ASN A 1 843 ? -9.071 -47.726 -3.921 1.00 92.62 843 ASN A O 1
ATOM 6609 N N . LEU A 1 844 ? -9.081 -45.937 -2.572 1.00 93.94 844 LEU A N 1
ATOM 6610 C CA . LEU A 1 844 ? -8.637 -46.652 -1.378 1.00 93.94 844 LEU A CA 1
ATOM 6611 C C . LEU A 1 844 ? -9.848 -47.133 -0.583 1.00 93.94 844 LEU A C 1
ATOM 6613 O O . LEU A 1 844 ? -10.671 -46.329 -0.143 1.00 93.94 844 LEU A O 1
ATOM 6617 N N . ILE A 1 845 ? -9.950 -48.436 -0.351 1.00 91.88 845 ILE A N 1
ATOM 6618 C CA . ILE A 1 845 ? -11.060 -49.061 0.373 1.00 91.88 845 ILE A CA 1
ATOM 6619 C C . ILE A 1 845 ? -10.546 -49.964 1.498 1.00 91.88 845 ILE A C 1
ATOM 6621 O O . ILE A 1 845 ? -9.533 -50.641 1.352 1.00 91.88 845 ILE A O 1
ATOM 6625 N N . ALA A 1 846 ? -11.251 -50.013 2.625 1.00 89.44 846 ALA A N 1
ATOM 6626 C CA . ALA A 1 846 ? -11.069 -51.034 3.649 1.00 89.44 846 ALA A CA 1
ATOM 6627 C C . ALA A 1 846 ? -11.981 -52.221 3.337 1.00 89.44 846 ALA A C 1
ATOM 6629 O O . ALA A 1 846 ? -13.190 -52.046 3.179 1.00 89.44 846 ALA A O 1
ATOM 6630 N N . TYR A 1 847 ? -11.412 -53.423 3.274 1.00 87.00 847 TYR A N 1
ATOM 6631 C CA . TYR A 1 847 ? -12.160 -54.669 3.131 1.00 87.00 847 TYR A CA 1
ATOM 6632 C C . TYR A 1 847 ? -11.408 -55.823 3.805 1.00 87.00 847 TYR A C 1
ATOM 6634 O O . TYR A 1 847 ? -10.203 -55.991 3.599 1.00 87.00 847 TYR A O 1
ATOM 6642 N N . ALA A 1 848 ? -12.122 -56.610 4.619 1.00 84.06 848 ALA A N 1
ATOM 6643 C CA . ALA A 1 848 ? -11.594 -57.763 5.360 1.00 84.06 848 ALA A CA 1
ATOM 6644 C C . ALA A 1 848 ? -10.336 -57.456 6.210 1.00 84.06 848 ALA A C 1
ATOM 6646 O O . ALA A 1 848 ? -9.377 -58.227 6.232 1.00 84.06 848 ALA A O 1
ATOM 6647 N N . GLY A 1 849 ? -10.329 -56.309 6.902 1.00 82.75 849 GLY A N 1
ATOM 6648 C CA . GLY A 1 849 ? -9.225 -55.902 7.783 1.00 82.75 849 GLY A CA 1
ATOM 6649 C C . GLY A 1 849 ? -7.957 -55.441 7.052 1.00 82.75 849 GLY A C 1
ATOM 6650 O O . GLY A 1 849 ? -6.895 -55.357 7.665 1.00 82.75 849 GLY A O 1
ATOM 6651 N N . ARG A 1 850 ? -8.040 -55.161 5.746 1.00 87.88 850 ARG A N 1
ATOM 6652 C CA . ARG A 1 850 ? -6.934 -54.640 4.928 1.00 87.88 850 ARG A CA 1
ATOM 6653 C C . ARG A 1 850 ? -7.376 -53.424 4.128 1.00 87.88 850 ARG A C 1
ATOM 6655 O O . ARG A 1 850 ? -8.569 -53.250 3.876 1.00 87.88 850 ARG A O 1
ATOM 6662 N N . VAL A 1 851 ? -6.411 -52.603 3.726 1.00 91.38 851 VAL A N 1
ATOM 6663 C CA . VAL A 1 851 ? -6.630 -51.489 2.804 1.00 91.38 851 VAL A CA 1
ATOM 6664 C C . VAL A 1 851 ? -6.231 -51.916 1.399 1.00 91.38 851 VAL A C 1
ATOM 6666 O O . VAL A 1 851 ? -5.169 -52.501 1.189 1.00 91.38 851 VAL A O 1
ATOM 6669 N N . TRP A 1 852 ? -7.094 -51.624 0.440 1.00 94.75 852 TRP A N 1
ATOM 6670 C CA . TRP A 1 852 ? -6.922 -51.949 -0.964 1.00 94.75 852 TRP A CA 1
ATOM 6671 C C . TRP A 1 852 ? -6.966 -50.666 -1.783 1.00 94.75 852 TRP A C 1
ATOM 6673 O O . TRP A 1 852 ? -7.888 -49.876 -1.604 1.00 94.75 852 TRP A O 1
ATOM 6683 N N . ALA A 1 853 ? -6.002 -50.462 -2.675 1.00 95.06 853 ALA A N 1
ATOM 6684 C CA . ALA A 1 853 ? -6.070 -49.434 -3.706 1.00 95.06 853 ALA A CA 1
ATOM 6685 C C . ALA A 1 853 ? -6.581 -50.076 -4.998 1.00 95.06 853 ALA A C 1
ATOM 6687 O O . ALA A 1 853 ? -5.958 -51.008 -5.502 1.00 95.06 853 ALA A O 1
ATOM 6688 N N . VAL A 1 854 ? -7.712 -49.601 -5.510 1.00 94.25 854 VAL A N 1
ATOM 6689 C CA . VAL A 1 854 ? -8.401 -50.145 -6.687 1.00 94.25 854 VAL A CA 1
ATOM 6690 C C . VAL A 1 854 ? -8.336 -49.125 -7.817 1.00 94.25 854 VAL A C 1
ATOM 6692 O O . VAL A 1 854 ? -8.861 -48.025 -7.665 1.00 94.25 854 VAL A O 1
ATOM 6695 N N . GLU A 1 855 ? -7.708 -49.466 -8.940 1.00 94.25 855 GLU A N 1
ATOM 6696 C CA . GLU A 1 855 ? -7.569 -48.555 -10.082 1.00 94.25 855 GLU A CA 1
ATOM 6697 C C . GLU A 1 855 ? -8.948 -48.206 -10.666 1.00 94.25 855 GLU A C 1
ATOM 6699 O O . GLU A 1 855 ? -9.738 -49.085 -11.017 1.00 94.25 855 GLU A O 1
ATOM 6704 N N . MET A 1 856 ? -9.257 -46.912 -10.774 1.00 88.12 856 MET A N 1
ATOM 6705 C CA . MET A 1 856 ? -10.594 -46.426 -11.143 1.00 88.12 856 MET A CA 1
ATOM 6706 C C . MET A 1 856 ? -11.007 -46.814 -12.569 1.00 88.12 856 MET A C 1
ATOM 6708 O O . MET A 1 856 ? -12.196 -46.885 -12.875 1.00 88.12 856 MET A O 1
ATOM 6712 N N . THR A 1 857 ? -10.037 -47.071 -13.446 1.00 87.50 857 THR A N 1
ATOM 6713 C CA . THR A 1 857 ? -10.258 -47.422 -14.856 1.00 87.50 857 THR A CA 1
ATOM 6714 C C . THR A 1 857 ? -10.431 -48.924 -15.088 1.00 87.50 857 THR A C 1
ATOM 6716 O O . THR A 1 857 ? -10.877 -49.316 -16.165 1.00 87.50 857 THR A O 1
ATOM 6719 N N . ALA A 1 858 ? -10.130 -49.769 -14.096 1.00 77.25 858 ALA A N 1
ATOM 6720 C CA . ALA A 1 858 ? -10.093 -51.223 -14.259 1.00 77.25 858 ALA A CA 1
ATOM 6721 C C . ALA A 1 858 ? -11.484 -51.903 -14.244 1.00 77.25 858 ALA A C 1
ATOM 6723 O O . ALA A 1 858 ? -11.592 -53.094 -14.530 1.00 77.25 858 ALA A O 1
ATOM 6724 N N . GLY A 1 859 ? -12.568 -51.158 -13.986 1.00 75.31 859 GLY A N 1
ATOM 6725 C CA . GLY A 1 859 ? -13.948 -51.669 -13.971 1.00 75.31 859 GLY A CA 1
ATOM 6726 C C . GLY A 1 859 ? -14.448 -52.054 -12.572 1.00 75.31 859 GLY A C 1
ATOM 6727 O O . GLY A 1 859 ? -13.928 -51.584 -11.564 1.00 75.31 859 GLY A O 1
ATOM 6728 N N . SER A 1 860 ? -15.502 -52.874 -12.479 1.00 78.88 860 SER A N 1
ATOM 6729 C CA . SER A 1 860 ? -16.054 -53.328 -11.191 1.00 78.88 860 SER A CA 1
ATOM 6730 C C . SER A 1 860 ? -15.337 -54.581 -10.681 1.00 78.88 860 SER A C 1
ATOM 6732 O O . SER A 1 860 ? -15.330 -55.599 -11.373 1.00 78.88 860 SER A O 1
ATOM 6734 N N . LEU A 1 861 ? -14.813 -54.531 -9.458 1.00 81.19 861 LEU A N 1
ATOM 6735 C CA . LEU A 1 861 ? -14.124 -55.646 -8.805 1.00 81.19 861 LEU A CA 1
ATOM 6736 C C . LEU A 1 861 ? -15.063 -56.412 -7.858 1.00 81.19 861 LEU A C 1
ATOM 6738 O O . LEU A 1 861 ? -15.654 -55.818 -6.956 1.00 81.19 861 LEU A O 1
ATOM 6742 N N . ASP A 1 862 ? -15.158 -57.733 -8.033 1.00 85.00 862 ASP A N 1
ATOM 6743 C CA . ASP A 1 862 ? -15.838 -58.635 -7.096 1.00 85.00 862 ASP A CA 1
ATOM 6744 C C . ASP A 1 862 ? -14.819 -59.317 -6.172 1.00 85.00 862 ASP A C 1
ATOM 6746 O O . ASP A 1 862 ? -14.136 -60.265 -6.561 1.00 85.00 862 ASP A O 1
ATOM 6750 N N . PHE A 1 863 ? -14.741 -58.851 -4.924 1.00 80.44 863 PHE A N 1
ATOM 6751 C CA . PHE A 1 863 ? -13.843 -59.400 -3.903 1.00 80.44 863 PHE A CA 1
ATOM 6752 C C . PHE A 1 863 ? -14.160 -60.847 -3.493 1.00 80.44 863 PHE A C 1
ATOM 6754 O O . PHE A 1 863 ? -13.350 -61.463 -2.798 1.00 80.44 863 PHE A O 1
ATOM 6761 N N . ALA A 1 864 ? -15.317 -61.400 -3.878 1.00 79.62 864 ALA A N 1
ATOM 6762 C CA . ALA A 1 864 ? -15.657 -62.797 -3.618 1.00 79.62 864 ALA A CA 1
ATOM 6763 C C . ALA A 1 864 ? -15.029 -63.767 -4.635 1.00 79.62 864 ALA A C 1
ATOM 6765 O O . ALA A 1 864 ? -14.958 -64.969 -4.366 1.00 79.62 864 ALA A O 1
ATOM 6766 N N . ASN A 1 865 ? -14.563 -63.270 -5.785 1.00 86.19 865 ASN A N 1
ATOM 6767 C CA . ASN A 1 865 ? -13.964 -64.083 -6.835 1.00 86.19 865 ASN A CA 1
ATOM 6768 C C . ASN A 1 865 ? -12.428 -64.036 -6.757 1.00 86.19 865 ASN A C 1
ATOM 6770 O O . ASN A 1 865 ? -11.799 -63.082 -7.214 1.00 86.19 865 ASN A O 1
ATOM 6774 N N . ALA A 1 866 ? -11.827 -65.077 -6.174 1.00 82.19 866 ALA A N 1
ATOM 6775 C CA . ALA A 1 866 ? -10.383 -65.153 -5.941 1.00 82.19 866 ALA A CA 1
ATOM 6776 C C . ALA A 1 866 ? -9.550 -65.036 -7.230 1.00 82.19 866 ALA A C 1
ATOM 6778 O O . ALA A 1 866 ? -8.524 -64.361 -7.214 1.00 82.19 866 ALA A O 1
ATOM 6779 N N . ASP A 1 867 ? -10.026 -65.603 -8.343 1.00 82.19 867 ASP A N 1
ATOM 6780 C CA . ASP A 1 867 ? -9.314 -65.568 -9.627 1.00 82.19 867 ASP A CA 1
ATOM 6781 C C . ASP A 1 867 ? -9.235 -64.134 -10.183 1.00 82.19 867 ASP A C 1
ATOM 6783 O O . ASP A 1 867 ? -8.215 -63.722 -10.730 1.00 82.19 867 ASP A O 1
ATOM 6787 N N . VAL A 1 868 ? -10.295 -63.337 -9.992 1.00 82.88 868 VAL A N 1
ATOM 6788 C CA . VAL A 1 868 ? -10.333 -61.924 -10.414 1.00 82.88 868 VAL A CA 1
ATOM 6789 C C . VAL A 1 868 ? -9.428 -61.068 -9.527 1.00 82.88 868 VAL A C 1
ATOM 6791 O O . VAL A 1 868 ? -8.734 -60.183 -10.023 1.00 82.88 868 VAL A O 1
ATOM 6794 N N . VAL A 1 869 ? -9.401 -61.340 -8.220 1.00 84.12 869 VAL A N 1
ATOM 6795 C CA . VAL A 1 869 ? -8.522 -60.635 -7.275 1.00 84.12 869 VAL A CA 1
ATOM 6796 C C . VAL A 1 869 ? -7.046 -60.927 -7.570 1.00 84.12 869 VAL A C 1
ATOM 6798 O O . VAL A 1 869 ? -6.241 -59.996 -7.558 1.00 84.12 869 VAL A O 1
ATOM 6801 N N . GLU A 1 870 ? -6.684 -62.180 -7.869 1.00 86.31 870 GLU A N 1
ATOM 6802 C CA . GLU A 1 870 ? -5.314 -62.543 -8.259 1.00 86.31 870 GLU A CA 1
ATOM 6803 C C . GLU A 1 870 ? -4.892 -61.896 -9.583 1.00 86.31 870 GLU A C 1
ATOM 6805 O O . GLU A 1 870 ? -3.795 -61.344 -9.654 1.00 86.31 870 GLU A O 1
ATOM 6810 N N . ASP A 1 871 ? -5.760 -61.888 -10.599 1.00 85.88 871 ASP A N 1
ATOM 6811 C CA . ASP A 1 871 ? -5.470 -61.245 -11.887 1.00 85.88 871 ASP A CA 1
ATOM 6812 C C . ASP A 1 871 ? -5.259 -59.726 -11.731 1.00 85.88 871 ASP A C 1
ATOM 6814 O O . ASP A 1 871 ? -4.313 -59.145 -12.267 1.00 85.88 871 ASP A O 1
ATOM 6818 N N . TRP A 1 872 ? -6.074 -59.060 -10.910 1.00 91.44 872 TRP A N 1
ATOM 6819 C CA . TRP A 1 872 ? -5.921 -57.625 -10.659 1.00 91.44 872 TRP A CA 1
ATOM 6820 C C . TRP A 1 872 ? -4.677 -57.285 -9.832 1.00 91.44 872 TRP A C 1
ATOM 6822 O O . TRP A 1 872 ? -4.042 -56.258 -10.090 1.00 91.44 872 TRP A O 1
ATOM 6832 N N . LEU A 1 873 ? -4.302 -58.141 -8.875 1.00 86.88 873 LEU A N 1
ATOM 6833 C CA . LEU A 1 873 ? -3.037 -58.023 -8.142 1.00 86.88 873 LEU A CA 1
ATOM 6834 C C . LEU A 1 873 ? -1.836 -58.216 -9.077 1.00 86.88 873 LEU A C 1
ATOM 6836 O O . LEU A 1 873 ? -0.865 -57.465 -8.986 1.00 86.88 873 LEU A O 1
ATOM 6840 N N . ALA A 1 874 ? -1.904 -59.184 -9.995 1.00 84.06 874 ALA A N 1
ATOM 6841 C CA . ALA A 1 874 ? -0.833 -59.474 -10.946 1.00 84.06 874 ALA A CA 1
ATOM 6842 C C . ALA A 1 874 ? -0.610 -58.329 -11.949 1.00 84.06 874 ALA A C 1
ATOM 6844 O O . ALA A 1 874 ? 0.534 -58.003 -12.267 1.00 84.06 874 ALA A O 1
ATOM 6845 N N . ASN A 1 875 ? -1.690 -57.681 -12.394 1.00 83.38 875 ASN A N 1
ATOM 6846 C CA . ASN A 1 875 ? -1.643 -56.564 -13.343 1.00 83.38 875 ASN A CA 1
ATOM 6847 C C . ASN A 1 875 ? -1.395 -55.196 -12.668 1.00 83.38 875 ASN A C 1
ATOM 6849 O O . ASN A 1 875 ? -1.215 -54.176 -13.340 1.00 83.38 875 ASN A O 1
ATOM 6853 N N . GLY A 1 876 ? -1.360 -55.163 -11.331 1.00 87.62 876 GLY A N 1
ATOM 6854 C CA . GLY A 1 876 ? -1.157 -53.949 -10.541 1.00 87.62 876 GLY A CA 1
ATOM 6855 C C . GLY A 1 876 ? -2.355 -52.997 -10.523 1.00 87.62 876 GLY A C 1
ATOM 6856 O O . GLY A 1 876 ? -2.197 -51.852 -10.117 1.00 87.62 876 GLY A O 1
ATOM 6857 N N . ASN A 1 877 ? -3.531 -53.470 -10.940 1.00 89.94 877 ASN A N 1
ATOM 6858 C CA . ASN A 1 877 ? -4.796 -52.726 -10.908 1.00 89.94 877 ASN A CA 1
ATOM 6859 C C . ASN A 1 877 ? -5.446 -52.776 -9.511 1.00 89.94 877 ASN A C 1
ATOM 6861 O O . ASN A 1 877 ? -6.382 -52.034 -9.208 1.00 89.94 877 ASN A O 1
ATOM 6865 N N . LEU A 1 878 ? -4.959 -53.676 -8.654 1.00 94.25 878 LEU A N 1
ATOM 6866 C CA . LEU A 1 878 ? -5.323 -53.803 -7.253 1.00 94.25 878 LEU A CA 1
ATOM 6867 C C . LEU A 1 878 ? -4.043 -53.888 -6.425 1.00 94.25 878 LEU A C 1
ATOM 6869 O O . LEU A 1 878 ? -3.194 -54.736 -6.687 1.00 94.25 878 LEU A O 1
ATOM 6873 N N . LEU A 1 879 ? -3.901 -53.035 -5.414 1.00 94.94 879 LEU A N 1
ATOM 6874 C CA . LEU A 1 879 ? -2.749 -53.038 -4.511 1.00 94.94 879 LEU A CA 1
ATOM 6875 C C . LEU A 1 879 ? -3.230 -53.239 -3.082 1.00 94.94 879 LEU A C 1
ATOM 6877 O O . LEU A 1 879 ? -4.223 -52.650 -2.664 1.00 94.94 879 LEU A O 1
ATOM 6881 N N . GLN A 1 880 ? -2.525 -54.070 -2.324 1.00 93.69 880 GLN A N 1
ATOM 6882 C CA . GLN A 1 880 ? -2.910 -54.417 -0.964 1.00 93.69 880 GLN A CA 1
ATOM 6883 C C . GLN A 1 880 ? -1.911 -53.859 0.044 1.00 93.69 880 GLN A C 1
ATOM 6885 O O . GLN A 1 880 ? -0.702 -54.039 -0.097 1.00 93.69 880 GLN A O 1
ATOM 6890 N N . ALA A 1 881 ? -2.424 -53.256 1.112 1.00 91.38 881 ALA A N 1
ATOM 6891 C CA . ALA A 1 881 ? -1.630 -52.812 2.242 1.00 91.38 881 ALA A CA 1
ATOM 6892 C C . ALA A 1 881 ? -2.362 -53.021 3.571 1.00 91.38 881 ALA A C 1
ATOM 6894 O O . ALA A 1 881 ? -3.580 -53.184 3.640 1.00 91.38 881 ALA A O 1
ATOM 6895 N N . ALA A 1 882 ? -1.597 -53.010 4.660 1.00 82.00 882 ALA A N 1
ATOM 6896 C CA . ALA A 1 882 ? -2.164 -53.062 6.004 1.00 82.00 882 ALA A CA 1
ATOM 6897 C C . ALA A 1 882 ? -2.806 -51.724 6.424 1.00 82.00 882 ALA A C 1
ATOM 6899 O O . ALA A 1 882 ? -3.695 -51.718 7.269 1.00 82.00 882 ALA A O 1
ATOM 6900 N N . THR A 1 883 ? -2.380 -50.601 5.831 1.00 84.75 883 THR A N 1
ATOM 6901 C CA . THR A 1 883 ? -2.788 -49.237 6.206 1.00 84.75 883 THR A CA 1
ATOM 6902 C C . THR A 1 883 ? -3.039 -48.362 4.975 1.00 84.75 883 THR A C 1
ATOM 6904 O O . THR A 1 883 ? -2.600 -48.701 3.875 1.00 84.75 883 THR A O 1
ATOM 6907 N N . VAL A 1 884 ? -3.721 -47.222 5.162 1.00 78.69 884 VAL A N 1
ATOM 6908 C CA . VAL A 1 884 ? -3.960 -46.223 4.099 1.00 78.69 884 VAL A CA 1
ATOM 6909 C C . VAL A 1 884 ? -2.639 -45.694 3.552 1.00 78.69 884 VAL A C 1
ATOM 6911 O O . VAL A 1 884 ? -2.412 -45.791 2.355 1.00 78.69 884 VAL A O 1
ATOM 6914 N N . ASP A 1 885 ? -1.719 -45.278 4.424 1.00 76.56 885 ASP A N 1
ATOM 6915 C CA . ASP A 1 885 ? -0.389 -44.809 4.012 1.00 76.56 885 ASP A CA 1
ATOM 6916 C C . ASP A 1 885 ? 0.407 -45.896 3.273 1.00 76.56 885 ASP A C 1
ATOM 6918 O O . ASP A 1 885 ? 1.130 -45.611 2.321 1.00 76.56 885 ASP A O 1
ATOM 6922 N N . GLY A 1 886 ? 0.256 -47.163 3.676 1.00 87.19 886 GLY A N 1
ATOM 6923 C CA . GLY A 1 886 ? 0.862 -48.292 2.975 1.00 87.19 886 GLY A CA 1
ATOM 6924 C C . GLY A 1 886 ? 0.270 -48.505 1.581 1.00 87.19 886 GLY A C 1
ATOM 6925 O O . GLY A 1 886 ? 1.005 -48.879 0.668 1.00 87.19 886 GLY A O 1
ATOM 6926 N N . ALA A 1 887 ? -1.031 -48.252 1.410 1.00 84.88 887 ALA A N 1
ATOM 6927 C CA . ALA A 1 887 ? -1.705 -48.315 0.118 1.00 84.88 887 ALA A CA 1
ATOM 6928 C C . ALA A 1 887 ? -1.281 -47.138 -0.770 1.00 84.88 887 ALA A C 1
ATOM 6930 O O . ALA A 1 887 ? -0.940 -47.365 -1.925 1.00 84.88 887 ALA A O 1
ATOM 6931 N N . CYS A 1 888 ? -1.184 -45.924 -0.217 1.00 81.50 888 CYS A N 1
ATOM 6932 C CA . CYS A 1 888 ? -0.637 -44.752 -0.904 1.00 81.50 888 CYS A CA 1
ATOM 6933 C C . CYS A 1 888 ? 0.797 -45.006 -1.391 1.00 81.50 888 CYS A C 1
ATOM 6935 O O . CYS A 1 888 ? 1.079 -44.898 -2.578 1.00 81.50 888 CYS A O 1
ATOM 6937 N N . ALA A 1 889 ? 1.680 -45.482 -0.509 1.00 80.69 889 ALA A N 1
ATOM 6938 C CA . ALA A 1 889 ? 3.058 -45.814 -0.871 1.00 80.69 889 ALA A CA 1
ATOM 6939 C C . ALA A 1 889 ? 3.162 -46.993 -1.857 1.00 80.69 889 ALA A C 1
ATOM 6941 O O . ALA A 1 889 ? 4.166 -47.143 -2.555 1.00 80.69 889 ALA A O 1
ATOM 6942 N N . ALA A 1 890 ? 2.176 -47.894 -1.890 1.00 85.94 890 ALA A N 1
ATOM 6943 C CA . ALA A 1 890 ? 2.100 -48.934 -2.911 1.00 85.94 890 ALA A CA 1
ATOM 6944 C C . ALA A 1 890 ? 1.691 -48.349 -4.271 1.00 85.94 890 ALA A C 1
ATOM 6946 O O . ALA A 1 890 ? 2.308 -48.713 -5.268 1.00 85.94 890 ALA A O 1
ATOM 6947 N N . VAL A 1 891 ? 0.719 -47.428 -4.300 1.00 90.75 891 VAL A N 1
ATOM 6948 C CA . VAL A 1 891 ? 0.301 -46.696 -5.508 1.00 90.75 891 VAL A CA 1
ATOM 6949 C C . VAL A 1 891 ? 1.467 -45.885 -6.068 1.00 90.75 891 VAL A C 1
ATOM 6951 O O . VAL A 1 891 ? 1.797 -46.056 -7.238 1.00 90.75 891 VAL A O 1
ATOM 6954 N N . ASP A 1 892 ? 2.157 -45.102 -5.237 1.00 84.94 892 ASP A N 1
ATOM 6955 C CA . ASP A 1 892 ? 3.303 -44.289 -5.666 1.00 84.94 892 ASP A CA 1
ATOM 6956 C C . ASP A 1 892 ? 4.408 -45.166 -6.274 1.00 84.94 892 ASP A C 1
ATOM 6958 O O . ASP A 1 892 ? 4.849 -44.932 -7.397 1.00 84.94 892 ASP A O 1
ATOM 6962 N N . ARG A 1 893 ? 4.780 -46.266 -5.599 1.00 85.06 893 ARG A N 1
ATOM 6963 C CA . ARG A 1 893 ? 5.762 -47.227 -6.133 1.00 85.06 893 ARG A CA 1
ATOM 6964 C C . ARG A 1 893 ? 5.306 -47.887 -7.429 1.00 85.06 893 ARG A C 1
ATOM 6966 O O . ARG A 1 893 ? 6.144 -48.177 -8.279 1.00 85.06 893 ARG A O 1
ATOM 6973 N N . GLN A 1 894 ? 4.013 -48.162 -7.580 1.00 88.56 894 GLN A N 1
ATOM 6974 C CA . GLN A 1 894 ? 3.463 -48.766 -8.791 1.00 88.56 894 GLN A CA 1
ATOM 6975 C C . GLN A 1 894 ? 3.470 -47.776 -9.964 1.00 88.56 894 GLN A C 1
ATOM 6977 O O . GLN A 1 894 ? 3.770 -48.171 -11.090 1.00 88.56 894 GLN A O 1
ATOM 6982 N N . LEU A 1 895 ? 3.196 -46.495 -9.712 1.00 82.50 895 LEU A N 1
ATOM 6983 C CA . LEU A 1 895 ? 3.280 -45.430 -10.712 1.00 82.50 895 LEU A CA 1
ATOM 6984 C C . LEU A 1 895 ? 4.731 -45.146 -11.109 1.00 82.50 895 LEU A C 1
ATOM 6986 O O . LEU A 1 895 ? 5.023 -45.090 -12.302 1.00 82.50 895 LEU A O 1
ATOM 6990 N N . ASP A 1 896 ? 5.645 -45.085 -10.141 1.00 75.50 896 ASP A N 1
ATOM 6991 C CA . ASP A 1 896 ? 7.084 -44.963 -10.391 1.00 75.50 896 ASP A CA 1
ATOM 6992 C C . ASP A 1 896 ? 7.609 -46.158 -11.189 1.00 75.50 896 ASP A C 1
ATOM 6994 O O . ASP A 1 896 ? 8.371 -45.992 -12.140 1.00 75.50 896 ASP A O 1
ATOM 6998 N N . ARG A 1 897 ? 7.157 -47.374 -10.859 1.00 79.19 897 ARG A N 1
ATOM 6999 C CA . ARG A 1 897 ? 7.491 -48.585 -11.610 1.00 79.19 897 ARG A CA 1
ATOM 7000 C C . ARG A 1 897 ? 6.952 -48.532 -13.036 1.00 79.19 897 ARG A C 1
ATOM 7002 O O . ARG A 1 897 ? 7.712 -48.826 -13.950 1.00 79.19 897 ARG A O 1
ATOM 7009 N N . ARG A 1 898 ? 5.692 -48.134 -13.254 1.00 79.94 898 ARG A N 1
ATOM 7010 C CA . ARG A 1 898 ? 5.113 -47.979 -14.604 1.00 79.94 898 ARG A CA 1
ATOM 7011 C C . ARG A 1 898 ? 5.850 -46.896 -15.403 1.00 79.94 898 ARG A C 1
ATOM 7013 O O . ARG A 1 898 ? 6.122 -47.100 -16.582 1.00 79.94 898 ARG A O 1
ATOM 7020 N N . ALA A 1 899 ? 6.235 -45.785 -14.774 1.00 65.06 899 ALA A N 1
ATOM 7021 C CA . ALA A 1 899 ? 7.029 -44.728 -15.402 1.00 65.06 899 ALA A CA 1
ATOM 7022 C C . ALA A 1 899 ? 8.451 -45.202 -15.747 1.00 65.06 899 ALA A C 1
ATOM 7024 O O . ALA A 1 899 ? 8.960 -44.921 -16.833 1.00 65.06 899 ALA A O 1
ATOM 7025 N N . PHE A 1 900 ? 9.074 -45.976 -14.859 1.00 63.06 900 PHE A N 1
ATOM 7026 C CA . PHE A 1 900 ? 10.388 -46.571 -15.072 1.00 63.06 900 PHE A CA 1
ATOM 7027 C C . PHE A 1 900 ? 10.363 -47.678 -16.131 1.00 63.06 900 PHE A C 1
ATOM 7029 O O . PHE A 1 900 ? 11.252 -47.718 -16.971 1.00 63.06 900 PHE A O 1
ATOM 7036 N N . GLU A 1 901 ? 9.345 -48.539 -16.157 1.00 66.31 901 GLU A N 1
ATOM 7037 C CA . GLU A 1 901 ? 9.148 -49.569 -17.185 1.00 66.31 901 GLU A CA 1
ATOM 7038 C C . GLU A 1 901 ? 8.796 -48.946 -18.543 1.00 66.31 901 GLU A C 1
ATOM 7040 O O . GLU A 1 901 ? 9.301 -49.405 -19.563 1.00 66.31 901 GLU A O 1
ATOM 7045 N N . ALA A 1 902 ? 8.030 -47.851 -18.582 1.00 60.91 902 ALA A N 1
ATOM 7046 C CA . ALA A 1 902 ? 7.827 -47.059 -19.796 1.00 60.91 902 ALA A CA 1
ATOM 7047 C C . ALA A 1 902 ? 9.139 -46.408 -20.266 1.00 60.91 902 ALA A C 1
ATOM 7049 O O . ALA A 1 902 ? 9.452 -46.429 -21.458 1.00 60.91 902 ALA A O 1
ATOM 7050 N N . GLY A 1 903 ? 9.951 -45.900 -19.336 1.00 50.25 903 GLY A N 1
ATOM 7051 C CA . GLY A 1 903 ? 11.292 -45.383 -19.604 1.00 50.25 903 GLY A CA 1
ATOM 7052 C C . GLY A 1 903 ? 12.251 -46.462 -20.112 1.00 50.25 903 GLY A C 1
ATOM 7053 O O . GLY A 1 903 ? 12.929 -46.253 -21.112 1.00 50.25 903 GLY A O 1
ATOM 7054 N N . LEU A 1 904 ? 12.261 -47.646 -19.498 1.00 51.47 904 LEU A N 1
ATOM 7055 C CA . LEU A 1 904 ? 13.055 -48.802 -19.915 1.00 51.47 904 LEU A CA 1
ATOM 7056 C C . LEU A 1 904 ? 12.563 -49.401 -21.226 1.00 51.47 904 LEU A C 1
ATOM 7058 O O . LEU A 1 904 ? 13.394 -49.808 -22.022 1.00 51.47 904 LEU A O 1
ATOM 7062 N N . SER A 1 905 ? 11.257 -49.424 -21.486 1.00 50.50 905 SER A N 1
ATOM 7063 C CA . SER A 1 905 ? 10.699 -49.788 -22.789 1.00 50.50 905 SER A CA 1
ATOM 7064 C C . SER A 1 905 ? 11.178 -48.795 -23.837 1.00 50.50 905 SER A C 1
ATOM 7066 O O . SER A 1 905 ? 11.691 -49.213 -24.863 1.00 50.50 905 SER A O 1
ATOM 7068 N N . THR A 1 906 ? 11.132 -47.493 -23.548 1.00 44.91 906 THR A N 1
ATOM 7069 C CA . THR A 1 906 ? 11.635 -46.434 -24.439 1.00 44.91 906 THR A CA 1
ATOM 7070 C C . THR A 1 906 ? 13.148 -46.556 -24.666 1.00 44.91 906 THR A C 1
ATOM 7072 O O . THR A 1 906 ? 13.622 -46.389 -25.787 1.00 44.91 906 THR A O 1
ATOM 7075 N N . ILE A 1 907 ? 13.921 -46.908 -23.635 1.00 42.59 907 ILE A N 1
ATOM 7076 C CA . ILE A 1 907 ? 15.372 -47.128 -23.714 1.00 42.59 907 ILE A CA 1
ATOM 7077 C C . ILE A 1 907 ? 15.700 -48.448 -24.428 1.00 42.59 907 ILE A C 1
ATOM 7079 O O . ILE A 1 907 ? 16.614 -48.470 -25.237 1.00 42.59 907 ILE A O 1
ATOM 7083 N N . ALA A 1 908 ? 14.954 -49.532 -24.215 1.00 42.28 908 ALA A N 1
ATOM 7084 C CA . ALA A 1 908 ? 15.124 -50.813 -24.902 1.00 42.28 908 ALA A CA 1
ATOM 7085 C C . ALA A 1 908 ? 14.722 -50.717 -26.383 1.00 42.28 908 ALA A C 1
ATOM 7087 O O . ALA A 1 908 ? 15.405 -51.272 -27.244 1.00 42.28 908 ALA A O 1
ATOM 7088 N N . GLN A 1 909 ? 13.683 -49.935 -26.698 1.00 44.00 909 GLN A N 1
ATOM 7089 C CA . GLN A 1 909 ? 13.310 -49.570 -28.066 1.00 44.00 909 GLN A CA 1
ATOM 7090 C C . GLN A 1 909 ? 14.438 -48.761 -28.725 1.00 44.00 909 GLN A C 1
ATOM 7092 O O . GLN A 1 909 ? 14.839 -49.086 -29.841 1.00 44.00 909 GLN A O 1
ATOM 7097 N N . ARG A 1 910 ? 15.033 -47.798 -28.000 1.00 39.44 910 ARG A N 1
ATOM 7098 C CA . ARG A 1 910 ? 16.188 -46.996 -28.452 1.00 39.44 910 ARG A CA 1
ATOM 7099 C C . ARG A 1 910 ? 17.490 -47.800 -28.586 1.00 39.44 910 ARG A C 1
ATOM 7101 O O . ARG A 1 910 ? 18.239 -47.571 -29.526 1.00 39.44 910 ARG A O 1
ATOM 7108 N N . LEU A 1 911 ? 17.750 -48.770 -27.709 1.00 37.97 911 LEU A N 1
ATOM 7109 C CA . LEU A 1 911 ? 18.949 -49.620 -27.743 1.00 37.97 911 LEU A CA 1
ATOM 7110 C C . LEU A 1 911 ? 18.861 -50.721 -28.814 1.00 37.97 911 LEU A C 1
ATOM 7112 O O . LEU A 1 911 ? 19.889 -51.125 -29.350 1.00 37.97 911 LEU A O 1
ATOM 7116 N N . SER A 1 912 ? 17.654 -51.158 -29.198 1.00 42.12 912 SER A N 1
ATOM 7117 C CA . SER A 1 912 ? 17.442 -52.113 -30.304 1.00 42.12 912 SER A CA 1
ATOM 7118 C C . SER A 1 912 ? 17.734 -51.545 -31.707 1.00 42.12 912 SER A C 1
ATOM 7120 O O . SER A 1 912 ? 17.700 -52.282 -32.693 1.00 42.12 912 SER A O 1
ATOM 7122 N N . LEU A 1 913 ? 18.026 -50.241 -31.803 1.00 45.97 913 LEU A N 1
ATOM 7123 C CA . LEU A 1 913 ? 18.224 -49.493 -33.051 1.00 45.97 913 LEU A CA 1
ATOM 7124 C C . LEU A 1 913 ? 19.697 -49.127 -33.336 1.00 45.97 913 LEU A C 1
ATOM 7126 O O . LEU A 1 913 ? 19.966 -48.450 -34.325 1.00 45.97 913 LEU A O 1
ATOM 7130 N N . ILE A 1 914 ? 20.659 -49.573 -32.514 1.00 40.66 914 ILE A N 1
ATOM 7131 C CA . ILE A 1 914 ? 22.061 -49.104 -32.586 1.00 40.66 914 ILE A CA 1
ATOM 7132 C C . ILE A 1 914 ? 22.958 -49.921 -33.548 1.00 40.66 914 ILE A C 1
ATOM 7134 O O . ILE A 1 914 ? 24.097 -49.537 -33.799 1.00 40.66 914 ILE A O 1
ATOM 7138 N N . ALA A 1 915 ? 22.466 -50.979 -34.203 1.00 45.03 915 ALA A N 1
ATOM 7139 C CA . ALA A 1 915 ? 23.203 -51.605 -35.311 1.00 45.03 915 ALA A CA 1
ATOM 7140 C C . ALA A 1 915 ? 22.265 -52.267 -36.339 1.00 45.03 915 ALA A C 1
ATOM 7142 O O . ALA A 1 915 ? 21.623 -53.264 -36.006 1.00 45.03 915 ALA A O 1
ATOM 7143 N N . PRO A 1 916 ? 22.167 -51.771 -37.589 1.00 43.41 916 PRO A N 1
ATOM 7144 C CA . PRO A 1 916 ? 21.531 -52.532 -38.654 1.00 43.41 916 PRO A CA 1
ATOM 7145 C C . PRO A 1 916 ? 22.477 -53.656 -39.103 1.00 43.41 916 PRO A C 1
ATOM 7147 O O . PRO A 1 916 ? 23.540 -53.397 -39.668 1.00 43.41 916 PRO A O 1
ATOM 7150 N N . GLU A 1 917 ? 22.097 -54.909 -38.846 1.00 49.88 917 GLU A N 1
ATOM 7151 C CA . GLU A 1 917 ? 22.697 -56.068 -39.515 1.00 49.88 917 GLU A CA 1
ATOM 7152 C C . GLU A 1 917 ? 22.458 -55.983 -41.034 1.00 49.88 917 GLU A C 1
ATOM 7154 O O . GLU A 1 917 ? 21.473 -55.413 -41.503 1.00 49.88 917 GLU A O 1
ATOM 7159 N N . SER A 1 918 ? 23.402 -56.524 -41.805 1.00 48.38 918 SER A N 1
ATOM 7160 C CA . SER A 1 918 ? 23.600 -56.324 -43.247 1.00 48.38 918 SER A CA 1
ATOM 7161 C C . SER A 1 918 ? 22.584 -57.011 -44.172 1.00 48.38 918 SER A C 1
ATOM 7163 O O . SER A 1 918 ? 22.945 -57.404 -45.283 1.00 48.38 918 SER A O 1
ATOM 7165 N N . ASP A 1 919 ? 21.335 -57.174 -43.753 1.00 51.19 919 ASP A N 1
ATOM 7166 C CA . ASP A 1 919 ? 20.300 -57.732 -44.618 1.00 51.19 919 ASP A CA 1
ATOM 7167 C C . ASP A 1 919 ? 19.687 -56.599 -45.446 1.00 51.19 919 ASP A C 1
ATOM 7169 O O . ASP A 1 919 ? 19.113 -55.655 -44.911 1.00 51.19 919 ASP A O 1
ATOM 7173 N N . GLY A 1 920 ? 19.858 -56.658 -46.771 1.00 61.47 920 GLY A N 1
ATOM 7174 C CA . GLY A 1 920 ? 19.536 -55.599 -47.743 1.00 61.47 920 GLY A CA 1
ATOM 7175 C C . GLY A 1 920 ? 18.055 -55.212 -47.897 1.00 61.47 920 GLY A C 1
ATOM 7176 O O . GLY A 1 920 ? 17.664 -54.755 -48.967 1.00 61.47 920 GLY A O 1
ATOM 7177 N N . GLY A 1 921 ? 17.223 -55.408 -46.873 1.00 71.69 921 GLY A N 1
ATOM 7178 C CA . GLY A 1 921 ? 15.829 -54.971 -46.832 1.00 71.69 921 GLY A CA 1
ATOM 7179 C C . GLY A 1 921 ? 15.667 -53.570 -46.238 1.00 71.69 921 GLY A C 1
ATOM 7180 O O . GLY A 1 921 ? 16.363 -53.189 -45.299 1.00 71.69 921 GLY A O 1
ATOM 7181 N N . THR A 1 922 ? 14.717 -52.799 -46.770 1.00 81.25 922 THR A N 1
ATOM 7182 C CA . THR A 1 922 ? 14.322 -51.499 -46.210 1.00 81.25 922 THR A CA 1
ATOM 7183 C C . THR A 1 922 ? 13.552 -51.698 -44.906 1.00 81.25 922 THR A C 1
ATOM 7185 O O . THR A 1 922 ? 12.535 -52.391 -44.886 1.00 81.25 922 THR A O 1
ATOM 7188 N N . ARG A 1 923 ? 13.997 -51.061 -43.819 1.00 84.81 923 ARG A N 1
ATOM 7189 C CA . ARG A 1 923 ? 13.321 -51.080 -42.513 1.00 84.81 923 ARG A CA 1
ATOM 7190 C C . ARG A 1 923 ? 12.932 -49.664 -42.106 1.00 84.81 923 ARG A C 1
ATOM 7192 O O . ARG A 1 923 ? 13.801 -48.810 -41.988 1.00 84.81 923 ARG A O 1
ATOM 7199 N N . LEU A 1 924 ? 11.651 -49.417 -41.843 1.00 87.62 924 LEU A N 1
ATOM 7200 C CA . LEU A 1 924 ? 11.199 -48.156 -41.249 1.00 87.62 924 LEU A CA 1
ATOM 7201 C C . LEU A 1 924 ? 11.725 -48.051 -39.808 1.00 87.62 924 LEU A C 1
ATOM 7203 O O . LEU A 1 924 ? 11.526 -48.968 -39.010 1.00 87.62 924 LEU A O 1
ATOM 7207 N N . LEU A 1 925 ? 12.439 -46.969 -39.504 1.00 87.19 925 LEU A N 1
ATOM 7208 C CA . LEU A 1 925 ? 13.011 -46.681 -38.185 1.00 87.19 925 LEU A CA 1
ATOM 7209 C C . LEU A 1 925 ? 12.121 -45.721 -37.397 1.00 87.19 925 LEU A C 1
ATOM 7211 O O . LEU A 1 925 ? 11.921 -45.924 -36.204 1.00 87.19 925 LEU A O 1
ATOM 7215 N N . GLN A 1 926 ? 11.584 -44.701 -38.069 1.00 88.94 926 GLN A N 1
ATOM 7216 C CA . GLN A 1 926 ? 10.685 -43.712 -37.485 1.00 88.94 926 GLN A CA 1
ATOM 7217 C C . GLN A 1 926 ? 9.777 -43.139 -38.573 1.00 88.94 926 GLN A C 1
ATOM 7219 O O . GLN A 1 926 ? 10.246 -42.791 -39.652 1.00 88.94 926 GLN A O 1
ATOM 7224 N N . GLU A 1 927 ? 8.482 -43.060 -38.297 1.00 91.44 927 GLU A N 1
ATOM 7225 C CA . GLU A 1 927 ? 7.495 -42.457 -39.195 1.00 91.44 927 GLU A CA 1
ATOM 7226 C C . GLU A 1 927 ? 7.253 -40.996 -38.792 1.00 91.44 927 GLU A C 1
ATOM 7228 O O . GLU A 1 927 ? 7.279 -40.683 -37.600 1.00 91.44 927 GLU A O 1
ATOM 7233 N N . ASP A 1 928 ? 7.032 -40.125 -39.779 1.00 88.31 928 ASP A N 1
ATOM 7234 C CA . ASP A 1 928 ? 6.609 -38.726 -39.598 1.00 88.31 928 ASP A CA 1
ATOM 7235 C C . ASP A 1 928 ? 7.471 -37.881 -38.636 1.00 88.31 928 ASP A C 1
ATOM 7237 O O . ASP A 1 928 ? 6.982 -37.139 -37.780 1.00 88.31 928 ASP A O 1
ATOM 7241 N N . TYR A 1 929 ? 8.794 -37.957 -38.782 1.00 88.56 929 TYR A N 1
ATOM 7242 C CA . TYR A 1 929 ? 9.690 -36.983 -38.163 1.00 88.56 929 TYR A CA 1
ATOM 7243 C C . TYR A 1 929 ? 9.676 -35.689 -38.983 1.00 88.56 929 TYR A C 1
ATOM 7245 O O . TYR A 1 929 ? 10.362 -35.572 -39.999 1.00 88.56 929 TYR A O 1
ATOM 7253 N N . HIS A 1 930 ? 8.837 -34.740 -38.563 1.00 88.56 930 HIS A N 1
ATOM 7254 C CA . HIS A 1 930 ? 8.617 -33.459 -39.241 1.00 88.56 930 HIS A CA 1
ATOM 7255 C C . HIS A 1 930 ? 8.273 -33.596 -40.741 1.00 88.56 930 HIS A C 1
ATOM 7257 O O . HIS A 1 930 ? 8.767 -32.838 -41.577 1.00 88.56 930 HIS A O 1
ATOM 7263 N N . GLY A 1 931 ? 7.419 -34.566 -41.094 1.00 88.75 931 GLY A N 1
ATOM 7264 C CA . GLY A 1 931 ? 7.041 -34.851 -42.480 1.00 88.75 931 GLY A CA 1
ATOM 7265 C C . GLY A 1 931 ? 8.017 -35.750 -43.247 1.00 88.75 931 GLY A C 1
ATOM 7266 O O . GLY A 1 931 ? 7.867 -35.889 -44.462 1.00 88.75 931 GLY A O 1
ATOM 7267 N N . TYR A 1 932 ? 8.992 -36.373 -42.573 1.00 95.56 932 TYR A N 1
ATOM 7268 C CA . TYR A 1 932 ? 9.919 -37.352 -43.152 1.00 95.56 932 TYR A CA 1
ATOM 7269 C C . TYR A 1 932 ? 9.810 -38.717 -42.465 1.00 95.56 932 TYR A C 1
ATOM 7271 O O . TYR A 1 932 ? 9.767 -38.823 -41.244 1.00 95.56 932 TYR A O 1
ATOM 7279 N N . ASN A 1 933 ? 9.865 -39.786 -43.251 1.00 92.56 933 ASN A N 1
ATOM 7280 C CA . ASN A 1 933 ? 10.035 -41.150 -42.768 1.00 92.56 933 ASN A CA 1
ATOM 7281 C C . ASN A 1 933 ? 11.524 -41.496 -42.709 1.00 92.56 933 ASN A C 1
ATOM 7283 O O . ASN A 1 933 ? 12.211 -41.469 -43.729 1.00 92.56 933 ASN A O 1
ATOM 7287 N N . LEU A 1 934 ? 12.029 -41.858 -41.532 1.00 93.56 934 LEU A N 1
ATOM 7288 C CA . LEU A 1 934 ? 13.396 -42.339 -41.356 1.00 93.56 934 LEU A CA 1
ATOM 7289 C C . LEU A 1 934 ? 13.438 -43.847 -41.598 1.00 93.56 934 LEU A C 1
ATOM 7291 O O . LEU A 1 934 ? 12.775 -44.611 -40.897 1.00 93.56 934 LEU A O 1
ATOM 7295 N N . ILE A 1 935 ? 14.231 -44.298 -42.563 1.00 92.12 935 ILE A N 1
ATOM 7296 C CA . ILE A 1 935 ? 14.370 -45.708 -42.934 1.00 92.12 935 ILE A CA 1
ATOM 7297 C C . ILE A 1 935 ? 15.840 -46.143 -42.886 1.00 92.12 935 ILE A C 1
ATOM 7299 O O . ILE A 1 935 ? 16.737 -45.370 -43.206 1.00 92.12 935 ILE A O 1
ATOM 7303 N N . ALA A 1 936 ? 16.107 -47.392 -42.513 1.00 88.38 936 ALA A N 1
ATOM 7304 C CA . ALA A 1 936 ? 17.392 -48.043 -42.723 1.00 88.38 936 ALA A CA 1
ATOM 7305 C C . ALA A 1 936 ? 17.357 -48.787 -44.056 1.00 88.38 936 ALA A C 1
ATOM 7307 O O . ALA A 1 936 ? 16.472 -49.612 -44.289 1.00 88.38 936 ALA A O 1
ATOM 7308 N N . TYR A 1 937 ? 18.340 -48.526 -44.911 1.00 86.31 937 TYR A N 1
ATOM 7309 C CA . TYR A 1 937 ? 18.547 -49.265 -46.152 1.00 86.31 937 TYR A CA 1
ATOM 7310 C C . TYR A 1 937 ? 20.043 -49.336 -46.469 1.00 86.31 937 TYR A C 1
ATOM 7312 O O . TYR A 1 937 ? 20.746 -48.326 -46.395 1.00 86.31 937 TYR A O 1
ATOM 7320 N N . ALA A 1 938 ? 20.531 -50.539 -46.794 1.00 83.50 938 ALA A N 1
ATOM 7321 C CA . ALA A 1 938 ? 21.937 -50.822 -47.111 1.00 83.50 938 ALA A CA 1
ATOM 7322 C C . ALA A 1 938 ? 22.949 -50.307 -46.056 1.00 83.50 938 ALA A C 1
ATOM 7324 O O . ALA A 1 938 ? 24.004 -49.769 -46.392 1.00 83.50 938 ALA A O 1
ATOM 7325 N N . GLY A 1 939 ? 22.619 -50.453 -44.767 1.00 82.88 939 GLY A N 1
ATOM 7326 C CA . GLY A 1 939 ? 23.498 -50.059 -43.656 1.00 82.88 939 GLY A CA 1
ATOM 7327 C C . GLY A 1 939 ? 23.583 -48.549 -43.395 1.00 82.88 939 GLY A C 1
ATOM 7328 O O . GLY A 1 939 ? 24.476 -48.111 -42.674 1.00 82.88 939 GLY A O 1
ATOM 7329 N N . ARG A 1 940 ? 22.683 -47.743 -43.973 1.00 85.56 940 ARG A N 1
ATOM 7330 C CA . ARG A 1 940 ? 22.588 -46.289 -43.752 1.00 85.56 940 ARG A CA 1
ATOM 7331 C C . ARG A 1 940 ? 21.173 -45.883 -43.364 1.00 85.56 940 ARG A C 1
ATOM 7333 O O . ARG A 1 940 ? 20.223 -46.596 -43.689 1.00 85.56 940 ARG A O 1
ATOM 7340 N N . VAL A 1 941 ? 21.048 -44.735 -42.699 1.00 91.06 941 VAL A N 1
ATOM 7341 C CA . VAL A 1 941 ? 19.758 -44.124 -42.370 1.00 91.06 941 VAL A CA 1
ATOM 7342 C C . VAL A 1 941 ? 19.421 -43.066 -43.414 1.00 91.06 941 VAL A C 1
ATOM 7344 O O . VAL A 1 941 ? 20.265 -42.248 -43.782 1.00 91.06 941 VAL A O 1
ATOM 7347 N N . TRP A 1 942 ? 18.183 -43.086 -43.885 1.00 94.06 942 TRP A N 1
ATOM 7348 C CA . TRP A 1 942 ? 17.658 -42.164 -44.879 1.00 94.06 942 TRP A CA 1
ATOM 7349 C C . TRP A 1 942 ? 16.403 -41.490 -44.339 1.00 94.06 942 TRP A C 1
ATOM 7351 O O . TRP A 1 942 ? 15.532 -42.188 -43.835 1.00 94.06 942 TRP A O 1
ATOM 7361 N N . ALA A 1 943 ? 16.290 -40.169 -44.457 1.00 94.50 943 ALA A N 1
ATOM 7362 C CA . ALA A 1 943 ? 15.042 -39.450 -44.220 1.00 94.50 943 ALA A CA 1
ATOM 7363 C C . ALA A 1 943 ? 14.347 -39.212 -45.562 1.00 94.50 943 ALA A C 1
ATOM 7365 O O . ALA A 1 943 ? 14.925 -38.573 -46.438 1.00 94.50 943 ALA A O 1
ATOM 7366 N N . VAL A 1 944 ? 13.136 -39.734 -45.731 1.00 94.12 944 VAL A N 1
ATOM 7367 C CA . VAL A 1 944 ? 12.356 -39.667 -46.973 1.00 94.12 944 VAL A CA 1
ATOM 7368 C C . VAL A 1 944 ? 11.126 -38.803 -46.740 1.00 94.12 944 VAL A C 1
ATOM 7370 O O . VAL A 1 944 ? 10.307 -39.135 -45.889 1.00 94.12 944 VAL A O 1
ATOM 7373 N N . GLU A 1 945 ? 10.974 -37.710 -47.477 1.00 94.25 945 GLU A N 1
ATOM 7374 C CA . GLU A 1 945 ? 9.824 -36.811 -47.343 1.00 94.25 945 GLU A CA 1
ATOM 7375 C C . GLU A 1 945 ? 8.523 -37.568 -47.646 1.00 94.25 945 GLU A C 1
ATOM 7377 O O . GLU A 1 945 ? 8.376 -38.167 -48.708 1.00 94.25 945 GLU A O 1
ATOM 7382 N N . MET A 1 946 ? 7.553 -37.543 -46.730 1.00 89.44 946 MET A N 1
ATOM 7383 C CA . MET A 1 946 ? 6.323 -38.346 -46.825 1.00 89.44 946 MET A CA 1
ATOM 7384 C C . MET A 1 946 ? 5.438 -37.982 -48.021 1.00 89.44 946 MET A C 1
ATOM 7386 O O . MET A 1 946 ? 4.577 -38.763 -48.423 1.00 89.44 946 MET A O 1
ATOM 7390 N N . THR A 1 947 ? 5.612 -36.775 -48.561 1.00 87.56 947 THR A N 1
ATOM 7391 C CA . THR A 1 947 ? 4.864 -36.291 -49.729 1.00 87.56 947 THR A CA 1
ATOM 7392 C C . THR A 1 947 ? 5.539 -36.645 -51.051 1.00 87.56 947 THR A C 1
ATOM 7394 O O . THR A 1 947 ? 4.885 -36.625 -52.096 1.00 87.56 947 THR A O 1
ATOM 7397 N N . ALA A 1 948 ? 6.822 -37.008 -51.016 1.00 74.75 948 ALA A N 1
ATOM 7398 C CA . ALA A 1 948 ? 7.516 -37.553 -52.163 1.00 74.75 948 ALA A CA 1
ATOM 7399 C C . ALA A 1 948 ? 7.055 -39.015 -52.324 1.00 74.75 948 ALA A C 1
ATOM 7401 O O . ALA A 1 948 ? 6.929 -39.734 -51.341 1.00 74.75 948 ALA A O 1
ATOM 7402 N N . GLY A 1 949 ? 6.684 -39.431 -53.541 1.00 77.12 949 GLY A N 1
ATOM 7403 C CA . GLY A 1 949 ? 5.988 -40.704 -53.811 1.00 77.12 949 GLY A CA 1
ATOM 7404 C C . GLY A 1 949 ? 6.757 -41.994 -53.450 1.00 77.12 949 GLY A C 1
ATOM 7405 O O . GLY A 1 949 ? 7.539 -42.067 -52.513 1.00 77.12 949 GLY A O 1
ATOM 7406 N N . SER A 1 950 ? 6.548 -43.090 -54.181 1.00 79.56 950 SER A N 1
ATOM 7407 C CA . SER A 1 950 ? 7.337 -44.309 -53.933 1.00 79.56 950 SER A CA 1
ATOM 7408 C C . SER A 1 950 ? 8.770 -44.143 -54.454 1.00 79.56 950 SER A C 1
ATOM 7410 O O . SER A 1 950 ? 8.958 -43.987 -55.662 1.00 79.56 950 SER A O 1
ATOM 7412 N N . LEU A 1 951 ? 9.766 -44.220 -53.571 1.00 80.88 951 LEU A N 1
ATOM 7413 C CA . LEU A 1 951 ? 11.186 -44.179 -53.927 1.00 80.88 951 LEU A CA 1
ATOM 7414 C C . LEU A 1 951 ? 11.711 -45.581 -54.271 1.00 80.88 951 LEU A C 1
ATOM 7416 O O . LEU A 1 951 ? 11.635 -46.495 -53.448 1.00 80.88 951 LEU A O 1
ATOM 7420 N N . ASP A 1 952 ? 12.280 -45.738 -55.467 1.00 85.12 952 ASP A N 1
ATOM 7421 C CA . ASP A 1 952 ? 13.018 -46.942 -55.861 1.00 85.12 952 ASP A CA 1
ATOM 7422 C C . ASP A 1 952 ? 14.524 -46.725 -55.666 1.00 85.12 952 ASP A C 1
ATOM 7424 O O . ASP A 1 952 ? 15.191 -46.102 -56.492 1.00 85.12 952 ASP A O 1
ATOM 7428 N N . PHE A 1 953 ? 15.070 -47.267 -54.575 1.00 81.31 953 PHE A N 1
ATOM 7429 C CA . PHE A 1 953 ? 16.497 -47.175 -54.250 1.00 81.31 953 PHE A CA 1
ATOM 7430 C C . PHE A 1 953 ? 17.419 -47.871 -55.266 1.00 81.31 953 PHE A C 1
ATOM 7432 O O . PHE A 1 953 ? 18.634 -47.681 -55.200 1.00 81.31 953 PHE A O 1
ATOM 7439 N N . ALA A 1 954 ? 16.887 -48.686 -56.184 1.00 79.69 954 ALA A N 1
ATOM 7440 C CA . ALA A 1 954 ? 17.674 -49.295 -57.253 1.00 79.69 954 ALA A CA 1
ATOM 7441 C C . ALA A 1 954 ? 17.924 -48.338 -58.434 1.00 79.69 954 ALA A C 1
ATOM 7443 O O . ALA A 1 954 ? 18.808 -48.598 -59.252 1.00 79.69 954 ALA A O 1
ATOM 7444 N N . ASN A 1 955 ? 17.171 -47.237 -58.529 1.00 85.81 955 ASN A N 1
ATOM 7445 C CA . ASN A 1 955 ? 17.293 -46.256 -59.600 1.00 85.81 955 ASN A CA 1
ATOM 7446 C C . ASN A 1 955 ? 18.127 -45.047 -59.141 1.00 85.81 955 ASN A C 1
ATOM 7448 O O . ASN A 1 955 ? 17.622 -44.149 -58.467 1.00 85.81 955 ASN A O 1
ATOM 7452 N N . ALA A 1 956 ? 19.411 -45.037 -59.511 1.00 82.62 956 ALA A N 1
ATOM 7453 C CA . ALA A 1 956 ? 20.371 -44.019 -59.079 1.00 82.62 956 ALA A CA 1
ATOM 7454 C C . ALA A 1 956 ? 19.959 -42.587 -59.464 1.00 82.62 956 ALA A C 1
ATOM 7456 O O . ALA A 1 956 ? 20.123 -41.685 -58.648 1.00 82.62 956 ALA A O 1
ATOM 7457 N N . ASP A 1 957 ? 19.355 -42.398 -60.642 1.00 82.56 957 ASP A N 1
ATOM 7458 C CA . ASP A 1 957 ? 18.939 -41.074 -61.123 1.00 82.56 957 ASP A CA 1
ATOM 7459 C C . ASP A 1 957 ? 17.824 -40.487 -60.237 1.00 82.56 957 ASP A C 1
ATOM 7461 O O . ASP A 1 957 ? 17.834 -39.308 -59.897 1.00 82.56 957 ASP A O 1
ATOM 7465 N N . VAL A 1 958 ? 16.887 -41.329 -59.782 1.00 82.75 958 VAL A N 1
ATOM 7466 C CA . VAL A 1 958 ? 15.795 -40.908 -58.883 1.00 82.75 958 VAL A CA 1
ATOM 7467 C C . VAL A 1 958 ? 16.329 -40.573 -57.489 1.00 82.75 958 VAL A C 1
ATOM 7469 O O . VAL A 1 958 ? 15.863 -39.625 -56.859 1.00 82.75 958 VAL A O 1
ATOM 7472 N N . VAL A 1 959 ? 17.317 -41.331 -57.006 1.00 84.75 959 VAL A N 1
ATOM 7473 C CA . VAL A 1 959 ? 17.967 -41.075 -55.713 1.00 84.75 959 VAL A CA 1
ATOM 7474 C C . VAL A 1 959 ? 18.754 -39.761 -55.746 1.00 84.75 959 VAL A C 1
ATOM 7476 O O . VAL A 1 959 ? 18.665 -38.990 -54.792 1.00 84.75 959 VAL A O 1
ATOM 7479 N N . GLU A 1 960 ? 19.486 -39.476 -56.828 1.00 85.31 960 GLU A N 1
ATOM 7480 C CA . GLU A 1 960 ? 20.202 -38.203 -56.994 1.00 85.31 960 GLU A CA 1
ATOM 7481 C C . GLU A 1 960 ? 19.246 -37.007 -57.085 1.00 85.31 960 GLU A C 1
ATOM 7483 O O . GLU A 1 960 ? 19.458 -36.018 -56.381 1.00 85.31 960 GLU A O 1
ATOM 7488 N N . ASP A 1 961 ? 18.159 -37.111 -57.855 1.00 86.25 961 ASP A N 1
ATOM 7489 C CA . ASP A 1 961 ? 17.154 -36.044 -57.960 1.00 86.25 961 ASP A CA 1
ATOM 7490 C C . ASP A 1 961 ? 16.517 -35.715 -56.598 1.00 86.25 961 ASP A C 1
ATOM 7492 O O . ASP A 1 961 ? 16.312 -34.545 -56.261 1.00 86.25 961 ASP A O 1
ATOM 7496 N N . TRP A 1 962 ? 16.234 -36.737 -55.782 1.00 91.31 962 TRP A N 1
ATOM 7497 C CA . TRP A 1 962 ? 15.635 -36.552 -54.458 1.00 91.31 962 TRP A CA 1
ATOM 7498 C C . TRP A 1 962 ? 16.630 -36.041 -53.411 1.00 91.31 962 TRP A C 1
ATOM 7500 O O . TRP A 1 962 ? 16.252 -35.299 -52.505 1.00 91.31 962 TRP A O 1
ATOM 7510 N N . LEU A 1 963 ? 17.912 -36.395 -53.532 1.00 86.81 963 LEU A N 1
ATOM 7511 C CA . LEU A 1 963 ? 18.969 -35.782 -52.724 1.00 86.81 963 LEU A CA 1
ATOM 7512 C C . LEU A 1 963 ? 19.140 -34.299 -53.085 1.00 86.81 963 LEU A C 1
ATOM 7514 O O . LEU A 1 963 ? 19.330 -33.467 -52.199 1.00 86.81 963 LEU A O 1
ATOM 7518 N N . ALA A 1 964 ? 19.039 -33.955 -54.372 1.00 82.00 964 ALA A N 1
ATOM 7519 C CA . ALA A 1 964 ? 19.229 -32.591 -54.858 1.00 82.00 964 ALA A CA 1
ATOM 7520 C C . ALA A 1 964 ? 18.096 -31.634 -54.447 1.00 82.00 964 ALA A C 1
ATOM 7522 O O . ALA A 1 964 ? 18.358 -30.466 -54.158 1.00 82.00 964 ALA A O 1
ATOM 7523 N N . ASN A 1 965 ? 16.848 -32.110 -54.396 1.00 83.75 965 ASN A N 1
ATOM 7524 C CA . ASN A 1 965 ? 15.686 -31.296 -54.008 1.00 83.75 965 ASN A CA 1
ATOM 7525 C C . ASN A 1 965 ? 15.352 -31.356 -52.497 1.00 83.75 965 ASN A C 1
ATOM 7527 O O . ASN A 1 965 ? 14.453 -30.652 -52.021 1.00 83.75 965 ASN A O 1
ATOM 7531 N N . GLY A 1 966 ? 16.099 -32.164 -51.737 1.00 87.62 966 GLY A N 1
ATOM 7532 C CA . GLY A 1 966 ? 15.948 -32.328 -50.293 1.00 87.62 966 GLY A CA 1
ATOM 7533 C C . GLY A 1 966 ? 14.814 -33.262 -49.867 1.00 87.62 966 GLY A C 1
ATOM 7534 O O . GLY A 1 966 ? 14.585 -33.394 -48.670 1.00 87.62 966 GLY A O 1
ATOM 7535 N N . SER A 1 967 ? 14.124 -33.930 -50.796 1.00 89.19 967 SER A N 1
ATOM 7536 C CA . SER A 1 967 ? 13.110 -34.945 -50.475 1.00 89.19 967 SER A CA 1
ATOM 7537 C C . SER A 1 967 ? 13.714 -36.262 -49.964 1.00 89.19 967 SER A C 1
ATOM 7539 O O . SER A 1 967 ? 12.992 -37.120 -49.453 1.00 89.19 967 SER A O 1
ATOM 7541 N N . LEU A 1 968 ? 15.034 -36.428 -50.072 1.00 93.94 968 LEU A N 1
ATOM 7542 C CA . LEU A 1 968 ? 15.799 -37.521 -49.481 1.00 93.94 968 LEU A CA 1
ATOM 7543 C C . LEU A 1 968 ? 17.042 -36.964 -48.777 1.00 93.94 968 LEU A C 1
ATOM 7545 O O . LEU A 1 968 ? 17.801 -36.204 -49.368 1.00 93.94 968 LEU A O 1
ATOM 7549 N N . LEU A 1 969 ? 17.287 -37.366 -47.529 1.00 93.38 969 LEU A N 1
ATOM 7550 C CA . LEU A 1 969 ? 18.495 -37.015 -46.772 1.00 93.38 969 LEU A CA 1
ATOM 7551 C C . LEU A 1 969 ? 19.189 -38.283 -46.283 1.00 93.38 969 LEU A C 1
ATOM 7553 O O . LEU A 1 969 ? 18.527 -39.250 -45.915 1.00 93.38 969 LEU A O 1
ATOM 7557 N N . GLN A 1 970 ? 20.520 -38.285 -46.246 1.00 93.19 970 GLN A N 1
ATOM 7558 C CA . GLN A 1 970 ? 21.310 -39.435 -45.809 1.00 93.19 970 GLN A CA 1
ATOM 7559 C C . GLN A 1 970 ? 22.088 -39.117 -44.532 1.00 93.19 970 GLN A C 1
ATOM 7561 O O . GLN A 1 970 ? 22.756 -38.089 -44.448 1.00 93.19 970 GLN A O 1
ATOM 7566 N N . ALA A 1 971 ? 22.076 -40.041 -43.571 1.00 90.19 971 ALA A N 1
ATOM 7567 C CA . ALA A 1 971 ? 22.883 -39.960 -42.362 1.00 90.19 971 ALA A CA 1
ATOM 7568 C C . ALA A 1 971 ? 23.405 -41.334 -41.912 1.00 90.19 971 ALA A C 1
ATOM 7570 O O . ALA A 1 971 ? 22.903 -42.393 -42.296 1.00 90.19 971 ALA A O 1
ATOM 7571 N N . ALA A 1 972 ? 24.438 -41.313 -41.069 1.00 79.12 972 ALA A N 1
ATOM 7572 C CA . ALA A 1 972 ? 25.004 -42.523 -40.474 1.00 79.12 972 ALA A CA 1
ATOM 7573 C C . ALA A 1 972 ? 24.154 -43.070 -39.311 1.00 79.12 972 ALA A C 1
ATOM 7575 O O . ALA A 1 972 ? 24.226 -44.257 -39.007 1.00 79.12 972 ALA A O 1
ATOM 7576 N N . THR A 1 973 ? 23.354 -42.218 -38.664 1.00 86.06 973 THR A N 1
ATOM 7577 C CA . THR A 1 973 ? 22.536 -42.551 -37.490 1.00 86.06 973 THR A CA 1
ATOM 7578 C C . THR A 1 973 ? 21.161 -41.894 -37.584 1.00 86.06 973 THR A C 1
ATOM 7580 O O . THR A 1 973 ? 20.975 -40.948 -38.352 1.00 86.06 973 THR A O 1
ATOM 7583 N N . VAL A 1 974 ? 20.203 -42.379 -36.786 1.00 79.19 974 VAL A N 1
ATOM 7584 C CA . VAL A 1 974 ? 18.863 -41.776 -36.669 1.00 79.19 974 VAL A CA 1
ATOM 7585 C C . VAL A 1 974 ? 18.969 -40.327 -36.198 1.00 79.19 974 VAL A C 1
ATOM 7587 O O . VAL A 1 974 ? 18.432 -39.447 -36.857 1.00 79.19 974 VAL A O 1
ATOM 7590 N N . ASP A 1 975 ? 19.767 -40.057 -35.162 1.00 76.12 975 ASP A N 1
ATOM 7591 C CA . ASP A 1 975 ? 19.986 -38.691 -34.666 1.00 76.12 975 ASP A CA 1
ATOM 7592 C C . ASP A 1 975 ? 20.605 -37.779 -35.735 1.00 76.12 975 ASP A C 1
ATOM 7594 O O . ASP A 1 975 ? 20.216 -36.622 -35.877 1.00 76.12 975 ASP A O 1
ATOM 7598 N N . GLY A 1 976 ? 21.537 -38.303 -36.540 1.00 83.25 976 GLY A N 1
ATOM 7599 C CA . GLY A 1 976 ? 22.106 -37.565 -37.665 1.00 83.25 976 GLY A CA 1
ATOM 7600 C C . GLY A 1 976 ? 21.071 -37.243 -38.747 1.00 83.25 976 GLY A C 1
ATOM 7601 O O . GLY A 1 976 ? 21.132 -36.168 -39.339 1.00 83.25 976 GLY A O 1
ATOM 7602 N N . ALA A 1 977 ? 20.111 -38.144 -38.986 1.00 83.38 977 ALA A N 1
ATOM 7603 C CA . ALA A 1 977 ? 19.013 -37.915 -39.921 1.00 83.38 977 ALA A CA 1
ATOM 7604 C C . ALA A 1 977 ? 18.026 -36.873 -39.376 1.00 83.38 977 ALA A C 1
ATOM 7606 O O . ALA A 1 977 ? 17.638 -35.979 -40.122 1.00 83.38 977 ALA A O 1
ATOM 7607 N N . CYS A 1 978 ? 17.700 -36.924 -38.080 1.00 79.12 978 CYS A N 1
ATOM 7608 C CA . CYS A 1 978 ? 16.873 -35.919 -37.411 1.00 79.12 978 CYS A CA 1
ATOM 7609 C C . CYS A 1 978 ? 17.490 -34.519 -37.527 1.00 79.12 978 CYS A C 1
ATOM 7611 O O . CYS A 1 978 ? 16.851 -33.601 -38.030 1.00 79.12 978 CYS A O 1
ATOM 7613 N N . VAL A 1 979 ? 18.777 -34.378 -37.188 1.00 79.00 979 VAL A N 1
ATOM 7614 C CA . VAL A 1 979 ? 19.499 -33.098 -37.298 1.00 79.00 979 VAL A CA 1
ATOM 7615 C C . VAL A 1 979 ? 19.551 -32.591 -38.744 1.00 79.00 979 VAL A C 1
ATOM 7617 O O . VAL A 1 979 ? 19.508 -31.383 -38.980 1.00 79.00 979 VAL A O 1
ATOM 7620 N N . ALA A 1 980 ? 19.660 -33.488 -39.728 1.00 81.00 980 ALA A N 1
ATOM 7621 C CA . ALA A 1 980 ? 19.633 -33.109 -41.138 1.00 81.00 980 ALA A CA 1
ATOM 7622 C C . ALA A 1 980 ? 18.248 -32.597 -41.576 1.00 81.00 980 ALA A C 1
ATOM 7624 O O . ALA A 1 980 ? 18.185 -31.601 -42.300 1.00 81.00 980 ALA A O 1
ATOM 7625 N N . VAL A 1 981 ? 17.164 -33.236 -41.117 1.00 86.50 981 VAL A N 1
ATOM 7626 C CA . VAL A 1 981 ? 15.779 -32.795 -41.363 1.00 86.50 981 VAL A CA 1
ATOM 7627 C C . VAL A 1 981 ? 15.532 -31.427 -40.727 1.00 86.50 981 VAL A C 1
ATOM 7629 O O . VAL A 1 981 ? 15.072 -30.519 -41.417 1.00 86.50 981 VAL A O 1
ATOM 7632 N N . ASP A 1 982 ? 15.920 -31.240 -39.465 1.00 79.44 982 ASP A N 1
ATOM 7633 C CA . ASP A 1 982 ? 15.715 -29.980 -38.739 1.00 79.44 982 ASP A CA 1
ATOM 7634 C C . ASP A 1 982 ? 16.425 -28.814 -39.450 1.00 79.44 982 ASP A C 1
ATOM 7636 O O . ASP A 1 982 ? 15.815 -27.789 -39.754 1.00 79.44 982 ASP A O 1
ATOM 7640 N N . ARG A 1 983 ? 17.687 -29.012 -39.860 1.00 79.50 983 ARG A N 1
ATOM 7641 C CA . ARG A 1 983 ? 18.452 -28.010 -40.627 1.00 79.50 983 ARG A CA 1
ATOM 7642 C C . ARG A 1 983 ? 17.827 -27.677 -41.982 1.00 79.50 983 ARG A C 1
ATOM 7644 O O . ARG A 1 983 ? 17.908 -26.530 -42.426 1.00 79.50 983 ARG A O 1
ATOM 7651 N N . LEU A 1 984 ? 17.251 -28.665 -42.671 1.00 84.00 984 LEU A N 1
ATOM 7652 C CA . LEU A 1 984 ? 16.584 -28.445 -43.956 1.00 84.00 984 LEU A CA 1
ATOM 7653 C C . LEU A 1 984 ? 15.296 -27.629 -43.777 1.00 84.00 984 LEU A C 1
ATOM 7655 O O . LEU A 1 984 ? 15.024 -26.735 -44.580 1.00 84.00 984 LEU A O 1
ATOM 7659 N N . LEU A 1 985 ? 14.519 -27.913 -42.731 1.00 76.06 985 LEU A N 1
ATOM 7660 C CA . LEU A 1 985 ? 13.280 -27.196 -42.430 1.00 76.06 985 LEU A CA 1
ATOM 7661 C C . LEU A 1 985 ? 13.547 -25.759 -41.987 1.00 76.06 985 LEU A C 1
ATOM 7663 O O . LEU A 1 985 ? 12.871 -24.853 -42.473 1.00 76.06 985 LEU A O 1
ATOM 7667 N N . ASP A 1 986 ? 14.582 -25.535 -41.177 1.00 65.12 986 ASP A N 1
ATOM 7668 C CA . ASP A 1 986 ? 15.037 -24.191 -40.810 1.00 65.12 986 ASP A CA 1
ATOM 7669 C C . ASP A 1 986 ? 15.433 -23.380 -42.050 1.00 65.12 986 ASP A C 1
ATOM 7671 O O . ASP A 1 986 ? 15.036 -22.222 -42.209 1.00 65.12 986 ASP A O 1
ATOM 7675 N N . ARG A 1 987 ? 16.156 -24.005 -42.988 1.00 75.88 987 ARG A N 1
ATOM 7676 C CA . ARG A 1 987 ? 16.518 -23.378 -44.263 1.00 75.88 987 ARG A CA 1
ATOM 7677 C C . ARG A 1 987 ? 15.289 -23.047 -45.115 1.00 75.88 987 ARG A C 1
ATOM 7679 O O . ARG A 1 987 ? 15.194 -21.927 -45.613 1.00 75.88 987 ARG A O 1
ATOM 7686 N N . ARG A 1 988 ? 14.335 -23.974 -45.266 1.00 78.56 988 ARG A N 1
ATOM 7687 C CA . ARG A 1 988 ? 13.092 -23.741 -46.030 1.00 78.56 988 ARG A CA 1
ATOM 7688 C C . ARG A 1 988 ? 12.229 -22.646 -45.390 1.00 78.56 988 ARG A C 1
ATOM 7690 O O . ARG A 1 988 ? 11.664 -21.821 -46.105 1.00 78.56 988 ARG A O 1
ATOM 7697 N N . ALA A 1 989 ? 12.152 -22.597 -44.059 1.00 57.81 989 ALA A N 1
ATOM 7698 C CA . ALA A 1 989 ? 11.442 -21.547 -43.329 1.00 57.81 989 ALA A CA 1
ATOM 7699 C C . ALA A 1 989 ? 12.095 -20.170 -43.535 1.00 57.81 989 ALA A C 1
ATOM 7701 O O . ALA A 1 989 ? 11.399 -19.175 -43.750 1.00 57.81 989 ALA A O 1
ATOM 7702 N N . PHE A 1 990 ? 13.428 -20.122 -43.539 1.00 55.59 990 PHE A N 1
ATOM 7703 C CA . PHE A 1 990 ? 14.190 -18.915 -43.840 1.00 55.59 990 PHE A CA 1
ATOM 7704 C C . PHE A 1 990 ? 13.982 -18.436 -45.290 1.00 55.59 990 PHE A C 1
ATOM 7706 O O . PHE A 1 990 ? 13.684 -17.261 -45.510 1.00 55.59 990 PHE A O 1
ATOM 7713 N N . GLU A 1 991 ? 14.053 -19.336 -46.275 1.00 62.88 991 GLU A N 1
ATOM 7714 C CA . GLU A 1 991 ? 13.817 -19.031 -47.698 1.00 62.88 991 GLU A CA 1
ATOM 7715 C C . GLU A 1 991 ? 12.363 -18.576 -47.962 1.00 62.88 991 GLU A C 1
ATOM 7717 O O . GLU A 1 991 ? 12.131 -17.613 -48.697 1.00 62.88 991 GLU A O 1
ATOM 7722 N N . ALA A 1 992 ? 11.373 -19.184 -47.298 1.00 58.88 992 ALA A N 1
ATOM 7723 C CA . ALA A 1 992 ? 9.976 -18.740 -47.352 1.00 58.88 992 ALA A CA 1
ATOM 7724 C C . ALA A 1 992 ? 9.776 -17.352 -46.711 1.00 58.88 992 ALA A C 1
ATOM 7726 O O . ALA A 1 992 ? 8.995 -16.532 -47.210 1.00 58.88 992 ALA A O 1
ATOM 7727 N N . GLY A 1 993 ? 10.504 -17.067 -45.627 1.00 49.78 993 GLY A N 1
ATOM 7728 C CA . GLY A 1 993 ? 10.563 -15.746 -45.006 1.00 49.78 993 GLY A CA 1
ATOM 7729 C C . GLY A 1 993 ? 11.112 -14.686 -45.962 1.00 49.78 993 GLY A C 1
ATOM 7730 O O . GLY A 1 993 ? 10.492 -13.634 -46.120 1.00 49.78 993 GLY A O 1
ATOM 7731 N N . LEU A 1 994 ? 12.208 -14.996 -46.662 1.00 53.72 994 LEU A N 1
ATOM 7732 C CA . LEU A 1 994 ? 12.805 -14.153 -47.703 1.00 53.72 994 LEU A CA 1
ATOM 7733 C C . LEU A 1 994 ? 11.824 -13.861 -48.845 1.00 53.72 994 LEU A C 1
ATOM 7735 O O . LEU A 1 994 ? 11.570 -12.694 -49.135 1.00 53.72 994 LEU A O 1
ATOM 7739 N N . SER A 1 995 ? 11.190 -14.887 -49.418 1.00 56.38 995 SER A N 1
ATOM 7740 C CA . SER A 1 995 ? 10.215 -14.720 -50.509 1.00 56.38 995 SER A CA 1
ATOM 7741 C C . SER A 1 995 ? 8.980 -13.905 -50.084 1.00 56.38 995 SER A C 1
ATOM 7743 O O . SER A 1 995 ? 8.478 -13.056 -50.830 1.00 56.38 995 SER A O 1
ATOM 7745 N N . THR A 1 996 ? 8.514 -14.083 -48.842 1.00 53.09 996 THR A N 1
ATOM 7746 C CA . THR A 1 996 ? 7.424 -13.270 -48.271 1.00 53.09 996 THR A CA 1
ATOM 7747 C C . THR A 1 996 ? 7.842 -11.806 -48.116 1.00 53.09 996 THR A C 1
ATOM 7749 O O . THR A 1 996 ? 7.031 -10.895 -48.311 1.00 53.09 996 THR A O 1
ATOM 7752 N N . MET A 1 997 ? 9.106 -11.561 -47.768 1.00 45.97 997 MET A N 1
ATOM 7753 C CA . MET A 1 997 ? 9.665 -10.220 -47.632 1.00 45.97 997 MET A CA 1
ATOM 7754 C C . MET A 1 997 ? 9.829 -9.537 -48.996 1.00 45.97 997 MET A C 1
ATOM 7756 O O . MET A 1 997 ? 9.439 -8.377 -49.130 1.00 45.97 997 MET A O 1
ATOM 7760 N N . GLU A 1 998 ? 10.294 -10.264 -50.015 1.00 57.38 998 GLU A N 1
ATOM 7761 C CA . GLU A 1 998 ? 10.357 -9.807 -51.412 1.00 57.38 998 GLU A CA 1
ATOM 7762 C C . GLU A 1 998 ? 8.966 -9.438 -51.944 1.00 57.38 998 GLU A C 1
ATOM 7764 O O . GLU A 1 998 ? 8.766 -8.323 -52.420 1.00 57.38 998 GLU A O 1
ATOM 7769 N N . THR A 1 999 ? 7.963 -10.296 -51.733 1.00 55.75 999 THR A N 1
ATOM 7770 C CA . THR A 1 999 ? 6.573 -10.031 -52.156 1.00 55.75 999 THR A CA 1
ATOM 7771 C C . THR A 1 999 ? 5.997 -8.776 -51.480 1.00 55.75 999 THR A C 1
ATOM 7773 O O . THR A 1 999 ? 5.293 -7.976 -52.100 1.00 55.75 999 THR A O 1
ATOM 7776 N N . ARG A 1 1000 ? 6.301 -8.555 -50.192 1.00 48.09 1000 ARG A N 1
ATOM 7777 C CA . ARG A 1 1000 ? 5.879 -7.345 -49.458 1.00 48.09 1000 ARG A CA 1
ATOM 7778 C C . ARG A 1 1000 ? 6.610 -6.090 -49.933 1.00 48.09 1000 ARG A C 1
ATOM 7780 O O . ARG A 1 1000 ? 6.018 -5.010 -49.926 1.00 48.09 1000 ARG A O 1
ATOM 7787 N N . LEU A 1 1001 ? 7.874 -6.217 -50.332 1.00 47.91 1001 LEU A N 1
ATOM 7788 C CA . LEU A 1 1001 ? 8.646 -5.129 -50.925 1.00 47.91 1001 LEU A CA 1
ATOM 7789 C C . LEU A 1 1001 ? 8.090 -4.752 -52.304 1.00 47.91 1001 LEU A C 1
ATOM 7791 O O . LEU A 1 1001 ? 7.902 -3.562 -52.550 1.00 47.91 1001 LEU A O 1
ATOM 7795 N N . GLU A 1 1002 ? 7.724 -5.723 -53.142 1.00 53.44 1002 GLU A N 1
ATOM 7796 C CA . GLU A 1 1002 ? 7.076 -5.490 -54.443 1.00 53.44 1002 GLU A CA 1
ATOM 7797 C C . GLU A 1 1002 ? 5.703 -4.808 -54.296 1.00 53.44 1002 GLU A C 1
ATOM 7799 O O . GLU A 1 1002 ? 5.441 -3.786 -54.932 1.00 53.44 1002 GLU A O 1
ATOM 7804 N N . GLN A 1 1003 ? 4.854 -5.275 -53.372 1.00 47.72 1003 GLN A N 1
ATOM 7805 C CA . GLN A 1 1003 ? 3.551 -4.645 -53.090 1.00 47.72 1003 GLN A CA 1
ATOM 7806 C C . GLN A 1 1003 ? 3.692 -3.206 -52.564 1.00 47.72 1003 GLN A C 1
ATOM 7808 O O . GLN A 1 1003 ? 2.886 -2.321 -52.873 1.00 47.72 1003 GLN A O 1
ATOM 7813 N N . ARG A 1 1004 ? 4.741 -2.940 -51.777 1.00 45.22 1004 ARG A N 1
ATOM 7814 C CA . ARG A 1 1004 ? 5.056 -1.596 -51.276 1.00 45.22 1004 ARG A CA 1
ATOM 7815 C C . ARG A 1 1004 ? 5.623 -0.701 -52.384 1.00 45.22 1004 ARG A C 1
ATOM 7817 O O . ARG A 1 1004 ? 5.303 0.487 -52.404 1.00 45.22 1004 ARG A O 1
ATOM 7824 N N . GLN A 1 1005 ? 6.394 -1.252 -53.325 1.00 43.75 1005 GLN A N 1
ATOM 7825 C CA . GLN A 1 1005 ? 6.869 -0.548 -54.522 1.00 43.75 1005 GLN A CA 1
ATOM 7826 C C . GLN A 1 1005 ? 5.713 -0.129 -55.441 1.00 43.75 1005 GLN A C 1
ATOM 7828 O O . GLN A 1 1005 ? 5.673 1.030 -55.854 1.00 43.75 1005 GLN A O 1
ATOM 7833 N N . GLU A 1 1006 ? 4.733 -1.002 -55.692 1.00 47.38 1006 GLU A N 1
ATOM 7834 C CA . GLU A 1 1006 ? 3.533 -0.667 -56.480 1.00 47.38 1006 GLU A CA 1
ATOM 7835 C C . GLU A 1 1006 ? 2.696 0.442 -55.821 1.00 47.38 1006 GLU A C 1
ATOM 7837 O O . GLU A 1 1006 ? 2.254 1.385 -56.485 1.00 47.38 1006 GLU A O 1
ATOM 7842 N N . SER A 1 1007 ? 2.543 0.390 -54.493 1.00 43.94 1007 SER A N 1
ATOM 7843 C CA . SER A 1 1007 ? 1.819 1.412 -53.727 1.00 43.94 1007 SER A CA 1
ATOM 7844 C C . SER A 1 1007 ? 2.518 2.781 -53.731 1.00 43.94 1007 SER A C 1
ATOM 7846 O O . SER A 1 1007 ? 1.850 3.819 -53.772 1.00 43.94 1007 SER A O 1
ATOM 7848 N N . ILE A 1 1008 ? 3.855 2.803 -53.714 1.00 45.44 1008 ILE A N 1
ATOM 7849 C CA . ILE A 1 1008 ? 4.654 4.036 -53.764 1.00 45.44 1008 ILE A CA 1
ATOM 7850 C C . ILE A 1 1008 ? 4.680 4.607 -55.191 1.00 45.44 1008 ILE A C 1
ATOM 7852 O O . ILE A 1 1008 ? 4.484 5.811 -55.365 1.00 45.44 1008 ILE A O 1
ATOM 7856 N N . ALA A 1 1009 ? 4.812 3.764 -56.220 1.00 43.56 1009 ALA A N 1
ATOM 7857 C CA . ALA A 1 1009 ? 4.765 4.179 -57.623 1.00 43.56 1009 ALA A CA 1
ATOM 7858 C C . ALA A 1 1009 ? 3.415 4.822 -58.007 1.00 43.56 1009 ALA A C 1
ATOM 7860 O O . ALA A 1 1009 ? 3.396 5.847 -58.689 1.00 43.56 1009 ALA A O 1
ATOM 7861 N N . GLN A 1 1010 ? 2.291 4.296 -57.500 1.00 43.81 1010 GLN A N 1
ATOM 7862 C CA . GLN A 1 1010 ? 0.956 4.885 -57.700 1.00 43.81 1010 GLN A CA 1
ATOM 7863 C C . GLN A 1 1010 ? 0.765 6.240 -56.999 1.00 43.81 1010 GLN A C 1
ATOM 7865 O O . GLN A 1 1010 ? -0.027 7.063 -57.455 1.00 43.81 1010 GLN A O 1
ATOM 7870 N N . ARG A 1 1011 ? 1.481 6.498 -55.898 1.00 42.25 1011 ARG A N 1
ATOM 7871 C CA . ARG A 1 1011 ? 1.413 7.776 -55.169 1.00 42.25 1011 ARG A CA 1
ATOM 7872 C C . ARG A 1 1011 ? 2.316 8.858 -55.767 1.00 42.25 1011 ARG A C 1
ATOM 7874 O O . ARG A 1 1011 ? 2.003 10.038 -55.637 1.00 42.25 1011 ARG A O 1
ATOM 7881 N N . LEU A 1 1012 ? 3.399 8.469 -56.439 1.00 41.03 1012 LEU A N 1
ATOM 7882 C CA . LEU A 1 1012 ? 4.401 9.390 -56.988 1.00 41.03 1012 LEU A CA 1
ATOM 7883 C C . LEU A 1 1012 ? 4.084 9.902 -58.405 1.00 41.03 1012 LEU A C 1
ATOM 7885 O O . LEU A 1 1012 ? 4.680 10.888 -58.829 1.00 41.03 1012 LEU A O 1
ATOM 7889 N N . SER A 1 1013 ? 3.108 9.329 -59.124 1.00 40.25 1013 SER A N 1
ATOM 7890 C CA . SER A 1 1013 ? 2.707 9.815 -60.460 1.00 40.25 1013 SER A CA 1
ATOM 7891 C C . SER A 1 1013 ? 1.926 11.143 -60.452 1.00 40.25 1013 SER A C 1
ATOM 7893 O O . SER A 1 1013 ? 1.471 11.588 -61.504 1.00 40.25 1013 SER A O 1
ATOM 7895 N N . LEU A 1 1014 ? 1.712 11.757 -59.283 1.00 38.69 1014 LEU A N 1
ATOM 7896 C CA . LEU A 1 1014 ? 0.831 12.917 -59.100 1.00 38.69 1014 LEU A CA 1
ATOM 7897 C C . LEU A 1 1014 ? 1.558 14.246 -58.856 1.00 38.69 1014 LEU A C 1
ATOM 7899 O O . LEU A 1 1014 ? 0.892 15.277 -58.780 1.00 38.69 1014 LEU A O 1
ATOM 7903 N N . ILE A 1 1015 ? 2.890 14.265 -58.732 1.00 46.94 1015 ILE A N 1
ATOM 7904 C CA . ILE A 1 1015 ? 3.625 15.492 -58.388 1.00 46.94 1015 ILE A CA 1
ATOM 7905 C C . ILE A 1 1015 ? 4.962 15.532 -59.138 1.00 46.94 1015 ILE A C 1
ATOM 7907 O O . ILE A 1 1015 ? 5.929 14.901 -58.725 1.00 46.94 1015 ILE A O 1
ATOM 7911 N N . ALA A 1 1016 ? 5.036 16.300 -60.226 1.00 38.72 1016 ALA A N 1
ATOM 7912 C CA . ALA A 1 1016 ? 6.299 16.658 -60.874 1.00 38.72 1016 ALA A CA 1
ATOM 7913 C C . ALA A 1 1016 ? 6.358 18.186 -61.059 1.00 38.72 1016 ALA A C 1
ATOM 7915 O O . ALA A 1 1016 ? 5.478 18.733 -61.727 1.00 38.72 1016 ALA A O 1
ATOM 7916 N N . PRO A 1 1017 ? 7.344 18.894 -60.475 1.00 45.34 1017 PRO A N 1
ATOM 7917 C CA . PRO A 1 1017 ? 7.593 20.303 -60.768 1.00 45.34 1017 PRO A CA 1
ATOM 7918 C C . PRO A 1 1017 ? 8.523 20.465 -61.983 1.00 45.34 1017 PRO A C 1
ATOM 7920 O O . PRO A 1 1017 ? 9.479 19.708 -62.149 1.00 45.34 1017 PRO A O 1
ATOM 7923 N N . GLU A 1 1018 ? 8.264 21.480 -62.809 1.00 45.56 1018 GLU A N 1
ATOM 7924 C CA . GLU A 1 1018 ? 9.157 21.923 -63.888 1.00 45.56 1018 GLU A CA 1
ATOM 7925 C C . GLU A 1 1018 ? 10.369 22.673 -63.300 1.00 45.56 1018 GLU A C 1
ATOM 7927 O O . GLU A 1 1018 ? 10.192 23.579 -62.486 1.00 45.56 1018 GLU A O 1
ATOM 7932 N N . PHE A 1 1019 ? 11.593 22.313 -63.713 1.00 54.78 1019 PHE A N 1
ATOM 7933 C CA . PHE A 1 1019 ? 12.833 22.991 -63.309 1.00 54.78 1019 PHE A CA 1
ATOM 7934 C C . PHE A 1 1019 ? 13.632 23.498 -64.518 1.00 54.78 1019 PHE A C 1
ATOM 7936 O O . PHE A 1 1019 ? 13.785 22.828 -65.540 1.00 54.78 1019 PHE A O 1
ATOM 7943 N N . ASP A 1 1020 ? 14.187 24.688 -64.349 1.00 46.69 1020 ASP A N 1
ATOM 7944 C CA . ASP A 1 1020 ? 14.844 25.562 -65.307 1.00 46.69 1020 ASP A CA 1
ATOM 7945 C C . ASP A 1 1020 ? 16.382 25.445 -65.235 1.00 46.69 1020 ASP A C 1
ATOM 7947 O O . ASP A 1 1020 ? 17.066 26.235 -64.598 1.00 46.69 1020 ASP A O 1
ATOM 7951 N N . GLY A 1 1021 ? 16.929 24.432 -65.919 1.00 55.91 1021 GLY A N 1
ATOM 7952 C CA . GLY A 1 1021 ? 18.263 24.385 -66.559 1.00 55.91 1021 GLY A CA 1
ATOM 7953 C C . GLY A 1 1021 ? 19.572 24.535 -65.751 1.00 55.91 1021 GLY A C 1
ATOM 7954 O O . GLY A 1 1021 ? 20.599 24.060 -66.232 1.00 55.91 1021 GLY A O 1
ATOM 7955 N N . GLY A 1 1022 ? 19.598 25.168 -64.577 1.00 68.12 1022 GLY A N 1
ATOM 7956 C CA . GLY A 1 1022 ? 20.821 25.429 -63.799 1.00 68.12 1022 GLY A CA 1
ATOM 7957 C C . GLY A 1 1022 ? 21.109 24.392 -62.705 1.00 68.12 1022 GLY A C 1
ATOM 7958 O O . GLY A 1 1022 ? 20.180 23.819 -62.139 1.00 68.12 1022 GLY A O 1
ATOM 7959 N N . THR A 1 1023 ? 22.391 24.171 -62.377 1.00 79.31 1023 THR A N 1
ATOM 7960 C CA . THR A 1 1023 ? 22.792 23.340 -61.224 1.00 79.31 1023 THR A CA 1
ATOM 7961 C C . THR A 1 1023 ? 22.458 24.062 -59.920 1.00 79.31 1023 THR A C 1
ATOM 7963 O O . THR A 1 1023 ? 22.956 25.161 -59.678 1.00 79.31 1023 THR A O 1
ATOM 7966 N N . ARG A 1 1024 ? 21.646 23.448 -59.058 1.00 82.88 1024 ARG A N 1
ATOM 7967 C CA . ARG A 1 1024 ? 21.269 23.995 -57.748 1.00 82.88 1024 ARG A CA 1
ATOM 7968 C C . ARG A 1 1024 ? 21.491 22.956 -56.657 1.00 82.88 1024 ARG A C 1
ATOM 7970 O O . ARG A 1 1024 ? 20.915 21.878 -56.728 1.00 82.88 1024 ARG A O 1
ATOM 7977 N N . LEU A 1 1025 ? 22.262 23.293 -55.625 1.00 87.19 1025 LEU A N 1
ATOM 7978 C CA . LEU A 1 1025 ? 22.341 22.479 -54.409 1.00 87.19 1025 LEU A CA 1
ATOM 7979 C C . LEU A 1 1025 ? 20.973 22.481 -53.712 1.00 87.19 1025 LEU A C 1
ATOM 7981 O O . LEU A 1 1025 ? 20.406 23.546 -53.456 1.00 87.19 1025 LEU A O 1
ATOM 7985 N N . LEU A 1 1026 ? 20.427 21.294 -53.467 1.00 86.94 1026 LEU A N 1
ATOM 7986 C CA . LEU A 1 1026 ? 19.138 21.091 -52.807 1.00 86.94 1026 LEU A CA 1
ATOM 7987 C C . LEU A 1 1026 ? 19.328 20.757 -51.329 1.00 86.94 1026 LEU A C 1
ATOM 7989 O O . LEU A 1 1026 ? 18.602 21.291 -50.496 1.00 86.94 1026 LEU A O 1
ATOM 7993 N N . GLN A 1 1027 ? 20.305 19.905 -51.017 1.00 88.56 1027 GLN A N 1
ATOM 7994 C CA . GLN A 1 1027 ? 20.643 19.499 -49.657 1.00 88.56 1027 GLN A CA 1
ATOM 7995 C C . GLN A 1 1027 ? 22.112 19.078 -49.593 1.00 88.56 1027 GLN A C 1
ATOM 7997 O O . GLN A 1 1027 ? 22.599 18.395 -50.489 1.00 88.56 1027 GLN A O 1
ATOM 8002 N N . GLU A 1 1028 ? 22.810 19.498 -48.547 1.00 88.94 1028 GLU A N 1
ATOM 8003 C CA . GLU A 1 1028 ? 24.209 19.144 -48.296 1.00 88.94 1028 GLU A CA 1
ATOM 8004 C C . GLU A 1 1028 ? 24.267 18.020 -47.249 1.00 88.94 1028 GLU A C 1
ATOM 8006 O O . GLU A 1 1028 ? 23.451 18.017 -46.324 1.00 88.94 1028 GLU A O 1
ATOM 8011 N N . ASP A 1 1029 ? 25.196 17.076 -47.418 1.00 86.75 1029 ASP A N 1
ATOM 8012 C CA . ASP A 1 1029 ? 25.495 15.987 -46.468 1.00 86.75 1029 ASP A CA 1
ATOM 8013 C C . ASP A 1 1029 ? 24.296 15.122 -46.016 1.00 86.75 1029 ASP A C 1
ATOM 8015 O O . ASP A 1 1029 ? 24.045 14.891 -44.831 1.00 86.75 1029 ASP A O 1
ATOM 8019 N N . TYR A 1 1030 ? 23.534 14.600 -46.977 1.00 86.25 1030 TYR A N 1
ATOM 8020 C CA . TYR A 1 1030 ? 22.580 13.522 -46.724 1.00 86.25 1030 TYR A CA 1
ATOM 8021 C C . TYR A 1 1030 ? 23.313 12.174 -46.735 1.00 86.25 1030 TYR A C 1
ATOM 8023 O O . TYR A 1 1030 ? 23.565 11.603 -47.795 1.00 86.25 1030 TYR A O 1
ATOM 8031 N N . HIS A 1 1031 ? 23.694 11.689 -45.549 1.00 88.38 1031 HIS A N 1
ATOM 8032 C CA . HIS A 1 1031 ? 24.443 10.440 -45.354 1.00 88.38 1031 HIS A CA 1
ATOM 8033 C C . HIS A 1 1031 ? 25.740 10.357 -46.186 1.00 88.38 1031 HIS A C 1
ATOM 8035 O O . HIS A 1 1031 ? 26.053 9.316 -46.764 1.00 88.38 1031 HIS A O 1
ATOM 8041 N N . GLY A 1 1032 ? 26.498 11.458 -46.259 1.00 88.56 1032 GLY A N 1
ATOM 8042 C CA . GLY A 1 1032 ? 27.719 11.535 -47.064 1.00 88.56 1032 GLY A CA 1
ATOM 8043 C C . GLY A 1 1032 ? 27.490 11.827 -48.551 1.00 88.56 1032 GLY A C 1
ATOM 8044 O O . GLY A 1 1032 ? 28.436 11.715 -49.330 1.00 88.56 1032 GLY A O 1
ATOM 8045 N N . TYR A 1 1033 ? 26.274 12.216 -48.960 1.00 95.25 1033 TYR A N 1
ATOM 8046 C CA . TYR A 1 1033 ? 25.944 12.644 -50.324 1.00 95.25 1033 TYR A CA 1
ATOM 8047 C C . TYR A 1 1033 ? 25.380 14.072 -50.364 1.00 95.25 1033 TYR A C 1
ATOM 8049 O O . TYR A 1 1033 ? 24.518 14.445 -49.574 1.00 95.25 1033 TYR A O 1
ATOM 8057 N N . ASN A 1 1034 ? 25.788 14.859 -51.356 1.00 91.81 1034 ASN A N 1
ATOM 8058 C CA . ASN A 1 1034 ? 25.176 16.142 -51.693 1.00 91.81 1034 ASN A CA 1
ATOM 8059 C C . ASN A 1 1034 ? 24.054 15.942 -52.717 1.00 91.81 1034 ASN 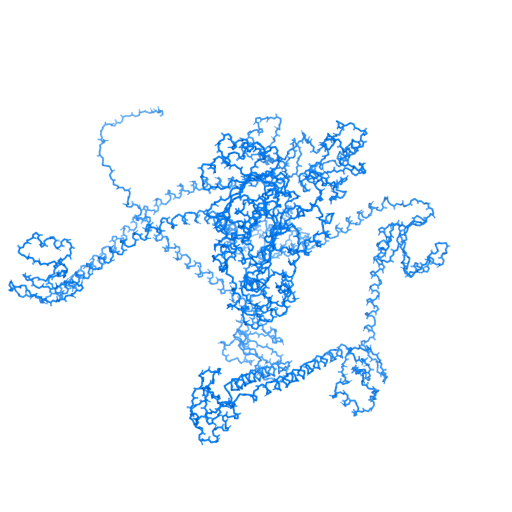A C 1
ATOM 8061 O O . ASN A 1 1034 ? 24.282 15.388 -53.791 1.00 91.81 1034 ASN A O 1
ATOM 8065 N N . LEU A 1 1035 ? 22.848 16.429 -52.423 1.00 92.75 1035 LEU A N 1
ATOM 8066 C CA . LEU A 1 1035 ? 21.710 16.391 -53.339 1.00 92.75 1035 LEU A CA 1
ATOM 8067 C C . LEU A 1 1035 ? 21.670 17.666 -54.181 1.00 92.75 1035 LEU A C 1
ATOM 8069 O O . LEU A 1 1035 ? 21.557 18.768 -53.644 1.00 92.75 1035 LEU A O 1
ATOM 8073 N N . ILE A 1 1036 ? 21.708 17.534 -55.504 1.00 90.94 1036 ILE A N 1
ATOM 8074 C CA . ILE A 1 1036 ? 21.703 18.657 -56.447 1.00 90.94 1036 ILE A CA 1
ATOM 8075 C C . ILE A 1 1036 ? 20.627 18.484 -57.525 1.00 90.94 1036 ILE A C 1
ATOM 8077 O O . ILE A 1 1036 ? 20.403 17.390 -58.028 1.00 90.94 1036 ILE A O 1
ATOM 8081 N N . ALA A 1 1037 ? 19.959 19.568 -57.910 1.00 86.75 1037 ALA A N 1
ATOM 8082 C CA . ALA A 1 1037 ? 19.112 19.626 -59.096 1.00 86.75 1037 ALA A CA 1
ATOM 8083 C C . ALA A 1 1037 ? 19.972 20.003 -60.304 1.00 86.75 1037 ALA A C 1
ATOM 8085 O O . ALA A 1 1037 ? 20.641 21.034 -60.275 1.00 86.75 1037 ALA A O 1
ATOM 8086 N N . TYR A 1 1038 ? 19.926 19.206 -61.369 1.00 85.12 1038 TYR A N 1
ATOM 8087 C CA . TYR A 1 1038 ? 20.565 19.514 -62.648 1.00 85.12 1038 TYR A CA 1
ATOM 8088 C C . TYR A 1 1038 ? 19.780 18.888 -63.806 1.00 85.12 1038 TYR A C 1
ATOM 8090 O O . TYR A 1 1038 ? 19.387 17.722 -63.734 1.00 85.12 1038 TYR A O 1
ATOM 8098 N N . ALA A 1 1039 ? 19.542 19.667 -64.869 1.00 82.62 1039 ALA A N 1
ATOM 8099 C CA . ALA A 1 1039 ? 18.822 19.243 -66.079 1.00 82.62 1039 ALA A CA 1
ATOM 8100 C C . ALA A 1 1039 ? 17.450 18.575 -65.812 1.00 82.62 1039 ALA A C 1
ATOM 8102 O O . ALA A 1 1039 ? 17.086 17.587 -66.449 1.00 82.62 1039 ALA A O 1
ATOM 8103 N N . GLY A 1 1040 ? 16.684 19.108 -64.851 1.00 80.50 1040 GLY A N 1
ATOM 8104 C CA . GLY A 1 1040 ? 15.345 18.607 -64.514 1.00 80.50 1040 GLY A CA 1
ATOM 8105 C C . GLY A 1 1040 ? 15.325 17.307 -63.703 1.00 80.50 1040 GLY A C 1
ATOM 8106 O O . GLY A 1 1040 ? 14.283 16.664 -63.615 1.00 80.50 1040 GLY A O 1
ATOM 8107 N N . ARG A 1 1041 ? 16.461 16.898 -63.124 1.00 86.00 1041 ARG A N 1
ATOM 8108 C CA . ARG A 1 1041 ? 16.580 15.719 -62.254 1.00 86.00 1041 ARG A CA 1
ATOM 8109 C C . ARG A 1 1041 ? 17.313 16.062 -60.965 1.00 86.00 1041 ARG A C 1
ATOM 8111 O O . ARG A 1 1041 ? 18.062 17.038 -60.920 1.00 86.00 1041 ARG A O 1
ATOM 8118 N N . VAL A 1 1042 ? 17.098 15.248 -59.936 1.00 89.88 1042 VAL A N 1
ATOM 8119 C CA . VAL A 1 1042 ? 17.841 15.309 -58.677 1.00 89.88 1042 VAL A CA 1
ATOM 8120 C C . VAL A 1 1042 ? 18.936 14.250 -58.693 1.00 89.88 1042 VAL A C 1
ATOM 8122 O O . VAL A 1 1042 ? 18.698 13.101 -59.058 1.00 89.88 1042 VAL A O 1
ATOM 8125 N N . TRP A 1 1043 ? 20.135 14.643 -58.294 1.00 93.31 1043 TRP A N 1
ATOM 8126 C CA . TRP A 1 1043 ? 21.316 13.799 -58.245 1.00 93.31 1043 TRP A CA 1
ATOM 8127 C C . TRP A 1 1043 ? 21.864 13.782 -56.824 1.00 93.31 1043 TRP A C 1
ATOM 8129 O O . TRP A 1 1043 ? 22.014 14.848 -56.237 1.00 93.31 1043 TRP A O 1
ATOM 8139 N N . ALA A 1 1044 ? 22.169 12.607 -56.281 1.00 94.38 1044 ALA A N 1
ATOM 8140 C CA . ALA A 1 1044 ? 22.943 12.470 -55.052 1.00 94.38 1044 ALA A CA 1
ATOM 8141 C C . ALA A 1 1044 ? 24.401 12.193 -55.426 1.00 94.38 1044 ALA A C 1
ATOM 8143 O O . ALA A 1 1044 ? 24.680 11.202 -56.096 1.00 94.38 1044 ALA A O 1
ATOM 8144 N N . VAL A 1 1045 ? 25.311 13.073 -55.020 1.00 93.12 1045 VAL A N 1
ATOM 8145 C CA . VAL A 1 1045 ? 26.743 13.015 -55.338 1.00 93.12 1045 VAL A CA 1
ATOM 8146 C C . VAL A 1 1045 ? 27.515 12.720 -54.058 1.00 93.12 1045 VAL A C 1
ATOM 8148 O O . VAL A 1 1045 ? 27.429 13.500 -53.114 1.00 93.12 1045 VAL A O 1
ATOM 8151 N N . GLU A 1 1046 ? 28.250 11.614 -54.005 1.00 93.62 1046 GLU A N 1
ATOM 8152 C CA . GLU A 1 1046 ? 29.039 11.220 -52.831 1.00 93.62 1046 GLU A CA 1
ATOM 8153 C C . GLU A 1 1046 ? 30.092 12.296 -52.526 1.00 93.62 1046 GLU A C 1
ATOM 8155 O O . GLU A 1 1046 ? 30.858 12.693 -53.400 1.00 93.62 1046 GLU A O 1
ATOM 8160 N N . MET A 1 1047 ? 30.134 12.796 -51.291 1.00 86.50 1047 MET A N 1
ATOM 8161 C CA . MET A 1 1047 ? 30.962 13.949 -50.907 1.00 86.50 1047 MET A CA 1
ATOM 8162 C C . MET A 1 1047 ? 32.467 13.679 -50.991 1.00 86.50 1047 MET A C 1
ATOM 8164 O O . MET A 1 1047 ? 33.265 14.614 -51.056 1.00 86.50 1047 MET A O 1
ATOM 8168 N N . THR A 1 1048 ? 32.863 12.408 -50.948 1.00 85.94 1048 THR A N 1
ATOM 8169 C CA . THR A 1 1048 ? 34.259 11.968 -51.063 1.00 85.94 1048 THR A CA 1
ATOM 8170 C C . THR A 1 1048 ? 34.691 11.780 -52.514 1.00 85.94 1048 THR A C 1
ATOM 8172 O O . THR A 1 1048 ? 35.891 11.770 -52.800 1.00 85.94 1048 THR A O 1
ATOM 8175 N N . ALA A 1 1049 ? 33.736 11.662 -53.436 1.00 70.12 1049 ALA A N 1
ATOM 8176 C CA . ALA A 1 1049 ? 34.002 11.666 -54.859 1.00 70.12 1049 ALA A CA 1
ATOM 8177 C C . ALA A 1 1049 ? 34.239 13.132 -55.274 1.00 70.12 1049 ALA A C 1
ATOM 8179 O O . ALA A 1 1049 ? 33.502 14.018 -54.862 1.00 70.12 1049 ALA A O 1
ATOM 8180 N N . GLY A 1 1050 ? 35.329 13.418 -55.997 1.00 73.12 1050 GLY A N 1
ATOM 8181 C CA . GLY A 1 1050 ? 35.812 14.786 -56.270 1.00 73.12 1050 GLY A CA 1
ATOM 8182 C C . GLY A 1 1050 ? 34.859 15.710 -57.062 1.00 73.12 1050 GLY A C 1
ATOM 8183 O O . GLY A 1 1050 ? 33.641 15.614 -57.018 1.00 73.12 1050 GLY A O 1
ATOM 8184 N N . SER A 1 1051 ? 35.386 16.673 -57.823 1.00 75.62 1051 SER A N 1
ATOM 8185 C CA . SER A 1 1051 ? 34.518 17.530 -58.649 1.00 75.62 1051 SER A CA 1
ATOM 8186 C C . SER A 1 1051 ? 33.958 16.756 -59.850 1.00 75.62 1051 SER A C 1
ATOM 8188 O O . SER A 1 1051 ? 34.733 16.315 -60.700 1.00 75.62 1051 SER A O 1
ATOM 8190 N N . LEU A 1 1052 ? 32.633 16.637 -59.947 1.00 78.75 1052 LEU A N 1
ATOM 8191 C CA . LEU A 1 1052 ? 31.942 15.993 -61.068 1.00 78.75 1052 LEU A CA 1
ATOM 8192 C C . LEU A 1 1052 ? 31.676 16.986 -62.213 1.00 78.75 1052 LEU A C 1
ATOM 8194 O O . LEU A 1 1052 ? 31.017 18.009 -62.014 1.00 78.75 1052 LEU A O 1
ATOM 8198 N N . ASP A 1 1053 ? 32.145 16.661 -63.420 1.00 82.06 1053 ASP A N 1
ATOM 8199 C CA . ASP A 1 1053 ? 31.796 17.378 -64.652 1.00 82.06 1053 ASP A CA 1
ATOM 8200 C C . ASP A 1 1053 ? 30.634 16.676 -65.371 1.00 82.06 1053 ASP A C 1
ATOM 8202 O O . ASP A 1 1053 ? 30.820 15.676 -66.063 1.00 82.06 1053 ASP A O 1
ATOM 8206 N N . PHE A 1 1054 ? 29.426 17.227 -65.228 1.00 78.81 1054 PHE A N 1
ATOM 8207 C CA . PHE A 1 1054 ? 28.209 16.702 -65.857 1.00 78.81 1054 PHE A CA 1
ATOM 8208 C C . PHE A 1 1054 ? 28.227 16.731 -67.394 1.00 78.81 1054 PHE A C 1
ATOM 8210 O O . PHE A 1 1054 ? 27.368 16.105 -68.015 1.00 78.81 1054 PHE A O 1
ATOM 8217 N N . ALA A 1 1055 ? 29.169 17.443 -68.023 1.00 75.38 1055 ALA A N 1
ATOM 8218 C CA . ALA A 1 1055 ? 29.316 17.453 -69.477 1.00 75.38 1055 ALA A CA 1
ATOM 8219 C C . ALA A 1 1055 ? 30.076 16.226 -70.014 1.00 75.38 1055 ALA A C 1
ATOM 8221 O O . ALA A 1 1055 ? 30.029 15.962 -71.218 1.00 75.38 1055 ALA A O 1
ATOM 8222 N N . ASN A 1 1056 ? 30.763 15.474 -69.149 1.00 83.38 1056 ASN A N 1
ATOM 8223 C CA . ASN A 1 1056 ? 31.542 14.303 -69.528 1.00 83.38 1056 ASN A CA 1
ATOM 8224 C C . ASN A 1 1056 ? 30.761 13.008 -69.241 1.00 83.38 1056 ASN A C 1
ATOM 8226 O O . ASN A 1 1056 ? 30.717 12.534 -68.107 1.00 83.38 1056 ASN A O 1
ATOM 8230 N N . ALA A 1 1057 ? 30.139 12.445 -70.281 1.00 78.75 1057 ALA A N 1
ATOM 8231 C CA . ALA A 1 1057 ? 29.264 11.277 -70.168 1.00 78.75 1057 ALA A CA 1
ATOM 8232 C C . ALA A 1 1057 ? 29.967 10.038 -69.585 1.00 78.75 1057 ALA A C 1
ATOM 8234 O O . ALA A 1 1057 ? 29.363 9.341 -68.773 1.00 78.75 1057 ALA A O 1
ATOM 8235 N N . ASP A 1 1058 ? 31.242 9.819 -69.920 1.00 78.81 1058 ASP A N 1
ATOM 8236 C CA . ASP A 1 1058 ? 32.005 8.655 -69.450 1.00 78.81 1058 ASP A CA 1
ATOM 8237 C C . ASP A 1 1058 ? 32.223 8.715 -67.926 1.00 78.81 1058 ASP A C 1
ATOM 8239 O O . ASP A 1 1058 ? 32.090 7.718 -67.222 1.00 78.81 1058 ASP A O 1
ATOM 8243 N N . VAL A 1 1059 ? 32.476 9.914 -67.385 1.00 81.25 1059 VAL A N 1
ATOM 8244 C CA . VAL A 1 1059 ? 32.648 10.126 -65.935 1.00 81.25 1059 VAL A CA 1
ATOM 8245 C C . VAL A 1 1059 ? 31.323 9.944 -65.189 1.00 81.25 1059 VAL A C 1
ATOM 8247 O O . VAL A 1 1059 ? 31.301 9.399 -64.087 1.00 81.25 1059 VAL A O 1
ATOM 8250 N N . VAL A 1 1060 ? 30.211 10.378 -65.789 1.00 81.25 1060 VAL A N 1
ATOM 8251 C CA . VAL A 1 1060 ? 28.869 10.205 -65.212 1.00 81.25 1060 VAL A CA 1
ATOM 8252 C C . VAL A 1 1060 ? 28.471 8.726 -65.178 1.00 81.25 1060 VAL A C 1
ATOM 8254 O O . VAL A 1 1060 ? 27.924 8.282 -64.169 1.00 81.25 1060 VAL A O 1
ATOM 8257 N N . GLU A 1 1061 ? 28.756 7.953 -66.231 1.00 83.44 1061 GLU A N 1
ATOM 8258 C CA . GLU A 1 1061 ? 28.486 6.508 -66.255 1.00 83.44 1061 GLU A CA 1
ATOM 8259 C C . GLU A 1 1061 ? 29.327 5.742 -65.226 1.00 83.44 1061 GLU A C 1
ATOM 8261 O O . GLU A 1 1061 ? 28.769 4.934 -64.480 1.00 83.44 1061 GLU A O 1
ATOM 8266 N N . ASP A 1 1062 ? 30.622 6.047 -65.102 1.00 84.56 1062 ASP A N 1
ATOM 8267 C CA . ASP A 1 1062 ? 31.496 5.417 -64.104 1.00 84.56 1062 ASP A CA 1
ATOM 8268 C C . ASP A 1 1062 ? 31.008 5.667 -62.667 1.00 84.56 1062 ASP A C 1
ATOM 8270 O O . ASP A 1 1062 ? 31.006 4.758 -61.831 1.00 84.56 1062 ASP A O 1
ATOM 8274 N N . TRP A 1 1063 ? 30.548 6.887 -62.371 1.00 89.81 1063 TRP A N 1
ATOM 8275 C CA . TRP A 1 1063 ? 30.053 7.241 -61.037 1.00 89.81 1063 TRP A CA 1
ATOM 8276 C C . TRP A 1 1063 ? 28.663 6.668 -60.740 1.00 89.81 1063 TRP A C 1
ATOM 8278 O O . TRP A 1 1063 ? 28.353 6.349 -59.591 1.00 89.81 1063 TRP A O 1
ATOM 8288 N N . LEU A 1 1064 ? 27.819 6.502 -61.761 1.00 84.81 1064 LEU A N 1
ATOM 8289 C CA . LEU A 1 1064 ? 26.562 5.762 -61.619 1.00 84.81 1064 LEU A CA 1
ATOM 8290 C C . LEU A 1 1064 ? 26.829 4.275 -61.349 1.00 84.81 1064 LEU A C 1
ATOM 8292 O O . LEU A 1 1064 ? 26.126 3.661 -60.546 1.00 84.81 1064 LEU A O 1
ATOM 8296 N N . ALA A 1 1065 ? 27.850 3.697 -61.988 1.00 82.06 1065 ALA A N 1
ATOM 8297 C CA . ALA A 1 1065 ? 28.181 2.280 -61.863 1.00 82.06 1065 ALA A CA 1
ATOM 8298 C C . ALA A 1 1065 ? 28.767 1.910 -60.490 1.00 82.06 1065 ALA A C 1
ATOM 8300 O O . ALA A 1 1065 ? 28.479 0.829 -59.973 1.00 82.06 1065 ALA A O 1
ATOM 8301 N N . ASN A 1 1066 ? 29.566 2.790 -59.880 1.00 82.69 1066 ASN A N 1
ATOM 8302 C CA . ASN A 1 1066 ? 30.196 2.542 -58.575 1.00 82.69 1066 ASN A CA 1
ATOM 8303 C C . ASN A 1 1066 ? 29.373 3.056 -57.369 1.00 82.69 1066 ASN A C 1
ATOM 8305 O O . ASN A 1 1066 ? 29.727 2.798 -56.213 1.00 82.69 1066 ASN A O 1
ATOM 8309 N N . GLY A 1 1067 ? 28.253 3.739 -57.631 1.00 86.50 1067 GLY A N 1
ATOM 8310 C CA . GLY A 1 1067 ? 27.353 4.280 -56.612 1.00 86.50 1067 GLY A CA 1
ATOM 8311 C C . GLY A 1 1067 ? 27.801 5.613 -56.003 1.00 86.50 1067 GLY A C 1
ATOM 8312 O O . GLY A 1 1067 ? 27.194 6.058 -55.029 1.00 86.50 1067 GLY A O 1
ATOM 8313 N N . SER A 1 1068 ? 28.827 6.267 -56.555 1.00 88.50 1068 SER A N 1
ATOM 8314 C CA . SER A 1 1068 ? 29.236 7.624 -56.163 1.00 88.50 1068 SER A CA 1
ATOM 8315 C C . SER A 1 1068 ? 28.313 8.712 -56.729 1.00 88.50 1068 SER A C 1
ATOM 8317 O O . SER A 1 1068 ? 28.344 9.857 -56.279 1.00 88.50 1068 SER A O 1
ATOM 8319 N N . LEU A 1 1069 ? 27.455 8.365 -57.691 1.00 92.81 1069 LEU A N 1
ATOM 8320 C CA . LEU A 1 1069 ? 26.389 9.213 -58.216 1.00 92.81 1069 LEU A CA 1
ATOM 8321 C C . LEU A 1 1069 ? 25.083 8.417 -58.275 1.00 92.81 1069 LEU A C 1
ATOM 8323 O O . LEU A 1 1069 ? 25.052 7.302 -58.784 1.00 92.81 1069 LEU A O 1
ATOM 8327 N N . LEU A 1 1070 ? 23.985 8.994 -57.789 1.00 93.00 1070 LEU A N 1
ATOM 8328 C CA . LEU A 1 1070 ? 22.645 8.406 -57.876 1.00 93.00 1070 LEU A CA 1
ATOM 8329 C C . LEU A 1 1070 ? 21.684 9.407 -58.503 1.00 93.00 1070 LEU A C 1
ATOM 8331 O O . LEU A 1 1070 ? 21.751 10.600 -58.223 1.00 93.00 1070 LEU A O 1
ATOM 8335 N N . GLN A 1 1071 ? 20.767 8.926 -59.337 1.00 92.44 1071 GLN A N 1
ATOM 8336 C CA . GLN A 1 1071 ? 19.818 9.771 -60.055 1.00 92.44 1071 GLN A CA 1
ATOM 8337 C C . GLN A 1 1071 ? 18.381 9.477 -59.622 1.00 92.44 1071 GLN A C 1
ATOM 8339 O O . GLN A 1 1071 ? 17.960 8.322 -59.574 1.00 92.44 1071 GLN A O 1
ATOM 8344 N N . ALA A 1 1072 ? 17.599 10.528 -59.387 1.00 89.88 1072 ALA A N 1
ATOM 8345 C CA . ALA A 1 1072 ? 16.175 10.438 -59.107 1.00 89.88 1072 ALA A CA 1
ATOM 8346 C C . ALA A 1 1072 ? 15.392 11.604 -59.726 1.00 89.88 1072 ALA A C 1
ATOM 8348 O O . ALA A 1 1072 ? 15.937 12.643 -60.099 1.00 89.88 1072 ALA A O 1
ATOM 8349 N N . ALA A 1 1073 ? 14.075 11.436 -59.837 1.00 79.88 1073 ALA A N 1
ATOM 8350 C CA . ALA A 1 1073 ? 13.186 12.498 -60.308 1.00 79.88 1073 ALA A CA 1
ATOM 8351 C C . ALA A 1 1073 ? 12.887 13.552 -59.222 1.00 79.88 1073 ALA A C 1
ATOM 8353 O O . ALA A 1 1073 ? 12.518 14.676 -59.546 1.00 79.88 1073 ALA A O 1
ATOM 8354 N N . THR A 1 1074 ? 13.044 13.202 -57.941 1.00 85.44 1074 THR A N 1
ATOM 8355 C CA . THR A 1 1074 ? 12.705 14.045 -56.784 1.00 85.44 1074 THR A CA 1
ATOM 8356 C C . THR A 1 1074 ? 13.759 13.921 -55.682 1.00 85.44 1074 THR A C 1
ATOM 8358 O O . THR A 1 1074 ? 14.548 12.975 -55.683 1.00 85.44 1074 THR A O 1
ATOM 8361 N N . VAL A 1 1075 ? 13.755 14.862 -54.730 1.00 80.44 1075 VAL A N 1
ATOM 8362 C CA . VAL A 1 1075 ? 14.637 14.836 -53.546 1.00 80.44 1075 VAL A CA 1
ATOM 8363 C C . VAL A 1 1075 ? 14.401 13.568 -52.729 1.00 80.44 1075 VAL A C 1
ATOM 8365 O O . VAL A 1 1075 ? 15.345 12.823 -52.499 1.00 80.44 1075 VAL A O 1
ATOM 8368 N N . ASP A 1 1076 ? 13.143 13.246 -52.423 1.00 77.69 1076 ASP A N 1
ATOM 8369 C CA . ASP A 1 1076 ? 12.791 12.027 -51.681 1.00 77.69 1076 ASP A CA 1
ATOM 8370 C C . ASP A 1 1076 ? 13.230 10.750 -52.414 1.00 77.69 1076 ASP A C 1
ATOM 8372 O O . ASP A 1 1076 ? 13.661 9.778 -51.795 1.00 77.69 1076 ASP A O 1
ATOM 8376 N N . GLY A 1 1077 ? 13.157 10.748 -53.750 1.00 85.31 1077 GLY A N 1
ATOM 8377 C CA . GLY A 1 1077 ? 13.643 9.639 -54.567 1.00 85.31 1077 GLY A CA 1
ATOM 8378 C C . GLY A 1 1077 ? 15.163 9.475 -54.499 1.00 85.31 1077 GLY A C 1
ATOM 8379 O O . GLY A 1 1077 ? 15.645 8.342 -54.525 1.00 85.31 1077 GLY A O 1
ATOM 8380 N N . ALA A 1 1078 ? 15.905 10.582 -54.392 1.00 84.31 1078 ALA A N 1
ATOM 8381 C CA . ALA A 1 1078 ? 17.355 10.574 -54.232 1.00 84.31 1078 ALA A CA 1
ATOM 8382 C C . ALA A 1 1078 ? 17.751 10.113 -52.822 1.00 84.31 1078 ALA A C 1
ATOM 8384 O O . ALA A 1 1078 ? 18.602 9.235 -52.707 1.00 84.31 1078 ALA A O 1
ATOM 8385 N N . CYS A 1 1079 ? 17.072 10.601 -51.777 1.00 80.81 1079 CYS A N 1
ATOM 8386 C CA . CYS A 1 1079 ? 17.241 10.129 -50.399 1.00 80.81 1079 CYS A CA 1
ATOM 8387 C C . CYS A 1 1079 ? 17.020 8.615 -50.296 1.00 80.81 1079 CYS A C 1
ATOM 8389 O O . CYS A 1 1079 ? 17.905 7.884 -49.865 1.00 80.81 1079 CYS A O 1
ATOM 8391 N N . ALA A 1 1080 ? 15.899 8.117 -50.826 1.00 79.12 1080 ALA A N 1
ATOM 8392 C CA . ALA A 1 1080 ? 15.597 6.688 -50.815 1.00 79.12 1080 ALA A CA 1
ATOM 8393 C C . ALA A 1 1080 ? 16.592 5.846 -51.636 1.00 79.12 1080 ALA A C 1
ATOM 8395 O O . ALA A 1 1080 ? 16.750 4.653 -51.381 1.00 79.12 1080 ALA A O 1
ATOM 8396 N N . ALA A 1 1081 ? 17.231 6.420 -52.662 1.00 83.50 1081 ALA A N 1
ATOM 8397 C CA . ALA A 1 1081 ? 18.278 5.736 -53.415 1.00 83.50 1081 ALA A CA 1
ATOM 8398 C C . ALA A 1 1081 ? 19.584 5.633 -52.612 1.00 83.50 1081 ALA A C 1
ATOM 8400 O O . ALA A 1 1081 ? 20.209 4.574 -52.648 1.00 83.50 1081 ALA A O 1
ATOM 8401 N N . VAL A 1 1082 ? 19.954 6.690 -51.879 1.00 87.75 1082 VAL A N 1
ATOM 8402 C CA . VAL A 1 1082 ? 21.108 6.698 -50.965 1.00 87.75 1082 VAL A CA 1
ATOM 8403 C C . VAL A 1 1082 ? 20.907 5.669 -49.853 1.00 87.75 1082 VAL A C 1
ATOM 8405 O O . VAL A 1 1082 ? 21.766 4.810 -49.666 1.00 87.75 1082 VAL A O 1
ATOM 8408 N N . ASP A 1 1083 ? 19.743 5.670 -49.199 1.00 81.19 1083 ASP A N 1
ATOM 8409 C CA . ASP A 1 1083 ? 19.439 4.744 -48.099 1.00 81.19 1083 ASP A CA 1
ATOM 8410 C C . ASP A 1 1083 ? 19.535 3.275 -48.561 1.00 81.19 1083 ASP A C 1
ATOM 8412 O O . ASP A 1 1083 ? 20.227 2.465 -47.947 1.00 81.19 1083 ASP A O 1
ATOM 8416 N N . ARG A 1 1084 ? 18.958 2.943 -49.730 1.00 81.19 1084 ARG A N 1
ATOM 8417 C CA . ARG A 1 1084 ? 19.063 1.595 -50.329 1.00 81.19 1084 ARG A CA 1
ATOM 8418 C C . ARG A 1 1084 ? 20.503 1.170 -50.625 1.00 81.19 1084 ARG A C 1
ATOM 8420 O O . ARG A 1 1084 ? 20.827 -0.010 -50.494 1.00 81.19 1084 ARG A O 1
ATOM 8427 N N . LEU A 1 1085 ? 21.347 2.092 -51.093 1.00 84.88 1085 LEU A N 1
ATOM 8428 C CA . LEU A 1 1085 ? 22.744 1.793 -51.408 1.00 84.88 1085 LEU A CA 1
ATOM 8429 C C . LEU A 1 1085 ? 23.543 1.501 -50.129 1.00 84.88 1085 LEU A C 1
ATOM 8431 O O . LEU A 1 1085 ? 24.345 0.566 -50.114 1.00 84.88 1085 LEU A O 1
ATOM 8435 N N . LEU A 1 1086 ? 23.305 2.267 -49.063 1.00 78.94 1086 LEU A N 1
ATOM 8436 C CA . LEU A 1 1086 ? 23.967 2.085 -47.771 1.00 78.94 1086 LEU A CA 1
ATOM 8437 C C . LEU A 1 1086 ? 23.531 0.785 -47.086 1.00 78.94 1086 LEU A C 1
ATOM 8439 O O . LEU A 1 1086 ? 24.391 0.033 -46.625 1.00 78.94 1086 LEU A O 1
ATOM 8443 N N . ASP A 1 1087 ? 22.237 0.462 -47.122 1.00 68.12 1087 ASP A N 1
ATOM 8444 C CA . ASP A 1 1087 ? 21.710 -0.809 -46.613 1.00 68.12 1087 ASP A CA 1
ATOM 8445 C C . ASP A 1 1087 ? 22.328 -2.010 -47.344 1.00 68.12 1087 ASP A C 1
ATOM 8447 O O . ASP A 1 1087 ? 22.746 -2.990 -46.722 1.00 68.12 1087 ASP A O 1
ATOM 8451 N N . ARG A 1 1088 ? 22.461 -1.921 -48.674 1.00 74.81 1088 ARG A N 1
ATOM 8452 C CA . ARG A 1 1088 ? 23.111 -2.961 -49.480 1.00 74.81 1088 ARG A CA 1
ATOM 8453 C C . ARG A 1 1088 ? 24.592 -3.123 -49.127 1.00 74.81 1088 ARG A C 1
ATOM 8455 O O . ARG A 1 1088 ? 25.040 -4.254 -48.948 1.00 74.81 1088 ARG A O 1
ATOM 8462 N N . ARG A 1 1089 ? 25.346 -2.024 -48.998 1.00 77.12 1089 ARG A N 1
ATOM 8463 C CA . ARG A 1 1089 ? 26.771 -2.060 -48.607 1.00 77.12 1089 ARG A CA 1
ATOM 8464 C C . ARG A 1 1089 ? 26.949 -2.669 -47.208 1.00 77.12 1089 ARG A C 1
ATOM 8466 O O . ARG A 1 1089 ? 27.855 -3.476 -47.005 1.00 77.12 1089 ARG A O 1
ATOM 8473 N N . ALA A 1 1090 ? 26.067 -2.341 -46.262 1.00 58.66 1090 ALA A N 1
ATOM 8474 C CA . ALA A 1 1090 ? 26.075 -2.920 -44.918 1.00 58.66 1090 ALA A CA 1
ATOM 8475 C C . ALA A 1 1090 ? 25.760 -4.428 -44.929 1.00 58.66 1090 ALA A C 1
ATOM 8477 O O . ALA A 1 1090 ? 26.412 -5.211 -44.234 1.00 58.66 1090 ALA A O 1
ATOM 8478 N N . PHE A 1 1091 ? 24.806 -4.853 -45.760 1.00 54.16 1091 PHE A N 1
ATOM 8479 C CA . PHE A 1 1091 ? 24.452 -6.260 -45.933 1.00 54.16 1091 PHE A CA 1
ATOM 8480 C C . PHE A 1 1091 ? 25.582 -7.085 -46.577 1.00 54.16 1091 PHE A C 1
ATOM 8482 O O . PHE A 1 1091 ? 25.917 -8.163 -46.084 1.00 54.16 1091 PHE A O 1
ATOM 8489 N N . GLU A 1 1092 ? 26.223 -6.569 -47.631 1.00 56.09 1092 GLU A N 1
ATOM 8490 C CA . GLU A 1 1092 ? 27.364 -7.221 -48.295 1.00 56.09 1092 GLU A CA 1
ATOM 8491 C C . GLU A 1 1092 ? 28.578 -7.352 -47.349 1.00 56.09 1092 GLU A C 1
ATOM 8493 O O . GLU A 1 1092 ? 29.227 -8.403 -47.313 1.00 56.09 1092 GLU A O 1
ATOM 8498 N N . ALA A 1 1093 ? 28.833 -6.350 -46.498 1.00 55.47 1093 ALA A N 1
ATOM 8499 C CA . ALA A 1 1093 ? 29.844 -6.433 -45.437 1.00 55.47 1093 ALA A CA 1
ATOM 8500 C C . ALA A 1 1093 ? 29.509 -7.516 -44.388 1.00 55.47 1093 ALA A C 1
ATOM 8502 O O . ALA A 1 1093 ? 30.389 -8.263 -43.942 1.00 55.47 1093 ALA A O 1
ATOM 8503 N N . GLY A 1 1094 ? 28.227 -7.659 -44.037 1.00 46.00 1094 GLY A N 1
ATOM 8504 C CA . GLY A 1 1094 ? 27.735 -8.728 -43.167 1.00 46.00 1094 GLY A CA 1
ATOM 8505 C C . GLY A 1 1094 ? 27.946 -10.125 -43.763 1.00 46.00 1094 GLY A C 1
ATOM 8506 O O . GLY A 1 1094 ? 28.457 -11.016 -43.082 1.00 46.00 1094 GLY A O 1
ATOM 8507 N N . LEU A 1 1095 ? 27.642 -10.312 -45.051 1.00 45.62 1095 LEU A N 1
ATOM 8508 C CA . LEU A 1 1095 ? 27.854 -11.582 -45.758 1.00 45.62 1095 LEU A CA 1
ATOM 8509 C C . LEU A 1 1095 ? 29.336 -11.964 -45.858 1.00 45.62 1095 LEU A C 1
ATOM 8511 O O . LEU A 1 1095 ? 29.679 -13.126 -45.634 1.00 45.62 1095 LEU A O 1
ATOM 8515 N N . SER A 1 1096 ? 30.223 -10.998 -46.117 1.00 44.78 1096 SER A N 1
ATOM 8516 C CA . SER A 1 1096 ? 31.676 -11.226 -46.111 1.00 44.78 1096 SER A CA 1
ATOM 8517 C C . SER A 1 1096 ? 32.166 -11.709 -44.741 1.00 44.78 1096 SER A C 1
ATOM 8519 O O . SER A 1 1096 ? 32.968 -12.637 -44.654 1.00 44.78 1096 SER A O 1
ATOM 8521 N N . THR A 1 1097 ? 31.631 -11.135 -43.661 1.00 41.62 1097 THR A N 1
ATOM 8522 C CA . THR A 1 1097 ? 31.973 -11.505 -42.277 1.00 41.62 1097 THR A CA 1
ATOM 8523 C C . THR A 1 1097 ? 31.512 -12.931 -41.936 1.00 41.62 1097 THR A C 1
ATOM 8525 O O . THR A 1 1097 ? 32.207 -13.673 -41.239 1.00 41.62 1097 THR A O 1
ATOM 8528 N N . ILE A 1 1098 ? 30.359 -13.356 -42.460 1.00 41.41 1098 ILE A N 1
ATOM 8529 C CA . ILE A 1 1098 ? 29.813 -14.709 -42.262 1.00 41.41 1098 ILE A CA 1
ATOM 8530 C C . ILE A 1 1098 ? 30.586 -15.749 -43.089 1.00 41.41 1098 ILE A C 1
ATOM 8532 O O . ILE A 1 1098 ? 30.919 -16.816 -42.570 1.00 41.41 1098 ILE A O 1
ATOM 8536 N N . ALA A 1 1099 ? 30.946 -15.432 -44.337 1.00 40.50 1099 ALA A N 1
ATOM 8537 C CA . ALA A 1 1099 ? 31.783 -16.291 -45.178 1.00 40.50 1099 ALA A CA 1
ATOM 8538 C C . ALA A 1 1099 ? 33.172 -16.528 -44.555 1.00 40.50 1099 ALA A C 1
ATOM 8540 O O . ALA A 1 1099 ? 33.695 -17.643 -44.586 1.00 40.50 1099 ALA A O 1
ATOM 8541 N N . GLN A 1 1100 ? 33.733 -15.503 -43.907 1.00 40.53 1100 GLN A N 1
ATOM 8542 C CA . GLN A 1 1100 ? 34.999 -15.594 -43.181 1.00 40.53 1100 GLN A CA 1
ATOM 8543 C C . GLN A 1 1100 ? 34.890 -16.522 -41.956 1.00 40.53 1100 GLN A C 1
ATOM 8545 O O . GLN A 1 1100 ? 35.774 -17.351 -41.732 1.00 40.53 1100 GLN A O 1
ATOM 8550 N N . ARG A 1 1101 ? 33.766 -16.470 -41.224 1.00 38.12 1101 ARG A N 1
ATOM 8551 C CA . ARG A 1 1101 ? 33.488 -17.325 -40.052 1.00 38.12 1101 ARG A CA 1
ATOM 8552 C C . ARG A 1 1101 ? 33.288 -18.806 -40.391 1.00 38.12 1101 ARG A C 1
ATOM 8554 O O . ARG A 1 1101 ? 33.679 -19.660 -39.601 1.00 38.12 1101 ARG A O 1
ATOM 8561 N N . LEU A 1 1102 ? 32.739 -19.128 -41.562 1.00 37.75 1102 LEU A N 1
ATOM 8562 C CA . LEU A 1 1102 ? 32.518 -20.520 -41.989 1.00 37.75 1102 LEU A CA 1
ATOM 8563 C C . LEU A 1 1102 ? 33.809 -21.247 -42.416 1.00 37.75 1102 LEU A C 1
ATOM 8565 O O . LEU A 1 1102 ? 33.855 -22.474 -42.402 1.00 37.75 1102 LEU A O 1
ATOM 8569 N N . SER A 1 1103 ? 34.879 -20.514 -42.737 1.00 39.91 1103 SER A N 1
ATOM 8570 C CA . SER A 1 1103 ? 36.169 -21.076 -43.179 1.00 39.91 1103 SER A CA 1
ATOM 8571 C C . SER A 1 1103 ? 37.093 -21.585 -42.050 1.00 39.91 1103 SER A C 1
ATOM 8573 O O . SER A 1 1103 ? 38.189 -22.082 -42.323 1.00 39.91 1103 SER A O 1
ATOM 8575 N N . LEU A 1 1104 ? 36.670 -21.467 -40.782 1.00 42.62 1104 LEU A N 1
ATOM 8576 C CA . LEU A 1 1104 ? 37.506 -21.646 -39.582 1.00 42.62 1104 LEU A CA 1
ATOM 8577 C C . LEU A 1 1104 ? 37.350 -23.001 -38.852 1.00 42.62 1104 LEU A C 1
ATOM 8579 O O . LEU A 1 1104 ? 37.959 -23.188 -37.803 1.00 42.62 1104 LEU A O 1
ATOM 8583 N N . ILE A 1 1105 ? 36.569 -23.961 -39.368 1.00 38.72 1105 ILE A N 1
ATOM 8584 C CA . ILE A 1 1105 ? 36.094 -25.111 -38.560 1.00 38.72 1105 ILE A CA 1
ATOM 8585 C C . ILE A 1 1105 ? 36.933 -26.414 -38.692 1.00 38.72 1105 ILE A C 1
ATOM 8587 O O . ILE A 1 1105 ? 36.668 -27.375 -37.977 1.00 38.72 1105 ILE A O 1
ATOM 8591 N N . ALA A 1 1106 ? 38.013 -26.477 -39.486 1.00 40.56 1106 ALA A N 1
ATOM 8592 C CA . ALA A 1 1106 ? 38.944 -27.625 -39.423 1.00 40.56 1106 ALA A CA 1
ATOM 8593 C C . ALA A 1 1106 ? 40.379 -27.294 -39.896 1.00 40.56 1106 ALA A C 1
ATOM 8595 O O . ALA A 1 1106 ? 40.541 -26.809 -41.018 1.00 40.56 1106 ALA A O 1
ATOM 8596 N N . PRO A 1 1107 ? 41.438 -27.570 -39.106 1.00 41.41 1107 PRO A N 1
ATOM 8597 C CA . PRO A 1 1107 ? 42.809 -27.534 -39.601 1.00 41.41 1107 PRO A CA 1
ATOM 8598 C C . PRO A 1 1107 ? 43.217 -28.908 -40.162 1.00 41.41 1107 PRO A C 1
ATOM 8600 O O . PRO A 1 1107 ? 43.319 -29.887 -39.423 1.00 41.41 1107 PRO A O 1
ATOM 8603 N N . GLU A 1 1108 ? 43.467 -28.977 -41.471 1.00 45.62 1108 GLU A N 1
ATOM 8604 C CA . GLU A 1 1108 ? 44.176 -30.099 -42.099 1.00 45.62 1108 GLU A CA 1
ATOM 8605 C C . GLU A 1 1108 ? 45.676 -30.078 -41.750 1.00 45.62 1108 GLU A C 1
ATOM 8607 O O . GLU A 1 1108 ? 46.255 -29.042 -41.419 1.00 45.62 1108 GLU A O 1
ATOM 8612 N N . SER A 1 1109 ? 46.297 -31.258 -41.801 1.00 46.12 1109 SER A N 1
ATOM 8613 C CA . SER A 1 1109 ? 47.625 -31.589 -41.277 1.00 46.12 1109 SER A CA 1
ATOM 8614 C C . SER A 1 1109 ? 48.803 -31.151 -42.157 1.00 46.12 1109 SER A C 1
ATOM 8616 O O . SER A 1 1109 ? 49.737 -31.929 -42.352 1.00 46.12 1109 SER A O 1
ATOM 8618 N N . ASP A 1 1110 ? 48.790 -29.931 -42.682 1.00 48.03 1110 ASP A N 1
ATOM 8619 C CA . ASP A 1 1110 ? 49.958 -29.385 -43.374 1.00 48.03 1110 ASP A CA 1
ATOM 8620 C C . ASP A 1 1110 ? 50.827 -28.623 -42.370 1.00 48.03 1110 ASP A C 1
ATOM 8622 O O . ASP A 1 1110 ? 50.359 -27.736 -41.662 1.00 48.03 1110 ASP A O 1
ATOM 8626 N N . GLY A 1 1111 ? 52.108 -28.992 -42.270 1.00 56.28 1111 GLY A N 1
ATOM 8627 C CA . GLY A 1 1111 ? 53.077 -28.494 -41.278 1.00 56.28 1111 GLY A CA 1
ATOM 8628 C C . GLY A 1 1111 ? 53.445 -27.003 -41.368 1.00 56.28 1111 GLY A C 1
ATOM 8629 O O . GLY A 1 1111 ? 54.516 -26.619 -40.903 1.00 56.28 1111 GLY A O 1
ATOM 8630 N N . GLY A 1 1112 ? 52.601 -26.171 -41.979 1.00 64.06 1112 GLY A N 1
ATOM 8631 C CA . GLY A 1 1112 ? 52.746 -24.722 -42.049 1.00 64.06 1112 GLY A CA 1
ATOM 8632 C C . GLY A 1 1112 ? 52.043 -24.013 -40.891 1.00 64.06 1112 GLY A C 1
ATOM 8633 O O . GLY A 1 1112 ? 50.966 -24.412 -40.454 1.00 64.06 1112 GLY A O 1
ATOM 8634 N N . THR A 1 1113 ? 52.648 -22.933 -40.399 1.00 75.25 1113 THR A N 1
ATOM 8635 C CA . THR A 1 1113 ? 52.020 -22.045 -39.415 1.00 75.25 1113 THR A CA 1
ATOM 8636 C C . THR A 1 1113 ? 50.865 -21.291 -40.070 1.00 75.25 1113 THR A C 1
ATOM 8638 O O . THR A 1 1113 ? 51.081 -20.543 -41.024 1.00 75.25 1113 THR A O 1
ATOM 8641 N N . ARG A 1 1114 ? 49.642 -21.457 -39.558 1.00 81.19 1114 ARG A N 1
ATOM 8642 C CA . ARG A 1 1114 ? 48.449 -20.736 -40.031 1.00 81.19 1114 ARG A CA 1
ATOM 8643 C C . ARG A 1 1114 ? 47.910 -19.845 -38.923 1.00 81.19 1114 ARG A C 1
ATOM 8645 O O . ARG A 1 1114 ? 47.612 -20.326 -37.837 1.00 81.19 1114 ARG A O 1
ATOM 8652 N N . LEU A 1 1115 ? 47.742 -18.560 -39.204 1.00 83.38 1115 LEU A N 1
ATOM 8653 C CA . LEU A 1 1115 ? 47.100 -17.627 -38.283 1.00 83.38 1115 LEU A CA 1
ATOM 8654 C C . LEU A 1 1115 ? 45.596 -17.914 -38.212 1.00 83.38 1115 LEU A C 1
ATOM 8656 O O . LEU A 1 1115 ? 44.929 -17.981 -39.245 1.00 83.38 1115 LEU A O 1
ATOM 8660 N N . LEU A 1 1116 ? 45.092 -18.152 -37.003 1.00 83.62 1116 LEU A N 1
ATOM 8661 C CA . LEU A 1 1116 ? 43.689 -18.471 -36.733 1.00 83.62 1116 LEU A CA 1
ATOM 8662 C C . LEU A 1 1116 ? 42.922 -17.237 -36.260 1.00 83.62 1116 LEU A C 1
ATOM 8664 O O . LEU A 1 1116 ? 41.787 -17.031 -36.679 1.00 83.62 1116 LEU A O 1
ATOM 8668 N N . GLN A 1 1117 ? 43.548 -16.422 -35.410 1.00 86.25 1117 GLN A N 1
ATOM 8669 C CA . GLN A 1 1117 ? 42.977 -15.183 -34.894 1.00 86.25 1117 GLN A CA 1
ATOM 8670 C C . GLN A 1 1117 ? 44.100 -14.221 -34.500 1.00 86.25 1117 GLN A C 1
ATOM 8672 O O . GLN A 1 1117 ? 45.034 -14.616 -33.806 1.00 86.25 1117 GLN A O 1
ATOM 8677 N N . GLU A 1 1118 ? 44.013 -12.969 -34.939 1.00 87.19 1118 GLU A N 1
ATOM 8678 C CA . GLU A 1 1118 ? 44.912 -11.901 -34.491 1.00 87.19 1118 GLU A CA 1
ATOM 8679 C C . GLU A 1 1118 ? 44.342 -11.196 -33.259 1.00 87.19 1118 GLU A C 1
ATOM 8681 O O . GLU A 1 1118 ? 43.124 -11.059 -33.132 1.00 87.19 1118 GLU A O 1
ATOM 8686 N N . ASP A 1 1119 ? 45.239 -10.750 -32.377 1.00 85.12 1119 ASP A N 1
ATOM 8687 C CA . ASP A 1 1119 ? 44.943 -9.865 -31.242 1.00 85.12 1119 ASP A CA 1
ATOM 8688 C C . ASP A 1 1119 ? 43.796 -10.328 -30.319 1.00 85.12 1119 ASP A C 1
ATOM 8690 O O . ASP A 1 1119 ? 42.927 -9.562 -29.897 1.00 85.12 1119 ASP A O 1
ATOM 8694 N N . TYR A 1 1120 ? 43.797 -11.611 -29.951 1.00 83.75 1120 TYR A N 1
ATOM 8695 C CA . TYR A 1 1120 ? 42.977 -12.093 -28.844 1.00 83.75 1120 TYR A CA 1
ATOM 8696 C C . TYR A 1 1120 ? 43.626 -11.674 -27.520 1.00 83.75 1120 TYR A C 1
ATOM 8698 O O . TYR A 1 1120 ? 44.518 -12.347 -27.002 1.00 83.75 1120 TYR A O 1
ATOM 8706 N N . HIS A 1 1121 ? 43.207 -10.516 -27.005 1.00 86.12 1121 HIS A N 1
ATOM 8707 C CA . HIS A 1 1121 ? 43.732 -9.903 -25.782 1.00 86.12 1121 HIS A CA 1
ATOM 8708 C C . HIS A 1 1121 ? 45.266 -9.730 -25.778 1.00 86.12 1121 HIS A C 1
ATOM 8710 O O . HIS A 1 1121 ? 45.929 -9.993 -24.772 1.00 86.12 1121 HIS A O 1
ATOM 8716 N N . GLY A 1 1122 ? 45.841 -9.281 -26.901 1.00 87.00 1122 GLY A N 1
ATOM 8717 C CA . GLY A 1 1122 ? 47.286 -9.116 -27.059 1.00 87.00 1122 GLY A CA 1
ATOM 8718 C C . GLY A 1 1122 ? 48.042 -10.396 -27.427 1.00 87.00 1122 GLY A C 1
ATOM 8719 O O . GLY A 1 1122 ? 49.271 -10.395 -27.373 1.00 87.00 1122 GLY A O 1
ATOM 8720 N N . TYR A 1 1123 ? 47.344 -11.475 -27.802 1.00 94.00 1123 TYR A N 1
ATOM 8721 C CA . TYR A 1 1123 ? 47.931 -12.722 -28.305 1.00 94.00 1123 TYR A CA 1
ATOM 8722 C C . TYR A 1 1123 ? 47.436 -13.039 -29.720 1.00 94.00 1123 TYR A C 1
ATOM 8724 O O . TYR A 1 1123 ? 46.249 -12.947 -30.017 1.00 94.00 1123 TYR A O 1
ATOM 8732 N N . ASN A 1 1124 ? 48.334 -13.507 -30.583 1.00 90.94 1124 ASN A N 1
ATOM 8733 C CA . ASN A 1 1124 ? 47.983 -14.112 -31.863 1.00 90.94 1124 ASN A CA 1
ATOM 8734 C C . ASN A 1 1124 ? 47.762 -15.616 -31.678 1.00 90.94 1124 ASN A C 1
ATOM 8736 O O . ASN A 1 1124 ? 48.653 -16.321 -31.202 1.00 90.94 1124 ASN A O 1
ATOM 8740 N N . LEU A 1 1125 ? 46.597 -16.125 -32.078 1.00 91.25 1125 LEU A N 1
ATOM 8741 C CA . LEU A 1 1125 ? 46.300 -17.555 -32.089 1.00 91.25 1125 LEU A CA 1
ATOM 8742 C C . LEU A 1 1125 ? 46.717 -18.153 -33.430 1.00 91.25 1125 LEU A C 1
ATOM 8744 O O . LEU A 1 1125 ? 46.215 -17.754 -34.481 1.00 91.25 1125 LEU A O 1
ATOM 8748 N N . ILE A 1 1126 ? 47.606 -19.139 -33.408 1.00 90.19 1126 ILE A N 1
ATOM 8749 C CA . ILE A 1 1126 ? 48.132 -19.802 -34.604 1.00 90.19 1126 ILE A CA 1
ATOM 8750 C C . ILE A 1 1126 ? 47.951 -21.321 -34.511 1.00 90.19 1126 ILE A C 1
ATOM 8752 O O . ILE A 1 1126 ? 48.118 -21.917 -33.451 1.00 90.19 1126 ILE A O 1
ATOM 8756 N N . ALA A 1 1127 ? 47.628 -21.969 -35.627 1.00 84.94 1127 ALA A N 1
ATOM 8757 C CA . ALA A 1 1127 ? 47.734 -23.413 -35.785 1.00 84.94 1127 ALA A CA 1
ATOM 8758 C C . ALA A 1 1127 ? 49.156 -23.760 -36.228 1.00 84.94 1127 ALA A C 1
ATOM 8760 O O . ALA A 1 1127 ? 49.630 -23.257 -37.248 1.00 84.94 1127 ALA A O 1
ATOM 8761 N N . TYR A 1 1128 ? 49.817 -24.651 -35.496 1.00 84.44 1128 TYR A N 1
ATOM 8762 C CA . TYR A 1 1128 ? 51.097 -25.224 -35.900 1.00 84.44 1128 TYR A CA 1
ATOM 8763 C C . TYR A 1 1128 ? 51.206 -26.670 -35.403 1.00 84.44 1128 TYR A C 1
ATOM 8765 O O . TYR A 1 1128 ? 50.928 -26.953 -34.234 1.00 84.44 1128 TYR A O 1
ATOM 8773 N N . ALA A 1 1129 ? 51.585 -27.587 -36.301 1.00 80.12 1129 ALA A N 1
ATOM 8774 C CA . ALA A 1 1129 ? 51.741 -29.023 -36.034 1.00 80.12 1129 ALA A CA 1
ATOM 8775 C C . ALA A 1 1129 ? 50.511 -29.692 -35.371 1.00 80.12 1129 ALA A C 1
ATOM 8777 O O . ALA A 1 1129 ? 50.641 -30.503 -34.454 1.00 80.12 1129 ALA A O 1
ATOM 8778 N N . GLY A 1 1130 ? 49.301 -29.336 -35.821 1.00 79.31 1130 GLY A N 1
ATOM 8779 C CA . GLY A 1 1130 ? 48.048 -29.918 -35.318 1.00 79.31 1130 GLY A CA 1
ATOM 8780 C C . GLY A 1 1130 ? 47.618 -29.430 -33.929 1.00 79.31 1130 GLY A C 1
ATOM 8781 O O . GLY A 1 1130 ? 46.764 -30.054 -33.305 1.00 79.31 1130 GLY A O 1
ATOM 8782 N N . ARG A 1 1131 ? 48.206 -28.337 -33.426 1.00 82.12 1131 ARG A N 1
ATOM 8783 C CA . ARG A 1 1131 ? 47.835 -27.695 -32.155 1.00 82.12 1131 ARG A CA 1
ATOM 8784 C C . ARG A 1 1131 ? 47.625 -26.199 -32.335 1.00 82.12 1131 ARG A C 1
ATOM 8786 O O . ARG A 1 1131 ? 48.153 -25.611 -33.279 1.00 82.12 1131 ARG A O 1
ATOM 8793 N N . VAL A 1 1132 ? 46.873 -25.600 -31.415 1.00 89.88 1132 VAL A N 1
ATOM 8794 C CA . VAL A 1 1132 ? 46.665 -24.152 -31.356 1.00 89.88 1132 VAL A CA 1
ATOM 8795 C C . VAL A 1 1132 ? 47.611 -23.551 -30.325 1.00 89.88 1132 VAL A C 1
ATOM 8797 O O . VAL A 1 1132 ? 47.719 -24.044 -29.202 1.00 89.88 1132 VAL A O 1
ATOM 8800 N N . TRP A 1 1133 ? 48.291 -22.482 -30.713 1.00 92.81 1133 TRP A N 1
ATOM 8801 C CA . TRP A 1 1133 ? 49.224 -21.746 -29.877 1.00 92.81 1133 TRP A CA 1
ATOM 8802 C C . TRP A 1 1133 ? 48.776 -20.295 -29.768 1.00 92.81 1133 TRP A C 1
ATOM 8804 O O . TRP A 1 1133 ? 48.470 -19.688 -30.789 1.00 92.81 1133 TRP A O 1
ATOM 8814 N N . ALA A 1 1134 ? 48.755 -19.738 -28.560 1.00 94.12 1134 ALA A N 1
ATOM 8815 C CA . ALA A 1 1134 ? 48.594 -18.305 -28.344 1.00 94.12 1134 ALA A CA 1
ATOM 8816 C C . ALA A 1 1134 ? 49.975 -17.685 -28.122 1.00 94.12 1134 ALA A C 1
ATOM 8818 O O . ALA A 1 1134 ? 50.664 -18.060 -27.175 1.00 94.12 1134 ALA A O 1
ATOM 8819 N N . VAL A 1 1135 ? 50.382 -16.766 -28.994 1.00 92.12 1135 VAL A N 1
ATOM 8820 C CA . VAL A 1 1135 ? 51.690 -16.097 -28.962 1.00 92.12 1135 VAL A CA 1
ATOM 8821 C C . VAL A 1 1135 ? 51.482 -14.630 -28.608 1.00 92.12 1135 VAL A C 1
ATOM 8823 O O . VAL A 1 1135 ? 50.780 -13.931 -29.335 1.00 92.12 1135 VAL A O 1
ATOM 8826 N N . GLU A 1 1136 ? 52.068 -14.155 -27.513 1.00 92.19 1136 GLU A N 1
ATOM 8827 C CA . GLU A 1 1136 ? 51.937 -12.758 -27.082 1.00 92.19 1136 GLU A CA 1
ATOM 8828 C C . GLU A 1 1136 ? 52.522 -11.824 -28.156 1.00 92.19 1136 GLU A C 1
ATOM 8830 O O . GLU A 1 1136 ? 53.643 -12.003 -28.619 1.00 92.19 1136 GLU A O 1
ATOM 8835 N N . MET A 1 1137 ? 51.769 -10.816 -28.593 1.00 86.06 1137 MET A N 1
ATOM 8836 C CA . MET A 1 1137 ? 52.133 -9.978 -29.748 1.00 86.06 1137 MET A CA 1
ATOM 8837 C C . MET A 1 1137 ? 53.373 -9.103 -29.516 1.00 86.06 1137 MET A C 1
ATOM 8839 O O . MET A 1 1137 ? 53.910 -8.522 -30.458 1.00 86.06 1137 MET A O 1
ATOM 8843 N N . THR A 1 1138 ? 53.803 -8.963 -28.262 1.00 82.88 1138 THR A N 1
ATOM 8844 C CA . THR A 1 1138 ? 54.932 -8.119 -27.857 1.00 82.88 1138 THR A CA 1
ATOM 8845 C C . THR A 1 1138 ? 56.275 -8.844 -27.913 1.00 82.88 1138 THR A C 1
ATOM 8847 O O . THR A 1 1138 ? 57.314 -8.181 -27.970 1.00 82.88 1138 THR A O 1
ATOM 8850 N N . VAL A 1 1139 ? 56.282 -10.181 -27.934 1.00 71.88 1139 VAL A N 1
ATOM 8851 C CA . VAL A 1 1139 ? 57.486 -10.970 -28.213 1.00 71.88 1139 VAL A CA 1
ATOM 8852 C C . VAL A 1 1139 ? 57.642 -11.124 -29.727 1.00 71.88 1139 VAL A C 1
ATOM 8854 O O . VAL A 1 1139 ? 56.665 -11.248 -30.457 1.00 71.88 1139 VAL A O 1
ATOM 8857 N N . GLY A 1 1140 ? 58.881 -11.016 -30.218 1.00 69.38 1140 GLY A N 1
ATOM 8858 C CA . GLY A 1 1140 ? 59.200 -10.993 -31.653 1.00 69.38 1140 GLY A CA 1
ATOM 8859 C C . GLY A 1 1140 ? 58.846 -12.286 -32.409 1.00 69.38 1140 GLY A C 1
ATOM 8860 O O . GLY A 1 1140 ? 58.068 -13.115 -31.958 1.00 69.38 1140 GLY A O 1
ATOM 8861 N N . SER A 1 1141 ? 59.426 -12.500 -33.592 1.00 72.56 1141 SER A N 1
ATOM 8862 C CA . SER A 1 1141 ? 59.155 -13.719 -34.372 1.00 72.56 1141 SER A CA 1
ATOM 8863 C C . SER A 1 1141 ? 59.602 -14.985 -33.625 1.00 72.56 1141 SER A C 1
ATOM 8865 O O . SER A 1 1141 ? 60.788 -15.128 -33.324 1.00 72.56 1141 SER A O 1
ATOM 8867 N N . LEU A 1 1142 ? 58.672 -15.908 -33.375 1.00 77.25 1142 LEU A N 1
ATOM 8868 C CA . LEU A 1 1142 ? 58.941 -17.205 -32.753 1.00 77.25 1142 LEU A CA 1
ATOM 8869 C C . LEU A 1 1142 ? 59.434 -18.224 -33.788 1.00 77.25 1142 LEU A C 1
ATOM 8871 O O . LEU A 1 1142 ? 58.751 -18.483 -34.780 1.00 77.25 1142 LEU A O 1
ATOM 8875 N N . ASP A 1 1143 ? 60.586 -18.840 -33.525 1.00 81.56 1143 ASP A N 1
ATOM 8876 C CA . ASP A 1 1143 ? 61.062 -20.008 -34.267 1.00 81.56 1143 ASP A CA 1
ATOM 8877 C C . ASP A 1 1143 ? 60.714 -21.294 -33.504 1.00 81.56 1143 ASP A C 1
ATOM 8879 O O . ASP A 1 1143 ? 61.379 -21.662 -32.534 1.00 81.56 1143 ASP A O 1
ATOM 8883 N N . PHE A 1 1144 ? 59.672 -21.993 -33.960 1.00 78.69 1144 PHE A N 1
ATOM 8884 C CA . PHE A 1 1144 ? 59.215 -23.255 -33.369 1.00 78.69 1144 PHE A CA 1
ATOM 8885 C C . PHE A 1 1144 ? 60.239 -24.400 -33.465 1.00 78.69 1144 PHE A C 1
ATOM 8887 O O . PHE A 1 1144 ? 60.051 -25.426 -32.812 1.00 78.69 1144 PHE A O 1
ATOM 8894 N N . ALA A 1 1145 ? 61.311 -24.255 -34.253 1.00 75.44 1145 ALA A N 1
ATOM 8895 C CA . ALA A 1 1145 ? 62.382 -25.247 -34.331 1.00 75.44 1145 ALA A CA 1
ATOM 8896 C C . ALA A 1 1145 ? 63.395 -25.143 -33.173 1.00 75.44 1145 ALA A C 1
ATOM 8898 O O . ALA A 1 1145 ? 64.178 -26.073 -32.967 1.00 75.44 1145 ALA A O 1
ATOM 8899 N N . ASN A 1 1146 ? 63.391 -24.042 -32.413 1.00 82.25 1146 ASN A N 1
ATOM 8900 C CA . ASN A 1 1146 ? 64.314 -23.816 -31.305 1.00 82.25 1146 ASN A CA 1
ATOM 8901 C C . ASN A 1 1146 ? 63.653 -24.145 -29.954 1.00 82.25 1146 ASN A C 1
ATOM 8903 O O . ASN A 1 1146 ? 62.922 -23.330 -29.391 1.00 82.25 1146 ASN A O 1
ATOM 8907 N N . ALA A 1 1147 ? 63.916 -25.351 -29.441 1.00 79.50 1147 ALA A N 1
ATOM 8908 C CA . ALA A 1 1147 ? 63.277 -25.880 -28.234 1.00 79.50 1147 ALA A CA 1
ATOM 8909 C C . ALA A 1 1147 ? 63.505 -25.011 -26.982 1.00 79.50 1147 ALA A C 1
ATOM 8911 O O . ALA A 1 1147 ? 62.570 -24.831 -26.206 1.00 79.50 1147 ALA A O 1
ATOM 8912 N N . ASP A 1 1148 ? 64.693 -24.418 -26.832 1.00 77.94 1148 ASP A N 1
ATOM 8913 C CA . ASP A 1 1148 ? 65.035 -23.594 -25.664 1.00 77.94 1148 ASP A CA 1
ATOM 8914 C C . ASP A 1 1148 ? 64.200 -22.299 -25.631 1.00 77.94 1148 ASP A C 1
ATOM 8916 O O . ASP A 1 1148 ? 63.715 -21.879 -24.584 1.00 77.94 1148 ASP A O 1
ATOM 8920 N N . VAL A 1 1149 ? 63.951 -21.693 -26.800 1.00 80.75 1149 VAL A N 1
ATOM 8921 C CA . VAL A 1 1149 ? 63.119 -20.480 -26.925 1.00 80.75 1149 VAL A CA 1
ATOM 8922 C C . VAL A 1 1149 ? 61.648 -20.789 -26.641 1.00 80.75 1149 VAL A C 1
ATOM 8924 O O . VAL A 1 1149 ? 60.953 -19.990 -26.013 1.00 80.75 1149 VAL A O 1
ATOM 8927 N N . VAL A 1 1150 ? 61.170 -21.956 -27.081 1.00 82.00 1150 VAL A N 1
ATOM 8928 C CA . VAL A 1 1150 ? 59.797 -22.409 -26.825 1.00 82.00 1150 VAL A CA 1
ATOM 8929 C C . VAL A 1 1150 ? 59.582 -22.687 -25.332 1.00 82.00 1150 VAL A C 1
ATOM 8931 O O . VAL A 1 1150 ? 58.553 -22.278 -24.795 1.00 82.00 1150 VAL A O 1
ATOM 8934 N N . GLU A 1 1151 ? 60.536 -23.329 -24.647 1.00 83.69 1151 GLU A N 1
ATOM 8935 C CA . GLU A 1 1151 ? 60.456 -23.556 -23.196 1.00 83.69 1151 GLU A CA 1
ATOM 8936 C C . GLU A 1 1151 ? 60.482 -22.246 -22.398 1.00 83.69 1151 GLU A C 1
ATOM 8938 O O . GLU A 1 1151 ? 59.632 -22.061 -21.523 1.00 83.69 1151 GLU A O 1
ATOM 8943 N N . ASP A 1 1152 ? 61.369 -21.307 -22.735 1.00 82.38 1152 ASP A N 1
ATOM 8944 C CA . ASP A 1 1152 ? 61.443 -20.005 -22.059 1.00 82.38 1152 ASP A CA 1
ATOM 8945 C C . ASP A 1 1152 ? 60.133 -19.208 -22.190 1.00 82.38 1152 ASP A C 1
ATOM 8947 O O . ASP A 1 1152 ? 59.675 -18.577 -21.231 1.00 82.38 1152 ASP A O 1
ATOM 8951 N N . TRP A 1 1153 ? 59.492 -19.250 -23.364 1.00 89.06 1153 TRP A N 1
ATOM 8952 C CA . TRP A 1 1153 ? 58.245 -18.518 -23.609 1.00 89.06 1153 TRP A CA 1
ATOM 8953 C C . TRP A 1 1153 ? 57.023 -19.203 -22.992 1.00 89.06 1153 TRP A C 1
ATOM 8955 O O . TRP A 1 1153 ? 56.084 -18.526 -22.569 1.00 89.06 1153 TRP A O 1
ATOM 8965 N N . LEU A 1 1154 ? 57.034 -20.534 -22.881 1.00 84.88 1154 LEU A N 1
ATOM 8966 C CA . LEU A 1 1154 ? 56.037 -21.262 -22.094 1.00 84.88 1154 LEU A CA 1
ATOM 8967 C C . LEU A 1 1154 ? 56.178 -20.938 -20.599 1.00 84.88 1154 LEU A C 1
ATOM 8969 O O . LEU A 1 1154 ? 55.174 -20.749 -19.912 1.00 84.88 1154 LEU A O 1
ATOM 8973 N N . ALA A 1 1155 ? 57.411 -20.834 -20.093 1.00 79.75 1155 ALA A N 1
ATOM 8974 C CA . ALA A 1 1155 ? 57.685 -20.583 -18.680 1.00 79.75 1155 ALA A CA 1
ATOM 8975 C C . ALA A 1 1155 ? 57.279 -19.171 -18.222 1.00 79.75 1155 ALA A C 1
ATOM 8977 O O . ALA A 1 1155 ? 56.809 -19.001 -17.095 1.00 79.75 1155 ALA A O 1
ATOM 8978 N N . ASN A 1 1156 ? 57.429 -18.159 -19.081 1.00 81.12 1156 ASN A N 1
ATOM 8979 C CA . ASN A 1 1156 ? 57.070 -16.770 -18.765 1.00 81.12 1156 ASN A CA 1
ATOM 8980 C C . ASN A 1 1156 ? 55.636 -16.376 -19.198 1.00 81.12 1156 ASN A C 1
ATOM 8982 O O . ASN A 1 1156 ? 55.186 -15.257 -18.927 1.00 81.12 1156 ASN A O 1
ATOM 8986 N N . GLY A 1 1157 ? 54.910 -17.304 -19.832 1.00 85.94 1157 GLY A N 1
ATOM 8987 C CA . GLY A 1 1157 ? 53.530 -17.125 -20.280 1.00 85.94 1157 GLY A CA 1
ATOM 8988 C C . GLY A 1 1157 ? 53.368 -16.352 -21.590 1.00 85.94 1157 GLY A C 1
ATOM 8989 O O . GLY A 1 1157 ? 52.236 -16.055 -21.951 1.00 85.94 1157 GLY A O 1
ATOM 8990 N N . SER A 1 1158 ? 54.454 -16.048 -22.309 1.00 88.38 1158 SER A N 1
ATOM 8991 C CA . SER A 1 1158 ? 54.389 -15.381 -23.624 1.00 88.38 1158 SER A CA 1
ATOM 8992 C C . SER A 1 1158 ? 53.967 -16.338 -24.751 1.00 88.38 1158 SER A C 1
ATOM 8994 O O . SER A 1 1158 ? 53.664 -15.909 -25.864 1.00 88.38 1158 SER A O 1
ATOM 8996 N N . LEU A 1 1159 ? 53.941 -17.645 -24.473 1.00 92.88 1159 LEU A N 1
ATOM 8997 C CA . LEU A 1 1159 ? 53.433 -18.694 -25.351 1.00 92.88 1159 LEU A CA 1
ATOM 8998 C C . LEU A 1 1159 ? 52.509 -19.625 -24.555 1.00 92.88 1159 LEU A C 1
ATOM 9000 O O . LEU A 1 1159 ? 52.881 -20.097 -23.484 1.00 92.88 1159 LEU A O 1
ATOM 9004 N N . LEU A 1 1160 ? 51.319 -19.924 -25.078 1.00 92.69 1160 LEU A N 1
ATOM 9005 C CA . LEU A 1 1160 ? 50.367 -20.871 -24.482 1.00 92.69 1160 LEU A CA 1
ATOM 9006 C C . LEU A 1 1160 ? 49.952 -21.918 -25.514 1.00 92.69 1160 LEU A C 1
ATOM 9008 O O . LEU A 1 1160 ? 49.816 -21.607 -26.694 1.00 92.69 1160 LEU A O 1
ATOM 9012 N N . GLN A 1 1161 ? 49.720 -23.156 -25.078 1.00 91.81 1161 GLN A N 1
ATOM 9013 C CA . GLN A 1 1161 ? 49.358 -24.268 -25.959 1.00 91.81 1161 GLN A CA 1
ATOM 9014 C C . GLN A 1 1161 ? 47.984 -24.841 -25.598 1.00 91.81 1161 GLN A C 1
ATOM 9016 O O . GLN A 1 1161 ? 47.713 -25.122 -24.431 1.00 91.81 1161 GLN A O 1
ATOM 9021 N N . ALA A 1 1162 ? 47.149 -25.097 -26.606 1.00 89.69 1162 ALA A N 1
ATOM 9022 C CA . ALA A 1 1162 ? 45.868 -25.775 -26.451 1.00 89.69 1162 ALA A CA 1
ATOM 9023 C C . ALA A 1 1162 ? 45.540 -26.695 -27.640 1.00 89.69 1162 ALA A C 1
ATOM 9025 O O . ALA A 1 1162 ? 46.128 -26.615 -28.720 1.00 89.69 1162 ALA A O 1
ATOM 9026 N N . ALA A 1 1163 ? 44.579 -27.598 -27.430 1.00 75.31 1163 ALA A N 1
ATOM 9027 C CA . ALA A 1 1163 ? 44.092 -28.504 -28.473 1.00 75.31 1163 ALA A CA 1
ATOM 9028 C C . ALA A 1 1163 ? 43.096 -27.833 -29.438 1.00 75.31 1163 ALA A C 1
ATOM 9030 O O . ALA A 1 1163 ? 42.931 -28.297 -30.561 1.00 75.31 1163 ALA A O 1
ATOM 9031 N N . THR A 1 1164 ? 42.438 -26.752 -29.011 1.00 84.50 1164 THR A N 1
ATOM 9032 C CA . THR A 1 1164 ? 41.406 -26.031 -29.773 1.00 84.50 1164 THR A CA 1
ATOM 9033 C C . THR A 1 1164 ? 41.569 -24.520 -29.604 1.00 84.50 1164 THR A C 1
ATOM 9035 O O . THR A 1 1164 ? 42.240 -24.071 -28.673 1.00 84.50 1164 THR A O 1
ATOM 9038 N N . VAL A 1 1165 ? 40.938 -23.739 -30.490 1.00 76.81 1165 VAL A N 1
ATOM 9039 C CA . VAL A 1 1165 ? 40.898 -22.266 -30.399 1.00 76.81 1165 VAL A CA 1
ATOM 9040 C C . VAL A 1 1165 ? 40.275 -21.829 -29.077 1.00 76.81 1165 VAL A C 1
ATOM 9042 O O . VAL A 1 1165 ? 40.912 -21.096 -28.330 1.00 76.81 1165 VAL A O 1
ATOM 9045 N N . ASP A 1 1166 ? 39.118 -22.389 -28.718 1.00 76.44 1166 ASP A N 1
ATOM 9046 C CA . ASP A 1 1166 ? 38.449 -22.086 -27.446 1.00 76.44 1166 ASP A CA 1
ATOM 9047 C C . ASP A 1 1166 ? 39.327 -22.424 -26.233 1.00 76.44 1166 ASP A C 1
ATOM 9049 O O . ASP A 1 1166 ? 39.375 -21.679 -25.256 1.00 76.44 1166 ASP A O 1
ATOM 9053 N N . GLY A 1 1167 ? 40.081 -23.527 -26.300 1.00 82.06 1167 GLY A N 1
ATOM 9054 C CA . GLY A 1 1167 ? 41.034 -23.892 -25.254 1.00 82.06 1167 GLY A CA 1
ATOM 9055 C C . GLY A 1 1167 ? 42.182 -22.887 -25.119 1.00 82.06 1167 GLY A C 1
ATOM 9056 O O . GLY A 1 1167 ? 42.622 -22.619 -24.001 1.00 82.06 1167 GLY A O 1
ATOM 9057 N N . ALA A 1 1168 ? 42.650 -22.315 -26.233 1.00 82.94 1168 ALA A N 1
ATOM 9058 C CA . ALA A 1 1168 ? 43.680 -21.277 -26.233 1.00 82.94 1168 ALA A CA 1
ATOM 9059 C C . ALA A 1 1168 ? 43.133 -19.953 -25.679 1.00 82.94 1168 ALA A C 1
ATOM 9061 O O . ALA A 1 1168 ? 43.794 -19.336 -24.847 1.00 82.94 1168 ALA A O 1
ATOM 9062 N N . CYS A 1 1169 ? 41.906 -19.573 -26.051 1.00 80.31 1169 CYS A N 1
ATOM 9063 C CA . CYS A 1 1169 ? 41.209 -18.408 -25.503 1.00 80.31 1169 CYS A CA 1
ATOM 9064 C C . CYS A 1 1169 ? 41.067 -18.501 -23.977 1.00 80.31 1169 CYS A C 1
ATOM 9066 O O . CYS A 1 1169 ? 41.511 -17.612 -23.255 1.00 80.31 1169 CYS A O 1
ATOM 9068 N N . VAL A 1 1170 ? 40.573 -19.635 -23.467 1.00 79.00 1170 VAL A N 1
ATOM 9069 C CA . VAL A 1 1170 ? 40.429 -19.872 -22.019 1.00 79.00 1170 VAL A CA 1
ATOM 9070 C C . VAL A 1 1170 ? 41.778 -19.827 -21.290 1.00 79.00 1170 VAL A C 1
ATOM 9072 O O . VAL A 1 1170 ? 41.851 -19.380 -20.142 1.00 79.00 1170 VAL A O 1
ATOM 9075 N N . ALA A 1 1171 ? 42.857 -20.296 -21.922 1.00 81.12 1171 ALA A N 1
ATOM 9076 C CA . ALA A 1 1171 ? 44.196 -20.230 -21.345 1.00 81.12 1171 ALA A CA 1
ATOM 9077 C C . ALA A 1 1171 ? 44.714 -18.782 -21.249 1.00 81.12 1171 ALA A C 1
ATOM 9079 O O . ALA A 1 1171 ? 45.254 -18.409 -20.203 1.00 81.12 1171 ALA A O 1
ATOM 9080 N N . VAL A 1 1172 ? 44.503 -17.968 -22.292 1.00 88.12 1172 VAL A N 1
ATOM 9081 C CA . VAL A 1 1172 ? 44.842 -16.532 -22.305 1.00 88.12 1172 VAL A CA 1
ATOM 9082 C C . VAL A 1 1172 ? 44.055 -15.786 -21.224 1.00 88.12 1172 VAL A C 1
ATOM 9084 O O . VAL A 1 1172 ? 44.650 -15.078 -20.412 1.00 88.12 1172 VAL A O 1
ATOM 9087 N N . ASP A 1 1173 ? 42.747 -16.021 -21.122 1.00 82.00 1173 ASP A N 1
ATOM 9088 C CA . ASP A 1 1173 ? 41.885 -15.337 -20.151 1.00 82.00 1173 ASP A CA 1
ATOM 9089 C C . ASP A 1 1173 ? 42.287 -15.650 -18.701 1.00 82.00 1173 ASP A C 1
ATOM 9091 O O . ASP A 1 1173 ? 42.340 -14.761 -17.847 1.00 82.00 1173 ASP A O 1
ATOM 9095 N N . ARG A 1 1174 ? 42.652 -16.907 -18.410 1.00 77.81 1174 ARG A N 1
ATOM 9096 C CA . ARG A 1 1174 ? 43.166 -17.308 -17.087 1.00 77.81 1174 ARG A CA 1
ATOM 9097 C C . ARG A 1 1174 ? 44.498 -16.639 -16.752 1.00 77.81 1174 ARG A C 1
ATOM 9099 O O . ARG A 1 1174 ? 44.696 -16.228 -15.606 1.00 77.81 1174 ARG A O 1
ATOM 9106 N N . LEU A 1 1175 ? 45.407 -16.529 -17.723 1.00 84.06 1175 LEU A N 1
ATOM 9107 C CA . LEU A 1 1175 ? 46.701 -15.872 -17.534 1.00 84.06 1175 LEU A CA 1
ATOM 9108 C C . LEU A 1 1175 ? 46.526 -14.370 -17.268 1.00 84.06 1175 LEU A C 1
ATOM 9110 O O . LEU A 1 1175 ? 47.130 -13.833 -16.336 1.00 84.06 1175 LEU A O 1
ATOM 9114 N N . LEU A 1 1176 ? 45.667 -13.700 -18.038 1.00 78.62 1176 LEU A N 1
ATOM 9115 C CA . LEU A 1 1176 ? 45.373 -12.276 -17.871 1.00 78.62 1176 LEU A CA 1
ATOM 9116 C C . LEU A 1 1176 ? 44.632 -11.993 -16.565 1.00 78.62 1176 LEU A C 1
ATOM 9118 O O . LEU A 1 1176 ? 44.955 -11.017 -15.893 1.00 78.62 1176 LEU A O 1
ATOM 9122 N N . GLY A 1 1177 ? 43.724 -12.877 -16.147 1.00 69.88 1177 GLY A N 1
ATOM 9123 C CA . GLY A 1 1177 ? 43.096 -12.812 -14.828 1.00 69.88 1177 GLY A CA 1
ATOM 9124 C C . GLY A 1 1177 ? 44.120 -12.870 -13.690 1.00 69.88 1177 GLY A C 1
ATOM 9125 O O . GLY A 1 1177 ? 44.050 -12.074 -12.753 1.00 69.88 1177 GLY A O 1
ATOM 9126 N N . ARG A 1 1178 ? 45.130 -13.746 -13.797 1.00 71.06 1178 ARG A N 1
ATOM 9127 C CA . ARG A 1 1178 ? 46.233 -13.821 -12.825 1.00 71.06 1178 ARG A CA 1
ATOM 9128 C C . ARG A 1 1178 ? 47.093 -12.551 -12.827 1.00 71.06 1178 ARG A C 1
ATOM 9130 O O . ARG A 1 1178 ? 47.329 -11.985 -11.763 1.00 71.06 1178 ARG A O 1
ATOM 9137 N N . ARG A 1 1179 ? 47.500 -12.054 -14.003 1.00 77.44 1179 ARG A N 1
ATOM 9138 C CA . ARG A 1 1179 ? 48.288 -10.810 -14.132 1.00 77.44 1179 ARG A CA 1
ATOM 9139 C C . ARG A 1 1179 ? 47.513 -9.581 -13.634 1.00 77.44 1179 ARG A C 1
ATOM 9141 O O . ARG A 1 1179 ? 48.092 -8.708 -12.994 1.00 77.44 1179 ARG A O 1
ATOM 9148 N N . ALA A 1 1180 ? 46.202 -9.512 -13.873 1.00 59.06 1180 ALA A N 1
ATOM 9149 C CA . ALA A 1 1180 ? 45.338 -8.438 -13.382 1.00 59.06 1180 ALA A CA 1
ATOM 9150 C C . ALA A 1 1180 ? 45.192 -8.467 -11.853 1.00 59.06 1180 ALA A C 1
ATOM 9152 O O . ALA A 1 1180 ? 45.189 -7.412 -11.218 1.00 59.06 1180 ALA A O 1
ATOM 9153 N N . PHE A 1 1181 ? 45.128 -9.660 -11.257 1.00 54.34 1181 PHE A N 1
ATOM 9154 C CA . PHE A 1 1181 ? 45.137 -9.836 -9.806 1.00 54.34 1181 PHE A CA 1
ATOM 9155 C C . PHE A 1 1181 ? 46.462 -9.360 -9.181 1.00 54.34 1181 PHE A C 1
ATOM 9157 O O . PHE A 1 1181 ? 46.454 -8.591 -8.219 1.00 54.34 1181 PHE A O 1
ATOM 9164 N N . GLU A 1 1182 ? 47.600 -9.725 -9.774 1.00 57.16 1182 GLU A N 1
ATOM 9165 C CA . GLU A 1 1182 ? 48.935 -9.285 -9.335 1.00 57.16 1182 GLU A CA 1
ATOM 9166 C C . GLU A 1 1182 ? 49.146 -7.768 -9.523 1.00 57.16 1182 GLU A C 1
ATOM 9168 O O . GLU A 1 1182 ? 49.647 -7.084 -8.627 1.00 57.16 1182 GLU A O 1
ATOM 9173 N N . ALA A 1 1183 ? 48.682 -7.199 -10.640 1.00 54.56 1183 ALA A N 1
ATOM 9174 C CA . ALA A 1 1183 ? 48.685 -5.754 -10.870 1.00 54.56 1183 ALA A CA 1
ATOM 9175 C C . ALA A 1 1183 ? 47.745 -5.009 -9.908 1.00 54.56 1183 ALA A C 1
ATOM 9177 O O . ALA A 1 1183 ? 48.043 -3.889 -9.493 1.00 54.56 1183 ALA A O 1
ATOM 9178 N N . GLY A 1 1184 ? 46.627 -5.629 -9.521 1.00 49.12 1184 GLY A N 1
ATOM 9179 C CA . GLY A 1 1184 ? 45.722 -5.132 -8.488 1.00 49.12 1184 GLY A CA 1
ATOM 9180 C C . GLY A 1 1184 ? 46.398 -5.047 -7.119 1.00 49.12 1184 GLY A C 1
ATOM 9181 O O . GLY A 1 1184 ? 46.265 -4.029 -6.443 1.00 49.12 1184 GLY A O 1
ATOM 9182 N N . LEU A 1 1185 ? 47.191 -6.056 -6.745 1.00 46.16 1185 LEU A N 1
ATOM 9183 C CA . LEU A 1 1185 ? 48.004 -6.040 -5.521 1.00 46.16 1185 LEU A CA 1
ATOM 9184 C C . LEU A 1 1185 ? 49.079 -4.943 -5.554 1.00 46.16 1185 LEU A C 1
ATOM 9186 O O . LEU A 1 1185 ? 49.286 -4.254 -4.557 1.00 46.16 1185 LEU A O 1
ATOM 9190 N N . SER A 1 1186 ? 49.714 -4.723 -6.707 1.00 49.31 1186 SER A N 1
ATOM 9191 C CA . SER A 1 1186 ? 50.688 -3.638 -6.884 1.00 49.31 1186 SER A CA 1
ATOM 9192 C C . SER A 1 1186 ? 50.038 -2.247 -6.803 1.00 49.31 1186 SER A C 1
ATOM 9194 O O . SER A 1 1186 ? 50.531 -1.393 -6.066 1.00 49.31 1186 SER A O 1
ATOM 9196 N N . LYS A 1 1187 ? 48.884 -2.043 -7.463 1.00 47.44 1187 LYS A N 1
ATOM 9197 C CA . LYS A 1 1187 ? 48.083 -0.804 -7.387 1.00 47.44 1187 LYS A CA 1
ATOM 9198 C C . LYS A 1 1187 ? 47.545 -0.535 -5.987 1.00 47.44 1187 LYS A C 1
ATOM 9200 O O . LYS A 1 1187 ? 47.438 0.622 -5.597 1.00 47.44 1187 LYS A O 1
ATOM 9205 N N . LEU A 1 1188 ? 47.215 -1.580 -5.228 1.00 41.78 1188 LEU A N 1
ATOM 9206 C CA . LEU A 1 1188 ? 46.838 -1.451 -3.823 1.00 41.78 1188 LEU A CA 1
ATOM 9207 C C . LEU A 1 1188 ? 48.017 -0.915 -2.998 1.00 41.78 1188 LEU A C 1
ATOM 9209 O O . LEU A 1 1188 ? 47.819 -0.014 -2.192 1.00 41.78 1188 LEU A O 1
ATOM 9213 N N . GLY A 1 1189 ? 49.238 -1.395 -3.259 1.00 45.94 1189 GLY A N 1
ATOM 9214 C CA . GLY A 1 1189 ? 50.463 -0.845 -2.669 1.00 45.94 1189 GLY A CA 1
ATOM 9215 C C . GLY A 1 1189 ? 50.673 0.636 -3.007 1.00 45.94 1189 GLY A C 1
ATOM 9216 O O . GLY A 1 1189 ? 50.893 1.443 -2.109 1.00 45.94 1189 GLY A O 1
ATOM 9217 N N . THR A 1 1190 ? 50.501 1.026 -4.274 1.00 48.88 1190 THR A N 1
ATOM 9218 C CA . THR A 1 1190 ? 50.655 2.432 -4.701 1.00 48.88 1190 THR A CA 1
ATOM 9219 C C . THR A 1 1190 ? 49.558 3.338 -4.138 1.00 48.88 1190 THR A C 1
ATOM 9221 O O . THR A 1 1190 ? 49.837 4.449 -3.703 1.00 48.88 1190 THR A O 1
ATOM 9224 N N . ALA A 1 1191 ? 48.314 2.856 -4.080 1.00 42.19 1191 ALA A N 1
ATOM 9225 C CA . ALA A 1 1191 ? 47.192 3.593 -3.504 1.00 42.19 1191 ALA A CA 1
ATOM 9226 C C . ALA A 1 1191 ? 47.332 3.771 -1.985 1.00 42.19 1191 ALA A C 1
ATOM 9228 O O . ALA A 1 1191 ? 46.862 4.772 -1.447 1.00 42.19 1191 ALA A O 1
ATOM 9229 N N . ILE A 1 1192 ? 47.973 2.821 -1.292 1.00 44.28 1192 ILE A N 1
ATOM 9230 C CA . ILE A 1 1192 ? 48.339 2.947 0.124 1.00 44.28 1192 ILE A CA 1
ATOM 9231 C C . ILE A 1 1192 ? 49.418 4.023 0.293 1.00 44.28 1192 ILE A C 1
ATOM 9233 O O . ILE A 1 1192 ? 49.243 4.903 1.134 1.00 44.28 1192 ILE A O 1
ATOM 9237 N N . ASP A 1 1193 ? 50.461 4.030 -0.541 1.00 45.66 1193 ASP A N 1
ATOM 9238 C CA . ASP A 1 1193 ? 51.517 5.052 -0.499 1.00 45.66 1193 ASP A CA 1
ATOM 9239 C C . ASP A 1 1193 ? 50.994 6.461 -0.833 1.00 45.66 1193 ASP A C 1
ATOM 9241 O O . ASP A 1 1193 ? 51.328 7.435 -0.151 1.00 45.66 1193 ASP A O 1
ATOM 9245 N N . GLU A 1 1194 ? 50.099 6.595 -1.814 1.00 47.44 1194 GLU A N 1
ATOM 9246 C CA . GLU A 1 1194 ? 49.435 7.864 -2.140 1.00 47.44 1194 GLU A CA 1
ATOM 9247 C C . GLU A 1 1194 ? 48.511 8.337 -1.007 1.00 47.44 1194 GLU A C 1
ATOM 9249 O O . GLU A 1 1194 ? 48.475 9.530 -0.691 1.00 47.44 1194 GLU A O 1
ATOM 9254 N N . LYS A 1 1195 ? 47.804 7.416 -0.332 1.00 43.44 1195 LYS A N 1
ATOM 9255 C CA . LYS A 1 1195 ? 46.983 7.750 0.844 1.00 43.44 1195 LYS A CA 1
ATOM 9256 C C . LYS A 1 1195 ? 47.827 8.146 2.044 1.00 43.44 1195 LYS A C 1
ATOM 9258 O O . LYS A 1 1195 ? 47.432 9.072 2.744 1.00 43.44 1195 LYS A O 1
ATOM 9263 N N . LEU A 1 1196 ? 48.966 7.494 2.274 1.00 45.22 1196 LEU A N 1
ATOM 9264 C CA . LEU A 1 1196 ? 49.912 7.850 3.335 1.00 45.22 1196 LEU A CA 1
ATOM 9265 C C . LEU A 1 1196 ? 50.545 9.221 3.070 1.00 45.22 1196 LEU A C 1
ATOM 9267 O O . LEU A 1 1196 ? 50.640 10.037 3.984 1.00 45.22 1196 LEU A O 1
ATOM 9271 N N . THR A 1 1197 ? 50.869 9.521 1.812 1.00 49.97 1197 THR A N 1
ATOM 9272 C CA . THR A 1 1197 ? 51.384 10.834 1.390 1.00 49.97 1197 THR A CA 1
ATOM 9273 C C . THR A 1 1197 ? 50.312 11.928 1.517 1.00 49.97 1197 THR A C 1
ATOM 9275 O O . THR A 1 1197 ? 50.585 13.029 1.996 1.00 49.97 1197 THR A O 1
ATOM 9278 N N . SER A 1 1198 ? 49.056 11.615 1.178 1.00 44.12 1198 SER A N 1
ATOM 9279 C CA . SER A 1 1198 ? 47.898 12.499 1.376 1.00 44.12 1198 SER A CA 1
ATOM 9280 C C . SER A 1 1198 ? 47.583 12.733 2.859 1.00 44.12 1198 SER A C 1
ATOM 9282 O O . SER A 1 1198 ? 47.280 13.859 3.253 1.00 44.12 1198 SER A O 1
ATOM 9284 N N . LEU A 1 1199 ? 47.684 11.698 3.697 1.00 42.44 1199 LEU A N 1
ATOM 9285 C CA . LEU A 1 1199 ? 47.513 11.792 5.148 1.00 42.44 1199 LEU A CA 1
ATOM 9286 C C . LEU A 1 1199 ? 48.617 12.626 5.790 1.00 42.44 1199 LEU A C 1
ATOM 9288 O O . LEU A 1 1199 ? 48.299 13.463 6.628 1.00 42.44 1199 LEU A O 1
ATOM 9292 N N . ALA A 1 1200 ? 49.872 12.463 5.361 1.00 46.75 1200 ALA A N 1
ATOM 9293 C CA . ALA A 1 1200 ? 50.989 13.287 5.813 1.00 46.75 1200 ALA A CA 1
ATOM 9294 C C . ALA A 1 1200 ? 50.766 14.771 5.475 1.00 46.75 1200 ALA A C 1
ATOM 9296 O O . ALA A 1 1200 ? 50.868 15.614 6.361 1.00 46.75 1200 ALA A O 1
ATOM 9297 N N . SER A 1 1201 ? 50.340 15.077 4.243 1.00 45.69 1201 SER A N 1
ATOM 9298 C CA . SER A 1 1201 ? 50.001 16.444 3.815 1.00 45.69 1201 SER A CA 1
ATOM 9299 C C . SER A 1 1201 ? 48.807 17.035 4.583 1.00 45.69 1201 SER A C 1
ATOM 9301 O O . SER A 1 1201 ? 48.833 18.205 4.964 1.00 45.69 1201 SER A O 1
ATOM 9303 N N . ARG A 1 1202 ? 47.771 16.234 4.877 1.00 43.41 1202 ARG A N 1
ATOM 9304 C CA . ARG A 1 1202 ? 46.611 16.673 5.677 1.00 43.41 1202 ARG A CA 1
ATOM 9305 C C . ARG A 1 1202 ? 46.965 16.882 7.148 1.00 43.41 1202 ARG A C 1
ATOM 9307 O O . ARG A 1 1202 ? 46.417 17.797 7.757 1.00 43.41 1202 ARG A O 1
ATOM 9314 N N . LEU A 1 1203 ? 47.882 16.086 7.701 1.00 42.84 1203 LEU A N 1
ATOM 9315 C CA . LEU A 1 1203 ? 48.419 16.282 9.050 1.00 42.84 1203 LEU A CA 1
ATOM 9316 C C . LEU A 1 1203 ? 49.253 17.562 9.136 1.00 42.84 1203 LEU A C 1
ATOM 9318 O O . LEU A 1 1203 ? 49.094 18.312 10.092 1.00 42.84 1203 LEU A O 1
ATOM 9322 N N . GLU A 1 1204 ? 50.072 17.846 8.123 1.00 46.81 1204 GLU A N 1
ATOM 9323 C CA . GLU A 1 1204 ? 50.831 19.098 8.011 1.00 46.81 1204 GLU A CA 1
ATOM 9324 C C . GLU A 1 1204 ? 49.889 20.311 7.958 1.00 46.81 1204 GLU A C 1
ATOM 9326 O O . GLU A 1 1204 ? 50.029 21.238 8.752 1.00 46.81 1204 GLU A O 1
ATOM 9331 N N . SER A 1 1205 ? 48.841 20.255 7.125 1.00 45.81 1205 SER A N 1
ATOM 9332 C CA . SER A 1 1205 ? 47.826 21.317 7.047 1.00 45.81 1205 SER A CA 1
ATOM 9333 C C . SER A 1 1205 ? 46.991 21.456 8.329 1.00 45.81 1205 SER A C 1
ATOM 9335 O O . SER A 1 1205 ? 46.666 22.569 8.726 1.00 45.81 1205 SER A O 1
ATOM 9337 N N . SER A 1 1206 ? 46.650 20.357 9.015 1.00 43.88 1206 SER A N 1
ATOM 9338 C CA . SER A 1 1206 ? 45.937 20.411 10.304 1.00 43.88 1206 SER A CA 1
ATOM 9339 C C . SER A 1 1206 ? 46.810 20.915 11.457 1.00 43.88 1206 SER A C 1
ATOM 9341 O O . SER A 1 1206 ? 46.288 21.552 12.369 1.00 43.88 1206 SER A O 1
ATOM 9343 N N . LEU A 1 1207 ? 48.126 20.687 11.417 1.00 47.03 1207 LEU A N 1
ATOM 9344 C CA . LEU A 1 1207 ? 49.077 21.256 12.375 1.00 47.03 1207 LEU A CA 1
ATOM 9345 C C . LEU A 1 1207 ? 49.299 22.758 12.128 1.00 47.03 1207 LEU A C 1
ATOM 9347 O O . LEU A 1 1207 ? 49.354 23.522 13.091 1.00 47.03 1207 LEU A O 1
ATOM 9351 N N . GLU A 1 1208 ? 49.332 23.204 10.867 1.00 46.09 1208 GLU A N 1
ATOM 9352 C CA . GLU A 1 1208 ? 49.338 24.634 10.517 1.00 46.09 1208 GLU A CA 1
ATOM 9353 C C . GLU A 1 1208 ? 48.030 25.343 10.920 1.00 46.09 1208 GLU A C 1
ATOM 9355 O O . GLU A 1 1208 ? 48.054 26.467 11.428 1.00 46.09 1208 GLU A O 1
ATOM 9360 N N . GLU A 1 1209 ? 46.883 24.678 10.762 1.00 43.94 1209 GLU A N 1
ATOM 9361 C CA . GLU A 1 1209 ? 45.568 25.167 11.200 1.00 43.94 1209 GLU A CA 1
ATOM 9362 C C . GLU A 1 1209 ? 45.473 25.246 12.740 1.00 43.94 1209 GLU A C 1
ATOM 9364 O O . GLU A 1 1209 ? 44.932 26.209 13.289 1.00 43.94 1209 GLU A O 1
ATOM 9369 N N . ALA A 1 1210 ? 46.044 24.271 13.458 1.00 42.47 1210 ALA A N 1
ATOM 9370 C CA . ALA A 1 1210 ? 46.105 24.261 14.921 1.00 42.47 1210 ALA A CA 1
ATOM 9371 C C . ALA A 1 1210 ? 47.031 25.358 15.477 1.00 42.47 1210 ALA A C 1
ATOM 9373 O O . ALA A 1 1210 ? 46.670 26.009 16.459 1.00 42.47 1210 ALA A O 1
ATOM 9374 N N . ALA A 1 1211 ? 48.164 25.622 14.817 1.00 44.78 1211 ALA A N 1
ATOM 9375 C CA . ALA A 1 1211 ? 49.069 26.720 15.165 1.00 44.78 1211 ALA A CA 1
ATOM 9376 C C . ALA A 1 1211 ? 48.426 28.102 14.941 1.00 44.78 1211 ALA A C 1
ATOM 9378 O O . ALA A 1 1211 ? 48.622 29.013 15.744 1.00 44.78 1211 ALA A O 1
ATOM 9379 N N . ARG A 1 1212 ? 47.585 28.256 13.904 1.00 44.38 1212 ARG A N 1
ATOM 9380 C CA . ARG A 1 1212 ? 46.803 29.489 13.684 1.00 44.38 1212 ARG A CA 1
ATOM 9381 C C . ARG A 1 1212 ? 45.706 29.704 14.727 1.00 44.38 1212 ARG A C 1
ATOM 9383 O O . ARG A 1 1212 ? 45.422 30.844 15.075 1.00 44.38 1212 ARG A O 1
ATOM 9390 N N . ARG A 1 1213 ? 45.099 28.635 15.256 1.00 41.53 1213 ARG A N 1
ATOM 9391 C CA . ARG A 1 1213 ? 44.024 28.735 16.265 1.00 41.53 1213 ARG A CA 1
ATOM 9392 C C . ARG A 1 1213 ? 44.521 29.031 17.683 1.00 41.53 1213 ARG A C 1
ATOM 9394 O O . ARG A 1 1213 ? 43.726 29.488 18.503 1.00 41.53 1213 ARG A O 1
ATOM 9401 N N . SER A 1 1214 ? 45.802 28.806 17.988 1.00 40.44 1214 SER A N 1
ATOM 9402 C CA . SER A 1 1214 ? 46.370 29.110 19.311 1.00 40.44 1214 SER A CA 1
ATOM 9403 C C . SER A 1 1214 ? 46.726 30.585 19.534 1.00 40.44 1214 SER A C 1
ATOM 9405 O O . SER A 1 1214 ? 46.855 30.987 20.689 1.00 40.44 1214 SER A O 1
ATOM 9407 N N . ASP A 1 1215 ? 46.827 31.401 18.479 1.00 38.66 1215 ASP A N 1
ATOM 9408 C CA . ASP A 1 1215 ? 47.269 32.804 18.587 1.00 38.66 1215 ASP A CA 1
ATOM 9409 C C . ASP A 1 1215 ? 46.134 33.817 18.859 1.00 38.66 1215 ASP A C 1
ATOM 9411 O O . ASP A 1 1215 ? 46.395 34.959 19.231 1.00 38.66 1215 ASP A O 1
ATOM 9415 N N . GLU A 1 1216 ? 44.858 33.419 18.768 1.00 38.41 1216 GLU A N 1
ATOM 9416 C CA . GLU A 1 1216 ? 43.721 34.353 18.908 1.00 38.41 1216 GLU A CA 1
ATOM 9417 C C . GLU A 1 1216 ? 43.019 34.349 20.280 1.00 38.41 1216 GLU A C 1
ATOM 9419 O O . GLU A 1 1216 ? 42.006 35.027 20.468 1.00 38.41 1216 GLU A O 1
ATOM 9424 N N . ARG A 1 1217 ? 43.541 33.644 21.295 1.00 34.09 1217 ARG A N 1
ATOM 9425 C CA . ARG A 1 1217 ? 42.948 33.667 22.650 1.00 34.09 1217 ARG A CA 1
ATOM 9426 C C . ARG A 1 1217 ? 43.961 33.729 23.789 1.00 34.09 1217 ARG A C 1
ATOM 9428 O O . ARG A 1 1217 ? 43.894 32.905 24.685 1.00 34.09 1217 ARG A O 1
ATOM 9435 N N . PHE A 1 1218 ? 44.821 34.745 23.833 1.00 31.81 1218 PHE A N 1
ATOM 9436 C CA . PHE A 1 1218 ? 45.379 35.235 25.105 1.00 31.81 1218 PHE A CA 1
ATOM 9437 C C . PHE A 1 1218 ? 45.796 36.707 25.000 1.00 31.81 1218 PHE A C 1
ATOM 9439 O O . PHE A 1 1218 ? 46.946 37.022 24.718 1.00 31.81 1218 PHE A O 1
ATOM 9446 N N . VAL A 1 1219 ? 44.876 37.629 25.304 1.00 30.66 1219 VAL A N 1
ATOM 9447 C CA . VAL A 1 1219 ? 45.242 38.998 25.698 1.00 30.66 1219 VAL A CA 1
ATOM 9448 C C . VAL A 1 1219 ? 44.374 39.435 26.884 1.00 30.66 1219 VAL A C 1
ATOM 9450 O O . VAL A 1 1219 ? 43.156 39.285 26.873 1.00 30.66 1219 VAL A O 1
ATOM 9453 N N . VAL A 1 1220 ? 45.052 40.029 27.871 1.00 29.36 1220 VAL A N 1
ATOM 9454 C CA . VAL A 1 1220 ? 44.573 40.738 29.073 1.00 29.36 1220 VAL A CA 1
ATOM 9455 C C . VAL A 1 1220 ? 44.248 39.880 30.309 1.00 29.36 1220 VAL A C 1
ATOM 9457 O O . VAL A 1 1220 ? 43.114 39.483 30.543 1.00 29.36 1220 VAL A O 1
ATOM 9460 N N . LEU A 1 1221 ? 45.244 39.721 31.191 1.00 26.12 1221 LEU A N 1
ATOM 9461 C CA . LEU A 1 1221 ? 45.241 40.380 32.511 1.00 26.12 1221 LEU A CA 1
ATOM 9462 C C . LEU A 1 1221 ? 46.634 40.286 33.162 1.00 26.12 1221 LEU A C 1
ATOM 9464 O O . LEU A 1 1221 ? 47.162 39.208 33.436 1.00 26.12 1221 LEU A O 1
ATOM 9468 N N . GLU A 1 1222 ? 47.235 41.452 33.391 1.00 28.50 1222 GLU A N 1
ATOM 9469 C CA . GLU A 1 1222 ? 48.529 41.626 34.045 1.00 28.50 1222 GLU A CA 1
ATOM 9470 C C . GLU A 1 1222 ? 48.486 41.366 35.569 1.00 28.50 1222 GLU A C 1
ATOM 9472 O O . GLU A 1 1222 ? 47.520 41.653 36.271 1.00 28.50 1222 GLU A O 1
ATOM 9477 N N . ARG A 1 1223 ? 49.622 40.839 36.043 1.00 32.25 1223 ARG A N 1
ATOM 9478 C CA . ARG A 1 1223 ? 50.160 40.619 37.412 1.00 32.25 1223 ARG A CA 1
ATOM 9479 C C . ARG A 1 1223 ? 50.036 41.866 38.336 1.00 32.25 1223 ARG A C 1
ATOM 9481 O O . ARG A 1 1223 ? 49.979 42.953 37.770 1.00 32.25 1223 ARG A O 1
ATOM 9488 N N . PRO A 1 1224 ? 50.189 41.820 39.704 1.00 44.03 1224 PRO A N 1
ATOM 9489 C CA . PRO A 1 1224 ? 51.388 41.223 40.333 1.00 44.03 1224 PRO A CA 1
ATOM 9490 C C . PRO A 1 1224 ? 51.428 40.863 41.854 1.00 44.03 1224 PRO A C 1
ATOM 9492 O O . PRO A 1 1224 ? 50.596 41.252 42.664 1.00 44.03 1224 PRO A O 1
ATOM 9495 N N . ARG A 1 1225 ? 52.582 40.260 42.216 1.00 27.52 1225 ARG A N 1
ATOM 9496 C CA . ARG A 1 1225 ? 53.270 40.172 43.533 1.00 27.52 1225 ARG A CA 1
ATOM 9497 C C . ARG A 1 1225 ? 52.754 39.127 44.537 1.00 27.52 1225 ARG A C 1
ATOM 9499 O O . ARG A 1 1225 ? 51.605 39.148 44.931 1.00 27.52 1225 ARG A O 1
ATOM 9506 N N . TRP A 1 1226 ? 53.656 38.240 44.974 1.00 23.30 1226 TRP A N 1
ATOM 9507 C CA . TRP A 1 1226 ? 54.230 38.178 46.336 1.00 23.30 1226 TRP A CA 1
ATOM 9508 C C . TRP A 1 1226 ? 55.275 37.034 46.385 1.00 23.30 1226 TRP A C 1
ATOM 9510 O O . TRP A 1 1226 ? 54.967 35.871 46.628 1.00 23.30 1226 TRP A O 1
ATOM 9520 N N . ARG A 1 1227 ? 56.545 37.372 46.108 1.00 24.48 1227 ARG A N 1
ATOM 9521 C CA . ARG A 1 1227 ? 57.730 36.627 46.575 1.00 24.48 1227 ARG A CA 1
ATOM 9522 C C . ARG A 1 1227 ? 58.207 37.317 47.861 1.00 24.48 1227 ARG A C 1
ATOM 9524 O O . ARG A 1 1227 ? 58.269 38.540 47.864 1.00 24.48 1227 ARG A O 1
ATOM 9531 N N . GLN A 1 1228 ? 58.647 36.512 48.838 1.00 27.36 1228 GLN A N 1
ATOM 9532 C CA . GLN A 1 1228 ? 59.189 36.853 50.177 1.00 27.36 1228 GLN A CA 1
ATOM 9533 C C . GLN A 1 1228 ? 58.098 37.091 51.238 1.00 27.36 1228 GLN A C 1
ATOM 9535 O O . GLN A 1 1228 ? 57.206 37.894 51.026 1.00 27.36 1228 GLN A O 1
ATOM 9540 N N . TRP A 1 1229 ? 58.090 36.444 52.410 1.00 23.28 1229 TRP A N 1
ATOM 9541 C CA . TRP A 1 1229 ? 59.193 35.960 53.263 1.00 23.28 1229 TRP A CA 1
ATOM 9542 C C . TRP A 1 1229 ? 58.523 35.119 54.395 1.00 23.28 1229 TRP A C 1
ATOM 9544 O O . TRP A 1 1229 ? 57.530 35.581 54.939 1.00 23.28 1229 TRP A O 1
ATOM 9554 N N . LEU A 1 1230 ? 58.858 33.871 54.758 1.00 24.42 1230 LEU A N 1
ATOM 9555 C CA . LEU A 1 1230 ? 60.097 33.367 55.365 1.00 24.42 1230 LEU A CA 1
ATOM 9556 C C . LEU A 1 1230 ? 60.066 31.831 55.495 1.00 24.42 1230 LEU A C 1
ATOM 9558 O O . LEU A 1 1230 ? 59.009 31.213 55.577 1.00 24.42 1230 LEU A O 1
ATOM 9562 N N . GLY A 1 1231 ? 61.250 31.224 55.564 1.00 27.88 1231 GLY A N 1
ATOM 9563 C CA . GLY A 1 1231 ? 61.435 29.779 55.660 1.00 27.88 1231 GLY A CA 1
ATOM 9564 C C . GLY A 1 1231 ? 60.997 29.110 56.973 1.00 27.88 1231 GLY A C 1
ATOM 9565 O O . GLY A 1 1231 ? 60.920 29.743 58.016 1.00 27.88 1231 GLY A O 1
ATOM 9566 N N . ARG A 1 1232 ? 60.853 27.774 56.863 1.00 31.84 1232 ARG A N 1
ATOM 9567 C CA . ARG A 1 1232 ? 60.906 26.703 57.894 1.00 31.84 1232 ARG A CA 1
ATOM 9568 C C . ARG A 1 1232 ? 59.959 26.899 59.103 1.00 31.84 1232 ARG A C 1
ATOM 9570 O O . ARG A 1 1232 ? 60.200 27.749 59.940 1.00 31.84 1232 ARG A O 1
ATOM 9577 N N . LYS A 1 1233 ? 58.951 26.052 59.362 1.00 31.55 1233 LYS A N 1
ATOM 9578 C CA . LYS A 1 1233 ? 58.987 24.579 59.515 1.00 31.55 1233 LYS A CA 1
ATOM 9579 C C . LYS A 1 1233 ? 57.547 24.013 59.603 1.00 31.55 1233 LYS A C 1
ATOM 9581 O O . LYS A 1 1233 ? 56.700 24.640 60.219 1.00 31.55 1233 LYS A O 1
ATOM 9586 N N . LYS A 1 1234 ? 57.358 22.802 59.048 1.00 40.81 1234 LYS A N 1
ATOM 9587 C CA . LYS A 1 1234 ? 56.303 21.770 59.249 1.00 40.81 1234 LYS A CA 1
ATOM 9588 C C . LYS A 1 1234 ? 55.059 22.125 60.094 1.00 40.81 1234 LYS A C 1
ATOM 9590 O O . LYS A 1 1234 ? 55.185 22.247 61.307 1.00 40.81 1234 LYS A O 1
ATOM 9595 N N . ASN A 1 1235 ? 53.865 22.010 59.503 1.00 30.67 1235 ASN A N 1
ATOM 9596 C CA . ASN A 1 1235 ? 52.890 20.956 59.842 1.00 30.67 1235 ASN A CA 1
ATOM 9597 C C . ASN A 1 1235 ? 51.602 21.043 59.003 1.00 30.67 1235 ASN A C 1
ATOM 9599 O O . ASN A 1 1235 ? 51.085 22.124 58.759 1.00 30.67 1235 ASN A O 1
ATOM 9603 N N . ASN A 1 1236 ? 51.140 19.852 58.615 1.00 29.34 1236 ASN A N 1
ATOM 9604 C CA . ASN A 1 1236 ? 49.775 19.357 58.423 1.00 29.34 1236 ASN A CA 1
ATOM 9605 C C . ASN A 1 1236 ? 48.586 20.332 58.435 1.00 29.34 1236 ASN A C 1
ATOM 9607 O O . ASN A 1 1236 ? 48.356 21.021 59.422 1.00 29.34 1236 ASN A O 1
ATOM 9611 N N . GLY A 1 1237 ? 47.669 20.071 57.497 1.00 25.94 1237 GLY A N 1
ATOM 9612 C CA . GLY A 1 1237 ? 46.327 19.638 57.895 1.00 25.94 1237 GLY A CA 1
ATOM 9613 C C . GLY A 1 1237 ? 45.166 20.388 57.254 1.00 25.94 1237 GLY A C 1
ATOM 9614 O O . GLY A 1 1237 ? 44.865 21.494 57.672 1.00 25.94 1237 GLY A O 1
ATOM 9615 N N . LYS A 1 1238 ? 44.519 19.700 56.300 1.00 26.22 1238 LYS A N 1
ATOM 9616 C CA . LYS A 1 1238 ? 43.063 19.535 56.101 1.00 26.22 1238 LYS A CA 1
ATOM 9617 C C . LYS A 1 1238 ? 42.137 20.693 56.512 1.00 26.22 1238 LYS A C 1
ATOM 9619 O O . LYS A 1 1238 ? 42.045 20.999 57.697 1.00 26.22 1238 LYS A O 1
ATOM 9624 N N . VAL A 1 1239 ? 41.280 21.125 55.585 1.00 32.06 1239 VAL A N 1
ATOM 9625 C CA . VAL A 1 1239 ? 39.979 20.472 55.304 1.00 32.06 1239 VAL A CA 1
ATOM 9626 C C . VAL A 1 1239 ? 39.820 20.362 53.799 1.00 32.06 1239 VAL A C 1
ATOM 9628 O O . VAL A 1 1239 ? 40.219 21.336 53.124 1.00 32.06 1239 VAL A O 1
#

Organism: NCBI:txid173365

pLDDT: mean 76.26, std 20.59, range [23.28, 98.88]

InterPro domains:
  IPR027417 P-loop containing nucleoside triphosphate hydrolase [G3DSA:3.40.50.300] (94-339)
  IPR027417 P-loop containing nucleoside triphosphate hydrolase [SSF52540] (103-340)

Foldseek 3Di:
DEFEAAFALALVGLCVVCVVVQVDPLEQAEEEDDDPSSVSNVVVCVVVVHDYHYDPADDADDPPPPPDSGAYEYEYNDAALQVLLLRLLSCLPPDRYYYYYYDHCLAQQNFEEEAAEQQPQQSLLVVLLLVLLQADEPQAAAPDRGRSHYYYLHGNDNHDFPCCNQPVVLVVFAPSCPLPRPQFHAYEYEGEDLLSSLLLCLVQQLDPPRDPCNVVSHPDDSVVSSVCQQDPCDDCHHSCVSLVSRLVLLVAQRYQYDGLLQQLDVQQPHHPVSNLSSSSLVCSQSVRGDHSVSSSVRSDDCPDPSHDRSHFPVSVVPPDPVVLLVCLVVCVVSCVSSQHDSVSDGDDRPCSVVSSSRHHDHDPDDCQQPWGFRDPPLLQFGFTRHNLKTFTQHVLLPDAPLNPDDPLLNVLTQIDNHPVVSSQLLCQLPPDSPVSVVLNNQNSCVSVVNHPPVPRDSSSQFDQDWAFPDPPLVQWTWIDGRQWTKTARNPPDDDDPVDPVSVVVCCVVVRIDIGNDPVRNSVSVVVVVVVVVVVVVVVVVVVVCVVVVVVVVVVVVVVVVVVVVVVVVVVVVVVVVVVVVVVVVVVPPDDDWDDDDADKAFPDPCLVQWTWIDHGRWIKTARNPDDDDDPVDPVSVVVCCVVVRMDIGNDPVRNSVVVVVVVVVVVVVVVVVVCVVVCVVVVVVVVVVCVVVCVVCVVVVVVVCVVVVVVVVVVVVVVVLVPPDDDDDADQDKAFSDPPLVQWTWIDGRQWIKTARNPDPDDDPVPCPVCCVVVRIDIDNDPVRNSVSVVVVVVVVVVVVVVVVVVVVVVVVVVVVVVVVPPDFDDQDQDKAFPDPCLVQWTWIDGRRWIKTARNPPDDDDPVDPVSVVVCVVVVRMDIDNDPVRNSVSVVVVVVVVVVVVVVVVVVLVVVFPFDDQDQDKAFSDPCLVQWTWIDGRQWIKTARVPDDDDDPVDVVSVVVCVVVVRMDTDNGPVRNSVSVVVVVVVVVVVVVVVVVVVVVVVVVVVVVVVPVPDADDDDADWAFPDPCLVQWTWIDHPQWIKTARNPDDDDDPVDVVSVVVCCVVVRMDIGNDPVRNSVSVVVVVVVVVVVVVVVVVVVVVVQDDDDQDQDKAFRDPPLVQWTWIDGRQWIKTARVPDDDDDPVDPVSVVVCVVVVRMDIDNDPVRNSVSVVVVVVVVVVVVVVVVVVVVVVVVVVVVVVVVVVVVVVVVVVVPPPDDDDDDDDDDDDDDDDDDDDDD

Radius of gyration: 47.19 Å; chains: 1; bounding box: 107×138×130 Å